Protein 8X3Z (pdb70)

Nearest PDB structures (foldseek):
  8x3z-assembly1_A  TM=1.002E+00  e=1.903E-101  Chryseomicrobium sp.
  3eya-assembly3_K  TM=8.941E-01  e=3.077E-39  Escherichia coli
  9ev6-assembly1_B  TM=8.813E-01  e=4.486E-37  Corynebacterium glutamicum ATCC 13032
  4q9d-assembly1_B-2  TM=8.781E-01  e=8.140E-37  Mycolicibacterium smegmatis MC2 155
  6u9d-assembly2_R-2  TM=8.239E-01  e=1.344E-23  Saccharomyces cerevisiae

Foldseek 3Di:
DFLLVLLVVLVVLQPAAEEEFADDDLCVLNVVVVVPDPRHYYQYFPFLLLSLLLQQLLCVLLVHEGEYEAEAAPRLVSCLLSLLVQLVVLGLYEYEYGAAALVCAVVCDPSHDDNQVVNVVSWPEGDEDNDLQCSQVVSVVSRQQQQEQSHGYYYYYYYSVSSGDDHPDSDHDHHHDHHWWAWDLVLLLVVLVVLVVQLFAAEEEECLCQVPLVLLLLLCVLSVHAYEYFLQQQQADALPRPRYAAHDFQLTFPFVVCVLQDDTGAELEYEADLCDCRRCVHPDCSSDPNHAYEHEDQPPVSAPPPDHHPRYIHTRCNNSSNSSSVSNVVVPGDHGDAADADFFQALLNLVQLLVVLDDLQEAEQEADAPSSSSCRNHDGNSHHPRYNDDPDSRDQLSSVSSQNSNCVNPVPGAYEYEHEDVSCVVRVVSLLSQAVVQHQYEYEYEYQQARPCVVGHHDGDPVQVVCVVSVAAEDEAAHSVSSDSVVSVVSSPGRTYYYYYYHDNHPDD/DALLLLLVVLVVLQPAAEEEFADDDLNVLNVVVVVVDPRHYYQYFDFLLLSLLLQQLLCVLLVGEYEYEAEAAPRLVSCLNSLLVQQQVLGLYEYEYGAAALVCAVPPDPSHDDCQVVCVVRWPEGDEDNDLQCSLVVSQVSRLQCLELSHGYYYYYYYSVSRGDDYPDSDHDHHHDRDWFAWDLVLLLVVLVVLVVQLFAAEEEECLCQVPLVLVLLLCVLSVHAYEYALQQQQADFLPRPRYAAHPFQLTFVFVVCVLQDDPGAEQHYEADLCDCRRCNHPDPSSDPNHQYEYEDQDVVSAPPPDHHNGYTHIRCNNSSNSSSVSNVVVPHNHGDAADADFPLALLNLVQLLVVLDPLQEAEQEAAALSSSSCRNHHGNSHHPRYNDDPDSRDQLSSVSSQSSNCVNPVVGAYEYEHEPVSCVVRVVSLLSQAVVQRQYEYEYEYAQAGPCVVRHHDGDPVCVVCVVSVAAEDEAAGSVSSDSVRSVVSSPGRTYHYYYYHDNHPDDGD

Radius of gyration: 29.83 Å; Cα contacts (8 Å, |Δi|>4): 2553; chains: 2; bounding box: 67×98×66 Å

B-factor: mean 41.72, std 15.92, range [17.68, 121.0]

Solvent-accessible surface area: 33612 Å² total; per-residue (Å²): 95,76,0,0,54,1,0,0,28,2,0,79,90,9,51,3,107,30,1,0,1,8,15,32,57,14,0,48,6,1,6,90,35,10,96,152,12,144,57,6,60,22,1,7,3,15,6,7,2,0,0,0,2,0,0,5,3,11,1,17,38,51,66,52,3,0,0,0,0,0,12,2,4,7,2,2,2,12,0,0,1,0,0,3,7,0,64,46,11,64,5,3,0,0,0,1,2,3,11,11,38,59,92,22,84,40,24,28,3,39,37,34,34,61,10,44,43,1,1,119,50,1,11,70,40,11,10,29,4,85,72,21,61,63,2,26,113,27,1,25,85,0,2,87,47,0,1,29,20,31,14,1,0,0,0,2,2,1,2,37,43,1,0,80,74,116,9,97,92,40,104,65,37,82,47,16,144,74,96,66,46,106,19,76,74,107,28,10,71,96,0,0,87,40,1,51,70,102,145,30,1,0,0,0,0,1,24,33,0,46,77,5,6,98,16,0,22,61,0,0,89,34,14,112,6,7,0,0,3,6,0,8,0,8,1,11,3,26,43,97,26,94,15,10,5,11,3,7,4,58,26,23,23,119,2,0,37,82,23,1,74,35,155,66,39,75,0,0,0,0,0,7,8,26,10,5,50,18,9,0,65,104,33,70,56,18,0,20,107,136,30,31,2,0,1,0,16,45,22,62,70,8,27,91,67,121,15,83,21,87,18,45,1,73,0,18,7,51,70,0,0,49,39,0,2,107,23,0,87,92,109,133,93,146,55,56,72,108,38,157,48,33,94,117,62,41,3,66,7,1,0,19,31,1,14,144,18,13,64,54,36,3,2,7,0,4,0,25,12,54,4,6,32,28,0,0,42,35,5,73,11,84,62,18,80,3,8,16,2,13,13,24,4,6,1,42,0,6,2,0,0,8,0,0,0,0,20,25,23,30,84,143,32,32,2,0,0,0,1,2,6,9,2,1,10,12,4,0,8,1,1,3,0,0,31,61,56,89,12,38,3,1,1,0,0,5,2,7,7,46,30,43,154,132,29,64,93,27,100,57,11,58,0,13,34,0,0,65,21,2,52,4,49,26,50,71,0,57,86,36,134,23,18,42,92,122,80,0,89,109,6,44,90,72,112,4,1,0,0,1,0,0,47,15,103,33,133,82,168,78,73,0,1,56,1,1,0,25,2,0,84,87,6,53,3,107,30,0,0,0,7,13,33,54,13,0,49,6,1,7,87,16,9,105,128,13,143,50,6,58,22,0,7,2,15,5,7,1,0,0,0,2,0,0,4,3,10,1,17,40,54,58,56,4,0,0,0,0,0,12,2,5,6,1,2,1,13,0,0,1,0,0,4,7,0,66,45,16,54,5,1,0,0,0,1,2,3,10,10,36,58,94,22,89,40,26,30,4,35,39,31,35,60,8,44,37,0,1,130,47,1,10,70,44,12,10,29,4,88,66,23,60,68,1,28,112,24,1,36,85,0,1,70,47,0,0,22,4,28,10,0,0,0,0,1,1,2,2,36,41,1,0,107,71,102,13,95,88,40,102,68,41,86,48,14,138,51,65,79,54,110,16,79,68,107,31,11,67,111,0,0,82,33,2,52,68,88,141,32,0,0,0,1,0,1,30,32,0,42,76,6,6,98,17,0,23,59,0,0,90,34,10,114,7,10,0,0,3,5,0,8,0,7,1,11,2,24,43,101,24,92,20,9,4,12,3,6,4,55,7,21,21,123,4,0,35,93,17,1,68,34,157,70,36,81,0,0,0,0,0,6,8,26,10,4,49,16,9,0,65,98,34,70,56,18,0,18,111,139,27,26,2,0,0,0,16,46,19,64,67,7,28,90,76,122,16,85,23,85,20,42,1,74,0,15,7,44,66,0,0,48,37,0,1,104,14,0,95,90,120,144,98,138,69,63,74,99,39,147,53,38,91,112,62,36,4,62,8,0,0,18,35,2,11,141,17,14,64,53,34,2,2,6,0,4,0,27,13,26,7,7,5,11,0,0,28,32,7,74,12,80,64,16,78,2,8,16,2,12,10,22,4,6,0,41,0,5,2,0,0,10,0,0,0,0,18,26,22,34,80,146,34,39,4,1,0,0,0,5,4,12,2,0,11,15,3,0,8,1,0,3,0,0,24,57,59,90,12,48,4,2,0,0,0,8,2,11,8,53,30,36,154,136,23,67,121,30,99,56,10,58,0,15,33,0,0,65,22,2,53,6,45,25,47,72,0,58,90,32,137,25,20,50,90,131,79,0,98,102,6,54,90,71,113,4,3,0,0,1,0,0,46,15,115,23,122,69,127,62,66

Structure (mmCIF, N/CA/C/O backbone):
data_8X3Z
#
_entry.id   8X3Z
#
_cell.length_a   58.916
_cell.length_b   129.734
_cell.length_c   220.675
_cell.angle_alpha   90.000
_cell.angle_beta   90.000
_cell.angle_gamma   90.000
#
_symmetry.space_group_name_H-M   'P 21 21 21'
#
loop_
_entity.id
_entity.type
_entity.pdbx_description
1 polymer CsmA
2 non-polymer "ADENOSINE-5'-DIPHOSPHATE"
3 non-polymer 'THIAMINE DIPHOSPHATE'
4 non-polymer 'MAGNESIUM ION'
5 water water
#
loop_
_atom_site.group_PDB
_atom_site.id
_atom_site.type_symbol
_atom_site.label_atom_id
_atom_site.label_alt_id
_atom_site.label_comp_id
_atom_site.label_asym_id
_atom_site.label_entity_id
_atom_site.label_seq_id
_atom_site.pdbx_PDB_ins_code
_atom_site.Cartn_x
_atom_site.Cartn_y
_atom_site.Cartn_z
_atom_site.occupancy
_atom_site.B_iso_or_equiv
_atom_site.auth_seq_id
_atom_site.auth_comp_id
_atom_site.auth_asym_id
_atom_site.auth_atom_id
_atom_site.pdbx_PDB_model_num
ATOM 1 N N . MET A 1 1 ? 11.72800 -35.92900 45.18700 1.000 67.98447 1 MET A N 1
ATOM 2 C CA . MET A 1 1 ? 10.75600 -35.81200 44.10000 1.000 71.35329 1 MET A CA 1
ATOM 3 C C . MET A 1 1 ? 10.02600 -34.48500 44.14100 1.000 63.69185 1 MET A C 1
ATOM 4 O O . MET A 1 1 ? 9.80500 -33.92400 45.21500 1.000 55.12240 1 MET A O 1
ATOM 9 N N . LYS A 1 2 ? 9.61700 -34.01600 42.95800 1.000 56.15936 2 LYS A N 1
ATOM 10 C CA . LYS A 1 2 ? 8.73500 -32.86600 42.87100 1.000 57.73324 2 LYS A CA 1
ATOM 11 C C . LYS A 1 2 ? 7.37900 -33.24200 43.45900 1.000 61.46790 2 LYS A C 1
ATOM 12 O O . LYS A 1 2 ? 6.95800 -34.40900 43.41600 1.000 64.01557 2 LYS A O 1
ATOM 18 N N . ALA A 1 3 ? 6.68400 -32.23800 44.00300 1.000 50.15601 3 ALA A N 1
ATOM 19 C CA . ALA A 1 3 ? 5.40800 -32.53600 44.63900 1.000 45.21858 3 ALA A CA 1
ATOM 20 C C . ALA A 1 3 ? 4.41900 -33.07500 43.62500 1.000 42.32613 3 ALA A C 1
ATOM 21 O O . ALA A 1 3 ? 3.63500 -33.98000 43.93100 1.000 40.35221 3 ALA A O 1
ATOM 23 N N . ALA A 1 4 ? 4.45400 -32.55400 42.40600 1.000 46.37135 4 ALA A N 1
ATOM 24 C CA . ALA A 1 4 ? 3.52800 -33.02900 41.39600 1.000 43.58154 4 ALA A CA 1
ATOM 25 C C . ALA A 1 4 ? 3.76600 -34.49200 41.07300 1.000 47.08196 4 ALA A C 1
ATOM 26 O O . ALA A 1 4 ? 2.80300 -35.23100 40.82400 1.000 44.36321 4 ALA A O 1
ATOM 28 N N . ARG A 1 5 ? 5.01100 -34.96900 41.14500 1.000 46.16343 5 ARG A N 1
ATOM 29 C CA . ARG A 1 5 ? 5.15800 -36.36800 40.78600 1.000 46.17922 5 ARG A CA 1
ATOM 30 C C . ARG A 1 5 ? 4.79500 -37.28200 41.94800 1.000 42.32876 5 ARG A C 1
ATOM 31 O O . ARG A 1 5 ? 4.24300 -38.35600 41.73200 1.000 42.96831 5 ARG A O 1
ATOM 39 N N . ILE A 1 6 ? 4.98900 -36.84900 43.18800 1.000 47.35305 6 ILE A N 1
ATOM 40 C CA . ILE A 1 6 ? 4.54400 -37.68100 44.30000 1.000 42.72354 6 ILE A CA 1
ATOM 41 C C . ILE A 1 6 ? 3.03100 -37.83900 44.25100 1.000 39.12048 6 ILE A C 1
ATOM 42 O O . ILE A 1 6 ? 2.51100 -38.92300 44.52700 1.000 39.15469 6 ILE A O 1
ATOM 47 N N . VAL A 1 7 ? 2.29900 -36.78400 43.84600 1.000 34.82786 7 VAL A N 1
ATOM 48 C CA . VAL A 1 7 ? 0.83600 -36.89800 43.75300 1.000 37.33869 7 VAL A CA 1
ATOM 49 C C . VAL A 1 7 ? 0.44500 -37.93500 42.70700 1.000 37.48344 7 VAL A C 1
ATOM 50 O O . VAL A 1 7 ? -0.46600 -38.74700 42.91800 1.000 38.00982 7 VAL A O 1
ATOM 54 N N . LEU A 1 8 ? 1.13500 -37.94500 41.57100 1.000 36.87284 8 LEU A N 1
ATOM 55 C CA . LEU A 1 8 ? 0.83700 -38.96800 40.58000 1.000 33.69615 8 LEU A CA 1
ATOM 56 C C . LEU A 1 8 ? 1.28300 -40.33700 41.05800 1.000 35.62269 8 LEU A C 1
ATOM 57 O O . LEU A 1 8 ? 0.60600 -41.33700 40.79700 1.000 47.78994 8 LEU A O 1
ATOM 62 N N . ASP A 1 9 ? 2.41200 -40.41500 41.77500 1.000 32.20649 9 ASP A N 1
ATOM 63 C CA . ASP A 1 9 ? 2.84000 -41.72300 42.25300 1.000 34.04619 9 ASP A CA 1
ATOM 64 C C . ASP A 1 9 ? 1.84900 -42.31100 43.25300 1.000 33.68825 9 ASP A C 1
ATOM 65 O O . ASP A 1 9 ? 1.61900 -43.52200 43.23600 1.000 42.87093 9 ASP A O 1
ATOM 70 N N . VAL A 1 10 ? 1.20300 -41.48100 44.08100 1.000 31.66432 10 VAL A N 1
ATOM 71 C CA . VAL A 1 10 ? 0.15800 -41.98300 44.96700 1.000 26.19261 10 VAL A CA 1
ATOM 72 C C . VAL A 1 10 ? -1.03400 -42.49100 44.16400 1.000 35.75165 10 VAL A C 1
ATOM 73 O O . VAL A 1 10 ? -1.63500 -43.52100 44.49800 1.000 38.15721 10 VAL A O 1
ATOM 77 N N . LEU A 1 11 ? -1.44700 -41.73500 43.14400 1.000 42.14453 11 LEU A N 1
ATOM 78 C CA . LEU A 1 11 ? -2.53700 -42.18900 42.28700 1.000 37.77821 11 LEU A CA 1
ATOM 79 C C . LEU A 1 11 ? -2.17900 -43.50400 41.60400 1.000 39.53369 11 LEU A C 1
ATOM 80 O O . LEU A 1 11 ? -2.99400 -44.43800 41.57300 1.000 49.36908 11 LEU A O 1
ATOM 85 N N . LYS A 1 12 ? -0.96100 -43.59600 41.06300 1.000 30.55366 12 LYS A N 1
ATOM 86 C CA . LYS A 1 12 ? -0.50700 -44.82400 40.41400 1.000 35.14895 12 LYS A CA 1
ATOM 87 C C . LYS A 1 12 ? -0.53000 -45.99300 41.38900 1.000 39.92584 12 LYS A C 1
ATOM 88 O O . LYS A 1 12 ? -1.03100 -47.07800 41.06900 1.000 47.26883 12 LYS A O 1
ATOM 94 N N . GLN A 1 13 ? -0.01400 -45.77900 42.59800 1.000 37.38869 13 GLN A N 1
ATOM 95 C CA . GLN A 1 13 ? -0.00100 -46.85400 43.57200 1.000 44.33689 13 GLN A CA 1
ATOM 96 C C . GLN A 1 13 ? -1.41200 -47.28800 43.93900 1.000 41.03124 13 GLN A C 1
ATOM 97 O O . GLN A 1 13 ? -1.59800 -48.41700 44.39800 1.000 46.90036 13 GLN A O 1
ATOM 103 N N . ASN A 1 14 ? -2.41400 -46.44300 43.70500 1.000 45.14489 14 ASN A N 1
ATOM 104 C CA . ASN A 1 14 ? -3.80600 -46.77600 43.97400 1.000 39.58369 14 ASN A CA 1
ATOM 105 C C . ASN A 1 14 ? -4.54200 -47.27400 42.74100 1.000 38.04930 14 ASN A C 1
ATOM 106 O O . ASN A 1 14 ? -5.77800 -47.39400 42.77000 1.000 36.74914 14 ASN A O 1
ATOM 111 N N . GLY A 1 15 ? -3.81100 -47.59800 41.66900 1.000 33.60666 15 GLY A N 1
ATOM 112 C CA . GLY A 1 15 ? -4.39500 -48.26400 40.52600 1.000 34.35412 15 GLY A CA 1
ATOM 113 C C . GLY A 1 15 ? -4.87900 -47.38400 39.39200 1.000 47.52149 15 GLY A C 1
ATOM 114 O O . GLY A 1 15 ? -5.47000 -47.90500 38.43300 1.000 53.16164 15 GLY A O 1
ATOM 115 N N . VAL A 1 16 ? -4.69300 -46.07100 39.47200 1.000 47.52675 16 VAL A N 1
ATOM 116 C CA . VAL A 1 16 ? -5.20400 -45.18100 38.43300 1.000 40.26009 16 VAL A CA 1
ATOM 117 C C . VAL A 1 16 ? -4.37300 -45.33500 37.16400 1.000 41.16283 16 VAL A C 1
ATOM 118 O O . VAL A 1 16 ? -3.14000 -45.24700 37.20000 1.000 46.01078 16 VAL A O 1
ATOM 122 N N . GLN A 1 17 ? -5.02600 -45.60000 36.03100 1.000 41.94187 17 GLN A N 1
ATOM 123 C CA . GLN A 1 17 ? -4.26500 -45.68600 34.78300 1.000 41.89186 17 GLN A CA 1
ATOM 124 C C . GLN A 1 17 ? -4.60800 -44.59000 33.78100 1.000 40.08639 17 GLN A C 1
ATOM 125 O O . GLN A 1 17 ? -3.91800 -44.46500 32.75800 1.000 37.55450 17 GLN A O 1
ATOM 131 N N . HIS A 1 18 ? -5.62200 -43.78000 34.06000 1.000 36.81231 18 HIS A N 1
ATOM 132 C CA . HIS A 1 18 ? -6.03100 -42.68100 33.21000 1.000 36.16486 18 HIS A CA 1
ATOM 133 C C . HIS A 1 18 ? -6.26700 -41.44800 34.06200 1.000 37.92034 18 HIS A C 1
ATOM 134 O O . HIS A 1 18 ? -6.62700 -41.55700 35.23500 1.000 46.23975 18 HIS A O 1
ATOM 141 N N . MET A 1 19 ? -6.02200 -40.27300 33.47500 1.000 28.88504 19 MET A N 1
ATOM 142 C CA . MET A 1 19 ? -6.38200 -38.99300 34.07900 1.000 31.13005 19 MET A CA 1
ATOM 143 C C . MET A 1 19 ? -7.08000 -38.13600 33.03300 1.000 36.48595 19 MET A C 1
ATOM 144 O O . MET A 1 19 ? -6.53700 -37.91900 31.94300 1.000 38.42303 19 MET A O 1
ATOM 149 N N . PHE A 1 20 ? -8.27900 -37.65600 33.35400 1.000 30.25100 20 PHE A N 1
ATOM 150 C CA . PHE A 1 20 ? -9.07700 -36.88100 32.41200 1.000 26.92691 20 PHE A CA 1
ATOM 151 C C . PHE A 1 20 ? -8.95300 -35.39200 32.71000 1.000 36.02537 20 PHE A C 1
ATOM 152 O O . PHE A 1 20 ? -9.03800 -34.98100 33.87400 1.000 43.79999 20 PHE A O 1
ATOM 160 N N . GLY A 1 21 ? -8.76800 -34.59000 31.66600 1.000 29.93780 21 GLY A N 1
ATOM 161 C CA . GLY A 1 21 ? -8.70600 -33.15000 31.83300 1.000 34.99630 21 GLY A CA 1
ATOM 162 C C . GLY A 1 21 ? -8.00000 -32.47900 30.66800 1.000 34.70153 21 GLY A C 1
ATOM 163 O O . GLY A 1 21 ? -7.74300 -33.09100 29.63100 1.000 43.86052 21 GLY A O 1
ATOM 164 N N . ILE A 1 22 ? -7.70100 -31.19300 30.86700 1.000 35.78850 22 ILE A N 1
ATOM 165 C CA . ILE A 1 22 ? -7.12400 -30.34800 29.83300 1.000 33.61719 22 ILE A CA 1
ATOM 166 C C . ILE A 1 22 ? -5.85600 -29.67100 30.34800 1.000 37.02549 22 ILE A C 1
ATOM 167 O O . ILE A 1 22 ? -5.89400 -28.99400 31.37700 1.000 34.64889 22 ILE A O 1
ATOM 172 N N . PRO A 1 23 ? -4.71200 -29.81600 29.67000 1.000 39.09679 23 PRO A N 1
ATOM 173 C CA . PRO A 1 23 ? -3.45700 -29.24000 30.17200 1.000 39.71529 23 PRO A CA 1
ATOM 174 C C . PRO A 1 23 ? -3.42300 -27.72100 30.09600 1.000 41.33127 23 PRO A C 1
ATOM 175 O O . PRO A 1 23 ? -4.09900 -27.08400 29.29600 1.000 45.71864 23 PRO A O 1
ATOM 179 N N . ALA A 1 24 ? -2.60300 -27.13700 30.95000 1.000 49.81913 24 ALA A N 1
ATOM 180 C CA . ALA A 1 24 ? -2.42800 -25.69000 30.96700 1.000 43.78157 24 ALA A CA 1
ATOM 181 C C . ALA A 1 24 ? -1.19800 -25.39400 31.80800 1.000 49.53225 24 ALA A C 1
ATOM 182 O O . ALA A 1 24 ? -0.59400 -26.29700 32.39900 1.000 50.42710 24 ALA A O 1
ATOM 184 N N . GLY A 1 25 ? -0.83300 -24.11400 31.86500 1.000 54.12491 25 GLY A N 1
ATOM 185 C CA . GLY A 1 25 ? 0.35500 -23.73800 32.61400 1.000 53.01425 25 GLY A CA 1
ATOM 186 C C . GLY A 1 25 ? 0.31100 -24.19500 34.06100 1.000 55.48034 25 GLY A C 1
ATOM 187 O O . GLY A 1 25 ? 1.27400 -24.78200 34.56300 1.000 59.00181 25 GLY A O 1
ATOM 188 N N . SER A 1 26 ? -0.81900 -23.95300 34.74800 1.000 45.84760 26 SER A N 1
ATOM 189 C CA . SER A 1 26 ? -0.87900 -24.23000 36.18300 1.000 45.81602 26 SER A CA 1
ATOM 190 C C . SER A 1 26 ? -0.95500 -25.72400 36.51400 1.000 44.11318 26 SER A C 1
ATOM 191 O O . SER A 1 26 ? -0.90300 -26.08400 37.70300 1.000 35.36477 26 SER A O 1
ATOM 194 N N . VAL A 1 27 ? -1.05600 -26.60000 35.50800 1.000 48.31895 27 VAL A N 1
ATOM 195 C CA . VAL A 1 27 ? -1.08000 -28.03800 35.77200 1.000 49.86124 27 VAL A CA 1
ATOM 196 C C . VAL A 1 27 ? -0.07800 -28.76100 34.88100 1.000 57.52532 27 VAL A C 1
ATOM 197 O O . VAL A 1 27 ? -0.22900 -29.95900 34.62200 1.000 60.79150 27 VAL A O 1
ATOM 201 N N . ASN A 1 28 ? 0.92400 -28.05600 34.35800 1.000 54.19071 28 ASN A N 1
ATOM 202 C CA . ASN A 1 28 ? 1.82700 -28.80500 33.50300 1.000 62.40748 28 ASN A CA 1
ATOM 203 C C . ASN A 1 28 ? 3.03700 -29.34900 34.25100 1.000 58.89127 28 ASN A C 1
ATOM 204 O O . ASN A 1 28 ? 3.82000 -30.09000 33.65800 1.000 64.35508 28 ASN A O 1
ATOM 209 N N . ALA A 1 29 ? 3.18600 -29.09700 35.55200 1.000 57.80167 29 ALA A N 1
ATOM 210 C CA . ALA A 1 29 ? 4.05200 -29.99900 36.30800 1.000 48.97956 29 ALA A CA 1
ATOM 211 C C . ALA A 1 29 ? 3.51800 -31.43400 36.22500 1.000 53.23796 29 ALA A C 1
ATOM 212 O O . ALA A 1 29 ? 4.29400 -32.39300 36.09900 1.000 52.62210 29 ALA A O 1
ATOM 214 N N . PHE A 1 30 ? 2.18700 -31.58700 36.24600 1.000 50.77451 30 PHE A N 1
ATOM 215 C CA . PHE A 1 30 ? 1.55600 -32.89800 36.14500 1.000 46.40556 30 PHE A CA 1
ATOM 216 C C . PHE A 1 30 ? 1.76200 -33.49900 34.76400 1.000 61.66792 30 PHE A C 1
ATOM 217 O O . PHE A 1 30 ? 2.15200 -34.66800 34.63200 1.000 69.70573 30 PHE A O 1
ATOM 225 N N . PHE A 1 31 ? 1.46300 -32.73100 33.71800 1.000 62.15482 31 PHE A N 1
ATOM 226 C CA . PHE A 1 31 ? 1.54100 -33.27600 32.36600 1.000 56.25938 31 PHE A CA 1
ATOM 227 C C . PHE A 1 31 ? 2.98700 -33.50500 31.92100 1.000 60.47567 31 PHE A C 1
ATOM 228 O O . PHE A 1 31 ? 3.27600 -34.47700 31.21200 1.000 54.11965 31 PHE A O 1
ATOM 236 N N . ASP A 1 32 ? 3.91500 -32.63800 32.32900 1.000 57.81746 32 ASP A N 1
ATOM 237 C CA . ASP A 1 32 ? 5.30700 -32.87100 31.97100 1.000 65.67893 32 ASP A CA 1
ATOM 238 C C . ASP A 1 32 ? 5.91700 -34.05300 32.73400 1.000 71.29013 32 ASP A C 1
ATOM 239 O O . ASP A 1 32 ? 6.94200 -34.59300 32.29800 1.000 73.16930 32 ASP A O 1
ATOM 244 N N . GLU A 1 33 ? 5.32200 -34.48600 33.85300 1.000 78.16200 33 GLU A N 1
ATOM 245 C CA . GLU A 1 33 ? 5.78800 -35.72800 34.47100 1.000 72.67713 33 GLU A CA 1
ATOM 246 C C . GLU A 1 33 ? 5.10300 -36.96600 33.88600 1.000 65.34468 33 GLU A C 1
ATOM 247 O O . GLU A 1 33 ? 5.70800 -38.04400 33.87300 1.000 76.31178 33 GLU A O 1
ATOM 253 N N . LEU A 1 34 ? 3.89400 -36.81900 33.33700 1.000 55.13819 34 LEU A N 1
ATOM 254 C CA . LEU A 1 34 ? 3.19800 -37.89000 32.63200 1.000 63.03914 34 LEU A CA 1
ATOM 255 C C . LEU A 1 34 ? 3.79500 -38.14100 31.25200 1.000 74.30365 34 LEU A C 1
ATOM 256 O O . LEU A 1 34 ? 3.41700 -39.11400 30.58300 1.000 68.54506 34 LEU A O 1
ATOM 261 N N . THR A 1 35 ? 4.72200 -37.28200 30.82000 1.000 79.56217 35 THR A N 1
ATOM 262 C CA . THR A 1 35 ? 5.52700 -37.58900 29.64700 1.000 84.68647 35 THR A CA 1
ATOM 263 C C . THR A 1 35 ? 6.30600 -38.88500 29.86400 1.000 91.57151 35 THR A C 1
ATOM 264 O O . THR A 1 35 ? 6.43400 -39.71300 28.95100 1.000 96.55368 35 THR A O 1
ATOM 268 N N . GLN A 1 36 ? 6.89500 -39.04000 31.06200 1.000 90.15818 36 GLN A N 1
ATOM 269 C CA . GLN A 1 36 ? 7.78100 -40.15100 31.37400 1.000 92.55847 36 GLN A CA 1
ATOM 270 C C . GLN A 1 36 ? 7.15200 -41.23700 32.25700 1.000 84.31800 36 GLN A C 1
ATOM 271 O O . GLN A 1 36 ? 7.86600 -41.87800 33.03300 1.000 79.98064 36 GLN A O 1
ATOM 277 N N . MET A 1 37 ? 5.83100 -41.37500 32.23600 1.000 79.57533 37 MET A N 1
ATOM 278 C CA . MET A 1 37 ? 5.12500 -42.35200 33.05800 1.000 80.40701 37 MET A CA 1
ATOM 279 C C . MET A 1 37 ? 4.39400 -43.23000 32.06200 1.000 87.34468 37 MET A C 1
ATOM 280 O O . MET A 1 37 ? 3.42100 -42.78500 31.44100 1.000 87.37627 37 MET A O 1
ATOM 285 N N . ASP A 1 38 ? 4.91000 -44.45600 31.86200 1.000 90.02658 38 ASP A N 1
ATOM 286 C CA . ASP A 1 38 ? 4.28200 -45.39900 30.95000 1.000 90.38189 38 ASP A CA 1
ATOM 287 C C . ASP A 1 38 ? 2.99900 -45.97600 31.55700 1.000 82.97574 38 ASP A C 1
ATOM 288 O O . ASP A 1 38 ? 2.17600 -46.53100 30.83900 1.000 83.12049 38 ASP A O 1
ATOM 293 N N . ASP A 1 39 ? 2.80300 -45.80600 32.85900 1.000 75.65644 39 ASP A N 1
ATOM 294 C CA . ASP A 1 39 ? 1.67200 -46.48300 33.51200 1.000 74.29049 39 ASP A CA 1
ATOM 295 C C . ASP A 1 39 ? 0.38800 -45.65800 33.57300 1.000 66.00265 39 ASP A C 1
ATOM 296 O O . ASP A 1 39 ? -0.65400 -46.21900 33.92400 1.000 56.89630 39 ASP A O 1
ATOM 301 N N . ILE A 1 40 ? 0.42900 -44.35400 33.27500 1.000 63.97872 40 ILE A N 1
ATOM 302 C CA . ILE A 1 40 ? -0.74600 -43.47400 33.31900 1.000 54.26177 40 ILE A CA 1
ATOM 303 C C . ILE A 1 40 ? -0.86900 -42.72400 31.99800 1.000 46.72139 40 ILE A C 1
ATOM 304 O O . ILE A 1 40 ? 0.10800 -42.14000 31.51900 1.000 55.63299 40 ILE A O 1
ATOM 309 N N . THR A 1 41 ? -2.05600 -42.77200 31.40300 1.000 41.27600 41 THR A N 1
ATOM 310 C CA . THR A 1 41 ? -2.38300 -42.05600 30.17400 1.000 36.07538 41 THR A CA 1
ATOM 311 C C . THR A 1 41 ? -3.19600 -40.81700 30.51000 1.000 39.14154 41 THR A C 1
ATOM 312 O O . THR A 1 41 ? -4.29600 -40.95400 31.08100 1.000 29.56144 41 THR A O 1
ATOM 316 N N . PRO A 1 42 ? -2.76200 -39.60800 30.15600 1.000 41.14704 42 PRO A N 1
ATOM 317 C CA . PRO A 1 42 ? -3.68400 -38.46900 30.23100 1.000 36.62544 42 PRO A CA 1
ATOM 318 C C . PRO A 1 42 ? -4.65400 -38.54800 29.05900 1.000 35.02525 42 PRO A C 1
ATOM 319 O O . PRO A 1 42 ? -4.25100 -38.80700 27.92600 1.000 34.74890 42 PRO A O 1
ATOM 323 N N . VAL A 1 43 ? -5.93200 -38.36300 29.34300 1.000 35.05947 43 VAL A N 1
ATOM 324 C CA . VAL A 1 43 ? -6.98500 -38.32200 28.33900 1.000 26.94007 43 VAL A CA 1
ATOM 325 C C . VAL A 1 43 ? -7.38300 -36.85500 28.20200 1.000 27.32170 43 VAL A C 1
ATOM 326 O O . VAL A 1 43 ? -8.10300 -36.32800 29.05500 1.000 32.80393 43 VAL A O 1
ATOM 330 N N . VAL A 1 44 ? -6.93800 -36.18500 27.13700 1.000 27.97967 44 VAL A N 1
ATOM 331 C CA . VAL A 1 44 ? -7.20600 -34.75700 26.94200 1.000 23.28963 44 VAL A CA 1
ATOM 332 C C . VAL A 1 44 ? -8.59100 -34.55300 26.32800 1.000 24.72928 44 VAL A C 1
ATOM 333 O O . VAL A 1 44 ? -8.88000 -35.03200 25.22600 1.000 38.19142 44 VAL A O 1
ATOM 337 N N . THR A 1 45 ? -9.45400 -33.83200 27.03000 1.000 26.25578 45 THR A N 1
ATOM 338 C CA . THR A 1 45 ? -10.82100 -33.61500 26.56500 1.000 30.23520 45 THR A CA 1
ATOM 339 C C . THR A 1 45 ? -10.95100 -32.22500 25.95200 1.000 27.82439 45 THR A C 1
ATOM 340 O O . THR A 1 45 ? -10.00700 -31.43200 25.93600 1.000 32.25650 45 THR A O 1
ATOM 344 N N . LYS A 1 46 ? -12.14200 -31.92700 25.44300 1.000 26.67162 46 LYS A N 1
ATOM 345 C CA . LYS A 1 46 ? -12.39000 -30.63700 24.81400 1.000 33.31715 46 LYS A CA 1
ATOM 346 C C . LYS A 1 46 ? -13.02600 -29.64400 25.76000 1.000 29.96938 46 LYS A C 1
ATOM 347 O O . LYS A 1 46 ? -12.97300 -28.43900 25.49000 1.000 37.88612 46 LYS A O 1
ATOM 353 N N . HIS A 1 47 ? -13.65000 -30.13500 26.83300 1.000 26.83743 47 HIS A N 1
ATOM 354 C CA . HIS A 1 47 ? -14.22200 -29.32800 27.91000 1.000 24.83719 47 HIS A CA 1
ATOM 355 C C . HIS A 1 47 ? -14.01200 -30.07900 29.22400 1.000 25.72151 47 HIS A C 1
ATOM 356 O O . HIS A 1 47 ? -14.17300 -31.30600 29.27500 1.000 30.56419 47 HIS A O 1
ATOM 363 N N . GLU A 1 48 ? -13.61400 -29.37100 30.28300 1.000 18.08375 48 GLU A N 1
ATOM 364 C CA . GLU A 1 48 ? -13.35100 -30.10900 31.52200 1.000 27.29538 48 GLU A CA 1
ATOM 365 C C . GLU A 1 48 ? -14.62700 -30.66500 32.13100 1.000 30.47997 48 GLU A C 1
ATOM 366 O O . GLU A 1 48 ? -14.59200 -31.69900 32.81200 1.000 29.95096 48 GLU A O 1
ATOM 372 N N . GLY A 1 49 ? -15.76500 -30.01500 31.87200 1.000 27.34538 49 GLY A N 1
ATOM 373 C CA . GLY A 1 49 ? -17.03200 -30.57700 32.30100 1.000 25.56622 49 GLY A CA 1
ATOM 374 C C . GLY A 1 49 ? -17.22400 -31.99200 31.80000 1.000 35.19633 49 GLY A C 1
ATOM 375 O O . GLY A 1 49 ? -17.64900 -32.87200 32.55300 1.000 35.60164 49 GLY A O 1
ATOM 376 N N . ALA A 1 50 ? -16.91200 -32.23600 30.51600 1.000 33.62772 50 ALA A N 1
ATOM 377 C CA . ALA A 1 50 ? -17.02700 -33.59400 30.01500 1.000 28.37709 50 ALA A CA 1
ATOM 378 C C . ALA A 1 50 ? -16.01300 -34.50900 30.67600 1.000 31.56957 50 ALA A C 1
ATOM 379 O O . ALA A 1 50 ? -16.30100 -35.69400 30.88100 1.000 35.92536 50 ALA A O 1
ATOM 381 N N . ALA A 1 51 ? -14.82900 -33.99200 31.02000 1.000 27.99283 51 ALA A N 1
ATOM 382 C CA . ALA A 1 51 ? -13.84000 -34.83600 31.68700 1.000 28.72186 51 ALA A CA 1
ATOM 383 C C . ALA A 1 51 ? -14.40800 -35.42300 32.98600 1.000 36.54122 51 ALA A C 1
ATOM 384 O O . ALA A 1 51 ? -14.14400 -36.58200 33.32900 1.000 37.15445 51 ALA A O 1
ATOM 386 N N . GLY A 1 52 ? -15.22900 -34.65400 33.69400 1.000 31.89856 52 GLY A N 1
ATOM 387 C CA . GLY A 1 52 ? -15.84900 -35.16800 34.90100 1.000 23.93182 52 GLY A CA 1
ATOM 388 C C . GLY A 1 52 ? -16.86600 -36.26000 34.63700 1.000 29.00611 52 GLY A C 1
ATOM 389 O O . GLY A 1 52 ? -17.00800 -37.18600 35.44000 1.000 36.10170 52 GLY A O 1
ATOM 390 N N . TYR A 1 53 ? -17.62300 -36.15300 33.53900 1.000 27.16378 53 TYR A N 1
ATOM 391 C CA . TYR A 1 53 ? -18.56600 -37.23000 33.21800 1.000 22.13160 53 TYR A CA 1
ATOM 392 C C . TYR A 1 53 ? -17.82500 -38.51500 32.85900 1.000 30.78264 53 TYR A C 1
ATOM 393 O O . TYR A 1 53 ? -18.26300 -39.61200 33.23900 1.000 39.50737 53 TYR A O 1
ATOM 402 N N . MET A 1 54 ? -16.70400 -38.39500 32.12700 1.000 25.27671 54 MET A N 1
ATOM 403 C CA . MET A 1 54 ? -15.87800 -39.55900 31.80400 1.000 32.09069 54 MET A CA 1
ATOM 404 C C . MET A 1 54 ? -15.27100 -40.18200 33.06400 1.000 32.62233 54 MET A C 1
ATOM 405 O O . MET A 1 54 ? -15.31300 -41.40500 33.24600 1.000 35.25686 54 MET A O 1
ATOM 410 N N . ALA A 1 55 ? -14.70600 -39.35500 33.95200 1.000 21.67102 55 ALA A N 1
ATOM 411 C CA . ALA A 1 55 ? -14.11700 -39.87800 35.17900 1.000 23.86865 55 ALA A CA 1
ATOM 412 C C . ALA A 1 55 ? -15.14600 -40.64800 36.01000 1.000 27.70859 55 ALA A C 1
ATOM 413 O O . ALA A 1 55 ? -14.85800 -41.74600 36.50400 1.000 29.70619 55 ALA A O 1
ATOM 415 N N . ALA A 1 56 ? -16.34700 -40.08000 36.20400 1.000 19.36285 56 ALA A N 1
ATOM 416 C CA . ALA A 1 56 ? -17.38100 -40.79700 36.95400 1.000 24.13184 56 ALA A CA 1
ATOM 417 C C . ALA A 1 56 ? -17.68800 -42.15900 36.32600 1.000 31.85382 56 ALA A C 1
ATOM 418 O O . ALA A 1 56 ? -17.70200 -43.18100 37.02300 1.000 35.60164 56 ALA A O 1
ATOM 420 N N . ALA A 1 57 ? -17.93900 -42.19400 35.00800 1.000 19.44444 57 ALA A N 1
ATOM 421 C CA . ALA A 1 57 ? -18.17500 -43.47400 34.34400 1.000 20.60773 57 ALA A CA 1
ATOM 422 C C . ALA A 1 57 ? -16.98900 -44.40900 34.52400 1.000 31.99594 57 ALA A C 1
ATOM 423 O O . ALA A 1 57 ? -17.16300 -45.61300 34.78100 1.000 38.90730 57 ALA A O 1
ATOM 425 N N . TYR A 1 58 ? -15.77300 -43.87500 34.37700 1.000 20.18137 58 TYR A N 1
ATOM 426 C CA . TYR A 1 58 ? -14.57200 -44.68800 34.53600 1.000 30.95371 58 TYR A CA 1
ATOM 427 C C . TYR A 1 58 ? -14.48600 -45.26200 35.95000 1.000 36.20697 58 TYR A C 1
ATOM 428 O O . TYR A 1 58 ? -14.20400 -46.45800 36.14300 1.000 32.18544 58 TYR A O 1
ATOM 437 N N . ALA A 1 59 ? -14.72900 -44.41800 36.95700 1.000 29.09033 59 ALA A N 1
ATOM 438 C CA . ALA A 1 59 ? -14.79100 -44.90200 38.33100 1.000 29.80357 59 ALA A CA 1
ATOM 439 C C . ALA A 1 59 ? -15.85400 -45.98900 38.48900 1.000 33.51981 59 ALA A C 1
ATOM 440 O O . ALA A 1 59 ? -15.62700 -47.00600 39.15800 1.000 34.55941 59 ALA A O 1
ATOM 442 N N . LYS A 1 60 ? -17.02900 -45.78300 37.90200 1.000 30.22731 60 LYS A N 1
ATOM 443 C CA . LYS A 1 60 ? -18.11200 -46.74300 38.06700 1.000 32.22228 60 LYS A CA 1
ATOM 444 C C . LYS A 1 60 ? -17.72800 -48.09100 37.47600 1.000 31.85119 60 LYS A C 1
ATOM 445 O O . LYS A 1 60 ? -17.91700 -49.13300 38.11000 1.000 36.99654 60 LYS A O 1
ATOM 451 N N . TYR A 1 61 ? -17.15200 -48.09000 36.26800 1.000 26.71373 61 TYR A N 1
ATOM 452 C CA . TYR A 1 61 ? -16.96600 -49.32200 35.51300 1.000 31.00109 61 TYR A CA 1
ATOM 453 C C . TYR A 1 61 ? -15.62600 -50.02500 35.77500 1.000 38.11246 61 TYR A C 1
ATOM 454 O O . TYR A 1 61 ? -15.48100 -51.20600 35.42400 1.000 41.79185 61 TYR A O 1
ATOM 463 N N . THR A 1 62 ? -14.66500 -49.35800 36.41300 1.000 36.26487 62 THR A N 1
ATOM 464 C CA . THR A 1 62 ? -13.52500 -50.02600 37.03000 1.000 33.27504 62 THR A CA 1
ATOM 465 C C . THR A 1 62 ? -13.77900 -50.35600 38.49600 1.000 34.66731 62 THR A C 1
ATOM 466 O O . THR A 1 62 ? -12.92400 -50.94600 39.15200 1.000 37.14393 62 THR A O 1
ATOM 470 N N . ASN A 1 63 ? -14.95200 -50.03200 39.00600 1.000 45.40544 63 ASN A N 1
ATOM 471 C CA . ASN A 1 63 ? -15.22600 -50.05800 40.43400 1.000 44.62114 63 ASN A CA 1
ATOM 472 C C . ASN A 1 63 ? -14.02100 -49.58200 41.25700 1.000 34.71732 63 ASN A C 1
ATOM 473 O O . ASN A 1 63 ? -13.65800 -50.17300 42.27100 1.000 34.21200 63 ASN A O 1
ATOM 478 N N . HIS A 1 64 ? -13.44900 -48.44200 40.87500 1.000 32.69339 64 HIS A N 1
ATOM 479 C CA . HIS A 1 64 ? -12.37700 -47.88000 41.70700 1.000 31.58537 64 HIS A CA 1
ATOM 480 C C . HIS A 1 64 ? -12.21800 -46.37500 41.46900 1.000 34.42255 64 HIS A C 1
ATOM 481 O O . HIS A 1 64 ? -13.14400 -45.69300 41.01100 1.000 33.13555 64 HIS A O 1
ATOM 488 N N . LEU A 1 65 ? -11.02800 -45.87700 41.79100 1.000 30.63525 65 LEU A N 1
ATOM 489 C CA . LEU A 1 65 ? -10.68100 -44.46300 41.72400 1.000 32.42231 65 LEU A CA 1
ATOM 490 C C . LEU A 1 65 ? -10.64000 -43.95900 40.27800 1.000 29.60618 65 LEU A C 1
ATOM 491 O O . LEU A 1 65 ? -10.34500 -44.70900 39.33900 1.000 34.45413 65 LEU A O 1
ATOM 496 N N . ALA A 1 66 ? -10.98400 -42.68200 40.09900 1.000 29.39563 66 ALA A N 1
ATOM 497 C CA . ALA A 1 66 ? -10.74700 -41.95400 38.85300 1.000 30.88528 66 ALA A CA 1
ATOM 498 C C . ALA A 1 66 ? -10.18300 -40.57800 39.17600 1.000 28.79556 66 ALA A C 1
ATOM 499 O O . ALA A 1 66 ? -10.23400 -40.12200 40.32200 1.000 30.17730 66 ALA A O 1
ATOM 501 N N . VAL A 1 67 ? -9.63200 -39.91200 38.16200 1.000 24.35292 67 VAL A N 1
ATOM 502 C CA . VAL A 1 67 ? -8.94700 -38.64000 38.38500 1.000 28.37445 67 VAL A CA 1
ATOM 503 C C . VAL A 1 67 ? -9.24900 -37.66000 37.25800 1.000 28.45078 67 VAL A C 1
ATOM 504 O O . VAL A 1 67 ? -9.20600 -38.01800 36.07600 1.000 36.53070 67 VAL A O 1
ATOM 508 N N . CYS A 1 68 ? -9.53600 -36.41900 37.63100 1.000 28.81661 68 CYS A N 1
ATOM 509 C CA . CYS A 1 68 ? -9.58500 -35.27300 36.73300 1.000 28.79819 68 CYS A CA 1
ATOM 510 C C . CYS A 1 68 ? -8.53200 -34.25200 37.14300 1.000 32.38546 68 CYS A C 1
ATOM 511 O O . CYS A 1 68 ? -8.22900 -34.09500 38.32900 1.000 39.35209 68 CYS A O 1
ATOM 514 N N . ILE A 1 69 ? -8.06500 -33.46900 36.17500 1.000 30.49313 69 ILE A N 1
ATOM 515 C CA . ILE A 1 69 ? -7.06600 -32.43800 36.43400 1.000 26.71636 69 ILE A CA 1
ATOM 516 C C . ILE A 1 69 ? -7.40800 -31.24000 35.55800 1.000 35.40161 69 ILE A C 1
ATOM 517 O O . ILE A 1 69 ? -7.75500 -31.41000 34.38400 1.000 40.68119 69 ILE A O 1
ATOM 522 N N . ALA A 1 70 ? -7.38400 -30.04000 36.13300 1.000 36.03853 70 ALA A N 1
ATOM 523 C CA . ALA A 1 70 ? -7.74300 -28.83900 35.38500 1.000 35.79377 70 ALA A CA 1
ATOM 524 C C . ALA A 1 70 ? -6.89400 -27.67700 35.87300 1.000 32.47231 70 ALA A C 1
ATOM 525 O O . ALA A 1 70 ? -6.44500 -27.69000 37.01300 1.000 28.63238 70 ALA A O 1
ATOM 527 N N . CYS A 1 71 ? -6.65200 -26.69500 34.99700 1.000 40.23904 71 CYS A N 1
ATOM 528 C CA . CYS A 1 71 ? -5.93200 -25.48300 35.38300 1.000 40.42064 71 CYS A CA 1
ATOM 529 C C . CYS A 1 71 ? -6.70400 -24.66900 36.44300 1.000 38.90730 71 CYS A C 1
ATOM 530 O O . CYS A 1 71 ? -7.91000 -24.79400 36.63700 1.000 35.95168 71 CYS A O 1
ATOM 533 N N . SER A 1 72 ? -5.93200 -23.88700 37.15900 1.000 47.16355 72 SER A N 1
ATOM 534 C CA . SER A 1 72 ? -6.45400 -22.95300 38.12700 1.000 46.15027 72 SER A CA 1
ATOM 535 C C . SER A 1 72 ? -7.48800 -22.04100 37.47800 1.000 41.22336 72 SER A C 1
ATOM 536 O O . SER A 1 72 ? -7.42100 -21.71700 36.28200 1.000 41.76290 72 SER A O 1
ATOM 539 N N . GLY A 1 73 ? -8.47600 -21.63400 38.27300 1.000 36.07538 73 GLY A N 1
ATOM 540 C CA . GLY A 1 73 ? -9.49200 -20.76000 37.76700 1.000 38.74149 73 GLY A CA 1
ATOM 541 C C . GLY A 1 73 ? -10.51800 -21.45200 36.90100 1.000 36.05432 73 GLY A C 1
ATOM 542 O O . GLY A 1 73 ? -11.33900 -22.25600 37.37100 1.000 42.64722 73 GLY A O 1
ATOM 543 N N . PRO A 1 74 ? -10.52000 -21.10900 35.61000 1.000 29.08507 74 PRO A N 1
ATOM 544 C CA . PRO A 1 74 ? -11.60000 -21.59000 34.73500 1.000 29.97728 74 PRO A CA 1
ATOM 545 C C . PRO A 1 74 ? -11.64800 -23.10300 34.58600 1.000 38.47303 74 PRO A C 1
ATOM 546 O O . PRO A 1 74 ? -12.74800 -23.68500 34.60100 1.000 40.87859 74 PRO A O 1
ATOM 550 N N . GLY A 1 75 ? -10.49600 -23.76800 34.46600 1.000 31.08267 75 GLY A N 1
ATOM 551 C CA . GLY A 1 75 ? -10.51300 -25.22500 34.45300 1.000 32.48284 75 GLY A CA 1
ATOM 552 C C . GLY A 1 75 ? -11.18700 -25.80000 35.68500 1.000 37.90191 75 GLY A C 1
ATOM 553 O O . GLY A 1 75 ? -12.09200 -26.63300 35.58200 1.000 37.57819 75 GLY A O 1
ATOM 554 N N 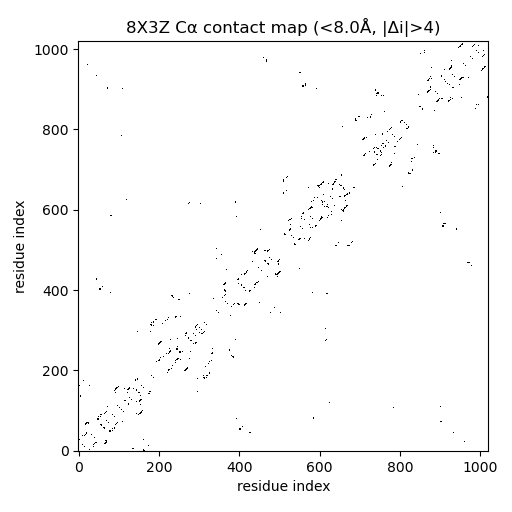. GLY A 1 76 ? -10.77900 -25.32900 36.87100 1.000 34.13830 76 GLY A N 1
ATOM 555 C CA . GLY A 1 76 ? -11.37700 -25.81500 38.10700 1.000 30.74053 76 GLY A CA 1
ATOM 556 C C . GLY A 1 76 ? -12.89100 -25.63700 38.17900 1.000 34.59099 76 GLY A C 1
ATOM 557 O O . GLY A 1 76 ? -13.60600 -26.56000 38.58000 1.000 31.46956 76 GLY A O 1
ATOM 558 N N . THR A 1 77 ? -13.40700 -24.44000 37.82200 1.000 28.34814 77 THR A N 1
ATOM 559 C CA . THR A 1 77 ? -14.85900 -24.22300 37.90300 1.000 28.22444 77 THR A CA 1
ATOM 560 C C . THR A 1 77 ? -15.61600 -25.00200 36.82400 1.000 35.60164 77 THR A C 1
ATOM 561 O O . THR A 1 77 ? -16.79500 -25.33200 37.00700 1.000 45.01329 77 THR A O 1
ATOM 565 N N . ASN A 1 78 ? -14.98700 -25.26600 35.68100 1.000 22.37637 78 ASN A N 1
ATOM 566 C CA . ASN A 1 78 ? -15.65800 -26.10900 34.71200 1.000 24.50820 78 ASN A CA 1
ATOM 567 C C . ASN A 1 78 ? -15.85600 -27.53200 35.24300 1.000 35.37793 78 ASN A C 1
ATOM 568 O O . ASN A 1 78 ? -16.72900 -28.25000 34.74000 1.000 38.00719 78 ASN A O 1
ATOM 573 N N . LEU A 1 79 ? -15.05400 -27.95600 36.23200 1.000 29.28246 79 LEU A N 1
ATOM 574 C CA . LEU A 1 79 ? -15.14400 -29.28600 36.82400 1.000 23.78969 79 LEU A CA 1
ATOM 575 C C . LEU A 1 79 ? -16.23000 -29.39900 37.88800 1.000 35.01999 79 LEU A C 1
ATOM 576 O O . LEU A 1 79 ? -16.56000 -30.51500 38.29800 1.000 38.05193 79 LEU A O 1
ATOM 581 N N . VAL A 1 80 ? -16.78100 -28.28100 38.35400 1.000 35.94115 80 VAL A N 1
ATOM 582 C CA . VAL A 1 80 ? -17.75600 -28.32600 39.44000 1.000 34.08830 80 VAL A CA 1
ATOM 583 C C . VAL A 1 80 ? -18.99200 -29.14700 39.05000 1.000 33.92249 80 VAL A C 1
ATOM 584 O O . VAL A 1 80 ? -19.53400 -29.89100 39.87200 1.000 33.22504 80 VAL A O 1
ATOM 588 N N . THR A 1 81 ? -19.46800 -29.02200 37.80300 1.000 34.96472 81 THR A N 1
ATOM 589 C CA . THR A 1 81 ? -20.60800 -29.83600 37.37800 1.000 28.53763 81 THR A CA 1
ATOM 590 C C . THR A 1 81 ? -20.28000 -31.31000 37.50400 1.000 29.06927 81 THR A C 1
ATOM 591 O O . THR A 1 81 ? -21.04400 -32.07600 38.09700 1.000 32.20912 81 THR A O 1
ATOM 595 N N . GLY A 1 82 ? -19.10100 -31.71100 37.01700 1.000 32.06437 82 GLY A N 1
ATOM 596 C CA . GLY A 1 82 ? -18.71600 -33.11400 37.07700 1.000 27.43224 82 GLY A CA 1
ATOM 597 C C . GLY A 1 82 ? -18.58400 -33.64300 38.49600 1.000 29.47722 82 GLY A C 1
ATOM 598 O O . GLY A 1 82 ? -18.86100 -34.82100 38.75500 1.000 37.37553 82 GLY A O 1
ATOM 599 N N . ALA A 1 83 ? -18.18800 -32.78000 39.43100 1.000 23.76074 83 ALA A N 1
ATOM 600 C CA . ALA A 1 83 ? -18.09300 -33.15500 40.84000 1.000 29.56407 83 ALA A CA 1
ATOM 601 C C . ALA A 1 83 ? -19.46200 -33.23800 41.49600 1.000 32.30914 83 ALA A C 1
ATOM 602 O O . ALA A 1 83 ? -19.70200 -34.14400 42.30000 1.000 36.14381 83 ALA A O 1
ATOM 604 N N . ALA A 1 84 ? -20.36100 -32.29400 41.20400 1.000 29.06401 84 ALA A N 1
ATOM 605 C CA . ALA A 1 84 ? -21.72000 -32.41800 41.71800 1.000 33.78826 84 ALA A CA 1
ATOM 606 C C . ALA A 1 84 ? -22.36500 -33.72000 41.24000 1.000 37.26236 84 ALA A C 1
ATOM 607 O O . ALA A 1 84 ? -23.04100 -34.41600 42.01700 1.000 31.06162 84 ALA A O 1
ATOM 609 N N . ASN A 1 85 ? -22.13700 -34.08700 39.97200 1.000 24.57137 85 ASN A N 1
ATOM 610 C CA . ASN A 1 85 ? -22.68700 -35.33900 39.48300 1.000 23.74495 85 ASN A CA 1
ATOM 611 C C . ASN A 1 85 ? -22.10400 -36.53400 40.23700 1.000 31.65643 85 ASN A C 1
ATOM 612 O O . ASN A 1 85 ? -22.84400 -37.39400 40.73800 1.000 31.33007 85 ASN A O 1
ATOM 617 N N . ALA A 1 86 ? -20.77200 -36.59300 40.33000 1.000 29.52459 86 ALA A N 1
ATOM 618 C CA . ALA A 1 86 ? -20.10400 -37.67300 41.04400 1.000 24.74770 86 ALA A CA 1
ATOM 619 C C . ALA A 1 86 ? -20.52200 -37.72700 42.50100 1.000 33.38821 86 ALA A C 1
ATOM 620 O O . ALA A 1 86 ? -20.57700 -38.81800 43.08800 1.000 25.33198 86 ALA A O 1
ATOM 622 N N . MET A 1 87 ? -20.81900 -36.56800 43.10400 1.000 31.91435 87 MET A N 1
ATOM 623 C CA . MET A 1 87 ? -21.20600 -36.56500 44.51300 1.000 27.88492 87 MET A CA 1
ATOM 624 C C . MET A 1 87 ? -22.57400 -37.19400 44.68200 1.000 28.50605 87 MET A C 1
ATOM 625 O O . MET A 1 87 ? -22.79200 -37.97900 45.61300 1.000 30.06150 87 MET A O 1
ATOM 630 N N . ARG A 1 88 ? -23.49700 -36.87800 43.77100 1.000 29.75620 88 ARG A N 1
ATOM 631 C CA . ARG A 1 88 ? -24.82300 -37.47800 43.81400 1.000 31.40377 88 ARG A CA 1
ATOM 632 C C . ARG A 1 88 ? -24.76600 -38.97900 43.55200 1.000 31.04846 88 ARG A C 1
ATOM 633 O O . ARG A 1 88 ? -25.57800 -39.73100 44.09900 1.000 30.28521 88 ARG A O 1
ATOM 641 N N . GLU A 1 89 ? -23.81800 -39.42900 42.73300 1.000 27.16905 89 GLU A N 1
ATOM 642 C CA . GLU A 1 89 ? -23.72200 -40.83500 42.35900 1.000 35.30160 89 GLU A CA 1
ATOM 643 C C . GLU A 1 89 ? -22.88000 -41.65600 43.33000 1.000 31.45114 89 GLU A C 1
ATOM 644 O O . GLU A 1 89 ? -22.80000 -42.87300 43.17000 1.000 30.46418 89 GLU A O 1
ATOM 650 N N . HIS A 1 90 ? -22.28700 -41.02600 44.34500 1.000 32.68287 90 HIS A N 1
ATOM 651 C CA . HIS A 1 90 ? -21.38000 -41.69500 45.29200 1.000 33.03291 90 HIS A CA 1
ATOM 652 C C . HIS A 1 90 ? -20.19900 -42.36100 44.57900 1.000 32.19333 90 HIS A C 1
ATOM 653 O O . HIS A 1 90 ? -19.76800 -43.46400 44.93100 1.000 37.24920 90 HIS A O 1
ATOM 660 N N . LEU A 1 91 ? -19.61400 -41.64100 43.63000 1.000 33.16713 91 LEU A N 1
ATOM 661 C CA . LEU A 1 91 ? -18.51700 -42.20100 42.86400 1.000 37.03602 91 LEU A CA 1
ATOM 662 C C . LEU A 1 91 ? -17.18400 -41.58200 43.28000 1.000 39.92584 91 LEU A C 1
ATOM 663 O O . LEU A 1 91 ? -17.09800 -40.36100 43.43100 1.000 41.68395 91 LEU A O 1
ATOM 668 N N . PRO A 1 92 ? -16.11300 -42.39000 43.45500 1.000 33.41716 92 PRO A N 1
ATOM 669 C CA . PRO A 1 92 ? -14.85200 -41.86000 44.00800 1.000 31.42482 92 PRO A CA 1
ATOM 670 C C . PRO A 1 92 ? -13.93000 -41.20600 42.97300 1.000 33.44612 92 PRO A C 1
ATOM 671 O O . PRO A 1 92 ? -12.94800 -41.76300 42.47700 1.000 32.15912 92 PRO A O 1
ATOM 675 N N . VAL A 1 93 ? -14.22700 -39.95700 42.63300 1.000 33.90933 93 VAL A N 1
ATOM 676 C CA . VAL A 1 93 ? -13.44300 -39.19700 41.66500 1.000 34.95156 93 VAL A CA 1
ATOM 677 C C . VAL A 1 93 ? -12.59900 -38.15500 42.40000 1.000 33.56718 93 VAL A C 1
ATOM 678 O O . VAL A 1 93 ? -13.13400 -37.34700 43.17100 1.000 33.06186 93 VAL A O 1
ATOM 682 N N . VAL A 1 94 ? -11.28300 -38.17400 42.16000 1.000 25.34778 94 VAL A N 1
ATOM 683 C CA . VAL A 1 94 ? -10.35900 -37.15300 42.66700 1.000 28.55606 94 VAL A CA 1
ATOM 684 C C . VAL A 1 94 ? -10.30300 -36.01800 41.65400 1.000 27.36118 94 VAL A C 1
ATOM 685 O O . VAL A 1 94 ? -10.00100 -36.25100 40.47600 1.000 34.00671 94 VAL A O 1
ATOM 689 N N . PHE A 1 95 ? -10.56700 -34.78400 42.11600 1.000 23.99761 95 PHE A N 1
ATOM 690 C CA . PHE A 1 95 ? -10.50300 -33.58500 41.28300 1.000 21.57364 95 PHE A CA 1
ATOM 691 C C . PHE A 1 95 ? -9.24900 -32.80900 41.67400 1.000 28.09021 95 PHE A C 1
ATOM 692 O O . PHE A 1 95 ? -9.17600 -32.26600 42.77900 1.000 29.16402 95 PHE A O 1
ATOM 700 N N . LEU A 1 96 ? -8.26000 -32.78000 40.77400 1.000 28.05336 96 LEU A N 1
ATOM 701 C CA . LEU A 1 96 ? -7.00500 -32.06300 40.97400 1.000 27.44013 96 LEU A CA 1
ATOM 702 C C . LEU A 1 96 ? -7.06400 -30.73200 40.23800 1.000 29.71935 96 LEU A C 1
ATOM 703 O O . LEU A 1 96 ? -7.17100 -30.71000 39.00300 1.000 29.72988 96 LEU A O 1
ATOM 708 N N . THR A 1 97 ? -6.93900 -29.62400 40.96600 1.000 24.71086 97 THR A N 1
ATOM 709 C CA . THR A 1 97 ? -6.86800 -28.33000 40.29700 1.000 24.34502 97 THR A CA 1
ATOM 710 C C . THR A 1 97 ? -5.53900 -27.65800 40.59900 1.000 40.13902 97 THR A C 1
ATOM 711 O O . THR A 1 97 ? -4.99900 -27.76800 41.71000 1.000 38.51514 97 THR A O 1
ATOM 715 N N . GLY A 1 98 ? -4.98900 -27.04400 39.56000 1.000 42.54984 98 GLY A N 1
ATOM 716 C CA . GLY A 1 98 ? -3.92100 -26.09000 39.72300 1.000 37.49923 98 GLY A CA 1
ATOM 717 C C . GLY A 1 98 ? -4.36400 -24.89100 40.52800 1.000 43.37889 98 GLY A C 1
ATOM 718 O O . GLY A 1 98 ? -5.53800 -24.67500 40.85100 1.000 43.57365 98 GLY A O 1
ATOM 719 N N . ALA A 1 99 ? -3.36100 -24.10900 40.89600 1.000 45.63442 99 ALA A N 1
ATOM 720 C CA . ALA A 1 99 ? -3.58700 -22.91100 41.67600 1.000 44.21056 99 ALA A CA 1
ATOM 721 C C . ALA A 1 99 ? -2.42800 -21.97300 41.38000 1.000 49.29275 99 ALA A C 1
ATOM 722 O O . ALA A 1 99 ? -1.37200 -22.40000 40.88900 1.000 40.30483 99 ALA A O 1
ATOM 724 N N . VAL A 1 100 ? -2.64600 -20.68200 41.63200 1.000 52.69316 100 VAL A N 1
ATOM 725 C CA . VAL A 1 100 ? -1.57500 -19.69400 41.48800 1.000 52.88792 100 VAL A CA 1
ATOM 726 C C . VAL A 1 100 ? -0.64200 -19.83900 42.68600 1.000 55.96724 100 VAL A C 1
ATOM 727 O O . VAL A 1 100 ? -1.03000 -20.44700 43.70300 1.000 55.27768 100 VAL A O 1
ATOM 731 N N . PRO A 1 101 ? 0.57900 -19.29200 42.62300 1.000 56.94893 101 PRO A N 1
ATOM 732 C CA . PRO A 1 101 ? 1.53900 -19.50400 43.71700 1.000 52.27732 101 PRO A CA 1
ATOM 733 C C . PRO A 1 101 ? 1.00500 -19.02000 45.06100 1.000 47.34778 101 PRO A C 1
ATOM 734 O O . PRO A 1 101 ? 0.24900 -18.05600 45.15200 1.000 31.79065 101 PRO A O 1
ATOM 738 N N . VAL A 1 102 ? 1.37600 -19.75000 46.11000 1.000 54.55917 102 VAL A N 1
ATOM 739 C CA . VAL A 1 102 ? 1.02600 -19.34300 47.46500 1.000 52.96688 102 VAL A CA 1
ATOM 740 C C . VAL A 1 102 ? 1.31200 -17.86500 47.68400 1.000 56.28306 102 VAL A C 1
ATOM 741 O O . VAL A 1 102 ? 0.46600 -17.13800 48.21800 1.000 49.25854 102 VAL A O 1
ATOM 745 N N . SER A 1 103 ? 2.54200 -17.42300 47.34900 1.000 63.67606 103 SER A N 1
ATOM 746 C CA . SER A 1 103 ? 2.94900 -16.01600 47.51700 1.000 64.02083 103 SER A CA 1
ATOM 747 C C . SER A 1 103 ? 1.98800 -15.01300 46.84900 1.000 68.23187 103 SER A C 1
ATOM 748 O O . SER A 1 103 ? 1.73900 -13.92200 47.39300 1.000 64.60511 103 SER A O 1
ATOM 751 N N . THR A 1 104 ? 1.45500 -15.34000 45.66600 1.000 66.12635 104 THR A N 1
ATOM 752 C CA . THR A 1 104 ? 0.73200 -14.35900 44.85200 1.000 58.10697 104 THR A CA 1
ATOM 753 C C . THR A 1 104 ? -0.79300 -14.50100 44.90300 1.000 54.70656 104 THR A C 1
ATOM 754 O O . THR A 1 104 ? -1.48900 -13.80600 44.15600 1.000 47.50306 104 THR A O 1
ATOM 758 N N . LEU A 1 105 ? -1.34300 -15.37400 45.74600 1.000 57.85167 105 LEU A N 1
ATOM 759 C CA . LEU A 1 105 ? -2.78900 -15.41100 45.87700 1.000 59.42028 105 LEU A CA 1
ATOM 760 C C . LEU A 1 105 ? -3.21300 -14.20700 46.70600 1.000 55.59614 105 LEU A C 1
ATOM 761 O O . LEU A 1 105 ? -2.58400 -13.89300 47.73200 1.000 57.92273 105 LEU A O 1
ATOM 766 N N . GLY A 1 106 ? -4.27000 -13.51500 46.25900 1.000 54.43284 106 GLY A N 1
ATOM 767 C CA . GLY A 1 106 ? -4.65100 -12.21400 46.75200 1.000 53.17480 106 GLY A CA 1
ATOM 768 C C . GLY A 1 106 ? -4.20800 -11.04700 45.88200 1.000 53.62222 106 GLY A C 1
ATOM 769 O O . GLY A 1 106 ? -4.69200 -9.92600 46.08700 1.000 58.78336 106 GLY A O 1
ATOM 770 N N . LEU A 1 107 ? -3.32600 -11.27800 44.90600 1.000 47.51096 107 LEU A N 1
ATOM 771 C CA . LEU A 1 107 ? -2.74100 -10.21900 44.09700 1.000 43.73156 107 LEU A CA 1
ATOM 772 C C . LEU A 1 107 ? -3.30200 -10.18200 42.68000 1.000 50.31393 107 LEU A C 1
ATOM 773 O O . LEU A 1 107 ? -2.73300 -9.50300 41.81300 1.000 52.15362 107 LEU A O 1
ATOM 778 N N . ASN A 1 108 ? -4.39800 -10.88900 42.41600 1.000 47.69782 108 ASN A N 1
ATOM 779 C CA . ASN A 1 108 ? -4.96300 -10.98400 41.07000 1.000 45.96077 108 ASN A CA 1
ATOM 780 C C . ASN A 1 108 ? -3.90300 -11.49600 40.08800 1.000 43.64734 108 ASN A C 1
ATOM 781 O O . ASN A 1 108 ? -3.62500 -10.90300 39.03500 1.000 43.72366 108 ASN A O 1
ATOM 786 N N . ALA A 1 109 ? -3.33100 -12.64300 40.45200 1.000 51.07981 109 ALA A N 1
ATOM 787 C CA . ALA A 1 109 ? -2.49200 -13.42200 39.55900 1.000 41.55235 109 ALA A CA 1
ATOM 788 C C . ALA A 1 109 ? -3.33900 -13.98200 38.41400 1.000 43.17623 109 ALA A C 1
ATOM 789 O O . ALA A 1 109 ? -4.56900 -14.08300 38.49900 1.000 37.08339 109 ALA A O 1
ATOM 791 N N . SER A 1 110 ? -2.68300 -14.38900 37.33700 1.000 46.96616 110 SER A N 1
ATOM 792 C CA . SER A 1 110 ? -3.45200 -14.80600 36.17700 1.000 47.86627 110 SER A CA 1
ATOM 793 C C . SER A 1 110 ? -4.17500 -16.12200 36.47000 1.000 44.22372 110 SER A C 1
ATOM 794 O O . SER A 1 110 ? -3.56100 -17.10900 36.91300 1.000 48.46371 110 SER A O 1
ATOM 797 N N . GLN A 1 111 ? -5.48300 -16.15300 36.20900 1.000 38.82044 111 GLN A N 1
ATOM 798 C CA . GLN A 1 111 ? -6.33400 -17.31400 36.53000 1.000 41.17599 111 GLN A CA 1
ATOM 799 C C . GLN A 1 111 ? -6.40600 -17.59400 38.04200 1.000 44.01580 111 GLN A C 1
ATOM 800 O O . GLN A 1 111 ? -6.57800 -18.73500 38.47500 1.000 46.77666 111 GLN A O 1
ATOM 806 N N . GLU A 1 112 ? -6.35000 -16.55200 38.87100 1.000 36.25171 112 GLU A N 1
ATOM 807 C CA . GLU A 1 112 ? -6.46600 -16.73000 40.31300 1.000 40.45485 112 GLU A CA 1
ATOM 808 C C . GLU A 1 112 ? -7.90200 -17.10100 40.70000 1.000 43.77630 112 GLU A C 1
ATOM 809 O O . GLU A 1 112 ? -8.86900 -16.48300 40.23900 1.000 44.77116 112 GLU A O 1
ATOM 815 N N . LEU A 1 113 ? -8.04300 -18.16800 41.48100 1.000 42.50246 113 LEU A N 1
ATOM 816 C CA . LEU A 1 113 ? -9.32100 -18.46700 42.11500 1.000 40.49170 113 LEU A CA 1
ATOM 817 C C . LEU A 1 113 ? -9.15800 -19.54800 43.16800 1.000 42.24980 113 LEU A C 1
ATOM 818 O O . LEU A 1 113 ? -8.59900 -20.61200 42.88400 1.000 53.00109 113 LEU A O 1
ATOM 823 N N . ASP A 1 114 ? -9.61400 -19.29900 44.39200 1.000 41.21547 114 ASP A N 1
ATOM 824 C CA . ASP A 1 114 ? -9.48300 -20.30100 45.43900 1.000 41.99451 114 ASP A CA 1
ATOM 825 C C . ASP A 1 114 ? -10.61000 -21.30300 45.26500 1.000 38.42566 114 ASP A C 1
ATOM 826 O O . ASP A 1 114 ? -11.78400 -20.97800 45.51600 1.000 42.57353 114 ASP A O 1
ATOM 831 N N . ALA A 1 115 ? -10.26400 -22.51300 44.80600 1.000 36.80178 115 ALA A N 1
ATOM 832 C CA . ALA A 1 115 ? -11.26900 -23.50100 44.43000 1.000 31.14847 115 ALA A CA 1
ATOM 833 C C . ALA A 1 115 ? -11.86800 -24.22800 45.62900 1.000 36.76230 115 ALA A C 1
ATOM 834 O O . ALA A 1 115 ? -13.01000 -24.70100 45.52600 1.000 44.73694 115 ALA A O 1
ATOM 836 N N . GLU A 1 116 ? -11.14300 -24.29200 46.77000 1.000 27.40855 116 GLU A N 1
ATOM 837 C CA . GLU A 1 116 ? -11.55100 -25.06500 47.93900 1.000 29.66145 116 GLU A CA 1
ATOM 838 C C . GLU A 1 116 ? -13.00700 -24.79400 48.32700 1.000 36.72282 116 GLU A C 1
ATOM 839 O O . GLU A 1 116 ? -13.79700 -25.74300 48.40400 1.000 38.82571 116 GLU A O 1
ATOM 845 N N . PRO A 1 117 ? -13.42700 -23.54900 48.56500 1.000 38.99678 117 PRO A N 1
ATOM 846 C CA . PRO A 1 117 ? -14.82500 -23.35900 48.98800 1.000 37.03865 117 PRO A CA 1
ATOM 847 C C . PRO A 1 117 ? -15.84000 -23.59400 47.86900 1.000 31.59853 117 PRO A C 1
ATOM 848 O O . PRO A 1 117 ? -17.00800 -23.86300 48.17800 1.000 36.42279 117 PRO A O 1
ATOM 852 N N . ILE A 1 118 ? -15.43300 -23.60200 46.59500 1.000 30.02728 118 ILE A N 1
ATOM 853 C CA . ILE A 1 118 ? -16.40800 -23.92000 45.54600 1.000 28.71923 118 ILE A CA 1
ATOM 854 C C . ILE A 1 118 ? -16.64600 -25.42300 45.48700 1.000 32.06174 118 ILE A C 1
ATOM 855 O O . ILE A 1 118 ? -17.76800 -25.87300 45.24400 1.000 34.99893 118 ILE A O 1
ATOM 860 N N . PHE A 1 119 ? -15.59700 -26.22900 45.68000 1.000 35.80956 119 PHE A N 1
ATOM 861 C CA . PHE A 1 119 ? -15.76500 -27.68000 45.66100 1.000 38.19142 119 PHE A CA 1
ATOM 862 C C . PHE A 1 119 ? -16.33500 -28.22600 46.97100 1.000 38.13615 119 PHE A C 1
ATOM 863 O O . PHE A 1 119 ? -16.87800 -29.34000 46.98200 1.000 39.30471 119 PHE A O 1
ATOM 871 N N . ARG A 1 120 ? -16.27000 -27.45700 48.05700 1.000 28.15864 120 ARG A N 1
ATOM 872 C CA . ARG A 1 120 ? -16.66300 -27.99300 49.35400 1.000 31.19321 120 ARG A CA 1
ATOM 873 C C . ARG A 1 120 ? -18.10100 -28.53000 49.38100 1.000 34.32517 120 ARG A C 1
ATOM 874 O O . ARG A 1 120 ? -18.31300 -29.61100 49.96700 1.000 36.64387 120 ARG A O 1
ATOM 882 N N . PRO A 1 121 ? -19.10200 -27.87100 48.77700 1.000 32.54864 121 PRO A N 1
ATOM 883 C CA . PRO A 1 121 ? -20.49000 -28.37300 48.86000 1.000 32.33019 121 PRO A CA 1
ATOM 884 C C . PRO A 1 121 ? -20.78400 -29.59500 48.00400 1.000 34.70942 121 PRO A C 1
ATOM 885 O O . PRO A 1 121 ? -21.82700 -30.23100 48.20300 1.000 39.75213 121 PRO A O 1
ATOM 889 N N . VAL A 1 122 ? -19.92000 -29.93700 47.06500 1.000 36.93601 122 VAL A N 1
ATOM 890 C CA . VAL A 1 122 ? -20.13000 -31.05600 46.16200 1.000 31.33007 122 VAL A CA 1
ATOM 891 C C . VAL A 1 122 ? -19.01800 -32.10600 46.31100 1.000 29.69567 122 VAL A C 1
ATOM 892 O O . VAL A 1 122 ? -18.83800 -32.94800 45.43400 1.000 23.17909 122 VAL A O 1
ATOM 896 N N . THR A 1 123 ? -18.25700 -32.06100 47.41200 1.000 23.20015 123 THR A N 1
ATOM 897 C CA . THR A 1 123 ? -17.26600 -33.09100 47.68000 1.000 25.52148 123 THR A CA 1
ATOM 898 C C . THR A 1 123 ? -17.29100 -33.48900 49.14600 1.000 32.91710 123 THR A C 1
ATOM 899 O O . THR A 1 123 ? -17.73500 -32.73400 50.02800 1.000 43.90000 123 THR A O 1
ATOM 903 N N . LYS A 1 124 ? -16.78300 -34.70700 49.37900 1.000 27.39013 124 LYS A N 1
ATOM 904 C CA . LYS A 1 124 ? -16.57600 -35.21100 50.73100 1.000 24.85035 124 LYS A CA 1
ATOM 905 C C . LYS A 1 124 ? -15.39000 -34.56500 51.40900 1.000 21.06568 124 LYS A C 1
ATOM 906 O O . LYS A 1 124 ? -15.30800 -34.58900 52.63600 1.000 19.74974 124 LYS A O 1
ATOM 912 N N . TYR A 1 125 ? -14.44700 -34.03800 50.63700 1.000 28.61133 125 TYR A N 1
ATOM 913 C CA . TYR A 1 125 ? -13.25200 -33.43100 51.19600 1.000 29.14823 125 TYR A CA 1
ATOM 914 C C . TYR A 1 125 ? -12.65200 -32.52000 50.13100 1.000 33.81458 125 TYR A C 1
ATOM 915 O O . TYR A 1 125 ? -12.56600 -32.90600 48.96000 1.000 30.50892 125 TYR A O 1
ATOM 924 N N . SER A 1 126 ? -12.21700 -31.32600 50.55500 1.000 36.51754 126 SER A N 1
ATOM 925 C CA . SER A 1 126 ? -11.64900 -30.31800 49.67000 1.000 32.34335 126 SER A CA 1
ATOM 926 C C . SER A 1 126 ? -10.55400 -29.57900 50.43500 1.000 36.70703 126 SER A C 1
ATOM 927 O O . SER A 1 126 ? -10.73800 -29.24600 51.60500 1.000 41.07861 126 SER A O 1
ATOM 930 N N . ALA A 1 127 ? -9.41200 -29.34400 49.77200 1.000 38.85729 127 ALA A N 1
ATOM 931 C CA . ALA A 1 127 ? -8.21400 -28.78200 50.40000 1.000 36.49648 127 ALA A CA 1
ATOM 932 C C . ALA A 1 127 ? -7.32100 -28.14800 49.34700 1.000 39.76266 127 ALA A C 1
ATOM 933 O O . ALA A 1 127 ? -7.12100 -28.71900 48.26400 1.000 37.11234 127 ALA A O 1
ATOM 935 N N . THR A 1 128 ? -6.80700 -26.96100 49.66300 1.000 40.85753 128 THR A N 1
ATOM 936 C CA . THR A 1 128 ? -5.73300 -26.34000 48.90700 1.000 41.48655 128 THR A CA 1
ATOM 937 C C . THR A 1 128 ? -4.47300 -26.54400 49.72300 1.000 34.41202 128 THR A C 1
ATOM 938 O O . THR A 1 128 ? -4.43600 -26.17200 50.90100 1.000 41.32074 128 THR A O 1
ATOM 942 N N . VAL A 1 129 ? -3.47100 -27.18600 49.13200 1.000 34.31464 129 VAL A N 1
ATOM 943 C CA . VAL A 1 129 ? -2.26700 -27.59100 49.85100 1.000 42.97621 129 VAL A CA 1
ATOM 944 C C . VAL A 1 129 ? -1.21400 -26.50200 49.65600 1.000 37.57293 129 VAL A C 1
ATOM 945 O O . VAL A 1 129 ? -0.51100 -26.49200 48.65200 1.000 45.62652 129 VAL A O 1
ATOM 949 N N . ASN A 1 130 ? -1.01300 -25.65700 50.67400 1.000 40.19692 130 ASN A N 1
ATOM 950 C CA . ASN A 1 130 ? -0.17900 -24.46400 50.52600 1.000 46.49768 130 ASN A CA 1
ATOM 951 C C . ASN A 1 130 ? 1.24100 -24.65900 51.04300 1.000 48.48739 130 ASN A C 1
ATOM 952 O O . ASN A 1 130 ? 2.01900 -23.70400 51.03200 1.000 56.33307 130 ASN A O 1
ATOM 957 N N . ASP A 1 131 ? 1.61000 -25.88200 51.41600 1.000 43.64734 131 ASP A N 1
ATOM 958 C CA . ASP A 1 131 ? 2.89600 -26.19800 52.03200 1.000 37.64925 131 ASP A CA 1
ATOM 959 C C . ASP A 1 131 ? 3.32500 -27.55800 51.50000 1.000 44.40532 131 ASP A C 1
ATOM 960 O O . ASP A 1 131 ? 2.62900 -28.55800 51.71400 1.000 49.73491 131 ASP A O 1
ATOM 965 N N . VAL A 1 132 ? 4.49200 -27.61200 50.85100 1.000 46.18712 132 VAL A N 1
ATOM 966 C CA . VAL A 1 132 ? 4.93500 -28.86400 50.24400 1.000 40.27588 132 VAL A CA 1
ATOM 967 C C . VAL A 1 132 ? 5.08900 -29.98800 51.25500 1.000 38.15457 132 VAL A C 1
ATOM 968 O O . VAL A 1 132 ? 5.04900 -31.16500 50.88200 1.000 39.81004 132 VAL A O 1
ATOM 972 N N . ALA A 1 133 ? 5.26800 -29.66000 52.53200 1.000 42.63932 133 ALA A N 1
ATOM 973 C CA . ALA A 1 133 ? 5.42500 -30.68500 53.55400 1.000 43.98422 133 ALA A CA 1
ATOM 974 C C . ALA A 1 133 ? 4.14000 -31.45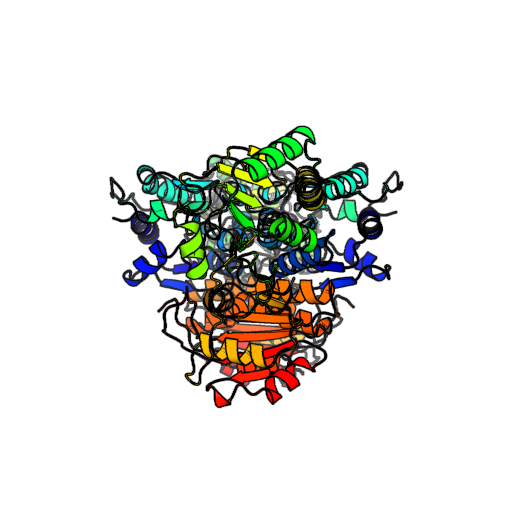900 53.79300 1.000 44.93697 133 ALA A C 1
ATOM 975 O O . ALA A 1 133 ? 4.19100 -32.56200 54.34900 1.000 52.75633 133 ALA A O 1
ATOM 977 N N . ASN A 1 134 ? 2.99800 -30.91900 53.36100 1.000 37.02549 134 ASN A N 1
ATOM 978 C CA . ASN A 1 134 ? 1.69600 -31.52200 53.58500 1.000 36.25435 134 ASN A CA 1
ATOM 979 C C . ASN A 1 134 ? 1.13000 -32.23100 52.37200 1.000 34.63573 134 ASN A C 1
ATOM 980 O O . ASN A 1 134 ? 0.00300 -32.73800 52.43500 1.000 40.31799 134 ASN A O 1
ATOM 985 N N . VAL A 1 135 ? 1.88000 -32.29900 51.27800 1.000 31.52220 135 VAL A N 1
ATOM 986 C CA . VAL A 1 135 ? 1.31100 -32.81600 50.03700 1.000 28.40341 135 VAL A CA 1
ATOM 987 C C . VAL A 1 135 ? 1.01400 -34.30700 50.15300 1.000 36.91232 135 VAL A C 1
ATOM 988 O O . VAL A 1 135 ? -0.01800 -34.78100 49.66800 1.000 44.17372 135 VAL A O 1
ATOM 992 N N . VAL A 1 136 ? 1.90900 -35.08500 50.76200 1.000 40.53118 136 VAL A N 1
ATOM 993 C CA . VAL A 1 136 ? 1.64400 -36.52600 50.84300 1.000 37.97297 136 VAL A CA 1
ATOM 994 C C . VAL A 1 136 ? 0.50100 -36.82400 51.82700 1.000 40.63119 136 VAL A C 1
ATOM 995 O O . VAL A 1 136 ? -0.33200 -37.71100 51.58500 1.000 34.24621 136 VAL A O 1
ATOM 999 N N . GLU A 1 137 ? 0.41600 -36.07500 52.93800 1.000 33.70667 137 GLU A N 1
ATOM 1000 C CA . GLU A 1 137 ? -0.67400 -36.34900 53.86000 1.000 34.02776 137 GLU A CA 1
ATOM 1001 C C . GLU A 1 137 ? -2.00800 -35.92300 53.24300 1.000 33.69351 137 GLU A C 1
ATOM 1002 O O . GLU A 1 137 ? -3.03200 -36.56900 53.47300 1.000 43.58680 137 GLU A O 1
ATOM 1008 N N . GLU A 1 138 ? -1.99200 -34.94600 52.34200 1.000 28.21917 138 GLU A N 1
ATOM 1009 C CA . GLU A 1 138 ? -3.24600 -34.44800 51.79000 1.000 28.39288 138 GLU A CA 1
ATOM 1010 C C . GLU A 1 138 ? -3.72600 -35.29400 50.61900 1.000 31.97752 138 GLU A C 1
ATOM 1011 O O . GLU A 1 138 ? -4.90700 -35.64500 50.54900 1.000 39.58106 138 GLU A O 1
ATOM 1017 N N . ILE A 1 139 ? -2.84700 -35.64400 49.68400 1.000 25.90837 139 ILE A N 1
ATOM 1018 C CA . ILE A 1 139 ? -3.32400 -36.53300 48.63200 1.000 28.48763 139 ILE A CA 1
ATOM 1019 C C . ILE A 1 139 ? -3.68200 -37.89900 49.22200 1.000 36.15960 139 ILE A C 1
ATOM 1020 O O . ILE A 1 139 ? -4.70600 -38.49300 48.86300 1.000 37.03076 139 ILE A O 1
ATOM 1025 N N . THR A 1 140 ? -2.87300 -38.40000 50.16900 1.000 33.99618 140 THR A N 1
ATOM 1026 C CA . THR A 1 140 ? -3.20700 -39.66600 50.82300 1.000 31.00898 140 THR A CA 1
ATOM 1027 C C . THR A 1 140 ? -4.55000 -39.57800 51.53000 1.000 31.60116 140 THR A C 1
ATOM 1028 O O . THR A 1 140 ? -5.39800 -40.46900 51.39000 1.000 32.76709 140 THR A O 1
ATOM 1032 N N . LYS A 1 141 ? -4.74200 -38.52200 52.33100 1.000 27.84018 141 LYS A N 1
ATOM 1033 C CA . LYS A 1 141 ? -6.00100 -38.34600 53.05100 1.000 31.06688 141 LYS A CA 1
ATOM 1034 C C . LYS A 1 141 ? -7.18900 -38.26300 52.07500 1.000 33.54613 141 LYS A C 1
ATOM 1035 O O . LYS A 1 141 ? -8.22200 -38.91200 52.27600 1.000 37.26499 141 LYS A O 1
ATOM 1041 N N . ALA A 1 142 ? -7.05200 -37.47900 51.00000 1.000 27.37960 142 ALA A N 1
ATOM 1042 C CA . ALA A 1 142 ? -8.11900 -37.38300 50.00200 1.000 30.95634 142 ALA A CA 1
ATOM 1043 C C . ALA A 1 142 ? -8.46700 -38.74200 49.40000 1.000 33.33294 142 ALA A C 1
ATOM 1044 O O . ALA A 1 142 ? -9.65100 -39.04600 49.18900 1.000 36.54122 142 ALA A O 1
ATOM 1046 N N . VAL A 1 143 ? -7.45700 -39.57200 49.10400 1.000 31.14321 143 VAL A N 1
ATOM 1047 C CA . VAL A 1 143 ? -7.71300 -40.87300 48.46100 1.000 32.34072 143 VAL A CA 1
ATOM 1048 C C . VAL A 1 143 ? -8.43900 -41.83800 49.41100 1.000 37.18077 143 VAL A C 1
ATOM 1049 O O . VAL A 1 143 ? -9.34000 -42.56900 48.98600 1.000 36.62544 143 VAL A O 1
ATOM 1053 N N . GLU A 1 144 ? -8.05000 -41.88700 50.69900 1.000 27.22958 144 GLU A N 1
ATOM 1054 C CA . GLU A 1 144 ? -8.78000 -42.76900 51.59600 1.000 35.66217 144 GLU A CA 1
ATOM 1055 C C . GLU A 1 144 ? -10.21700 -42.30100 51.82200 1.000 40.14429 144 GLU A C 1
ATOM 1056 O O . GLU A 1 144 ? -11.13000 -43.12700 51.92800 1.000 41.72342 144 GLU A O 1
ATOM 1062 N N . ILE A 1 145 ? -10.45300 -40.99000 51.87400 1.000 37.60977 145 ILE A N 1
ATOM 1063 C CA . ILE A 1 145 ? -11.82500 -40.52500 52.09600 1.000 32.06437 145 ILE A CA 1
ATOM 1064 C C . ILE A 1 145 ? -12.69500 -40.82900 50.89200 1.000 36.48595 145 ILE A C 1
ATOM 1065 O O . ILE A 1 145 ? -13.84700 -41.25000 51.03200 1.000 32.38809 145 ILE A O 1
ATOM 1070 N N . ALA A 1 146 ? -12.15800 -40.61500 49.69100 1.000 32.13280 146 ALA A N 1
ATOM 1071 C CA . ALA A 1 146 ? -12.92600 -40.87900 48.48300 1.000 33.49086 146 ALA A CA 1
ATOM 1072 C C . ALA A 1 146 ? -13.39800 -42.33400 48.43100 1.000 37.32816 146 ALA A C 1
ATOM 1073 O O . ALA A 1 146 ? -14.53700 -42.61300 48.03600 1.000 35.78850 146 ALA A O 1
ATOM 1075 N N . LEU A 1 147 ? -12.55500 -43.26900 48.88100 1.000 35.87272 147 LEU A N 1
ATOM 1076 C CA . LEU A 1 147 ? -12.82100 -44.69800 48.75700 1.000 35.38845 147 LEU A CA 1
ATOM 1077 C C . LEU A 1 147 ? -13.48300 -45.31700 49.99000 1.000 39.69423 147 LEU A C 1
ATOM 1078 O O . LEU A 1 147 ? -14.00500 -46.43500 49.90700 1.000 51.87464 147 LEU A O 1
ATOM 1083 N N . SER A 1 148 ? -13.43500 -44.64500 51.12700 1.000 31.51694 148 SER A N 1
ATOM 1084 C CA . SER A 1 148 ? -13.96000 -45.14300 52.38300 1.000 35.95431 148 SER A CA 1
ATOM 1085 C C . SER A 1 148 ? -15.44600 -44.79100 52.60400 1.000 38.41776 148 SER A C 1
ATOM 1086 O O . SER A 1 148 ? -15.94800 -43.77300 52.11100 1.000 39.75740 148 SER A O 1
ATOM 1089 N N . GLY A 1 149 ? -16.13900 -45.62800 53.39700 1.000 23.72916 149 GLY A N 1
ATOM 1090 C CA . GLY A 1 149 ? -17.51400 -45.35400 53.79700 1.000 20.50246 149 GLY A CA 1
ATOM 1091 C C . GLY A 1 149 ? -18.49200 -45.34200 52.62100 1.000 36.35173 149 GLY A C 1
ATOM 1092 O O . GLY A 1 149 ? -18.57900 -46.29200 51.83300 1.000 26.92428 149 GLY A O 1
ATOM 1093 N N . VAL A 1 150 ? -19.22500 -44.23800 52.49200 1.000 37.65451 150 VAL A N 1
ATOM 1094 C CA . VAL A 1 150 ? -20.01100 -43.94900 51.29600 1.000 31.03267 150 VAL A CA 1
ATOM 1095 C C . VAL A 1 150 ? -19.09200 -43.20100 50.33700 1.000 36.22540 150 VAL A C 1
ATOM 1096 O O . VAL A 1 150 ? -18.82100 -42.01200 50.56800 1.000 42.09452 150 VAL A O 1
ATOM 1100 N N . PRO A 1 151 ? -18.60500 -43.83500 49.27000 1.000 38.98362 151 PRO A N 1
ATOM 1101 C CA . PRO A 1 151 ? -17.58800 -43.18300 48.44700 1.000 34.18041 151 PRO A CA 1
ATOM 1102 C C . PRO A 1 151 ? -18.13600 -41.91600 47.81900 1.000 32.26966 151 PRO A C 1
ATOM 1103 O O . PRO A 1 151 ? -19.34100 -41.75900 47.58800 1.000 35.27791 151 PRO A O 1
ATOM 1107 N N . GLY A 1 152 ? -17.22400 -41.01800 47.49500 1.000 30.85896 152 GLY A N 1
ATOM 1108 C CA . GLY A 1 152 ? -17.60900 -39.75200 46.93300 1.000 33.45138 152 GLY A CA 1
ATOM 1109 C C . GLY A 1 152 ? -16.42000 -39.03200 46.36300 1.000 29.61671 152 GLY A C 1
ATOM 1110 O O . GLY A 1 152 ? -15.27400 -39.45700 46.52600 1.000 26.40053 152 GLY A O 1
ATOM 1111 N N . PRO A 1 153 ? -16.66800 -37.95100 45.63700 1.000 27.82702 153 PRO A N 1
ATOM 1112 C CA . PRO A 1 153 ? -15.54700 -37.17900 45.07900 1.000 24.04762 153 PRO A CA 1
ATOM 1113 C C . PRO A 1 153 ? -14.82200 -36.35400 46.14100 1.000 32.49863 153 PRO A C 1
ATOM 1114 O O . PRO A 1 153 ? -15.39700 -35.93600 47.15900 1.000 35.13316 153 PRO A O 1
ATOM 1118 N N . VAL A 1 154 ? -13.53100 -36.11800 45.87900 1.000 33.92249 154 VAL A N 1
ATOM 1119 C CA . VAL A 1 154 ? -12.67000 -35.26100 46.69100 1.000 29.14823 154 VAL A CA 1
ATOM 1120 C C . VAL A 1 154 ? -11.97200 -34.27100 45.76600 1.000 30.39049 154 VAL A C 1
ATOM 1121 O O . VAL A 1 154 ? -11.88200 -34.47300 44.55400 1.000 38.11510 154 VAL A O 1
ATOM 1125 N N . HIS A 1 155 ? -11.53100 -33.15500 46.34300 1.000 33.00396 155 HIS A N 1
ATOM 1126 C CA . HIS A 1 155 ? -10.85000 -32.10000 45.58900 1.000 33.13818 155 HIS A CA 1
ATOM 1127 C C . HIS A 1 155 ? -9.57400 -31.67300 46.31300 1.000 37.15445 155 HIS A C 1
ATOM 1128 O O . HIS A 1 155 ? -9.60800 -31.34300 47.50900 1.000 37.62030 155 HIS A O 1
ATOM 1135 N N . ILE A 1 156 ? -8.46200 -31.67100 45.57400 1.000 29.39037 156 ILE A N 1
ATOM 1136 C CA . ILE A 1 156 ? -7.15000 -31.22900 46.04400 1.000 33.08291 156 ILE A CA 1
ATOM 1137 C C . ILE A 1 156 ? -6.67400 -30.11700 45.10800 1.000 37.33606 156 ILE A C 1
ATOM 1138 O O . ILE A 1 156 ? -6.58500 -30.31900 43.88600 1.000 36.87284 156 ILE A O 1
ATOM 1143 N N . ALA A 1 157 ? -6.39400 -28.94000 45.66900 1.000 34.38044 157 ALA A N 1
ATOM 1144 C CA . ALA A 1 157 ? -5.82400 -27.82200 44.92200 1.000 24.65296 157 ALA A CA 1
ATOM 1145 C C . ALA A 1 157 ? -4.33300 -27.72400 45.23700 1.000 37.93613 157 ALA A C 1
ATOM 1146 O O . ALA A 1 157 ? -3.93700 -27.62600 46.41000 1.000 37.04392 157 ALA A O 1
ATOM 1148 N N . LEU A 1 158 ? -3.50900 -27.70300 44.19400 1.000 34.88839 158 LEU A N 1
ATOM 1149 C CA . LEU A 1 158 ? -2.05800 -27.63900 44.36500 1.000 42.50246 158 LEU A CA 1
ATOM 1150 C C . LEU A 1 158 ? -1.47400 -26.38700 43.70900 1.000 41.26811 158 LEU A C 1
ATOM 1151 O O . LEU A 1 158 ? -1.25700 -26.36300 42.48100 1.000 33.32242 158 LEU A O 1
ATOM 1156 N N . PRO A 1 159 ? -1.13900 -25.35500 44.49100 1.000 40.80489 159 PRO A N 1
ATOM 1157 C CA . PRO A 1 159 ? -0.46800 -24.16800 43.93700 1.000 37.48081 159 PRO A CA 1
ATOM 1158 C C . PRO A 1 159 ? 0.72600 -24.54700 43.06400 1.000 45.29227 159 PRO A C 1
ATOM 1159 O O . PRO A 1 159 ? 1.44100 -25.51300 43.33700 1.000 46.22660 159 PRO A O 1
ATOM 1163 N N . ILE A 1 160 ? 0.91300 -23.78700 41.97600 1.000 50.22444 160 ILE A N 1
ATOM 1164 C CA . ILE A 1 160 ? 1.91200 -24.14400 40.96500 1.000 47.42937 160 ILE A CA 1
ATOM 1165 C C . ILE A 1 160 ? 3.33500 -24.09200 41.52600 1.000 42.93410 160 ILE A C 1
ATOM 1166 O O . ILE A 1 160 ? 4.18900 -24.89400 41.12300 1.000 50.27182 160 ILE A O 1
ATOM 1171 N N . ASP A 1 161 ? 3.62400 -23.18000 42.46600 1.000 35.82798 161 ASP A N 1
ATOM 1172 C CA . ASP A 1 161 ? 4.95000 -23.21300 43.07800 1.000 38.34933 161 ASP A CA 1
ATOM 1173 C C . ASP A 1 161 ? 5.14000 -24.48900 43.88300 1.000 46.61612 161 ASP A C 1
ATOM 1174 O O . ASP A 1 161 ? 6.14400 -25.18900 43.70600 1.000 51.71146 161 ASP A O 1
ATOM 1179 N N . VAL A 1 162 ? 4.15600 -24.84100 44.72600 1.000 49.65069 162 VAL A N 1
ATOM 1180 C CA . VAL A 1 162 ? 4.23000 -26.08000 45.50600 1.000 46.22923 162 VAL A CA 1
ATOM 1181 C C . VAL A 1 162 ? 4.42800 -27.29000 44.59800 1.000 47.75573 162 VAL A C 1
ATOM 1182 O O . VAL A 1 162 ? 5.19900 -28.20300 44.91900 1.000 53.08005 162 VAL A O 1
ATOM 1186 N N . GLN A 1 163 ? 3.74900 -27.31400 43.44500 1.000 37.28868 163 GLN A N 1
ATOM 1187 C CA . GLN A 1 163 ? 3.90900 -28.42300 42.50600 1.000 40.58381 163 GLN A CA 1
ATOM 1188 C C . GLN A 1 163 ? 5.37100 -28.66200 42.15300 1.000 46.35029 163 GLN A C 1
ATOM 1189 O O . GLN A 1 163 ? 5.75000 -29.77500 41.78000 1.000 52.09835 163 GLN A O 1
ATOM 1195 N N . HIS A 1 164 ? 6.19800 -27.62400 42.17600 1.000 51.74568 164 HIS A N 1
ATOM 1196 C CA . HIS A 1 164 ? 7.57500 -27.80100 41.72500 1.000 53.87488 164 HIS A CA 1
ATOM 1197 C C . HIS A 1 164 ? 8.57700 -27.96800 42.87400 1.000 45.02908 164 HIS A C 1
ATOM 1198 O O . HIS A 1 164 ? 9.69800 -28.41600 42.62700 1.000 43.58680 164 HIS A O 1
ATOM 1205 N N . GLN A 1 165 ? 8.17900 -27.71200 44.12300 1.000 41.95240 165 GLN A N 1
ATOM 1206 C CA . GLN A 1 165 ? 9.06400 -27.91000 45.26400 1.000 39.38893 165 GLN A CA 1
ATOM 1207 C C . GLN A 1 165 ? 9.31400 -29.40400 45.48900 1.000 45.21858 165 GLN A C 1
ATOM 1208 O O . GLN A 1 165 ? 8.51000 -30.26800 45.11200 1.000 42.72881 165 GLN A O 1
ATOM 1214 N N . GLN A 1 166 ? 10.48500 -29.71200 46.03300 1.000 47.63992 166 GLN A N 1
ATOM 1215 C CA . GLN A 1 166 ? 10.77500 -31.08500 46.42600 1.000 46.90826 166 GLN A CA 1
ATOM 1216 C C . GLN A 1 166 ? 9.99400 -31.46300 47.68000 1.000 52.74843 166 GLN A C 1
ATOM 1217 O O . GLN A 1 166 ? 9.86500 -30.65800 48.60400 1.000 51.98518 166 GLN A O 1
ATOM 1223 N N . VAL A 1 167 ? 9.51500 -32.68200 47.78300 1.000 56.35939 167 VAL A N 1
ATOM 1224 C CA . VAL A 1 167 ? 8.83200 -33.04700 48.99700 1.000 58.36489 167 VAL A CA 1
ATOM 1225 C C . VAL A 1 167 ? 9.89300 -33.50400 49.93900 1.000 66.30795 167 VAL A C 1
ATOM 1226 O O . VAL A 1 167 ? 10.76600 -34.22900 49.57200 1.000 70.97693 167 VAL A O 1
ATOM 1230 N N . PRO A 1 168 ? 9.83100 -33.06300 51.16900 1.000 64.59195 168 PRO A N 1
ATOM 1231 C CA . PRO A 1 168 ? 10.82400 -33.42700 52.14800 1.000 65.09728 168 PRO A CA 1
ATOM 1232 C C . PRO A 1 168 ? 10.90000 -34.89400 52.32900 1.000 65.05254 168 PRO A C 1
ATOM 1233 O O . PRO A 1 168 ? 11.92700 -35.43600 52.19900 1.000 83.51001 168 PRO A O 1
ATOM 1237 N N . ASP A 1 169 ? 9.81500 -35.54100 52.63800 1.000 50.35341 169 ASP A N 1
ATOM 1238 C CA . ASP A 1 169 ? 9.85100 -36.94400 52.81100 1.000 53.63538 169 ASP A CA 1
ATOM 1239 C C . ASP A 1 169 ? 9.00200 -37.56000 51.74200 1.000 51.15087 169 ASP A C 1
ATOM 1240 O O . ASP A 1 169 ? 7.83200 -37.36400 51.70300 1.000 50.32445 169 ASP A O 1
ATOM 1245 N N . ALA A 1 170 ? 9.62300 -38.31100 50.86500 1.000 48.96903 170 ALA A N 1
ATOM 1246 C CA . ALA A 1 170 ? 8.94500 -38.93900 49.77500 1.000 39.47315 170 ALA A CA 1
ATOM 1247 C C . ALA A 1 170 ? 8.44400 -40.29700 50.02300 1.000 39.78898 170 ALA A C 1
ATOM 1248 O O . ALA A 1 170 ? 8.14200 -40.97500 49.09800 1.000 41.71553 170 ALA A O 1
ATOM 1250 N N . THR A 1 171 ? 8.33700 -40.70700 51.25800 1.000 38.44671 171 THR A N 1
ATOM 1251 C CA . THR A 1 171 ? 7.83600 -42.04800 51.47100 1.000 42.59984 171 THR A CA 1
ATOM 1252 C C . THR A 1 171 ? 6.36800 -42.09900 51.07200 1.000 41.86818 171 THR A C 1
ATOM 1253 O O . THR A 1 171 ? 5.58100 -41.23900 51.47900 1.000 41.55235 171 THR A O 1
ATOM 1257 N N . LEU A 1 172 ? 6.01000 -43.10000 50.24900 1.000 41.11809 172 LEU A N 1
ATOM 1258 C CA . LEU A 1 172 ? 4.66300 -43.36300 49.74100 1.000 41.13388 172 LEU A CA 1
ATOM 1259 C C . LEU A 1 172 ? 3.85700 -44.17800 50.74800 1.000 48.25052 172 LEU A C 1
ATOM 1260 O O . LEU A 1 172 ? 4.36400 -45.15200 51.30100 1.000 51.57724 172 LEU A O 1
ATOM 1265 N N . PRO A 1 173 ? 2.60700 -43.81500 50.98900 1.000 53.94068 173 PRO A N 1
ATOM 1266 C CA . PRO A 1 173 ? 1.73900 -44.62700 51.84700 1.000 53.26691 173 PRO A CA 1
ATOM 1267 C C . PRO A 1 173 ? 1.23700 -45.85800 51.09300 1.000 48.63478 173 PRO A C 1
ATOM 1268 O O . PRO A 1 173 ? 1.29800 -45.94200 49.86900 1.000 43.79999 173 PRO A O 1
ATOM 1272 N N . ALA A 1 174 ? 0.70900 -46.82400 51.83500 1.000 49.43224 174 ALA A N 1
ATOM 1273 C CA . ALA A 1 174 ? 0.17600 -47.97000 51.11900 1.000 46.56085 174 ALA A CA 1
ATOM 1274 C C . ALA A 1 174 ? -1.07200 -47.56100 50.34500 1.000 44.26847 174 ALA A C 1
ATOM 1275 O O . ALA A 1 174 ? -1.69300 -46.53400 50.61600 1.000 43.61576 174 ALA A O 1
ATOM 1277 N N . ALA A 1 175 ? -1.46300 -48.39600 49.38900 1.000 47.66887 175 ALA A N 1
ATOM 1278 C CA . ALA A 1 175 ? -2.71900 -48.14900 48.70100 1.000 39.70476 175 ALA A CA 1
ATOM 1279 C C . ALA A 1 175 ? -3.85700 -48.21700 49.70300 1.000 48.93745 175 ALA A C 1
ATOM 1280 O O . ALA A 1 175 ? -3.84400 -49.03800 50.62400 1.000 49.48488 175 ALA A O 1
ATOM 1282 N N . ALA A 1 176 ? -4.83400 -47.32900 49.52300 1.000 52.84581 176 ALA A N 1
ATOM 1283 C CA . ALA A 1 176 ? -6.02000 -47.30700 50.36500 1.000 49.25064 176 ALA A CA 1
ATOM 1284 C C . ALA A 1 176 ? -6.84200 -48.57300 50.17300 1.000 45.72127 176 ALA A C 1
ATOM 1285 O O . ALA A 1 176 ? -7.00700 -49.06900 49.05600 1.000 41.88660 176 ALA A O 1
ATOM 1287 N N . GLU A 1 177 ? -7.33200 -49.10700 51.28000 1.000 48.27684 177 GLU A N 1
ATOM 1288 C CA . GLU A 1 177 ? -8.40400 -50.09100 51.25300 1.000 61.62318 177 GLU A CA 1
ATOM 1289 C C . GLU A 1 177 ? -9.77800 -49.41500 51.34400 1.000 57.62796 177 GLU A C 1
ATOM 1290 O O . GLU A 1 177 ? -9.99900 -48.56800 52.21000 1.000 53.41167 177 GLU A O 1
ATOM 1296 N N . ARG A 1 178 ? -10.76500 -49.91700 50.64700 1.000 60.82045 178 ARG A N 1
ATOM 1297 C CA . ARG A 1 178 ? -12.11000 -49.42300 50.83200 1.000 59.26237 178 ARG A CA 1
ATOM 1298 C C . ARG A 1 178 ? -12.52800 -49.90800 52.21200 1.000 57.99643 178 ARG A C 1
ATOM 1299 O O . ARG A 1 178 ? -12.39200 -51.05600 52.51200 1.000 57.69376 178 ARG A O 1
ATOM 1307 N N . ASN A 1 179 ? -13.03100 -49.03000 53.05700 1.000 55.73037 179 ASN A N 1
ATOM 1308 C CA . ASN A 1 179 ? -13.49100 -49.37600 54.38000 1.000 58.49649 179 ASN A CA 1
ATOM 1309 C C . ASN A 1 179 ? -14.97600 -49.46400 54.25700 1.000 61.68898 179 ASN A C 1
ATOM 1310 O O . ASN A 1 179 ? -15.64100 -48.47200 54.27700 1.000 78.87261 179 ASN A O 1
ATOM 1315 N N . LEU A 1 180 ? -15.53000 -50.64200 54.16600 1.000 52.51945 180 LEU A N 1
ATOM 1316 C CA . LEU A 1 180 ? -16.94500 -50.73200 53.94300 1.000 50.00600 180 LEU A CA 1
ATOM 1317 C C . LEU A 1 180 ? -17.76900 -50.55800 55.14600 1.000 44.52113 180 LEU A C 1
ATOM 1318 O O . LEU A 1 180 ? -17.32200 -50.82100 56.17600 1.000 44.18688 180 LEU A O 1
ATOM 1323 N N . ILE A 1 181 ? -18.96700 -50.03700 55.01600 1.000 42.16295 181 ILE A N 1
ATOM 1324 C CA . ILE A 1 181 ? -19.86900 -50.00200 56.11900 1.000 35.16737 181 ILE A CA 1
ATOM 1325 C C . ILE A 1 181 ? -20.30100 -51.41200 56.31600 1.000 37.42817 181 ILE A C 1
ATOM 1326 O O . ILE A 1 181 ? -20.84100 -51.98700 55.46000 1.000 32.21702 181 ILE A O 1
ATOM 1331 N N . THR A 1 182 ? -20.03500 -51.95200 57.47800 1.000 38.33091 182 THR A N 1
ATOM 1332 C CA . THR A 1 182 ? -20.33600 -53.33600 57.83400 1.000 32.70655 182 THR A CA 1
ATOM 1333 C C . THR A 1 182 ? -21.74900 -53.43000 58.41700 1.000 34.12251 182 THR A C 1
ATOM 1334 O O . THR A 1 182 ? -22.09500 -52.64400 59.30300 1.000 36.89390 182 THR A O 1
ATOM 1338 N N . PRO A 1 183 ? -22.52600 -54.40200 57.97700 1.000 35.01999 183 PRO A N 1
ATOM 1339 C CA . PRO A 1 183 ? -23.85800 -54.67000 58.47600 1.000 32.48284 183 PRO A CA 1
ATOM 1340 C C . PRO A 1 183 ? -23.89800 -55.37900 59.80000 1.000 31.19321 183 PRO A C 1
ATOM 1341 O O . PRO A 1 183 ? -23.10600 -56.20600 60.09700 1.000 32.76182 183 PRO A O 1
ATOM 1345 N N . ASP A 1 184 ? -24.89000 -55.01900 60.60800 1.000 26.31895 184 ASP A N 1
ATOM 1346 C CA . ASP A 1 184 ? -25.08000 -55.64600 61.90900 1.000 29.79041 184 ASP A CA 1
ATOM 1347 C C . ASP A 1 184 ? -25.68900 -57.01900 61.66500 1.000 34.66731 184 ASP A C 1
ATOM 1348 O O . ASP A 1 184 ? -26.80800 -57.12800 61.16300 1.000 39.75477 184 ASP A O 1
ATOM 1353 N N . ALA A 1 185 ? -24.95300 -58.06700 62.01800 1.000 30.69842 185 ALA A N 1
ATOM 1354 C CA . ALA A 1 185 ? -25.40800 -59.39500 61.79500 1.000 25.28987 185 ALA A CA 1
ATOM 1355 C C . ALA A 1 185 ? -26.63500 -59.69500 62.59700 1.000 35.10158 185 ALA A C 1
ATOM 1356 O O . ALA A 1 185 ? -27.41000 -60.47300 62.18700 1.000 25.73203 185 ALA A O 1
ATOM 1358 N N . ASP A 1 186 ? -26.77400 -59.12000 63.77200 1.000 25.90311 186 ASP A N 1
ATOM 1359 C CA . ASP A 1 186 ? -28.01600 -59.26200 64.53100 1.000 41.09966 186 ASP A CA 1
ATOM 1360 C C . ASP A 1 186 ? -29.18400 -58.71000 63.74100 1.000 37.88612 186 ASP A C 1
ATOM 1361 O O . ASP A 1 186 ? -30.25100 -59.33300 63.69300 1.000 34.99104 186 ASP A O 1
ATOM 1366 N N . VAL A 1 187 ? -29.00400 -57.55200 63.10200 1.000 34.66205 187 VAL A N 1
ATOM 1367 C CA . VAL A 1 187 ? -30.08700 -56.98900 62.29800 1.000 32.24334 187 VAL A CA 1
ATOM 1368 C C . VAL A 1 187 ? -30.44200 -57.92700 61.15000 1.000 30.82738 187 VAL A C 1
ATOM 1369 O O . VAL A 1 187 ? -31.62200 -58.21800 60.92000 1.000 27.99283 187 VAL A O 1
ATOM 1373 N N . LEU A 1 188 ? -29.47200 -58.46500 60.46300 1.000 30.50366 188 LEU A N 1
ATOM 1374 C CA . LEU A 1 188 ? -29.74600 -59.34800 59.37700 1.000 30.63525 188 LEU A CA 1
ATOM 1375 C C . LEU A 1 188 ? -30.42800 -60.63800 59.72400 1.000 31.93804 188 LEU A C 1
ATOM 1376 O O . LEU A 1 188 ? -31.10300 -61.13800 58.92200 1.000 36.16749 188 LEU A O 1
ATOM 1381 N N . ASP A 1 189 ? -30.20600 -61.18000 60.90800 1.000 29.27193 189 ASP A N 1
ATOM 1382 C CA . ASP A 1 189 ? -30.82500 -62.38100 61.45100 1.000 25.92153 189 ASP A CA 1
ATOM 1383 C C . ASP A 1 189 ? -32.27700 -62.10400 61.67400 1.000 39.37577 189 ASP A C 1
ATOM 1384 O O . ASP A 1 189 ? -33.09300 -62.88600 61.35800 1.000 33.34610 189 ASP A O 1
ATOM 1389 N N . ARG A 1 190 ? -32.60200 -60.96100 62.22300 1.000 25.95574 190 ARG A N 1
ATOM 1390 C CA . ARG A 1 190 ? -33.95800 -60.61300 62.44500 1.000 26.10576 190 ARG A CA 1
ATOM 1391 C C . ARG A 1 190 ? -34.68800 -60.30200 61.18400 1.000 33.86195 190 ARG A C 1
ATOM 1392 O O . ARG A 1 190 ? -35.77600 -60.68300 61.03100 1.000 39.14943 190 ARG A O 1
ATOM 1400 N N . VAL A 1 191 ? -34.10200 -59.57900 60.27300 1.000 34.02776 191 VAL A N 1
ATOM 1401 C CA . VAL A 1 191 ? -34.78800 -59.29000 59.01500 1.000 29.37194 191 VAL A CA 1
ATOM 1402 C C . VAL A 1 191 ? -35.11900 -60.58200 58.27300 1.000 34.08303 191 VAL A C 1
ATOM 1403 O O . VAL A 1 191 ? -36.22800 -60.73800 57.74700 1.000 29.43511 191 VAL A O 1
ATOM 1407 N N . ALA A 1 192 ? -34.17100 -61.53000 58.21600 1.000 32.64339 192 ALA A N 1
ATOM 1408 C CA . ALA A 1 192 ? -34.43500 -62.80500 57.54800 1.000 27.01903 192 ALA A CA 1
ATOM 1409 C C . ALA A 1 192 ? -35.63800 -63.50400 58.16500 1.000 27.96914 192 ALA A C 1
ATOM 1410 O O . ALA A 1 192 ? -36.52900 -63.97900 57.44400 1.000 32.44336 192 ALA A O 1
ATOM 1412 N N . GLU A 1 193 ? -35.71600 -63.54200 59.50100 1.000 29.14560 193 GLU A N 1
ATOM 1413 C CA . GLU A 1 193 ? -36.90400 -64.13200 60.09700 1.000 26.65846 193 GLU A CA 1
ATOM 1414 C C . GLU A 1 193 ? -38.14200 -63.33600 59.71300 1.000 35.92010 193 GLU A C 1
ATOM 1415 O O . GLU A 1 193 ? -39.17400 -63.92600 59.36100 1.000 26.76637 193 GLU A O 1
ATOM 1421 N N . GLU A 1 194 ? -38.03200 -61.99700 59.65400 1.000 26.11366 194 GLU A N 1
ATOM 1422 C CA . GLU A 1 194 ? -39.23400 -61.22100 59.39200 1.000 26.05049 194 GLU A CA 1
ATOM 1423 C C . GLU A 1 194 ? -39.66300 -61.34400 57.93100 1.000 30.41680 194 GLU A C 1
ATOM 1424 O O . GLU A 1 194 ? -40.87200 -61.39100 57.65700 1.000 25.98469 194 GLU A O 1
ATOM 1430 N N . LEU A 1 195 ? -38.71300 -61.54200 56.99800 1.000 25.42673 195 LEU A N 1
ATOM 1431 C CA . LEU A 1 195 ? -39.07700 -61.81800 55.60900 1.000 25.27145 195 LEU A CA 1
ATOM 1432 C C . LEU A 1 195 ? -39.74300 -63.18500 55.46800 1.000 44.08423 195 LEU A C 1
ATOM 1433 O O . LEU A 1 195 ? -40.75600 -63.31000 54.76300 1.000 40.06796 195 LEU A O 1
ATOM 1438 N N . ILE A 1 196 ? -39.22000 -64.21900 56.14300 1.000 34.34886 196 ILE A N 1
ATOM 1439 C CA . ILE A 1 196 ? -39.92700 -65.49600 56.14200 1.000 30.17467 196 ILE A CA 1
ATOM 1440 C C . ILE A 1 196 ? -41.32200 -65.29800 56.71700 1.000 29.34299 196 ILE A C 1
ATOM 1441 O O . ILE A 1 196 ? -42.32900 -65.69200 56.11900 1.000 30.60367 196 ILE A O 1
ATOM 1446 N N . ALA A 1 197 ? -41.40400 -64.62200 57.86500 1.000 31.13531 197 ALA A N 1
ATOM 1447 C CA . ALA A 1 197 ? -42.64400 -64.62800 58.62800 1.000 27.51646 197 ALA A CA 1
ATOM 1448 C C . ALA A 1 197 ? -43.77600 -63.96800 57.84800 1.000 33.50928 197 ALA A C 1
ATOM 1449 O O . ALA A 1 197 ? -44.94100 -64.36800 57.95800 1.000 30.62736 197 ALA A O 1
ATOM 1451 N N . ARG A 1 198 ? -43.46700 -62.93600 57.09000 1.000 35.08579 198 ARG A N 1
ATOM 1452 C CA . ARG A 1 198 ? -44.50600 -62.18200 56.43100 1.000 27.90861 198 ARG A CA 1
ATOM 1453 C C . ARG A 1 198 ? -44.82700 -62.70800 55.03400 1.000 34.52256 198 ARG A C 1
ATOM 1454 O O . ARG A 1 198 ? -45.69900 -62.14200 54.36500 1.000 27.14010 198 ARG A O 1
ATOM 1462 N N . GLU A 1 199 ? -44.18200 -63.80300 54.60800 1.000 30.18520 199 GLU A N 1
ATOM 1463 C CA . GLU A 1 199 ? -44.59000 -64.62500 53.46500 1.000 34.80944 199 GLU A CA 1
ATOM 1464 C C . GLU A 1 199 ? -44.52700 -64.05800 52.05000 1.000 33.41190 199 GLU A C 1
ATOM 1465 O O . GLU A 1 199 ? -43.90200 -64.65400 51.15800 1.000 41.50234 199 GLU A O 1
ATOM 1471 N N . SER A 1 200 ? -45.17800 -62.93500 51.82500 1.000 30.72210 200 SER A N 1
ATOM 1472 C CA . SER A 1 200 ? -45.20200 -62.29600 50.52000 1.000 27.50856 200 SER A CA 1
ATOM 1473 C C . SER A 1 200 ? -44.49500 -60.94900 50.57900 1.000 35.98063 200 SER A C 1
ATOM 1474 O O . SER A 1 200 ? -44.56100 -60.23500 51.58500 1.000 45.51862 200 SER A O 1
ATOM 1477 N N . GLY A 1 201 ? -43.81800 -60.61500 49.48900 1.000 29.65356 201 GLY A N 1
ATOM 1478 C CA . GLY A 1 201 ? -43.25000 -59.28600 49.31800 1.000 25.57938 201 GLY A CA 1
ATOM 1479 C C . GLY A 1 201 ? -42.68100 -59.13000 47.91900 1.000 31.75381 201 GLY A C 1
ATOM 1480 O O . GLY A 1 201 ? -42.76700 -60.03300 47.08400 1.000 38.97573 201 GLY A O 1
ATOM 1481 N N . TYR A 1 202 ? -42.10000 -57.95800 47.66200 1.000 23.95287 202 TYR A N 1
ATOM 1482 C CA . TYR A 1 202 ? -41.41300 -57.71300 46.39400 1.000 29.42458 202 TYR A CA 1
ATOM 1483 C C . TYR A 1 202 ? -40.13500 -56.93100 46.66900 1.000 25.29251 202 TYR A C 1
ATOM 1484 O O . TYR A 1 202 ? -39.99400 -56.25800 47.69300 1.000 27.37433 202 TYR A O 1
ATOM 1493 N N . ILE A 1 203 ? -39.20300 -57.00600 45.73500 1.000 25.09775 203 ILE A N 1
ATOM 1494 C CA . ILE A 1 203 ? -37.93500 -56.30300 45.84800 1.000 31.17479 203 ILE A CA 1
ATOM 1495 C C . ILE A 1 203 ? -37.95800 -55.14100 44.86700 1.000 36.07011 203 ILE A C 1
ATOM 1496 O O . ILE A 1 203 ? -38.25400 -55.32600 43.68000 1.000 38.13089 203 ILE A O 1
ATOM 1501 N N . LEU A 1 204 ? -37.67200 -53.94200 45.37300 1.000 31.88803 204 LEU A N 1
ATOM 1502 C CA . LEU A 1 204 ? -37.39900 -52.76500 44.55400 1.000 30.56419 204 LEU A CA 1
ATOM 1503 C C . LEU A 1 204 ? -35.88600 -52.58100 44.55200 1.000 28.82451 204 LEU A C 1
ATOM 1504 O O . LEU A 1 204 ? -35.29900 -52.22700 45.57900 1.000 26.99008 204 LEU A O 1
ATOM 1509 N N . ALA A 1 205 ? -35.25300 -52.84200 43.41700 1.000 21.52100 205 ALA A N 1
ATOM 1510 C CA . ALA A 1 205 ? -33.80200 -52.76200 43.30000 1.000 21.26571 205 ALA A CA 1
ATOM 1511 C C . ALA A 1 205 ? -33.42100 -51.45000 42.64800 1.000 23.03697 205 ALA A C 1
ATOM 1512 O O . ALA A 1 205 ? -33.76900 -51.21600 41.48400 1.000 27.14010 205 ALA A O 1
ATOM 1514 N N . GLY A 1 206 ? -32.69200 -50.60800 43.38900 1.000 28.02968 206 GLY A N 1
ATOM 1515 C CA . GLY A 1 206 ? -32.06100 -49.43100 42.82900 1.000 23.88444 206 GLY A CA 1
ATOM 1516 C C . GLY A 1 206 ? -30.61400 -49.71400 42.43300 1.000 30.75632 206 GLY A C 1
ATOM 1517 O O . GLY A 1 206 ? -30.12400 -50.84700 42.49300 1.000 31.68275 206 GLY A O 1
ATOM 1518 N N . GLN A 1 207 ? -29.91300 -48.65700 42.03000 1.000 22.77642 207 GLN A N 1
ATOM 1519 C CA . GLN A 1 207 ? -28.60300 -48.92300 41.44900 1.000 28.13758 207 GLN A CA 1
ATOM 1520 C C . GLN A 1 207 ? -27.55000 -49.33700 42.48200 1.000 29.67198 207 GLN A C 1
ATOM 1521 O O . GLN A 1 207 ? -26.47800 -49.82300 42.09800 1.000 29.55881 207 GLN A O 1
ATOM 1527 N N . GLY A 1 208 ? -27.85800 -49.26400 43.77300 1.000 32.07490 208 GLY A N 1
ATOM 1528 C CA . GLY A 1 208 ? -26.92200 -49.75500 44.76500 1.000 30.97477 208 GLY A CA 1
ATOM 1529 C C . GLY A 1 208 ? -26.69100 -51.26000 44.74300 1.000 28.87715 208 GLY A C 1
ATOM 1530 O O . GLY A 1 208 ? -25.84000 -51.74800 45.49800 1.000 30.37469 208 GLY A O 1
ATOM 1531 N N . ILE A 1 209 ? -27.43300 -52.00900 43.92000 1.000 21.81841 209 ILE A N 1
ATOM 1532 C CA . ILE A 1 209 ? -27.20500 -53.44300 43.79400 1.000 24.78718 209 ILE A CA 1
ATOM 1533 C C . ILE A 1 209 ? -26.18100 -53.74700 42.73000 1.000 31.98805 209 ILE A C 1
ATOM 1534 O O . ILE A 1 209 ? -25.90800 -54.92400 42.45600 1.000 32.26966 209 ILE A O 1
ATOM 1539 N N . ARG A 1 210 ? -25.60800 -52.71700 42.11600 1.000 26.77426 210 ARG A N 1
ATOM 1540 C CA . ARG A 1 210 ? -24.84900 -52.92100 40.89100 1.000 30.77211 210 ARG A CA 1
ATOM 1541 C C . ARG A 1 210 ? -23.62900 -53.84500 41.06200 1.000 35.54637 210 ARG A C 1
ATOM 1542 O O . ARG A 1 210 ? -23.27400 -54.54200 40.10800 1.000 34.44624 210 ARG A O 1
ATOM 1550 N N . ASN A 1 211 ? -22.99700 -53.90800 42.24800 1.000 32.15122 211 ASN A N 1
ATOM 1551 C CA . ASN A 1 211 ? -21.87300 -54.82600 42.48700 1.000 31.32218 211 ASN A CA 1
ATOM 1552 C C . ASN A 1 211 ? -22.28500 -56.12000 43.18400 1.000 40.98123 211 ASN A C 1
ATOM 1553 O O . ASN A 1 211 ? -21.42400 -56.83900 43.72300 1.000 42.49720 211 ASN A O 1
ATOM 1558 N N . ALA A 1 212 ? -23.58200 -56.40200 43.24700 1.000 39.24944 212 ALA A N 1
ATOM 1559 C CA . ALA A 1 212 ? -24.05100 -57.60500 43.90700 1.000 30.43786 212 ALA A CA 1
ATOM 1560 C C . ALA A 1 212 ? -25.25900 -58.15600 43.15500 1.000 38.99941 212 ALA A C 1
ATOM 1561 O O . ALA A 1 212 ? -26.23100 -58.62900 43.76300 1.000 28.56921 212 ALA A O 1
ATOM 1563 N N . VAL A 1 213 ? -25.20000 -58.12000 41.81000 1.000 36.33067 213 VAL A N 1
ATOM 1564 C CA . VAL A 1 213 ? -26.32700 -58.60300 41.00700 1.000 36.62544 213 VAL A CA 1
ATOM 1565 C C . VAL A 1 213 ? -26.56700 -60.09800 41.20900 1.000 43.75261 213 VAL A C 1
ATOM 1566 O O . VAL A 1 213 ? -27.71800 -60.48900 41.44500 1.000 44.34479 213 VAL A O 1
ATOM 1570 N N . PRO A 1 214 ? -25.55500 -60.96800 41.13800 1.000 45.36070 214 PRO A N 1
ATOM 1571 C CA . PRO A 1 214 ? -25.83800 -62.39600 41.37200 1.000 39.59685 214 PRO A CA 1
ATOM 1572 C C . PRO A 1 214 ? -26.44700 -62.63200 42.74100 1.000 33.76194 214 PRO A C 1
ATOM 1573 O O . PRO A 1 214 ? -27.39700 -63.41700 42.86900 1.000 30.96687 214 PRO A O 1
ATOM 1577 N N . ALA A 1 215 ? -25.95100 -61.93500 43.77000 1.000 28.82977 215 ALA A N 1
ATOM 1578 C CA . ALA A 1 215 ? -26.51100 -62.11400 45.10400 1.000 28.59817 215 ALA A CA 1
ATOM 1579 C C . ALA A 1 215 ? -27.93900 -61.60200 45.17200 1.000 33.58561 215 ALA A C 1
ATOM 1580 O O . ALA A 1 215 ? -28.80900 -62.27300 45.74300 1.000 38.38092 215 ALA A O 1
ATOM 1582 N N . LEU A 1 216 ? -28.19400 -60.45300 44.55500 1.000 25.11354 216 LEU A N 1
ATOM 1583 C CA . LEU A 1 216 ? -29.53300 -59.87300 44.54400 1.000 29.29562 216 LEU A CA 1
ATOM 1584 C C . LEU A 1 216 ? -30.55400 -60.79800 43.88100 1.000 33.67509 216 LEU A C 1
ATOM 1585 O O . LEU A 1 216 ? -31.71100 -60.85400 44.29800 1.000 31.54852 216 LEU A O 1
ATOM 1590 N N . LEU A 1 217 ? -30.12500 -61.52100 42.85000 1.000 31.54852 217 LEU A N 1
ATOM 1591 C CA . LEU A 1 217 ? -30.98900 -62.41200 42.15500 1.000 34.10935 217 LEU A CA 1
ATOM 1592 C C . LEU A 1 217 ? -31.15400 -63.65900 42.93100 1.000 35.89904 217 LEU A C 1
ATOM 1593 O O . LEU A 1 217 ? -32.16700 -64.22600 42.92700 1.000 35.67007 217 LEU A O 1
ATOM 1598 N N . GLU A 1 218 ? -30.13300 -64.10200 43.59900 1.000 33.00659 218 GLU A N 1
ATOM 1599 C CA . GLU A 1 218 ? -30.27200 -65.28500 44.43900 1.000 33.62772 218 GLU A CA 1
ATOM 1600 C C . GLU A 1 218 ? -31.24300 -65.03500 45.59300 1.000 36.32541 218 GLU A C 1
ATOM 1601 O O . GLU A 1 218 ? -32.00000 -65.93900 45.97100 1.000 37.64136 218 GLU A O 1
ATOM 1607 N N . LEU A 1 219 ? -31.21100 -63.83200 46.19400 1.000 36.60965 219 LEU A N 1
ATOM 1608 C CA . LEU A 1 219 ? -32.16600 -63.48900 47.25800 1.000 31.50115 219 LEU A CA 1
ATOM 1609 C C . LEU A 1 219 ? -33.61100 -63.51900 46.76100 1.000 33.46191 219 LEU A C 1
ATOM 1610 O O . LEU A 1 219 ? -34.50000 -64.05200 47.43500 1.000 39.32050 219 LEU A O 1
ATOM 1615 N N . ALA A 1 220 ? -33.86700 -62.96800 45.57700 1.000 31.22216 220 ALA A N 1
ATOM 1616 C CA . ALA A 1 220 ? -35.20900 -63.05500 45.00900 1.000 31.59063 220 ALA A CA 1
ATOM 1617 C C . ALA A 1 220 ? -35.62300 -64.50900 44.79200 1.000 34.14620 220 ALA A C 1
ATOM 1618 O O . ALA A 1 220 ? -36.75900 -64.89000 45.10100 1.000 40.68119 220 ALA A O 1
ATOM 1620 N N . GLU A 1 221 ? -34.70700 -65.34400 44.28800 1.000 34.31464 221 GLU A N 1
ATOM 1621 C CA . GLU A 1 221 ? -35.02300 -66.75500 44.04700 1.000 34.32517 221 GLU A CA 1
ATOM 1622 C C . GLU A 1 221 ? -35.35400 -67.49000 45.34500 1.000 30.94845 221 GLU A C 1
ATOM 1623 O O . GLU A 1 221 ? -36.32400 -68.25000 45.41500 1.000 36.35962 221 GLU A O 1
ATOM 1629 N N . VAL A 1 222 ? -34.51700 -67.31300 46.36300 1.000 30.52734 222 VAL A N 1
ATOM 1630 C CA . VAL A 1 222 ? -34.71300 -67.96400 47.65100 1.000 34.34886 222 VAL A CA 1
ATOM 1631 C C . VAL A 1 222 ? -36.03100 -67.54400 48.28200 1.000 44.37901 222 VAL A C 1
ATOM 1632 O O . VAL A 1 222 ? -36.68200 -68.33800 48.97400 1.000 51.25615 222 VAL A O 1
ATOM 1636 N N . LEU A 1 223 ? -36.40800 -66.26900 48.13600 1.000 41.89713 223 LEU A N 1
ATOM 1637 C CA . LEU A 1 223 ? -37.67400 -65.83100 48.70600 1.000 40.32062 223 LEU A CA 1
ATOM 1638 C C . LEU A 1 223 ? -38.83900 -66.15700 47.78500 1.000 42.78408 223 LEU A C 1
ATOM 1639 O O . LEU A 1 223 ? -39.98700 -66.21700 48.25300 1.000 46.34503 223 LEU A O 1
ATOM 1644 N N . ASN A 1 224 ? -38.54100 -66.45400 46.51600 1.000 34.16462 224 ASN A N 1
ATOM 1645 C CA . ASN A 1 224 ? -39.50800 -66.47200 45.42000 1.000 38.83360 224 ASN A CA 1
ATOM 1646 C C . ASN A 1 224 ? -40.37400 -65.21200 45.42600 1.000 39.00731 224 ASN A C 1
ATOM 1647 O O . ASN A 1 224 ? -41.60500 -65.26600 45.49200 1.000 31.75907 224 ASN A O 1
ATOM 1652 N N . TRP A 1 225 ? -39.69100 -64.06100 45.34000 1.000 41.47339 225 TRP A N 1
ATOM 1653 C CA . TRP A 1 225 ? -40.32800 -62.75100 45.28400 1.000 36.97285 225 TRP A CA 1
ATOM 1654 C C . TRP A 1 225 ? -40.03300 -62.06900 43.95200 1.000 35.05157 225 TRP A C 1
ATOM 1655 O O . TRP A 1 225 ? -38.92500 -62.21300 43.41500 1.000 36.13854 225 TRP A O 1
ATOM 1666 N N . PRO A 1 226 ? -40.98200 -61.31600 43.40000 1.000 31.63274 226 PRO A N 1
ATOM 1667 C CA . PRO A 1 226 ? -40.70200 -60.57700 42.16600 1.000 37.84401 226 PRO A CA 1
ATOM 1668 C C . PRO A 1 226 ? -39.84900 -59.34700 42.44500 1.000 38.19405 226 PRO A C 1
ATOM 1669 O O . PRO A 1 226 ? -39.89700 -58.76300 43.53000 1.000 42.09978 226 PRO A O 1
ATOM 1673 N N . VAL A 1 227 ? -39.09900 -58.93100 41.42000 1.000 35.64375 227 VAL A N 1
ATOM 1674 C CA . VAL A 1 227 ? -38.20300 -57.77700 41.47500 1.000 32.84341 227 VAL A CA 1
ATOM 1675 C C . VAL A 1 227 ? -38.63800 -56.72700 40.45500 1.000 32.45389 227 VAL A C 1
ATOM 1676 O O . VAL A 1 227 ? -38.96300 -57.06000 39.31000 1.000 36.10959 227 VAL A O 1
ATOM 1680 N N . VAL A 1 228 ? -38.66500 -55.47100 40.87600 1.000 28.77187 228 VAL A N 1
ATOM 1681 C CA . VAL A 1 228 ? -38.72400 -54.33500 39.96500 1.000 32.14070 228 VAL A CA 1
ATOM 1682 C C . VAL A 1 228 ? -37.48000 -53.48300 40.18100 1.000 35.79113 228 VAL A C 1
ATOM 1683 O O . VAL A 1 228 ? -37.01100 -53.33100 41.31500 1.000 38.83624 228 VAL A O 1
ATOM 1687 N N . THR A 1 229 ? -36.96800 -52.90100 39.10200 1.000 31.97752 229 THR A N 1
ATOM 1688 C CA . THR A 1 229 ? -35.82300 -52.00800 39.18000 1.000 27.97704 229 THR A CA 1
ATOM 1689 C C . THR A 1 229 ? -36.28600 -50.55200 39.10400 1.000 27.77965 229 THR A C 1
ATOM 1690 O O . THR A 1 229 ? -37.36300 -50.24000 38.58200 1.000 26.26368 229 THR A O 1
ATOM 1694 N N . THR A 1 230 ? -35.47100 -49.66200 39.66300 1.000 24.36608 230 THR A N 1
ATOM 1695 C CA . THR A 1 230 ? -35.62100 -48.24400 39.38700 1.000 25.17407 230 THR A CA 1
ATOM 1696 C C . THR A 1 230 ? -35.23100 -47.99200 37.93000 1.000 27.96651 230 THR A C 1
ATOM 1697 O O . THR A 1 230 ? -34.50200 -48.79200 37.33000 1.000 32.26176 230 THR A O 1
ATOM 1701 N N . PRO A 1 231 ? -35.69100 -46.88100 37.33600 1.000 27.30064 231 PRO A N 1
ATOM 1702 C CA . PRO A 1 231 ? -35.20600 -46.53400 35.98600 1.000 26.92691 231 PRO A CA 1
ATOM 1703 C C . PRO A 1 231 ? -33.69100 -46.51700 35.88500 1.000 26.57161 231 PRO A C 1
ATOM 1704 O O . PRO A 1 231 ? -33.13000 -47.04600 34.91700 1.000 35.04894 231 PRO A O 1
ATOM 1708 N N . GLN A 1 232 ? -33.01200 -45.95000 36.88000 1.000 28.28497 232 GLN A N 1
ATOM 1709 C CA . GLN A 1 232 ? -31.55000 -45.91600 36.88500 1.000 28.55342 232 GLN A CA 1
ATOM 1710 C C . GLN A 1 232 ? -30.93300 -47.31400 36.88800 1.000 26.71636 232 GLN A C 1
ATOM 1711 O O . GLN A 1 232 ? -29.81600 -47.49800 36.39500 1.000 31.19585 232 GLN A O 1
ATOM 1717 N N . ALA A 1 233 ? -31.60700 -48.30400 37.46700 1.000 30.02465 233 ALA A N 1
ATOM 1718 C CA . ALA A 1 233 ? -31.03900 -49.64100 37.55300 1.000 31.35113 233 ALA A CA 1
ATOM 1719 C C . ALA A 1 233 ? -31.57100 -50.58300 36.48500 1.000 29.35615 233 ALA A C 1
ATOM 1720 O O . ALA A 1 233 ? -31.36600 -51.79100 36.61000 1.000 33.77510 233 ALA A O 1
ATOM 1722 N N . LYS A 1 234 ? -32.21100 -50.05900 35.42600 1.000 29.66935 234 LYS A N 1
ATOM 1723 C CA . LYS A 1 234 ? -32.86600 -50.92100 34.43600 1.000 31.41692 234 LYS A CA 1
ATOM 1724 C C . LYS A 1 234 ? -31.94600 -52.02700 33.92200 1.000 34.50151 234 LYS A C 1
ATOM 1725 O O . LYS A 1 234 ? -32.35900 -53.19000 33.80600 1.000 32.46442 234 LYS A O 1
ATOM 1731 N N . GLY A 1 235 ? -30.69700 -51.69200 33.62700 1.000 30.11151 235 GLY A N 1
ATOM 1732 C CA . GLY A 1 235 ? -29.78300 -52.62800 32.99700 1.000 29.06138 235 GLY A CA 1
ATOM 1733 C C . GLY A 1 235 ? -29.08900 -53.61600 33.91100 1.000 34.00671 235 GLY A C 1
ATOM 1734 O O . GLY A 1 235 ? -28.20300 -54.34000 33.44200 1.000 44.13424 235 GLY A O 1
ATOM 1735 N N . TYR A 1 236 ? -29.42600 -53.67300 35.20300 1.000 30.67210 236 TYR A N 1
ATOM 1736 C CA . TYR A 1 236 ? -28.71200 -54.58900 36.08600 1.000 27.97441 236 TYR A CA 1
ATOM 1737 C C . TYR A 1 236 ? -29.31800 -55.98200 36.13300 1.000 35.08052 236 TYR A C 1
ATOM 1738 O O . TYR A 1 236 ? -28.60500 -56.92600 36.48100 1.000 39.69160 236 TYR A O 1
ATOM 1747 N N . LEU A 1 237 ? -30.58800 -56.15100 35.75800 1.000 33.80932 237 LEU A N 1
ATOM 1748 C CA . LEU A 1 237 ? -31.22800 -57.46000 35.82400 1.000 31.02477 237 LEU A CA 1
ATOM 1749 C C . LEU A 1 237 ? -31.76100 -57.84600 34.44900 1.000 32.36177 237 LEU A C 1
ATOM 1750 O O . LEU A 1 237 ? -32.44200 -57.03300 33.80800 1.000 39.35209 237 LEU A O 1
ATOM 1755 N N . PRO A 1 238 ? -31.42900 -59.03700 33.93700 1.000 32.89605 238 PRO A N 1
ATOM 1756 C CA . PRO A 1 238 ? -31.84300 -59.39500 32.57400 1.000 29.11665 238 PRO A CA 1
ATOM 1757 C C . PRO A 1 238 ? -33.32800 -59.69700 32.52800 1.000 40.06270 238 PRO A C 1
ATOM 1758 O O . PRO A 1 238 ? -33.88500 -60.26900 33.47100 1.000 43.27361 238 PRO A O 1
ATOM 1762 N N . ALA A 1 239 ? -33.96800 -59.30900 31.41300 1.000 39.73108 239 ALA A N 1
ATOM 1763 C CA . ALA A 1 239 ? -35.40600 -59.54600 31.24400 1.000 37.71768 239 ALA A CA 1
ATOM 1764 C C . ALA A 1 239 ? -35.75200 -61.04000 31.23000 1.000 44.01844 239 ALA A C 1
ATOM 1765 O O . ALA A 1 239 ? -36.90300 -61.40900 31.49200 1.000 42.24454 239 ALA A O 1
ATOM 1767 N N . SER A 1 240 ? -34.78900 -61.90100 30.86600 1.000 46.22133 240 SER A N 1
ATOM 1768 C CA . SER A 1 240 ? -34.99100 -63.34400 30.83300 1.000 36.74388 240 SER A CA 1
ATOM 1769 C C . SER A 1 240 ? -35.23300 -63.95900 32.21000 1.000 39.96795 240 SER A C 1
ATOM 1770 O O . SER A 1 240 ? -35.77300 -65.07500 32.29300 1.000 41.27074 240 SER A O 1
ATOM 1773 N N . HIS A 1 241 ? -34.82400 -63.29100 33.28300 1.000 33.79089 241 HIS A N 1
ATOM 1774 C CA . HIS A 1 241 ? -34.95600 -63.90100 34.59800 1.000 35.17790 241 HIS A CA 1
ATOM 1775 C C . HIS A 1 241 ? -36.42100 -63.94300 35.00700 1.000 36.89916 241 HIS A C 1
ATOM 1776 O O . HIS A 1 241 ? -37.10800 -62.91400 34.94800 1.000 33.87775 241 HIS A O 1
ATOM 1783 N N . PRO A 1 242 ? -36.92500 -65.10000 35.44400 1.000 38.80992 242 PRO A N 1
ATOM 1784 C CA . PRO A 1 242 ? -38.38300 -65.25600 35.65700 1.000 39.13364 242 PRO A CA 1
ATOM 1785 C C . PRO A 1 242 ? -38.95900 -64.37900 36.76400 1.000 40.98386 242 PRO A C 1
ATOM 1786 O O . PRO A 1 242 ? -40.16900 -64.13100 36.76100 1.000 48.77953 242 PRO A O 1
ATOM 1790 N N . LEU A 1 243 ? -38.14600 -63.88400 37.69300 1.000 41.98398 243 LEU A N 1
ATOM 1791 C CA . LEU A 1 243 ? -38.66400 -63.04500 38.76400 1.000 33.64614 243 LEU A CA 1
ATOM 1792 C C . LEU A 1 243 ? -38.60800 -61.54600 38.45200 1.000 37.49134 243 LEU A C 1
ATOM 1793 O O . LEU A 1 243 ? -39.13000 -60.75000 39.24300 1.000 41.36285 243 LEU A O 1
ATOM 1798 N N . VAL A 1 244 ? -37.97600 -61.12900 37.35200 1.000 33.89091 244 VAL A N 1
ATOM 1799 C CA . VAL A 1 244 ? -37.77500 -59.71100 37.05800 1.000 34.99367 244 VAL A CA 1
ATOM 1800 C C . VAL A 1 244 ? -38.95500 -59.20300 36.23600 1.000 37.05971 244 VAL A C 1
ATOM 1801 O O . VAL A 1 244 ? -39.14300 -59.61700 35.09400 1.000 40.45485 244 VAL A O 1
ATOM 1805 N N . VAL A 1 245 ? -39.73100 -58.28300 36.81700 1.000 41.00228 245 VAL A N 1
ATOM 1806 C CA . VAL A 1 245 ? -40.97200 -57.78700 36.21500 1.000 36.99128 245 VAL A CA 1
ATOM 1807 C C . VAL A 1 245 ? -40.71100 -56.61400 35.26800 1.000 37.52029 245 VAL A C 1
ATOM 1808 O O . VAL A 1 245 ? -41.32600 -56.52400 34.19800 1.000 41.42339 245 VAL A O 1
ATOM 1812 N N . GLY A 1 246 ? -39.83700 -55.68400 35.65300 1.000 31.45640 246 GLY A N 1
ATOM 1813 C CA . GLY A 1 246 ? -39.51500 -54.51900 34.83700 1.000 26.16893 246 GLY A CA 1
ATOM 1814 C C . GLY A 1 246 ? -39.17800 -53.30300 35.69600 1.000 36.70177 246 GLY A C 1
ATOM 1815 O O . GLY A 1 246 ? -38.83300 -53.41500 36.87300 1.000 40.98386 246 GLY A O 1
ATOM 1816 N N . VAL A 1 247 ? -39.30800 -52.12900 35.08300 1.000 39.47315 247 VAL A N 1
ATOM 1817 C CA . VAL A 1 247 ? -38.93400 -50.86500 35.70300 1.000 35.54900 247 VAL A CA 1
ATOM 1818 C C . VAL A 1 247 ? -40.15600 -50.27300 36.39500 1.000 41.66815 247 VAL A C 1
ATOM 1819 O O . VAL A 1 247 ? -41.25300 -50.23900 35.81200 1.000 34.98841 247 VAL A O 1
ATOM 1823 N N . TYR A 1 248 ? -39.98000 -49.81700 37.63800 1.000 37.61240 248 TYR A N 1
ATOM 1824 C CA . TYR A 1 248 ? -40.98100 -49.01700 38.33100 1.000 31.34850 248 TYR A CA 1
ATOM 1825 C C . TYR A 1 248 ? -40.44900 -47.59900 38.45600 1.000 33.46980 248 TYR A C 1
ATOM 1826 O O . TYR A 1 248 ? -39.29000 -47.40600 38.83900 1.000 39.24681 248 TYR A O 1
ATOM 1835 N N . GLY A 1 249 ? -41.27400 -46.61400 38.08000 1.000 28.84293 249 GLY A N 1
ATOM 1836 C CA . GLY A 1 249 ? -40.90700 -45.21300 38.19400 1.000 33.59087 249 GLY A CA 1
ATOM 1837 C C . GLY A 1 249 ? -40.95500 -44.49100 36.84800 1.000 34.51993 249 GLY A C 1
ATOM 1838 O O . GLY A 1 249 ? -41.73900 -44.84000 35.95500 1.000 34.85418 249 GLY A O 1
ATOM 1839 N N . PHE A 1 250 ? -40.09600 -43.48000 36.71800 1.000 29.54565 250 PHE A N 1
ATOM 1840 C CA . PHE A 1 250 ? -40.04100 -42.66100 35.51100 1.000 25.48990 250 PHE A CA 1
ATOM 1841 C C . PHE A 1 250 ? -39.88200 -43.53900 34.26600 1.000 34.76733 250 PHE A C 1
ATOM 1842 O O . PHE A 1 250 ? -39.00400 -44.41000 34.20500 1.000 39.10206 250 PHE A O 1
ATOM 1850 N N . ALA A 1 251 ? -40.76100 -43.32700 33.28500 1.000 25.39778 251 ALA A N 1
ATOM 1851 C CA . ALA A 1 251 ? -40.78500 -44.08900 32.03800 1.000 23.32648 251 ALA A CA 1
ATOM 1852 C C . ALA A 1 251 ? -40.96700 -45.58700 32.27700 1.000 29.35878 251 ALA A C 1
ATOM 1853 O O . ALA A 1 251 ? -40.69200 -46.39300 31.39000 1.000 35.92010 251 ALA A O 1
ATOM 1855 N N . GLY A 1 252 ? -41.48800 -45.98300 33.44200 1.000 27.86650 252 GLY A N 1
ATOM 1856 C CA . GLY A 1 252 ? -41.54300 -47.38000 33.81400 1.000 25.29514 252 GLY A CA 1
ATOM 1857 C C . GLY A 1 252 ? -42.67800 -48.14500 33.14700 1.000 27.15062 252 GLY A C 1
ATOM 1858 O O . GLY A 1 252 ? -43.43400 -47.61100 32.34300 1.000 35.38056 252 GLY A O 1
ATOM 1859 N N . HIS A 1 253 ? -42.77400 -49.43800 33.50200 1.000 25.34778 253 HIS A N 1
ATOM 1860 C CA . HIS A 1 253 ? -43.63300 -50.44100 32.87500 1.000 29.18508 253 HIS A CA 1
ATOM 1861 C C . HIS A 1 253 ? -44.97700 -50.63200 33.58500 1.000 41.22336 253 HIS A C 1
ATOM 1862 O O . HIS A 1 253 ? -45.06600 -50.55400 34.81200 1.000 46.52400 253 HIS A O 1
ATOM 1869 N N . GLU A 1 254 ? -46.01300 -50.97800 32.80100 1.000 42.90251 254 GLU A N 1
ATOM 1870 C CA . GLU A 1 254 ? -47.34000 -51.14200 33.39300 1.000 43.42889 254 GLU A CA 1
ATOM 1871 C C . GLU A 1 254 ? -47.36300 -52.32600 34.35300 1.000 47.79784 254 GLU A C 1
ATOM 1872 O O . GLU A 1 254 ? -47.90600 -52.21800 35.46000 1.000 49.53225 254 GLU A O 1
ATOM 1878 N N . ALA A 1 255 ? -46.68000 -53.41700 34.00000 1.000 45.22121 255 ALA A N 1
ATOM 1879 C CA . ALA A 1 255 ? -46.65700 -54.60500 34.85200 1.000 40.03638 255 ALA A CA 1
ATOM 1880 C C . ALA A 1 255 ? -46.02400 -54.31300 36.20400 1.000 46.38451 255 ALA A C 1
ATOM 1881 O O . ALA A 1 255 ? -46.46500 -54.83100 37.24000 1.000 45.17384 255 ALA A O 1
ATOM 1883 N N . ALA A 1 256 ? -44.97300 -53.49000 36.20600 1.000 45.55546 256 ALA A N 1
ATOM 1884 C CA . ALA A 1 256 ? -44.35500 -53.10000 37.46400 1.000 36.49648 256 ALA A CA 1
ATOM 1885 C C . ALA A 1 256 ? -45.23800 -52.16300 38.26600 1.000 39.29418 256 ALA A C 1
ATOM 1886 O O . ALA A 1 256 ? -45.21200 -52.21400 39.49600 1.000 38.63358 256 ALA A O 1
ATOM 1888 N N . SER A 1 257 ? -45.96300 -51.22100 37.63700 1.000 39.43104 257 SER A N 1
ATOM 1889 C CA . SER A 1 257 ? -46.75000 -50.38500 38.54100 1.000 40.38116 257 SER A CA 1
ATOM 1890 C C . SER A 1 257 ? -47.97800 -51.14700 39.04500 1.000 31.11952 257 SER A C 1
ATOM 1891 O O . SER A 1 257 ? -48.53000 -50.80300 40.09000 1.000 33.82774 257 SER A O 1
ATOM 1894 N N . GLU A 1 258 ? -48.49900 -52.09700 38.27700 1.000 37.26763 258 GLU A N 1
ATOM 1895 C CA . GLU A 1 258 ? -49.63500 -52.87900 38.78400 1.000 40.01006 258 GLU A CA 1
ATOM 1896 C C . GLU A 1 258 ? -49.23500 -53.69200 40.01300 1.000 41.71553 258 GLU A C 1
ATOM 1897 O O . GLU A 1 258 ? -50.02500 -53.83500 40.96100 1.000 50.49290 258 GLU A O 1
ATOM 1903 N N . LEU A 1 259 ? -48.00700 -54.23200 40.00800 1.000 34.88576 259 LEU A N 1
ATOM 1904 C CA . LEU A 1 259 ? -47.45900 -54.92300 41.17600 1.000 31.26954 259 LEU A CA 1
ATOM 1905 C C . LEU A 1 259 ? -47.39000 -53.99700 42.38200 1.000 36.35173 259 LEU A C 1
ATOM 1906 O O . LEU A 1 259 ? -47.94700 -54.28500 43.44900 1.000 35.28055 259 LEU A O 1
ATOM 1911 N N . VAL A 1 260 ? -46.68300 -52.88100 42.22600 1.000 37.42028 260 VAL A N 1
ATOM 1912 C CA . VAL A 1 260 ? -46.45200 -51.97100 43.33900 1.000 41.21284 260 VAL A CA 1
ATOM 1913 C C . VAL A 1 260 ? -47.76200 -51.44000 43.92100 1.000 45.01329 260 VAL A C 1
ATOM 1914 O O . VAL A 1 260 ? -47.88800 -51.27400 45.13900 1.000 48.15314 260 VAL A O 1
ATOM 1918 N N . SER A 1 261 ? -48.75000 -51.17100 43.08200 1.000 48.99272 261 SER A N 1
ATOM 1919 C CA . SER A 1 261 ? -49.96600 -50.51300 43.54800 1.000 52.27732 261 SER A CA 1
ATOM 1920 C C . SER A 1 261 ? -51.09600 -51.49700 43.92500 1.000 50.49026 261 SER A C 1
ATOM 1921 O O . SER A 1 261 ? -52.13400 -51.04500 44.43200 1.000 50.61133 261 SER A O 1
ATOM 1924 N N . GLY A 1 262 ? -50.90900 -52.81500 43.71400 1.000 42.09189 262 GLY A N 1
ATOM 1925 C CA . GLY A 1 262 ? -51.85000 -53.83300 44.11000 1.000 33.32768 262 GLY A CA 1
ATOM 1926 C C . GLY A 1 262 ? -51.77100 -54.14100 45.61300 1.000 51.55355 262 GLY A C 1
ATOM 1927 O O . GLY A 1 262 ? -50.99400 -53.55200 46.36300 1.000 63.18126 262 GLY A O 1
ATOM 1928 N N . ASP A 1 263 ? -52.63900 -55.07300 46.06800 1.000 54.64076 263 ASP A N 1
ATOM 1929 C CA . ASP A 1 263 ? -52.66700 -55.50700 47.46700 1.000 59.63873 263 ASP A CA 1
ATOM 1930 C C . ASP A 1 263 ? -52.05000 -56.88400 47.72100 1.000 58.49386 263 ASP A C 1
ATOM 1931 O O . ASP A 1 263 ? -52.53800 -57.59000 48.59100 1.000 65.28414 263 ASP A O 1
ATOM 1936 N N . ALA A 1 264 ? -50.98400 -57.26600 47.01200 1.000 57.86483 264 ALA A N 1
ATOM 1937 C CA . ALA A 1 264 ? -50.58400 -58.67300 47.07100 1.000 57.30424 264 ALA A CA 1
ATOM 1938 C C . ALA A 1 264 ? -49.31000 -58.97900 47.87500 1.000 64.93673 264 ALA A C 1
ATOM 1939 O O . ALA A 1 264 ? -49.13800 -60.13400 48.30900 1.000 67.35281 264 ALA A O 1
ATOM 1941 N N . HIS A 1 265 ? -48.41100 -58.01200 48.08700 1.000 54.70393 265 HIS A N 1
ATOM 1942 C CA . HIS A 1 265 ? -47.10700 -58.32300 48.66500 1.000 41.10493 265 HIS A CA 1
ATOM 1943 C C . HIS A 1 265 ? -46.86800 -57.57500 49.96700 1.000 34.97788 265 HIS A C 1
ATOM 1944 O O . HIS A 1 265 ? -46.69700 -56.35400 49.95200 1.000 40.24956 265 HIS A O 1
ATOM 1951 N N . ASN A 1 266 ? -46.70500 -58.33400 51.06500 1.000 31.61695 266 ASN A N 1
ATOM 1952 C CA . ASN A 1 266 ? -46.75000 -57.76500 52.41900 1.000 29.22192 266 ASN A CA 1
ATOM 1953 C C . ASN A 1 266 ? -45.52600 -56.90500 52.72100 1.000 33.90933 266 ASN A C 1
ATOM 1954 O O . ASN A 1 266 ? -45.63900 -55.84400 53.35500 1.000 38.48356 266 ASN A O 1
ATOM 1959 N N . VAL A 1 267 ? -44.35600 -57.32300 52.23900 1.000 36.93074 267 VAL A N 1
ATOM 1960 C CA . VAL A 1 267 ? -43.09900 -56.62800 52.49500 1.000 35.65954 267 VAL A CA 1
ATOM 1961 C C . VAL A 1 267 ? -42.65400 -55.87400 51.24600 1.000 31.33270 267 VAL A C 1
ATOM 1962 O O . VAL A 1 267 ? -42.68200 -56.41300 50.13200 1.000 33.71194 267 VAL A O 1
ATOM 1966 N N . ALA A 1 268 ? -42.23100 -54.63500 51.44000 1.000 30.38522 268 ALA A N 1
ATOM 1967 C CA . ALA A 1 268 ? -41.48900 -53.85100 50.46000 1.000 25.34514 268 ALA A CA 1
ATOM 1968 C C . ALA A 1 268 ? -40.01200 -53.98100 50.81900 1.000 30.57735 268 ALA A C 1
ATOM 1969 O O . ALA A 1 268 ? -39.55600 -53.38600 51.79500 1.000 29.26930 268 ALA A O 1
ATOM 1971 N N . LEU A 1 269 ? -39.26500 -54.77500 50.04800 1.000 22.70535 269 LEU A N 1
ATOM 1972 C CA . LEU A 1 269 ? -37.83600 -54.97200 50.27700 1.000 25.24776 269 LEU A CA 1
ATOM 1973 C C . LEU A 1 269 ? -37.08600 -53.97800 49.39900 1.000 27.92966 269 LEU A C 1
ATOM 1974 O O . LEU A 1 269 ? -36.92300 -54.19800 48.19400 1.000 29.05612 269 LEU A O 1
ATOM 1979 N N . ILE A 1 270 ? -36.68200 -52.85300 49.98400 1.000 28.78503 270 ILE A N 1
ATOM 1980 C CA . ILE A 1 270 ? -35.99600 -51.80800 49.22300 1.000 31.07741 270 ILE A CA 1
ATOM 1981 C C . ILE A 1 270 ? -34.48400 -51.97600 49.38300 1.000 34.84102 270 ILE A C 1
ATOM 1982 O O . ILE A 1 270 ? -33.93500 -51.82700 50.49000 1.000 27.52435 270 ILE A O 1
ATOM 1987 N N . ILE A 1 271 ? -33.80800 -52.26100 48.26800 1.000 21.03936 271 ILE A N 1
ATOM 1988 C CA . ILE A 1 271 ? -32.39000 -52.60700 48.26000 1.000 25.53990 271 ILE A CA 1
ATOM 1989 C C . ILE A 1 271 ? -31.66800 -51.61100 47.35300 1.000 27.39802 271 ILE A C 1
ATOM 1990 O O . ILE A 1 271 ? -31.72600 -51.70500 46.11400 1.000 26.28210 271 ILE A O 1
ATOM 1995 N N . GLY A 1 272 ? -30.98900 -50.64200 47.95500 1.000 30.61946 272 GLY A N 1
ATOM 1996 C CA . GLY A 1 272 ? -30.08400 -49.82200 47.18600 1.000 27.59541 272 GLY A CA 1
ATOM 1997 C C . GLY A 1 272 ? -30.77300 -48.80400 46.31000 1.000 29.05085 272 GLY A C 1
ATOM 1998 O O . GLY A 1 272 ? -30.42400 -48.67700 45.13100 1.000 21.86052 272 GLY A O 1
ATOM 1999 N N . SER A 1 273 ? -31.77800 -48.11100 46.84200 1.000 30.55366 273 SER A N 1
ATOM 2000 C CA . SER A 1 273 ? -32.44700 -46.98500 46.18900 1.000 27.25327 273 SER A CA 1
ATOM 2001 C C . SER A 1 273 ? -32.65600 -45.87100 47.20700 1.000 28.58237 273 SER A C 1
ATOM 2002 O O . SER A 1 273 ? -33.08000 -46.13300 48.34000 1.000 26.34263 273 SER A O 1
ATOM 2005 N N . SER A 1 274 ? -32.33800 -44.63700 46.82600 1.000 28.45604 274 SER A N 1
ATOM 2006 C CA . SER A 1 274 ? -32.57300 -43.53700 47.75200 1.000 24.01077 274 SER A CA 1
ATOM 2007 C C . SER A 1 274 ? -34.02100 -43.10600 47.74600 1.000 25.38462 274 SER A C 1
ATOM 2008 O O . SER A 1 274 ? -34.39900 -42.24000 48.54100 1.000 29.89306 274 SER A O 1
ATOM 2011 N N . LEU A 1 275 ? -34.84400 -43.69800 46.88600 1.000 23.23436 275 LEU A N 1
ATOM 2012 C CA . LEU A 1 275 ? -36.26300 -43.40900 46.90000 1.000 28.73502 275 LEU A CA 1
ATOM 2013 C C . LEU A 1 275 ? -36.47500 -41.93400 46.58600 1.000 32.48811 275 LEU A C 1
ATOM 2014 O O . LEU A 1 275 ? -37.17100 -41.21400 47.30200 1.000 44.66062 275 LEU A O 1
ATOM 2019 N N . GLY A 1 276 ? -35.77100 -41.47500 45.55300 1.000 28.90083 276 GLY A N 1
ATOM 2020 C CA . GLY A 1 276 ? -35.96100 -40.15100 45.00000 1.000 27.78228 276 GLY A CA 1
ATOM 2021 C C . GLY A 1 276 ? -37.05200 -40.09500 43.92200 1.000 36.24908 276 GLY A C 1
ATOM 2022 O O . GLY A 1 276 ? -37.79500 -41.05000 43.68000 1.000 32.71445 276 GLY A O 1
ATOM 2023 N N . GLU A 1 277 ? -37.13300 -38.92400 43.27000 1.000 37.20183 277 GLU A N 1
ATOM 2024 C CA . GLU A 1 277 ? -38.22200 -38.59900 42.34200 1.000 37.53871 277 GLU A CA 1
ATOM 2025 C C . GLU A 1 277 ? -38.43600 -39.67400 41.28300 1.000 36.74388 277 GLU A C 1
ATOM 2026 O O . GLU A 1 277 ? -39.58300 -40.04300 40.98300 1.000 35.40951 277 GLU A O 1
ATOM 2032 N N . THR A 1 278 ? -37.34600 -40.15800 40.65800 1.000 35.70954 278 THR A N 1
ATOM 2033 C CA . THR A 1 278 ? -37.53600 -41.03300 39.50700 1.000 32.26966 278 THR A CA 1
ATOM 2034 C C . THR A 1 278 ? -37.70300 -42.48600 39.90800 1.000 32.51179 278 THR A C 1
ATOM 2035 O O . THR A 1 278 ? -38.28700 -43.26300 39.14300 1.000 33.48033 278 THR A O 1
ATOM 2039 N N . ALA A 1 279 ? -37.30200 -42.84800 41.12500 1.000 31.00898 279 ALA A N 1
ATOM 2040 C CA . ALA A 1 279 ? -37.52000 -44.20600 41.59900 1.000 26.81637 279 ALA A CA 1
ATOM 2041 C C . ALA A 1 279 ? -38.93300 -44.42400 42.13700 1.000 35.57269 279 ALA A C 1
ATOM 2042 O O . ALA A 1 279 ? -39.36800 -45.57400 42.24500 1.000 45.47914 279 ALA A O 1
ATOM 2044 N N . THR A 1 280 ? -39.68100 -43.35600 42.42700 1.000 39.97058 280 THR A N 1
ATOM 2045 C CA . THR A 1 280 ? -40.93400 -43.45500 43.16800 1.000 34.97261 280 THR A CA 1
ATOM 2046 C C . THR A 1 280 ? -42.13000 -42.84700 42.43500 1.000 38.74675 280 THR A C 1
ATOM 2047 O O . THR A 1 280 ? -43.20100 -42.67800 43.04600 1.000 31.66695 280 THR A O 1
ATOM 2051 N N . ASN A 1 281 ? -41.98600 -42.49500 41.15300 1.000 38.19405 281 ASN A N 1
ATOM 2052 C CA . ASN A 1 281 ? -43.04600 -41.83400 40.38100 1.000 27.35065 281 ASN A CA 1
ATOM 2053 C C . ASN A 1 281 ? -43.55500 -40.58900 41.10600 1.000 34.45413 281 ASN A C 1
ATOM 2054 O O . ASN A 1 281 ? -44.74700 -40.43100 41.39000 1.000 40.76015 281 ASN A O 1
ATOM 2059 N N . ASN A 1 282 ? -42.60600 -39.68400 41.34900 1.000 29.10349 282 ASN A N 1
ATOM 2060 C CA . ASN A 1 282 ? -42.78600 -38.45500 42.11600 1.000 33.91459 282 ASN A CA 1
ATOM 2061 C C . ASN A 1 282 ? -43.46500 -38.73300 43.46400 1.000 39.16785 282 ASN A C 1
ATOM 2062 O O . ASN A 1 282 ? -44.53200 -38.19600 43.79600 1.000 31.86435 282 ASN A O 1
ATOM 2067 N N . TYR A 1 283 ? -42.77200 -39.54500 44.26800 1.000 40.85753 283 TYR A N 1
ATOM 2068 C CA . TYR A 1 283 ? -43.11400 -39.76900 45.67200 1.000 40.76805 283 TYR A CA 1
ATOM 2069 C C . TYR A 1 283 ? -44.56700 -40.24400 45.82700 1.000 38.51251 283 TYR A C 1
ATOM 2070 O O . TYR A 1 283 ? -45.35300 -39.74200 46.63200 1.000 37.48344 283 TYR A O 1
ATOM 2079 N N . ASN A 1 284 ? -44.91200 -41.24000 45.03600 1.000 28.38235 284 ASN A N 1
ATOM 2080 C CA . ASN A 1 284 ? -46.18600 -41.92800 45.15700 1.000 32.09595 284 ASN A CA 1
ATOM 2081 C C . ASN A 1 284 ? -46.07300 -42.93200 46.31300 1.000 39.46526 284 ASN A C 1
ATOM 2082 O O . ASN A 1 284 ? -45.03700 -43.57700 46.48700 1.000 48.81901 284 ASN A O 1
ATOM 2087 N N . ALA A 1 285 ? -47.13200 -43.06300 47.11000 1.000 25.09248 285 ALA A N 1
ATOM 2088 C CA . ALA A 1 285 ? -47.07700 -43.87500 48.32900 1.000 29.35352 285 ALA A CA 1
ATOM 2089 C C . ALA A 1 285 ? -47.14600 -45.38200 48.07500 1.000 40.15218 285 ALA A C 1
ATOM 2090 O O . ALA A 1 285 ? -46.94000 -46.15300 49.01700 1.000 47.21356 285 ALA A O 1
ATOM 2092 N N . ALA A 1 286 ? -47.45000 -45.81400 46.84500 1.000 33.39085 286 ALA A N 1
ATOM 2093 C CA . ALA A 1 286 ? -47.71000 -47.22400 46.57500 1.000 35.24633 286 ALA A CA 1
ATOM 2094 C C . ALA A 1 286 ? -46.55700 -48.14700 46.99100 1.000 42.92094 286 ALA A C 1
ATOM 2095 O O . ALA A 1 286 ? -46.80700 -49.28400 47.41800 1.000 45.25016 286 ALA A O 1
ATOM 2097 N N . ILE A 1 287 ? -45.29000 -47.72400 46.80100 1.000 36.47279 287 ILE A N 1
ATOM 2098 C CA . ILE A 1 287 ? -44.15900 -48.62300 47.07900 1.000 37.75453 287 ILE A CA 1
ATOM 2099 C C . ILE A 1 287 ? -44.28300 -49.26500 48.46400 1.000 37.02549 287 ILE A C 1
ATOM 2100 O O . ILE A 1 287 ? -44.02600 -50.46200 48.63200 1.000 34.28832 287 ILE A O 1
ATOM 2105 N N . THR A 1 288 ? -44.64200 -48.47000 49.49500 1.000 26.62424 288 THR A N 1
ATOM 2106 C CA . THR A 1 288 ? -44.63700 -48.94800 50.87600 1.000 33.31978 288 THR A CA 1
ATOM 2107 C C . THR A 1 288 ? -46.00400 -48.89400 51.55700 1.000 39.90215 288 THR A C 1
ATOM 2108 O O . THR A 1 288 ? -46.11800 -49.21800 52.75900 1.000 26.08734 288 THR A O 1
ATOM 2112 N N . GLN A 1 289 ? -47.04600 -48.49200 50.84100 1.000 37.49923 289 GLN A N 1
ATOM 2113 C CA . GLN A 1 289 ? -48.35100 -48.38000 51.47400 1.000 39.04942 289 GLN A CA 1
ATOM 2114 C C . GLN A 1 289 ? -48.93200 -49.72500 51.86100 1.000 38.90993 289 GLN A C 1
ATOM 2115 O O . GLN A 1 289 ? -49.04100 -50.62200 51.02000 1.000 42.41298 289 GLN A O 1
ATOM 2121 N N . ASP A 1 290 ? -49.38100 -49.81100 53.10600 1.000 50.16128 290 ASP A N 1
ATOM 2122 C CA . ASP A 1 290 ? -49.96200 -51.02600 53.63400 1.000 33.54350 290 ASP A CA 1
ATOM 2123 C C . ASP A 1 290 ? -48.98000 -52.18800 53.56300 1.000 26.66372 290 ASP A C 1
ATOM 2124 O O . ASP A 1 290 ? -49.35900 -53.34600 53.34300 1.000 25.98733 290 ASP A O 1
ATOM 2129 N N . ARG A 1 291 ? -47.69000 -51.85200 53.67400 1.000 31.28533 291 ARG A N 1
ATOM 2130 C CA . ARG A 1 291 ? -46.58100 -52.79100 53.67800 1.000 25.71098 291 ARG A CA 1
ATOM 2131 C C . ARG A 1 291 ? -45.64400 -52.51300 54.83800 1.000 32.81183 291 ARG A C 1
ATOM 2132 O O . ARG A 1 291 ? -45.65500 -51.43000 55.46500 1.000 53.66696 291 ARG A O 1
ATOM 2140 N N . PHE A 1 292 ? -44.90900 -53.57700 55.14600 1.000 25.95311 292 PHE A N 1
ATOM 2141 C CA . PHE A 1 292 ? -43.78500 -53.59200 56.06900 1.000 25.81889 292 PHE A CA 1
ATOM 2142 C C . PHE A 1 292 ? -42.52400 -53.29100 55.25700 1.000 25.76098 292 PHE A C 1
ATOM 2143 O O . PHE A 1 292 ? -42.29200 -53.91900 54.22400 1.000 33.44085 292 PHE A O 1
ATOM 2151 N N . THR A 1 293 ? -41.76800 -52.28300 55.66000 1.000 26.79269 293 THR A N 1
ATOM 2152 C CA . THR A 1 293 ? -40.70700 -51.72700 54.83100 1.000 28.17969 293 THR A CA 1
ATOM 2153 C C . THR A 1 293 ? -39.32200 -52.07800 55.38800 1.000 34.75680 293 THR A C 1
ATOM 2154 O O . THR A 1 293 ? -38.99800 -51.75100 56.54100 1.000 33.04344 293 THR A O 1
ATOM 2158 N N . VAL A 1 294 ? -38.50800 -52.73000 54.55900 1.000 30.74316 294 VAL A N 1
ATOM 2159 C CA . VAL A 1 294 ? -37.11600 -53.05900 54.85600 1.000 29.23772 294 VAL A CA 1
ATOM 2160 C C . VAL A 1 294 ? -36.26700 -52.39100 53.78800 1.000 29.30351 294 VAL A C 1
ATOM 2161 O O . VAL A 1 294 ? -36.46500 -52.62800 52.58600 1.000 28.79556 294 VAL A O 1
ATOM 2165 N N . GLN A 1 295 ? -35.31600 -51.57900 54.21300 1.000 30.65894 295 GLN A N 1
ATOM 2166 C CA . GLN A 1 295 ? -34.45200 -50.85600 53.29000 1.000 31.36692 295 GLN A CA 1
ATOM 2167 C C . GLN A 1 295 ? -33.00500 -51.20600 53.58500 1.000 26.04786 295 GLN A C 1
ATOM 2168 O O . GLN A 1 295 ? -32.57600 -51.12700 54.73600 1.000 35.01209 295 GLN A O 1
ATOM 2174 N N . LEU A 1 296 ? -32.25900 -51.56900 52.55500 1.000 28.72976 296 LEU A N 1
ATOM 2175 C CA . LEU A 1 296 ? -30.82600 -51.85100 52.65600 1.000 27.55857 296 LEU A CA 1
ATOM 2176 C C . LEU A 1 296 ? -30.07200 -50.72100 51.97100 1.000 30.67473 296 LEU A C 1
ATOM 2177 O O . LEU A 1 296 ? -30.27400 -50.48000 50.77800 1.000 28.79029 296 LEU A O 1
ATOM 2182 N N . ASP A 1 297 ? -29.21900 -50.02200 52.71800 1.000 28.89294 297 ASP A N 1
ATOM 2183 C CA . ASP A 1 297 ? -28.47600 -48.90100 52.15200 1.000 23.70547 297 ASP A CA 1
ATOM 2184 C C . ASP A 1 297 ? -27.23000 -48.66100 52.99500 1.000 29.91148 297 ASP A C 1
ATOM 2185 O O . ASP A 1 297 ? -27.25000 -48.90000 54.20500 1.000 36.26487 297 ASP A O 1
ATOM 2190 N N . PHE A 1 298 ? -26.14700 -48.15900 52.36900 1.000 30.69052 298 PHE A N 1
ATOM 2191 C CA . PHE A 1 298 ? -24.95800 -47.83400 53.15300 1.000 25.40041 298 PHE A CA 1
ATOM 2192 C C . PHE A 1 298 ? -24.88600 -46.36900 53.57100 1.000 29.75357 298 PHE A C 1
ATOM 2193 O O . PHE A 1 298 ? -23.96000 -45.99700 54.29800 1.000 30.86949 298 PHE A O 1
ATOM 2201 N N . ASP A 1 299 ? -25.85000 -45.54000 53.18200 1.000 29.10612 299 ASP A N 1
ATOM 2202 C CA . ASP A 1 299 ? -25.85100 -44.13100 53.54600 1.000 27.13483 299 ASP A CA 1
ATOM 2203 C C . ASP A 1 299 ? -26.93500 -43.91000 54.59400 1.000 28.45868 299 ASP A C 1
ATOM 2204 O O . ASP A 1 299 ? -28.12300 -43.93800 54.27100 1.000 34.68311 299 ASP A O 1
ATOM 2209 N N . ALA A 1 300 ? -26.53200 -43.63200 55.84000 1.000 26.31105 300 ALA A N 1
ATOM 2210 C CA . ALA A 1 300 ? -27.51800 -43.61900 56.92000 1.000 27.66384 300 ALA A CA 1
ATOM 2211 C C . ALA A 1 300 ? -28.52200 -42.48400 56.76700 1.000 28.72186 300 ALA A C 1
ATOM 2212 O O . ALA A 1 300 ? -29.66100 -42.60800 57.24400 1.000 32.17754 300 ALA A O 1
ATOM 2214 N N . SER A 1 301 ? -28.14900 -41.41700 56.05400 1.000 26.17156 301 SER A N 1
ATOM 2215 C CA . SER A 1 301 ? -29.04400 -40.28400 55.84500 1.000 22.36584 301 SER A CA 1
ATOM 2216 C C . SER A 1 301 ? -30.29200 -40.67600 55.05800 1.000 28.36919 301 SER A C 1
ATOM 2217 O O . SER A 1 301 ? -31.26500 -39.92400 55.08600 1.000 31.75381 301 SER A O 1
ATOM 2220 N N . VAL A 1 302 ? -30.26500 -41.76600 54.27500 1.000 23.68442 302 VAL A N 1
ATOM 2221 C CA . VAL A 1 302 ? -31.38300 -41.96700 53.36600 1.000 30.48523 302 VAL A CA 1
ATOM 2222 C C . VAL A 1 302 ? -32.62200 -42.51700 54.05500 1.000 28.40077 302 VAL A C 1
ATOM 2223 O O . VAL A 1 302 ? -33.71600 -42.29200 53.54900 1.000 28.54816 302 VAL A O 1
ATOM 2227 N N . PHE A 1 303 ? -32.48500 -43.21000 55.18500 1.000 26.92691 303 PHE A N 1
ATOM 2228 C CA . PHE A 1 303 ? -33.62100 -43.84700 55.83800 1.000 33.52244 303 PHE A CA 1
ATOM 2229 C C . PHE A 1 303 ? -34.56700 -42.81300 56.43200 1.000 38.47303 303 PHE A C 1
ATOM 2230 O O . PHE A 1 303 ? -34.15100 -41.96900 57.23200 1.000 36.75441 303 PHE A O 1
ATOM 2238 N N . ASN A 1 304 ? -35.85900 -42.95200 56.11800 1.000 42.42351 304 ASN A N 1
ATOM 2239 C CA . ASN A 1 304 ? -36.92100 -42.14200 56.70500 1.000 31.51694 304 ASN A CA 1
ATOM 2240 C C . ASN A 1 304 ? -36.88300 -40.71300 56.20200 1.000 30.13782 304 ASN A C 1
ATOM 2241 O O . ASN A 1 304 ? -37.37000 -39.79900 56.87500 1.000 37.94402 304 ASN A O 1
ATOM 2246 N N . ARG A 1 305 ? -36.25600 -40.50000 55.04700 1.000 32.74866 305 ARG A N 1
ATOM 2247 C CA . ARG A 1 305 ? -36.34000 -39.20200 54.39300 1.000 29.86148 305 ARG A CA 1
ATOM 2248 C C . ARG A 1 305 ? -37.78700 -38.88400 54.05900 1.000 39.14680 305 ARG A C 1
ATOM 2249 O O . ARG A 1 305 ? -38.29800 -37.81400 54.39500 1.000 38.02824 305 ARG A O 1
ATOM 2257 N N . LYS A 1 306 ? -38.46800 -39.82900 53.41100 1.000 40.07586 306 LYS A N 1
ATOM 2258 C CA . LYS A 1 306 ? -39.84900 -39.63300 52.99700 1.000 37.22025 306 LYS A CA 1
ATOM 2259 C C . LYS A 1 306 ? -40.69200 -40.86400 53.32900 1.000 38.42040 306 LYS A C 1
ATOM 2260 O O . LYS A 1 306 ? -41.86600 -40.73600 53.70200 1.000 36.67808 306 LYS A O 1
ATOM 2266 N N . TYR A 1 307 ? -40.12100 -42.05200 53.14600 1.000 38.88361 307 TYR A N 1
ATOM 2267 C CA . TYR A 1 307 ? -40.80500 -43.31500 53.42400 1.000 31.46956 307 TYR A CA 1
ATOM 2268 C C . TYR A 1 307 ? -40.35800 -43.86400 54.77400 1.000 22.40269 307 TYR A C 1
ATOM 2269 O O . TYR A 1 307 ? -39.17700 -44.12400 54.98100 1.000 35.32266 307 TYR A O 1
ATOM 2278 N N . ALA A 1 308 ? -41.29700 -44.03400 55.69000 1.000 30.56945 308 ALA A N 1
ATOM 2279 C CA . ALA A 1 308 ? -40.98400 -44.61800 56.99100 1.000 23.02381 308 ALA A CA 1
ATOM 2280 C C . ALA A 1 308 ? -40.51300 -46.05200 56.79100 1.000 33.53823 308 ALA A C 1
ATOM 2281 O O . ALA A 1 308 ? -41.14600 -46.81500 56.05600 1.000 39.83109 308 ALA A O 1
ATOM 2283 N N . VAL A 1 309 ? -39.40300 -46.41600 57.43900 1.000 33.53823 309 VAL A N 1
ATOM 2284 C CA . VAL A 1 309 ? -38.78500 -47.73400 57.31200 1.000 35.78587 309 VAL A CA 1
ATOM 2285 C C . VAL A 1 309 ? -38.94100 -48.49700 58.63400 1.000 37.00444 309 VAL A C 1
ATOM 2286 O O . VAL A 1 309 ? -38.51000 -48.02700 59.69700 1.000 38.80465 309 VAL A O 1
ATOM 2290 N N . ASP A 1 310 ? -39.51400 -49.69200 58.56500 1.000 34.47519 310 ASP A N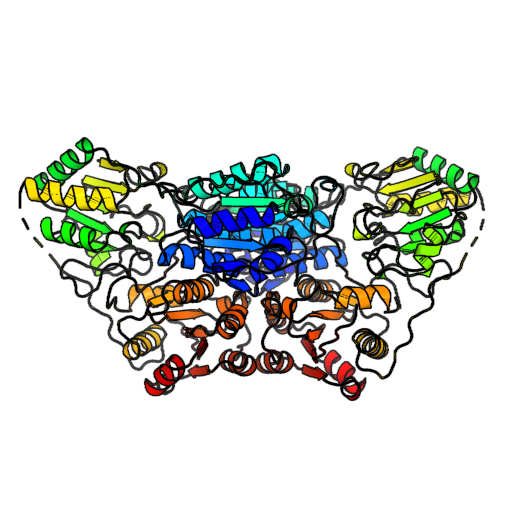 1
ATOM 2291 C CA . ASP A 1 310 ? -39.63800 -50.52000 59.76600 1.000 28.89557 310 ASP A CA 1
ATOM 2292 C C . ASP A 1 310 ? -38.31700 -51.20200 60.14300 1.000 25.67413 310 ASP A C 1
ATOM 2293 O O . ASP A 1 310 ? -38.03900 -51.37800 61.33700 1.000 28.75608 310 ASP A O 1
ATOM 2298 N N . GLU A 1 311 ? -37.48800 -51.55800 59.15500 1.000 25.02932 311 GLU A N 1
ATOM 2299 C CA . GLU A 1 311 ? -36.16100 -52.13600 59.37400 1.000 33.50665 311 GLU A CA 1
ATOM 2300 C C . GLU A 1 311 ? -35.18700 -51.42800 58.43700 1.000 32.93816 311 GLU A C 1
ATOM 2301 O O . GLU A 1 311 ? -35.23800 -51.63300 57.21800 1.000 37.62030 311 GLU A O 1
ATOM 2307 N N . ALA A 1 312 ? -34.28100 -50.62900 59.00700 1.000 29.36668 312 ALA A N 1
ATOM 2308 C CA . ALA A 1 312 ? -33.19300 -49.99300 58.26300 1.000 33.08555 312 ALA A CA 1
ATOM 2309 C C . ALA A 1 312 ? -31.96300 -50.86200 58.40800 1.000 34.44097 312 ALA A C 1
ATOM 2310 O O . ALA A 1 312 ? -31.55200 -51.17400 59.53100 1.000 31.17742 312 ALA A O 1
ATOM 2312 N N . VAL A 1 313 ? -31.39300 -51.27000 57.28100 1.000 22.21845 313 VAL A N 1
ATOM 2313 C CA . VAL A 1 313 ? -30.24900 -52.16900 57.33100 1.000 32.25387 313 VAL A CA 1
ATOM 2314 C C . VAL A 1 313 ? -29.04700 -51.40100 56.78600 1.000 27.61384 313 VAL A C 1
ATOM 2315 O O . VAL A 1 313 ? -28.72800 -51.44900 55.59000 1.000 26.29526 313 VAL A O 1
ATOM 2319 N N . LEU A 1 314 ? -28.36900 -50.69000 57.68600 1.000 26.63477 314 LEU A N 1
ATOM 2320 C CA . LEU A 1 314 ? -27.15600 -49.97400 57.33100 1.000 25.53201 314 LEU A CA 1
ATOM 2321 C C . LEU A 1 314 ? -26.03800 -50.95100 57.00100 1.000 24.82140 314 LEU A C 1
ATOM 2322 O O . LEU A 1 314 ? -25.64900 -51.77400 57.83600 1.000 35.53058 314 LEU A O 1
ATOM 2327 N N . GLY A 1 315 ? -25.47200 -50.80900 55.81800 1.000 23.40807 315 GLY A N 1
ATOM 2328 C CA . GLY A 1 315 ? -24.38800 -51.66500 55.37900 1.000 27.80333 315 GLY A CA 1
ATOM 2329 C C . GLY A 1 315 ? -24.28700 -51.71400 53.87000 1.000 29.99833 315 GLY A C 1
ATOM 2330 O O . GLY A 1 315 ? -25.24400 -51.50500 53.13500 1.000 31.19848 315 GLY A O 1
ATOM 2331 N N . ASP A 1 316 ? -23.08400 -52.01800 53.41100 1.000 27.07956 316 ASP A N 1
ATOM 2332 C CA . ASP A 1 316 ? -22.80800 -52.16100 51.99700 1.000 23.35017 316 ASP A CA 1
ATOM 2333 C C . ASP A 1 316 ? -23.50800 -53.40400 51.43200 1.000 29.15086 316 ASP A C 1
ATOM 2334 O O . ASP A 1 316 ? -23.40300 -54.52100 51.98300 1.000 22.18950 316 ASP A O 1
ATOM 2339 N N . ILE A 1 317 ? -24.16200 -53.20700 50.27400 1.000 20.83408 317 ILE A N 1
ATOM 2340 C CA . ILE A 1 317 ? -24.94100 -54.25500 49.62100 1.000 26.59266 317 ILE A CA 1
ATOM 2341 C C . ILE A 1 317 ? -24.07300 -55.47700 49.34400 1.000 30.11414 317 ILE A C 1
ATOM 2342 O O . ILE A 1 317 ? -24.55000 -56.61600 49.40800 1.000 40.14429 317 ILE A O 1
ATOM 2347 N N . THR A 1 318 ? -22.79700 -55.27200 49.03200 1.000 25.37673 318 THR A N 1
ATOM 2348 C CA . THR A 1 318 ? -21.91700 -56.39600 48.71700 1.000 25.13722 318 THR A CA 1
ATOM 2349 C C . THR A 1 318 ? -21.59700 -57.23300 49.94600 1.000 28.40604 318 THR A C 1
ATOM 2350 O O . THR A 1 318 ? -21.11700 -58.35200 49.79000 1.000 29.21929 318 THR A O 1
ATOM 2354 N N . LEU A 1 319 ? -21.91300 -56.74700 51.14900 1.000 31.08531 319 LEU A N 1
ATOM 2355 C CA . LEU A 1 319 ? -21.86200 -57.54900 52.37300 1.000 24.98194 319 LEU A CA 1
ATOM 2356 C C . LEU A 1 319 ? -23.24800 -58.03300 52.82000 1.000 32.22755 319 LEU A C 1
ATOM 2357 O O . LEU A 1 319 ? -23.41600 -59.21700 53.15900 1.000 32.86973 319 LEU A O 1
ATOM 2362 N N . SER A 1 320 ? -24.26600 -57.14700 52.81000 1.000 33.11450 320 SER A N 1
ATOM 2363 C CA . SER A 1 320 ? -25.55300 -57.48900 53.42400 1.000 30.98529 320 SER A CA 1
ATOM 2364 C C . SER A 1 320 ? -26.44300 -58.36300 52.52200 1.000 34.33570 320 SER A C 1
ATOM 2365 O O . SER A 1 320 ? -27.18500 -59.21600 53.02100 1.000 37.53345 320 SER A O 1
ATOM 2368 N N . VAL A 1 321 ? -26.42600 -58.17100 51.21200 1.000 23.03434 321 VAL A N 1
ATOM 2369 C CA . VAL A 1 321 ? -27.31100 -59.00700 50.41400 1.000 30.22204 321 VAL A CA 1
ATOM 2370 C C . VAL A 1 321 ? -26.80900 -60.44900 50.45000 1.000 35.91220 321 VAL A C 1
ATOM 2371 O O . VAL A 1 321 ? -27.59300 -61.35200 50.77600 1.000 31.70907 321 VAL A O 1
ATOM 2375 N N . PRO A 1 322 ? -25.52300 -60.73000 50.22000 1.000 38.86255 322 PRO A N 1
ATOM 2376 C CA . PRO A 1 322 ? -25.08900 -62.13100 50.32700 1.000 31.62484 322 PRO A CA 1
ATOM 2377 C C . PRO A 1 322 ? -25.28100 -62.68800 51.73400 1.000 33.56718 322 PRO A C 1
ATOM 2378 O O . PRO A 1 322 ? -25.66500 -63.85700 51.89000 1.000 37.73874 322 PRO A O 1
ATOM 2382 N N . ALA A 1 323 ? -25.10100 -61.84600 52.76000 1.000 27.03219 323 ALA A N 1
ATOM 2383 C CA . ALA A 1 323 ? -25.32800 -62.26000 54.14700 1.000 23.97393 323 ALA A CA 1
ATOM 2384 C C . ALA A 1 323 ? -26.80500 -62.56900 54.39900 1.000 33.65404 323 ALA A C 1
ATOM 2385 O O . ALA A 1 323 ? -27.14200 -63.57200 55.05200 1.000 38.55725 323 ALA A O 1
ATOM 2387 N N . LEU A 1 324 ? -27.69700 -61.72600 53.86400 1.000 25.18197 324 LEU A N 1
ATOM 2388 C CA . LEU A 1 324 ? -29.14000 -61.95000 53.98200 1.000 36.28856 324 LEU A CA 1
ATOM 2389 C C . LEU A 1 324 ? -29.57600 -63.24500 53.29300 1.000 39.91531 324 LEU A C 1
ATOM 2390 O O . LEU A 1 324 ? -30.47300 -63.94400 53.77800 1.000 45.25279 324 LEU A O 1
ATOM 2395 N N . VAL A 1 325 ? -28.96600 -63.56100 52.14700 1.000 37.70189 325 VAL A N 1
ATOM 2396 C CA . VAL A 1 325 ? -29.25500 -64.79400 51.43000 1.000 29.88253 325 VAL A CA 1
ATOM 2397 C C . VAL A 1 325 ? -28.89800 -66.00100 52.29300 1.000 30.12203 325 VAL A C 1
ATOM 2398 O O . VAL A 1 325 ? -29.67100 -66.96800 52.38700 1.000 29.47195 325 VAL A O 1
ATOM 2402 N N . GLU A 1 326 ? -27.77500 -65.92200 53.01400 1.000 25.12933 326 GLU A N 1
ATOM 2403 C CA . GLU A 1 326 ? -27.38000 -67.03100 53.87900 1.000 29.90622 326 GLU A CA 1
ATOM 2404 C C . GLU A 1 326 ? -28.31200 -67.14600 55.07800 1.000 30.99845 326 GLU A C 1
ATOM 2405 O O . GLU A 1 326 ? -28.66200 -68.26000 55.48400 1.000 34.07514 326 GLU A O 1
ATOM 2411 N N . ALA A 1 327 ? -28.77700 -66.01200 55.60500 1.000 33.49612 327 ALA A N 1
ATOM 2412 C CA . ALA A 1 327 ? -29.67100 -66.03000 56.75800 1.000 29.73514 327 ALA A CA 1
ATOM 2413 C C . ALA A 1 327 ? -31.05000 -66.55900 56.37500 1.000 33.39611 327 ALA A C 1
ATOM 2414 O O . ALA A 1 327 ? -31.59600 -67.42500 57.07600 1.000 33.59877 327 ALA A O 1
ATOM 2416 N N . VAL A 1 328 ? -31.55700 -66.17800 55.18800 1.000 29.47722 328 VAL A N 1
ATOM 2417 C CA . VAL A 1 328 ? -32.85500 -66.68700 54.73100 1.000 38.38881 328 VAL A CA 1
ATOM 2418 C C . VAL A 1 328 ? -32.77200 -68.19500 54.43800 1.000 46.12132 328 VAL A C 1
ATOM 2419 O O . VAL A 1 328 ? -33.65100 -68.96900 54.83500 1.000 42.66827 328 VAL A O 1
ATOM 2423 N N . LYS A 1 329 ? -31.66500 -68.64200 53.82800 1.000 41.32338 329 LYS A N 1
ATOM 2424 C CA . LYS A 1 329 ? -31.49000 -70.05700 53.52500 1.000 32.19597 329 LYS A CA 1
ATOM 2425 C C . LYS A 1 329 ? -31.39500 -70.90900 54.78500 1.000 27.25064 329 LYS A C 1
ATOM 2426 O O . LYS A 1 329 ? -31.99000 -71.99400 54.85300 1.000 32.30914 329 LYS A O 1
ATOM 2432 N N . ALA A 1 330 ? -30.67500 -70.43000 55.80000 1.000 32.41441 330 ALA A N 1
ATOM 2433 C CA . ALA A 1 330 ? -30.54200 -71.20000 57.03500 1.000 37.16498 330 ALA A CA 1
ATOM 2434 C C . ALA A 1 330 ? -31.88100 -71.34500 57.73900 1.000 32.90131 330 ALA A C 1
ATOM 2435 O O . ALA A 1 330 ? -32.12400 -72.36200 58.38700 1.000 34.26727 330 ALA A O 1
ATOM 2437 N N . ARG A 1 331 ? -32.78900 -70.38900 57.55700 1.000 27.67437 331 ARG A N 1
ATOM 2438 C CA . ARG A 1 331 ? -34.06600 -70.40100 58.25700 1.000 27.93493 331 ARG A CA 1
ATOM 2439 C C . ARG A 1 331 ? -35.18300 -71.03100 57.45400 1.000 32.42757 331 ARG A C 1
ATOM 2440 O O . ARG A 1 331 ? -36.30900 -71.10100 57.95400 1.000 49.92704 331 ARG A O 1
ATOM 2448 N N . LYS A 1 332 ? -34.88900 -71.58800 56.28600 1.000 42.35245 332 LYS A N 1
ATOM 2449 C CA . LYS A 1 332 ? -35.92300 -72.19100 55.46600 1.000 41.57077 332 LYS A CA 1
ATOM 2450 C C . LYS A 1 332 ? -35.32100 -73.26800 54.58000 1.000 46.67139 332 LYS A C 1
ATOM 2451 O O . LYS A 1 332 ? -35.28600 -74.43200 54.94900 1.000 49.65595 332 LYS A O 1
ATOM 2457 N N . VAL A 1 342 ? -44.75800 -64.89000 38.39200 1.000 78.18043 342 VAL A N 1
ATOM 2458 C CA . VAL A 1 342 ? -45.00600 -63.44100 38.46400 1.000 79.27529 342 VAL A CA 1
ATOM 2459 C C . VAL A 1 342 ? -45.45400 -62.91200 37.08500 1.000 76.66709 342 VAL A C 1
ATOM 2460 O O . VAL A 1 342 ? -45.13600 -63.52200 36.05100 1.000 73.29300 342 VAL A O 1
ATOM 2464 N N . LYS A 1 343 ? -46.16900 -61.80000 37.06900 1.000 74.86424 343 LYS A N 1
ATOM 2465 C CA . LYS A 1 343 ? -46.67300 -61.27500 35.82000 1.000 74.57736 343 LYS A CA 1
ATOM 2466 C C . LYS A 1 343 ? -45.74200 -60.87700 34.71200 1.000 84.01007 343 LYS A C 1
ATOM 2467 O O . LYS A 1 343 ? -45.96600 -61.35300 33.62400 1.000 98.63025 343 LYS A O 1
ATOM 2473 N N . LYS A 1 344 ? -44.79000 -59.98700 35.01000 1.000 71.73755 344 LYS A N 1
ATOM 2474 C CA . LYS A 1 344 ? -43.78400 -59.42900 34.08600 1.000 62.57329 344 LYS A CA 1
ATOM 2475 C C . LYS A 1 344 ? -44.31800 -58.44300 33.03200 1.000 61.52843 344 LYS A C 1
ATOM 2476 O O . LYS A 1 344 ? -45.52300 -58.31600 32.80200 1.000 65.90790 344 LYS A O 1
ATOM 2482 N N . GLN A 1 345 ? -43.40600 -57.71900 32.40300 1.000 57.06474 345 GLN A N 1
ATOM 2483 C CA . GLN A 1 345 ? -43.80600 -56.77300 31.40900 1.000 51.88254 345 GLN A CA 1
ATOM 2484 C C . GLN A 1 345 ? -43.69500 -57.32400 30.03500 1.000 57.60691 345 GLN A C 1
ATOM 2485 O O . GLN A 1 345 ? -42.69800 -57.87900 29.68400 1.000 50.93505 345 GLN A O 1
ATOM 2491 N N . ALA A 1 346 ? -44.73000 -57.15600 29.23400 1.000 68.01342 346 ALA A N 1
ATOM 2492 C CA . ALA A 1 346 ? -44.64600 -57.68700 27.87600 1.000 62.36800 346 ALA A CA 1
ATOM 2493 C C . ALA A 1 346 ? -43.55500 -56.93800 27.11200 1.000 64.29192 346 ALA A C 1
ATOM 2494 O O . ALA A 1 346 ? -43.54500 -55.69800 27.11800 1.000 72.26130 346 ALA A O 1
ATOM 2496 N N . PRO A 1 347 ? -42.63100 -57.63300 26.44400 1.000 55.58035 347 PRO A N 1
ATOM 2497 C CA . PRO A 1 347 ? -41.60500 -56.91400 25.67000 1.000 64.36561 347 PRO A CA 1
ATOM 2498 C C . PRO A 1 347 ? -42.25800 -56.09000 24.56800 1.000 68.62139 347 PRO A C 1
ATOM 2499 O O . PRO A 1 347 ? -43.33100 -56.43500 24.05500 1.000 62.41538 347 PRO A O 1
ATOM 2503 N N . SER A 1 348 ? -41.62200 -54.97200 24.22000 1.000 61.15733 348 SER A N 1
ATOM 2504 C CA . SER A 1 348 ? -42.19500 -54.11300 23.19300 1.000 58.67282 348 SER A CA 1
ATOM 2505 C C . SER A 1 348 ? -41.82300 -54.62000 21.80300 1.000 57.81746 348 SER A C 1
ATOM 2506 O O . SER A 1 348 ? -40.73900 -55.18000 21.59800 1.000 57.19633 348 SER A O 1
ATOM 2509 N N . GLU A 1 349 ? -42.74400 -54.46700 20.85300 1.000 60.15195 349 GLU A N 1
ATOM 2510 C CA . GLU A 1 349 ? -42.54900 -54.94800 19.49300 1.000 59.03076 349 GLU A CA 1
ATOM 2511 C C . GLU A 1 349 ? -42.40100 -53.73900 18.58100 1.000 52.45366 349 GLU A C 1
ATOM 2512 O O . GLU A 1 349 ? -43.17900 -52.77800 18.68800 1.000 46.94510 349 GLU A O 1
ATOM 2518 N N . GLY A 1 350 ? -41.34000 -53.74800 17.75800 1.000 51.33510 350 GLY A N 1
ATOM 2519 C CA . GLY A 1 350 ? -41.07500 -52.63800 16.86600 1.000 51.95097 350 GLY A CA 1
ATOM 2520 C C . GLY A 1 350 ? -41.84500 -52.71800 15.55700 1.000 49.09536 350 GLY A C 1
ATOM 2521 O O . GLY A 1 350 ? -42.25500 -53.78400 15.11100 1.000 47.39779 350 GLY A O 1
ATOM 2522 N N . GLY A 1 351 ? -42.01000 -51.57100 14.90800 1.000 49.41645 351 GLY A N 1
ATOM 2523 C CA . GLY A 1 351 ? -42.77300 -51.52700 13.67700 1.000 45.47914 351 GLY A CA 1
ATOM 2524 C C . GLY A 1 351 ? -42.09000 -50.79600 12.54200 1.000 57.87010 351 GLY A C 1
ATOM 2525 O O . GLY A 1 351 ? -40.92200 -50.42600 12.63800 1.000 58.02011 351 GLY A O 1
ATOM 2526 N N . SER A 1 352 ? -42.84500 -50.59700 11.44700 1.000 67.10805 352 SER A N 1
ATOM 2527 C CA . SER A 1 352 ? -42.37400 -49.94600 10.22700 1.000 62.03639 352 SER A CA 1
ATOM 2528 C C . SER A 1 352 ? -42.45200 -48.41400 10.28000 1.000 57.10422 352 SER A C 1
ATOM 2529 O O . SER A 1 352 ? -41.69300 -47.74000 9.56600 1.000 55.23294 352 SER A O 1
ATOM 2532 N N . GLU A 1 353 ? -43.38800 -47.83500 11.02900 1.000 52.26153 353 GLU A N 1
ATOM 2533 C CA . GLU A 1 353 ? -43.56300 -46.38200 10.99000 1.000 54.63287 353 GLU A CA 1
ATOM 2534 C C . GLU A 1 353 ? -42.35600 -45.68000 11.60300 1.000 55.99619 353 GLU A C 1
ATOM 2535 O O . GLU A 1 353 ? -41.69100 -46.19300 12.50800 1.000 61.77320 353 GLU A O 1
ATOM 2541 N N . TYR A 1 354 ? -42.06700 -44.49600 11.09100 1.000 52.50103 354 TYR A N 1
ATOM 2542 C CA . TYR A 1 354 ? -40.85500 -43.78900 11.48900 1.000 47.88995 354 TYR A CA 1
ATOM 2543 C C . TYR A 1 354 ? -41.13300 -43.03000 12.78400 1.000 46.88720 354 TYR A C 1
ATOM 2544 O O . TYR A 1 354 ? -41.48600 -41.85000 12.78200 1.000 49.72701 354 TYR A O 1
ATOM 2553 N N . THR A 1 355 ? -40.95200 -43.73100 13.90400 1.000 46.38188 355 THR A N 1
ATOM 2554 C CA . THR A 1 355 ? -41.15300 -43.21100 15.25100 1.000 40.16271 355 THR A CA 1
ATOM 2555 C C . THR A 1 355 ? -39.90400 -43.47700 16.08300 1.000 45.15541 355 THR A C 1
ATOM 2556 O O . THR A 1 355 ? -39.19300 -44.45800 15.85800 1.000 44.32637 355 THR A O 1
ATOM 2560 N N . THR A 1 356 ? -39.67200 -42.62900 17.08600 1.000 52.02203 356 THR A N 1
ATOM 2561 C CA . THR A 1 356 ? -38.53800 -42.85200 17.97900 1.000 47.19776 356 THR A CA 1
ATOM 2562 C C . THR A 1 356 ? -38.59000 -44.25200 18.58200 1.000 44.36058 356 THR A C 1
ATOM 2563 O O . THR A 1 356 ? -37.56400 -44.93700 18.69700 1.000 37.38606 356 THR A O 1
ATOM 2567 N N . LYS A 1 357 ? -39.77300 -44.70000 18.97900 1.000 47.07670 357 LYS A N 1
ATOM 2568 C CA . LYS A 1 357 ? -39.88300 -46.05800 19.50200 1.000 45.47651 357 LYS A CA 1
ATOM 2569 C C . LYS A 1 357 ? -39.38100 -47.07400 18.48400 1.000 48.62425 357 LYS A C 1
ATOM 2570 O O . LYS A 1 357 ? -38.55700 -47.93600 18.81300 1.000 49.34276 357 LYS A O 1
ATOM 2576 N N . ASN A 1 358 ? -39.83200 -46.97600 17.21900 1.000 52.32469 358 ASN A N 1
ATOM 2577 C CA . ASN A 1 358 ? -39.49400 -48.02300 16.25700 1.000 44.16845 358 ASN A CA 1
ATOM 2578 C C . ASN A 1 358 ? -38.03600 -47.92000 15.81000 1.000 37.90191 358 ASN A C 1
ATOM 2579 O O . ASN A 1 358 ? -37.40400 -48.94400 15.51000 1.000 38.10720 358 ASN A O 1
ATOM 2584 N N . VAL A 1 359 ? -37.48200 -46.70700 15.73700 1.000 34.56467 359 VAL A N 1
ATOM 2585 C CA . VAL A 1 359 ? -36.07000 -46.56300 15.39200 1.000 38.07035 359 VAL A CA 1
ATOM 2586 C C . VAL A 1 359 ? -35.18400 -47.23100 16.44800 1.000 38.45724 359 VAL A C 1
ATOM 2587 O O . VAL A 1 359 ? -34.31900 -48.04600 16.11800 1.000 42.96041 359 VAL A O 1
ATOM 2591 N N . LEU A 1 360 ? -35.41700 -46.95800 17.74000 1.000 32.35388 360 LEU A N 1
ATOM 2592 C CA . LEU A 1 360 ? -34.52500 -47.52700 18.75500 1.000 32.22228 360 LEU A CA 1
ATOM 2593 C C . LEU A 1 360 ? -34.63700 -49.05000 18.81100 1.000 35.37266 360 LEU A C 1
ATOM 2594 O O . LEU A 1 360 ? -33.63400 -49.73600 19.04900 1.000 33.54350 360 LEU A O 1
ATOM 2599 N N . LEU A 1 361 ? -35.84600 -49.59900 18.61000 1.000 34.08303 361 LEU A N 1
ATOM 2600 C CA . LEU A 1 361 ? -36.02500 -51.05400 18.64200 1.000 37.59661 361 LEU A CA 1
ATOM 2601 C C . LEU A 1 361 ? -35.37500 -51.72600 17.43700 1.000 32.53811 361 LEU A C 1
ATOM 2602 O O . LEU A 1 361 ? -34.77300 -52.80000 17.56700 1.000 36.97549 361 LEU A O 1
ATOM 2607 N N . ALA A 1 362 ? -35.47200 -51.10500 16.26300 1.000 31.76170 362 ALA A N 1
ATOM 2608 C CA . ALA A 1 362 ? -34.74000 -51.58600 15.09600 1.000 29.99833 362 ALA A CA 1
ATOM 2609 C C . ALA A 1 362 ? -33.24500 -51.53100 15.34500 1.000 35.91746 362 ALA A C 1
ATOM 2610 O O . ALA A 1 362 ? -32.51300 -52.46900 15.01000 1.000 39.27839 362 ALA A O 1
ATOM 2612 N N . LEU A 1 363 ? -32.77200 -50.42600 15.92300 1.000 39.68107 363 LEU A N 1
ATOM 2613 C CA . LEU A 1 363 ? -31.37500 -50.33400 16.32100 1.000 43.17886 363 LEU A CA 1
ATOM 2614 C C . LEU A 1 363 ? -30.97000 -51.53100 17.17500 1.000 44.31058 363 LEU A C 1
ATOM 2615 O O . LEU A 1 363 ? -30.00700 -52.24100 16.85200 1.000 40.88911 363 LEU A O 1
ATOM 2620 N N . GLN A 1 364 ? -31.73300 -51.80500 18.24500 1.000 40.46011 364 GLN A N 1
ATOM 2621 C CA . GLN A 1 364 ? -31.31000 -52.84000 19.18700 1.000 38.17563 364 GLN A CA 1
ATOM 2622 C C . GLN A 1 364 ? -31.14600 -54.18800 18.50600 1.000 45.38176 364 GLN A C 1
ATOM 2623 O O . GLN A 1 364 ? -30.27300 -54.97100 18.89900 1.000 52.11414 364 GLN A O 1
ATOM 2629 N N . GLN A 1 365 ? -31.95500 -54.48000 17.48900 1.000 44.36585 365 GLN A N 1
ATOM 2630 C CA . GLN A 1 365 ? -31.85600 -55.80200 16.89300 1.000 44.89222 365 GLN A CA 1
ATOM 2631 C C . GLN A 1 365 ? -30.68300 -55.94500 15.93400 1.000 43.59733 365 GLN A C 1
ATOM 2632 O O . GLN A 1 365 ? -30.41300 -57.05800 15.47100 1.000 53.41956 365 GLN A O 1
ATOM 2638 N N . SER A 1 366 ? -29.93000 -54.88200 15.69100 1.000 42.79987 366 SER A N 1
ATOM 2639 C CA . SER A 1 366 ? -28.73900 -54.95700 14.86300 1.000 48.13209 366 SER A CA 1
ATOM 2640 C C . SER A 1 366 ? -27.44400 -54.95900 15.67200 1.000 50.96401 366 SER A C 1
ATOM 2641 O O . SER A 1 366 ? -26.36300 -55.02000 15.07400 1.000 61.27840 366 SER A O 1
ATOM 2644 N N . LEU A 1 367 ? -27.51700 -54.94000 17.00700 1.000 44.92644 367 LEU A N 1
ATOM 2645 C CA . LEU A 1 367 ? -26.32400 -54.80100 17.82900 1.000 44.67115 367 LEU A CA 1
ATOM 2646 C C . LEU A 1 367 ? -26.08200 -56.05200 18.65800 1.000 40.52591 367 LEU A C 1
ATOM 2647 O O . LEU A 1 367 ? -27.03100 -56.72400 19.06700 1.000 40.16534 367 LEU A O 1
ATOM 2652 N N . PRO A 1 368 ? -24.82100 -56.32900 18.99000 1.000 38.07825 368 PRO A N 1
ATOM 2653 C CA . PRO A 1 368 ? -24.50500 -57.44300 19.89900 1.000 35.37529 368 PRO A CA 1
ATOM 2654 C C . PRO A 1 368 ? -25.30900 -57.36100 21.19500 1.000 45.66863 368 PRO A C 1
ATOM 2655 O O . PRO A 1 368 ? -25.61700 -56.27400 21.69400 1.000 32.74340 368 PRO A O 1
ATOM 2659 N N . ALA A 1 369 ? -25.63100 -58.53800 21.75600 1.000 50.68766 369 ALA A N 1
ATOM 2660 C CA . ALA A 1 369 ? -26.34500 -58.59100 23.03200 1.000 33.99618 369 ALA A CA 1
ATOM 2661 C C . ALA A 1 369 ? -25.55700 -57.92500 24.15700 1.000 37.44923 369 ALA A C 1
ATOM 2662 O O . ALA A 1 369 ? -26.15000 -57.41600 25.11900 1.000 38.57041 369 ALA A O 1
ATOM 2664 N N . SER A 1 370 ? -24.23100 -57.87300 24.04700 1.000 34.68837 370 SER A N 1
ATOM 2665 C CA . SER A 1 370 ? -23.43900 -57.34400 25.14900 1.000 33.05923 370 SER A CA 1
ATOM 2666 C C . SER A 1 370 ? -23.32700 -55.82200 25.13100 1.000 37.37817 370 SER A C 1
ATOM 2667 O O . SER A 1 370 ? -22.74400 -55.24300 26.05500 1.000 37.75189 370 SER A O 1
ATOM 2670 N N . THR A 1 371 ? -23.93300 -55.16400 24.14900 1.000 32.95395 371 THR A N 1
ATOM 2671 C CA . THR A 1 371 ? -23.82600 -53.71900 24.01800 1.000 33.04607 371 THR A CA 1
ATOM 2672 C C . THR A 1 371 ? -24.22000 -52.99600 25.30700 1.000 31.87751 371 THR A C 1
ATOM 2673 O O . THR A 1 371 ? -25.28400 -53.25400 25.87900 1.000 38.60989 371 THR A O 1
ATOM 2677 N N . ARG A 1 372 ? -23.36400 -52.07200 25.74800 1.000 30.17993 372 ARG A N 1
ATOM 2678 C CA . ARG A 1 372 ? -23.72200 -51.12200 26.79400 1.000 29.22192 372 ARG A CA 1
ATOM 2679 C C . ARG A 1 372 ? -24.27800 -49.86400 26.13400 1.000 30.11414 372 ARG A C 1
ATOM 2680 O O . ARG A 1 372 ? -23.64000 -49.28400 25.24700 1.000 36.18065 372 ARG A O 1
ATOM 2688 N N . TYR A 1 373 ? -25.49500 -49.47900 26.51400 1.000 24.87403 373 TYR A N 1
ATOM 2689 C CA . TYR A 1 373 ? -26.07700 -48.22600 26.05200 1.000 26.66636 373 TYR A CA 1
ATOM 2690 C C . TYR A 1 373 ? -25.74000 -47.17100 27.08300 1.000 29.05875 373 TYR A C 1
ATOM 2691 O O . TYR A 1 373 ? -26.02900 -47.35300 28.27100 1.000 35.50163 373 TYR A O 1
ATOM 2700 N N . THR A 1 374 ? -25.07500 -46.11100 26.65700 1.000 22.32899 374 THR A N 1
ATOM 2701 C CA . THR A 1 374 ? -24.94100 -44.93100 27.49700 1.000 27.71385 374 THR A CA 1
ATOM 2702 C C . THR A 1 374 ? -25.95900 -43.91800 26.99300 1.000 32.72498 374 THR A C 1
ATOM 2703 O O . THR A 1 374 ? -25.94800 -43.56000 25.81000 1.000 37.24131 374 THR A O 1
ATOM 2707 N N . ILE A 1 375 ? -26.85800 -43.49200 27.87200 1.000 26.79795 375 ILE A N 1
ATOM 2708 C CA . ILE A 1 375 ? -28.04600 -42.74200 27.48500 1.000 27.32959 375 ILE A CA 1
ATOM 2709 C C . ILE A 1 375 ? -27.92700 -41.30700 27.99100 1.000 27.23484 375 ILE A C 1
ATOM 2710 O O . ILE A 1 375 ? -27.72500 -41.06800 29.19000 1.000 33.86722 375 ILE A O 1
ATOM 2715 N N . ASP A 1 376 ? -27.97900 -40.35500 27.05700 1.000 27.79281 376 ASP A N 1
ATOM 2716 C CA . ASP A 1 376 ? -27.91300 -38.94200 27.39000 1.000 30.62209 376 ASP A CA 1
ATOM 2717 C C . ASP A 1 376 ? -29.27300 -38.43200 27.86000 1.000 30.11151 376 ASP A C 1
ATOM 2718 O O . ASP A 1 376 ? -30.24400 -39.17900 28.00800 1.000 36.26751 376 ASP A O 1
ATOM 2723 N N . ILE A 1 377 ? -29.34400 -37.13600 28.09000 1.000 28.72976 377 ILE A N 1
ATOM 2724 C CA . ILE A 1 377 ? -30.50000 -36.53600 28.72400 1.000 30.96950 377 ILE A CA 1
ATOM 2725 C C . ILE A 1 377 ? -31.36400 -35.91300 27.62900 1.000 40.35484 377 ILE A C 1
ATOM 2726 O O . ILE A 1 377 ? -30.98600 -34.91300 27.01000 1.000 45.72654 377 ILE A O 1
ATOM 2731 N N . GLY A 1 378 ? -32.52400 -36.51200 27.38800 1.000 37.34658 378 GLY A N 1
ATOM 2732 C CA . GLY A 1 378 ? -33.44600 -36.01200 26.39500 1.000 36.30172 378 GLY A CA 1
ATOM 2733 C C . GLY A 1 378 ? -34.62800 -36.94900 26.29800 1.000 39.13627 378 GLY A C 1
ATOM 2734 O O . GLY A 1 378 ? -34.64900 -38.01500 26.91200 1.000 48.63478 378 GLY A O 1
ATOM 2735 N N . GLU A 1 379 ? -35.61600 -36.53600 25.48800 1.000 36.76757 379 GLU A N 1
ATOM 2736 C CA . GLU A 1 379 ? -36.84100 -37.31800 25.31800 1.000 37.92297 379 GLU A CA 1
ATOM 2737 C C . GLU A 1 379 ? -36.54700 -38.80100 24.98900 1.000 37.45712 379 GLU A C 1
ATOM 2738 O O . GLU A 1 379 ? -37.21000 -39.69800 25.51700 1.000 45.16857 379 GLU A O 1
ATOM 2744 N N . PHE A 1 380 ? -35.54800 -39.08000 24.13500 1.000 32.02226 380 PHE A N 1
ATOM 2745 C CA . PHE A 1 380 ? -35.20300 -40.45600 23.76400 1.000 36.37015 380 PHE A CA 1
ATOM 2746 C C . PHE A 1 380 ? -34.89400 -41.34900 24.98600 1.000 41.08651 380 PHE A C 1
ATOM 2747 O O . PHE A 1 380 ? -34.98900 -42.58100 24.89500 1.000 43.72893 380 PHE A O 1
ATOM 2755 N N . MET A 1 381 ? -34.50500 -40.75500 26.12000 1.000 31.60905 381 MET A N 1
ATOM 2756 C CA . MET A 1 381 ? -34.26100 -41.51000 27.34600 1.000 38.38355 381 MET A CA 1
ATOM 2757 C C . MET A 1 381 ? -35.51300 -42.29400 27.74900 1.000 41.83396 381 MET A C 1
ATOM 2758 O O . MET A 1 381 ? -35.44100 -43.49000 28.07300 1.000 35.79113 381 MET A O 1
ATOM 2763 N N . SER A 1 382 ? -36.68400 -41.64700 27.67500 1.000 43.46837 382 SER A N 1
ATOM 2764 C CA . SER A 1 382 ? -37.93100 -42.31100 28.05900 1.000 29.00085 382 SER A CA 1
ATOM 2765 C C . SER A 1 382 ? -38.22200 -43.53900 27.22400 1.000 39.15469 382 SER A C 1
ATOM 2766 O O . SER A 1 382 ? -38.65700 -44.56500 27.77800 1.000 37.33342 382 SER A O 1
ATOM 2769 N N . TYR A 1 383 ? -37.91700 -43.49500 25.91500 1.000 39.34682 383 TYR A N 1
ATOM 2770 C CA . TYR A 1 383 ? -38.13800 -44.66500 25.06400 1.000 35.89115 383 TYR A CA 1
ATOM 2771 C C . TYR A 1 383 ? -37.15500 -45.79600 25.37600 1.000 35.99116 383 TYR A C 1
ATOM 2772 O O . TYR A 1 383 ? -37.53800 -46.97500 25.36300 1.000 34.73311 383 TYR A O 1
ATOM 2781 N N . MET A 1 384 ? -35.87500 -45.46100 25.61000 1.000 31.04320 384 MET A N 1
ATOM 2782 C CA . MET A 1 384 ? -34.89900 -46.47800 25.97200 1.000 29.40616 384 MET A CA 1
ATOM 2783 C C . MET A 1 384 ? -35.33900 -47.19400 27.23900 1.000 37.91244 384 MET A C 1
ATOM 2784 O O . MET A 1 384 ? -35.43300 -48.42700 27.27500 1.000 42.78145 384 MET A O 1
ATOM 2789 N N . ILE A 1 385 ? -35.67500 -46.43000 28.27900 1.000 32.70655 385 ILE A N 1
ATOM 2790 C CA . ILE A 1 385 ? -36.03000 -47.05100 29.54700 1.000 35.68323 385 ILE A CA 1
ATOM 2791 C C . ILE A 1 385 ? -37.25900 -47.93400 29.37000 1.000 38.82834 385 ILE A C 1
ATOM 2792 O O . ILE A 1 385 ? -37.28800 -49.08500 29.82200 1.000 42.24191 385 ILE A O 1
ATOM 2797 N N . ASN A 1 386 ? -38.27200 -47.42300 28.66700 1.000 38.90466 386 ASN A N 1
ATOM 2798 C CA . ASN A 1 386 ? -39.55700 -48.10600 28.59200 1.000 38.84150 386 ASN A CA 1
ATOM 2799 C C . ASN A 1 386 ? -39.59400 -49.25500 27.58600 1.000 43.50258 386 ASN A C 1
ATOM 2800 O O . ASN A 1 386 ? -40.34400 -50.21300 27.79600 1.000 47.81889 386 ASN A O 1
ATOM 2805 N N . HIS A 1 387 ? -38.87000 -49.17200 26.47300 1.000 39.71792 387 HIS A N 1
ATOM 2806 C CA . HIS A 1 387 ? -39.14800 -50.05900 25.34300 1.000 38.37829 387 HIS A CA 1
ATOM 2807 C C . HIS A 1 387 ? -38.05200 -51.07400 25.06400 1.000 42.93146 387 HIS A C 1
ATOM 2808 O O . HIS A 1 387 ? -38.35200 -52.20300 24.64500 1.000 40.62856 387 HIS A O 1
ATOM 2815 N N . LEU A 1 388 ? -36.78600 -50.71400 25.24500 1.000 39.03889 388 LEU A N 1
ATOM 2816 C CA . LEU A 1 388 ? -35.72700 -51.63900 24.89000 1.000 32.71182 388 LEU A CA 1
ATOM 2817 C C . LEU A 1 388 ? -35.60800 -52.74700 25.93900 1.000 34.26990 388 LEU A C 1
ATOM 2818 O O . LEU A 1 388 ? -35.95300 -52.57800 27.11100 1.000 33.36716 388 LEU A O 1
ATOM 2823 N N . GLU A 1 389 ? -35.13700 -53.90000 25.48600 1.000 36.87547 389 GLU A N 1
ATOM 2824 C CA . GLU A 1 389 ? -34.99200 -55.10800 26.28600 1.000 36.24645 389 GLU A CA 1
ATOM 2825 C C . GLU A 1 389 ? -33.62600 -55.12100 26.96500 1.000 37.25973 389 GLU A C 1
ATOM 2826 O O . GLU A 1 389 ? -32.62600 -54.70300 26.37000 1.000 48.52950 389 GLU A O 1
ATOM 2832 N N . VAL A 1 390 ? -33.57500 -55.59000 28.20800 1.000 29.36405 390 VAL A N 1
ATOM 2833 C CA . VAL A 1 390 ? -32.29800 -55.75500 28.90700 1.000 32.90131 390 VAL A CA 1
ATOM 2834 C C . VAL A 1 390 ? -31.79900 -57.16300 28.57800 1.000 39.21786 390 VAL A C 1
ATOM 2835 O O . VAL A 1 390 ? -32.21800 -58.14600 29.19900 1.000 39.99690 390 VAL A O 1
ATOM 2839 N N . LYS A 1 391 ? -30.87600 -57.26300 27.61100 1.000 37.77558 391 LYS A N 1
ATOM 2840 C CA . LYS A 1 391 ? -30.44400 -58.58000 27.13700 1.000 34.82523 391 LYS A CA 1
ATOM 2841 C C . LYS A 1 391 ? -29.49600 -59.26700 28.13000 1.000 32.54338 391 LYS A C 1
ATOM 2842 O O . LYS A 1 391 ? -29.59300 -60.47700 28.34400 1.000 40.10744 391 LYS A O 1
ATOM 2848 N N . GLU A 1 392 ? -28.60600 -58.51600 28.77400 1.000 35.21738 392 GLU A N 1
ATOM 2849 C CA . GLU A 1 392 ? -27.74200 -59.04300 29.82200 1.000 30.27731 392 GLU A CA 1
ATOM 2850 C C . GLU A 1 392 ? -27.40500 -57.91800 30.79800 1.000 32.13280 392 GLU A C 1
ATOM 2851 O O . GLU A 1 392 ? -27.64400 -56.73700 30.53400 1.000 28.96663 392 GLU A O 1
ATOM 2857 N N . SER A 1 393 ? -26.84500 -58.29900 31.94300 1.000 30.29311 393 SER A N 1
ATOM 2858 C CA . SER A 1 393 ? -26.58000 -57.33500 32.99300 1.000 27.29538 393 SER A CA 1
ATOM 2859 C C . SER A 1 393 ? -25.50100 -56.36300 32.56900 1.000 30.23257 393 SER A C 1
ATOM 2860 O O . SER A 1 393 ? -24.61700 -56.70300 31.77100 1.000 32.25650 393 SER A O 1
ATOM 2863 N N . TYR A 1 394 ? -25.54400 -55.15200 33.16800 1.000 31.66695 394 TYR A N 1
ATOM 2864 C CA . TYR A 1 394 ? -24.52400 -54.09600 33.03200 1.000 33.49875 394 TYR A CA 1
ATOM 2865 C C . TYR A 1 394 ? -24.57800 -53.36700 31.68700 1.000 34.49624 394 TYR A C 1
ATOM 2866 O O . TYR A 1 394 ? -23.54600 -52.91200 31.17500 1.000 36.45963 394 TYR A O 1
ATOM 2875 N N . THR A 1 395 ? -25.77300 -53.22200 31.11200 1.000 28.87188 395 THR A N 1
ATOM 2876 C CA . THR A 1 395 ? -25.86100 -52.77100 29.73300 1.000 29.14034 395 THR A CA 1
ATOM 2877 C C . THR A 1 395 ? -26.57100 -51.43000 29.53700 1.000 33.94881 395 THR A C 1
ATOM 2878 O O . THR A 1 395 ? -26.72500 -51.00200 28.38300 1.000 36.01221 395 THR A O 1
ATOM 2882 N N . TYR A 1 396 ? -26.99800 -50.74100 30.60200 1.000 32.22228 396 TYR A N 1
ATOM 2883 C CA . TYR A 1 396 ? -27.68300 -49.44700 30.46700 1.000 28.80082 396 TYR A CA 1
ATOM 2884 C C . TYR A 1 396 ? -27.05800 -48.45000 31.43600 1.000 25.18723 396 TYR A C 1
ATOM 2885 O O . TYR A 1 396 ? -27.31800 -48.49000 32.64000 1.000 30.69052 396 TYR A O 1
ATOM 2894 N N . GLU A 1 397 ? -26.21400 -47.57500 30.92200 1.000 29.37984 397 GLU A N 1
ATOM 2895 C CA . GLU A 1 397 ? -25.68200 -46.44800 31.69600 1.000 35.04631 397 GLU A CA 1
ATOM 2896 C C . GLU A 1 397 ? -26.67500 -45.29300 31.55700 1.000 32.41704 397 GLU A C 1
ATOM 2897 O O . GLU A 1 397 ? -26.71100 -44.60500 30.53700 1.000 40.77857 397 GLU A O 1
ATOM 2903 N N . ILE A 1 398 ? -27.50900 -45.12200 32.57300 1.000 28.18759 398 ILE A N 1
ATOM 2904 C CA . ILE A 1 398 ? -28.59600 -44.15800 32.63000 1.000 24.90299 398 ILE A CA 1
ATOM 2905 C C . ILE A 1 398 ? -28.29300 -43.18700 33.76000 1.000 28.66396 398 ILE A C 1
ATOM 2906 O O . ILE A 1 398 ? -27.72100 -43.56400 34.79400 1.000 36.41226 398 ILE A O 1
ATOM 2911 N N . ASN A 1 399 ? -28.66900 -41.93000 33.56200 1.000 27.28222 399 ASN A N 1
ATOM 2912 C CA . ASN A 1 399 ? -28.65400 -40.93200 34.63000 1.000 33.60140 399 ASN A CA 1
ATOM 2913 C C . ASN A 1 399 ? -29.99900 -40.20700 34.62200 1.000 36.58860 399 ASN A C 1
ATOM 2914 O O . ASN A 1 399 ? -30.24700 -39.35400 33.77200 1.000 35.77271 399 ASN A O 1
ATOM 2919 N N . VAL A 1 400 ? -30.80500 -40.47300 35.61500 1.000 34.92524 400 VAL A N 1
ATOM 2920 C CA . VAL A 1 400 ? -32.05600 -39.81400 35.77900 1.000 34.52256 400 VAL A CA 1
ATOM 2921 C C . VAL A 1 400 ? -32.02400 -39.15300 37.12700 1.000 40.12586 400 VAL A C 1
ATOM 2922 O O . VAL A 1 400 ? -32.99100 -39.13700 37.80000 1.000 40.21535 400 VAL A O 1
ATOM 2926 N N . HIS A 1 401 ? -30.86800 -38.64200 37.51300 1.000 36.73335 401 HIS A N 1
ATOM 2927 C CA . HIS A 1 401 ? -30.65300 -37.96500 38.76800 1.000 31.49851 401 HIS A CA 1
ATOM 2928 C C . HIS A 1 401 ? -30.21300 -36.54000 38.52400 1.000 35.92010 401 HIS A C 1
ATOM 2929 O O . HIS A 1 401 ? -31.02000 -35.69000 38.33600 1.000 44.17109 401 HIS A O 1
ATOM 2936 N N . PHE A 1 402 ? -28.92600 -36.28900 38.53900 1.000 34.16725 402 PHE A N 1
ATOM 2937 C CA . PHE A 1 402 ? -28.39000 -34.99700 38.26500 1.000 31.60642 402 PHE A CA 1
ATOM 2938 C C . PHE A 1 402 ? -28.75000 -34.67600 36.85700 1.000 42.73407 402 PHE A C 1
ATOM 2939 O O . PHE A 1 402 ? -29.17300 -33.61200 36.60300 1.000 55.86196 402 PHE A O 1
ATOM 2947 N N . GLY A 1 403 ? -28.55800 -35.60700 35.93900 1.000 38.74149 403 GLY A N 1
ATOM 2948 C CA . GLY A 1 403 ? -28.91800 -35.48700 34.52900 1.000 38.59673 403 GLY A CA 1
ATOM 2949 C C . GLY A 1 403 ? -28.27100 -34.35300 33.73800 1.000 40.16271 403 GLY A C 1
ATOM 2950 O O . GLY A 1 403 ? -28.97300 -33.57200 33.09700 1.000 42.38666 403 GLY A O 1
ATOM 2951 N N . ALA A 1 404 ? -26.94200 -34.26000 33.74500 1.000 33.16187 404 ALA A N 1
ATOM 2952 C CA . ALA A 1 404 ? -26.24500 -33.25100 32.96000 1.000 33.97776 404 ALA A CA 1
ATOM 2953 C C . ALA A 1 404 ? -26.25600 -33.64400 31.48400 1.000 35.58058 404 ALA A C 1
ATOM 2954 O O . ALA A 1 404 ? -25.80700 -34.74200 31.12900 1.000 41.45760 404 ALA A O 1
ATOM 2956 N N . MET A 1 405 ? -26.76100 -32.75200 30.62500 1.000 30.20889 405 MET A N 1
ATOM 2957 C CA . MET A 1 405 ? -26.66200 -32.96000 29.18300 1.000 29.80621 405 MET A CA 1
ATOM 2958 C C . MET A 1 405 ? -25.20100 -33.15800 28.78700 1.000 27.92966 405 MET A C 1
ATOM 2959 O O . MET A 1 405 ? -24.31200 -32.43800 29.24700 1.000 26.93218 405 MET A O 1
ATOM 2964 N N . GLY A 1 406 ? -24.94800 -34.16000 27.95800 1.000 32.63286 406 GLY A N 1
ATOM 2965 C CA . GLY A 1 406 ? -23.60000 -34.49800 27.61100 1.000 29.75094 406 GLY A CA 1
ATOM 2966 C C . GLY A 1 406 ? -22.97000 -35.53400 28.50800 1.000 30.78790 406 GLY A C 1
ATOM 2967 O O . GLY A 1 406 ? -21.89700 -36.04400 28.17800 1.000 31.25112 406 GLY A O 1
ATOM 2968 N N . SER A 1 407 ? -23.60000 -35.88300 29.62700 1.000 33.49612 407 SER A N 1
ATOM 2969 C CA . SER A 1 407 ? -23.01700 -36.93100 30.45600 1.000 31.02214 407 SER A CA 1
ATOM 2970 C C . SER A 1 407 ? -23.10600 -38.29700 29.77500 1.000 27.33749 407 SER A C 1
ATOM 2971 O O . SER A 1 407 ? -22.26800 -39.16100 30.04100 1.000 27.12957 407 SER A O 1
ATOM 2974 N N . GLY A 1 408 ? -24.09100 -38.50800 28.88900 1.000 28.47183 408 GLY A N 1
ATOM 2975 C CA . GLY A 1 408 ? -24.11000 -39.72600 28.07200 1.000 26.22156 408 GLY A CA 1
ATOM 2976 C C . GLY A 1 408 ? -22.91200 -39.84600 27.13500 1.000 35.19896 408 GLY A C 1
ATOM 2977 O O . GLY A 1 408 ? -22.30400 -40.91700 27.00300 1.000 38.95467 408 GLY A O 1
ATOM 2978 N N . ILE A 1 409 ? -22.56500 -38.74900 26.45000 1.000 27.83228 409 ILE A N 1
ATOM 2979 C CA . ILE A 1 409 ? -21.34700 -38.73800 25.63500 1.000 26.65320 409 ILE A CA 1
ATOM 2980 C C . ILE A 1 409 ? -20.11500 -39.02000 26.50300 1.000 30.16414 409 ILE A C 1
ATOM 2981 O O . ILE A 1 409 ? -19.30900 -39.90100 26.19400 1.000 36.32804 409 ILE A O 1
ATOM 2986 N N . GLY A 1 410 ? -19.96200 -38.29500 27.61800 1.000 25.66360 410 GLY A N 1
ATOM 2987 C CA . GLY A 1 410 ? -18.82800 -38.55100 28.50400 1.000 28.86136 410 GLY A CA 1
ATOM 2988 C C . GLY A 1 410 ? -18.77400 -39.98800 29.02000 1.000 32.17754 410 GLY A C 1
ATOM 2989 O O . GLY A 1 410 ? -17.69800 -40.58800 29.10600 1.000 32.20123 410 GLY A O 1
ATOM 2990 N N . SER A 1 411 ? -19.93100 -40.56400 29.35700 1.000 28.06126 411 SER A N 1
ATOM 2991 C CA . SER A 1 411 ? -19.93300 -41.90400 29.92500 1.000 29.87727 411 SER A CA 1
ATOM 2992 C C . SER A 1 411 ? -19.61700 -42.95900 28.88400 1.000 30.56419 411 SER A C 1
ATOM 2993 O O . SER A 1 411 ? -19.05600 -44.00600 29.21900 1.000 28.82714 411 SER A O 1
ATOM 2996 N N . ALA A 1 412 ? -19.94000 -42.70700 27.62000 1.000 22.21056 412 ALA A N 1
ATOM 2997 C CA . ALA A 1 412 ? -19.48700 -43.62500 26.58400 1.000 26.93481 412 ALA A CA 1
ATOM 2998 C C . ALA A 1 412 ? -17.96200 -43.69400 26.54900 1.000 30.52734 412 ALA A C 1
ATOM 2999 O O . ALA A 1 412 ? -17.38500 -44.78400 26.52100 1.000 31.65906 412 ALA A O 1
ATOM 3001 N N . ILE A 1 413 ? -17.29500 -42.53100 26.58800 1.000 28.34550 413 ILE A N 1
ATOM 3002 C CA . ILE A 1 413 ? -15.83600 -42.49700 26.54700 1.000 23.84496 413 ILE A CA 1
ATOM 3003 C C . ILE A 1 413 ? -15.23700 -43.11700 27.81400 1.000 26.96113 413 ILE A C 1
ATOM 3004 O O . ILE A 1 413 ? -14.30600 -43.92500 27.73400 1.000 29.79041 413 ILE A O 1
ATOM 3009 N N . GLY A 1 414 ? -15.77400 -42.78400 28.99800 1.000 22.51586 414 GLY A N 1
ATOM 3010 C CA . GLY A 1 414 ? -15.29400 -43.42000 30.22000 1.000 24.57663 414 GLY A CA 1
ATOM 3011 C C . GLY A 1 414 ? -15.47300 -44.93700 30.22400 1.000 37.85980 414 GLY A C 1
ATOM 3012 O O . GLY A 1 414 ? -14.57100 -45.68600 30.63200 1.000 34.08830 414 GLY A O 1
ATOM 3013 N N . SER A 1 415 ? -16.63200 -45.41400 29.75800 1.000 33.27504 415 SER A N 1
ATOM 3014 C CA . SER A 1 415 ? -16.88100 -46.85300 29.72200 1.000 30.78790 415 SER A CA 1
ATOM 3015 C C . SER A 1 415 ? -15.94200 -47.56300 28.75500 1.000 35.27265 415 SER A C 1
ATOM 3016 O O . SER A 1 415 ? -15.46000 -48.66300 29.04500 1.000 33.20924 415 SER A O 1
ATOM 3019 N N . LYS A 1 416 ? -15.67500 -46.96100 27.59400 1.000 40.80226 416 LYS A N 1
ATOM 3020 C CA . LYS A 1 416 ? -14.82500 -47.63900 26.62100 1.000 36.23592 416 LYS A CA 1
ATOM 3021 C C . LYS A 1 416 ? -13.37300 -47.70500 27.09900 1.000 41.33654 416 LYS A C 1
ATOM 3022 O O . LYS A 1 416 ? -12.63700 -48.63100 26.72500 1.000 45.42650 416 LYS A O 1
ATOM 3028 N N . LEU A 1 417 ? -12.95500 -46.73900 27.93000 1.000 34.69100 417 LEU A N 1
ATOM 3029 C CA . LEU A 1 417 ? -11.62200 -46.72100 28.53000 1.000 36.89916 417 LEU A CA 1
ATOM 3030 C C . LEU A 1 417 ? -11.47700 -47.71700 29.68400 1.000 38.87308 417 LEU A C 1
ATOM 3031 O O . LEU A 1 417 ? -10.38300 -48.25000 29.89700 1.000 44.31058 417 LEU A O 1
ATOM 3036 N N . ALA A 1 418 ? -12.54800 -47.96200 30.44400 1.000 31.36692 418 ALA A N 1
ATOM 3037 C CA . ALA A 1 418 ? -12.51500 -48.85700 31.59200 1.000 30.47471 418 ALA A CA 1
ATOM 3038 C C . ALA A 1 418 ? -12.83600 -50.30600 31.24700 1.000 34.24358 418 ALA A C 1
ATOM 3039 O O . ALA A 1 418 ? -12.43600 -51.21400 31.98600 1.000 41.84712 418 ALA A O 1
ATOM 3041 N N . GLU A 1 419 ? -13.61500 -50.53700 30.19300 1.000 33.15661 419 GLU A N 1
ATOM 3042 C CA . GLU A 1 419 ? -14.07200 -51.87300 29.81200 1.000 31.95646 419 GLU A CA 1
ATOM 3043 C C . GLU A 1 419 ? -14.02600 -51.98000 28.29200 1.000 41.71553 419 GLU A C 1
ATOM 3044 O O . GLU A 1 419 ? -15.06700 -52.02000 27.62400 1.000 43.95527 419 GLU A O 1
ATOM 3050 N N . PRO A 1 420 ? -12.82300 -52.02200 27.70600 1.000 46.16080 420 PRO A N 1
ATOM 3051 C CA . PRO A 1 420 ? -12.71900 -51.95300 26.23300 1.000 39.64160 420 PRO A CA 1
ATOM 3052 C C . PRO A 1 420 ? -13.43100 -53.08000 25.51900 1.000 38.73622 420 PRO A C 1
ATOM 3053 O O . PRO A 1 420 ? -13.92800 -52.88700 24.39800 1.000 45.83707 420 PRO A O 1
ATOM 3057 N N . GLU A 1 421 ? -13.47200 -54.26500 26.12900 1.000 31.53010 421 GLU A N 1
ATOM 3058 C CA . GLU A 1 421 ? -14.02500 -55.46600 25.50000 1.000 38.49672 421 GLU A CA 1
ATOM 3059 C C . GLU A 1 421 ? -15.54100 -55.39700 25.30800 1.000 40.04427 421 GLU A C 1
ATOM 3060 O O . GLU A 1 421 ? -16.10100 -56.19300 24.54600 1.000 39.16522 421 GLU A O 1
ATOM 3066 N N . ARG A 1 422 ? -16.20600 -54.46300 25.95200 1.000 44.53166 422 ARG A N 1
ATOM 3067 C CA . ARG A 1 422 ? -17.65400 -54.36600 25.85000 1.000 42.31034 422 ARG A CA 1
ATOM 3068 C C . ARG A 1 422 ? -18.05100 -53.30200 24.83000 1.000 42.27875 422 ARG A C 1
ATOM 3069 O O . ARG A 1 422 ? -17.59400 -52.15500 24.92000 1.000 33.65404 422 ARG A O 1
ATOM 3077 N N . PRO A 1 423 ? -18.89300 -53.62600 23.85700 1.000 42.28928 423 PRO A N 1
ATOM 3078 C CA . PRO A 1 423 ? -19.30600 -52.61400 22.87700 1.000 38.15457 423 PRO A CA 1
ATOM 3079 C C . PRO A 1 423 ? -20.18000 -51.53400 23.50900 1.000 38.08615 423 PRO A C 1
ATOM 3080 O O . PRO A 1 423 ? -20.94900 -51.78700 24.43800 1.000 34.30938 423 PRO A O 1
ATOM 3084 N N . VAL A 1 424 ? -20.07100 -50.31600 22.97200 1.000 38.27301 424 VAL A N 1
ATOM 3085 C CA . VAL A 1 424 ? -20.76600 -49.16000 23.52200 1.000 23.79759 424 VAL A CA 1
ATOM 3086 C C . VAL A 1 424 ? -21.49700 -48.41200 22.42100 1.000 34.40412 424 VAL A C 1
ATOM 3087 O O . VAL A 1 424 ? -20.90300 -48.04400 21.40200 1.000 43.06043 424 VAL A O 1
ATOM 3091 N N . VAL A 1 425 ? -22.76900 -48.13000 22.66000 1.000 32.08543 425 VAL A N 1
ATOM 3092 C CA . VAL A 1 425 ? -23.57000 -47.25100 21.82000 1.000 27.62436 425 VAL A CA 1
ATOM 3093 C C . VAL A 1 425 ? -24.05900 -46.12000 22.70900 1.000 28.65607 425 VAL A C 1
ATOM 3094 O O . VAL A 1 425 ? -24.64000 -46.36200 23.77800 1.000 31.57747 425 VAL A O 1
ATOM 3098 N N . CYS A 1 426 ? -23.84100 -44.89500 22.26600 1.000 26.31895 426 CYS A N 1
ATOM 3099 C CA . CYS A 1 426 ? -24.31600 -43.73700 22.99200 1.000 24.69770 426 CYS A CA 1
ATOM 3100 C C . CYS A 1 426 ? -25.55800 -43.23200 22.28100 1.000 28.21654 426 CYS A C 1
ATOM 3101 O O . CYS A 1 426 ? -25.51400 -42.94000 21.07600 1.000 31.35376 426 CYS A O 1
ATOM 3104 N N . ILE A 1 427 ? -26.66600 -43.15800 23.01700 1.000 29.29562 427 ILE A N 1
ATOM 3105 C CA . ILE A 1 427 ? -27.93000 -42.61900 22.52200 1.000 25.61623 427 ILE A CA 1
ATOM 3106 C C . ILE A 1 427 ? -27.98800 -41.19300 23.02800 1.000 33.24346 427 ILE A C 1
ATOM 3107 O O . ILE A 1 427 ? -28.05500 -40.96200 24.23700 1.000 40.64171 427 ILE A O 1
ATOM 3112 N N . THR A 1 428 ? -27.86600 -40.24300 22.13900 1.000 28.11390 428 THR A N 1
ATOM 3113 C CA . THR A 1 428 ? -27.82800 -38.86800 22.51700 1.000 27.92703 428 THR A CA 1
ATOM 3114 C C . THR A 1 428 ? -28.74500 -38.04300 21.70100 1.000 22.70009 428 THR A C 1
ATOM 3115 O O . THR A 1 428 ? -29.49800 -38.53100 20.97600 1.000 35.88062 428 THR A O 1
ATOM 3119 N N . GLY A 1 429 ? -28.69900 -36.76000 21.86700 1.000 27.97704 429 GLY A N 1
ATOM 3120 C CA . GLY A 1 429 ? -29.57300 -35.91200 21.13300 1.000 35.74639 429 GLY A CA 1
ATOM 3121 C C . GLY A 1 429 ? -28.94700 -34.71800 20.52100 1.000 37.08076 429 GLY A C 1
ATOM 3122 O O . GLY A 1 429 ? -27.82600 -34.46000 20.68600 1.000 39.64160 429 GLY A O 1
ATOM 3123 N N . ASP A 1 430 ? -29.76200 -33.97200 19.78200 1.000 31.92488 430 ASP A N 1
ATOM 3124 C CA . ASP A 1 430 ? -29.31000 -32.77000 19.09200 1.000 28.71923 430 ASP A CA 1
ATOM 3125 C C . ASP A 1 430 ? -28.69600 -31.73100 20.02600 1.000 36.79652 430 ASP A C 1
ATOM 3126 O O . ASP A 1 430 ? -27.66000 -31.14600 19.70900 1.000 33.87775 430 ASP A O 1
ATOM 3131 N N . GLY A 1 431 ? -29.32700 -31.49800 21.17200 1.000 46.94510 431 GLY A N 1
ATOM 3132 C CA . GLY A 1 431 ? -28.82000 -30.52700 22.08500 1.000 33.33558 431 GLY A CA 1
ATOM 3133 C C . GLY A 1 431 ? -27.67400 -30.96400 22.90000 1.000 29.06664 431 GLY A C 1
ATOM 3134 O O . GLY A 1 431 ? -26.94400 -30.16100 23.30300 1.000 40.77594 431 GLY A O 1
ATOM 3135 N N . CYS A 1 432 ? -27.57500 -32.22300 23.16800 1.000 28.67712 432 CYS A N 1
ATOM 3136 C CA . CYS A 1 432 ? -26.49100 -32.75100 23.88900 1.000 33.98829 432 CYS A CA 1
ATOM 3137 C C . CYS A 1 432 ? -25.27900 -32.81000 23.02400 1.000 34.87787 432 CYS A C 1
ATOM 3138 O O . CYS A 1 432 ? -24.22200 -32.88200 23.50200 1.000 32.90658 432 CYS A O 1
ATOM 3141 N N . PHE A 1 433 ? -25.45200 -32.80900 21.73100 1.000 31.35113 433 PHE A N 1
ATOM 3142 C CA . PHE A 1 433 ? -24.36700 -32.84700 20.81900 1.000 27.63752 433 PHE A CA 1
ATOM 3143 C C . PHE A 1 433 ? -23.79700 -31.47400 20.67900 1.000 30.59051 433 PHE A C 1
ATOM 3144 O O . PHE A 1 433 ? -22.66200 -31.30400 20.55600 1.000 26.44528 433 PHE A O 1
ATOM 3152 N N . PHE A 1 434 ? -24.61100 -30.46100 20.75800 1.000 34.29622 434 PHE A N 1
ATOM 3153 C CA . PHE A 1 434 ? -24.12500 -29.11300 20.68800 1.000 34.67784 434 PHE A CA 1
ATOM 3154 C C . PHE A 1 434 ? -23.40800 -28.70800 21.95300 1.000 31.78802 434 PHE A C 1
ATOM 3155 O O . PHE A 1 434 ? -22.58500 -27.86200 21.92000 1.000 33.63035 434 PHE A O 1
ATOM 3163 N N . MET A 1 435 ? -23.72700 -29.30500 23.07400 1.000 24.08710 435 MET A N 1
ATOM 3164 C CA . MET A 1 435 ? -23.07400 -29.01300 24.29900 1.000 19.11282 435 MET A CA 1
ATOM 3165 C C . MET A 1 435 ? -21.79400 -29.75500 24.44200 1.000 24.08447 435 MET A C 1
ATOM 3166 O O . MET A 1 435 ? -20.79900 -29.19200 24.73500 1.000 23.45018 435 MET A O 1
ATOM 3171 N N . HIS A 1 436 ? -21.81600 -31.03900 24.22200 1.000 32.35914 436 HIS A N 1
ATOM 3172 C CA . HIS A 1 436 ? -20.62200 -31.79200 24.39300 1.000 33.69878 436 HIS A CA 1
ATOM 3173 C C . HIS A 1 436 ? -20.16200 -32.66900 23.29400 1.000 34.36465 436 HIS A C 1
ATOM 3174 O O . HIS A 1 436 ? -19.27300 -33.38600 23.48100 1.000 30.07992 436 HIS A O 1
ATOM 3181 N N . GLY A 1 437 ? -20.67300 -32.52100 22.09900 1.000 34.88839 437 GLY A N 1
ATOM 3182 C CA . GLY A 1 437 ? -20.24100 -33.33100 20.98500 1.000 25.95311 437 GLY A CA 1
ATOM 3183 C C . GLY A 1 437 ? -18.92000 -33.08300 20.32800 1.000 29.71409 437 GLY A C 1
ATOM 3184 O O . GLY A 1 437 ? -18.61900 -33.70900 19.40100 1.000 34.55941 437 GLY A O 1
ATOM 3185 N N . MET A 1 438 ? -18.10900 -32.20900 20.86800 1.000 29.61671 438 MET A N 1
ATOM 3186 C CA . MET A 1 438 ? -16.77800 -32.08200 20.36800 1.000 30.22204 438 MET A CA 1
ATOM 3187 C C . MET A 1 438 ? -15.85700 -33.05500 21.03000 1.000 37.03076 438 MET A C 1
ATOM 3188 O O . MET A 1 438 ? -14.72900 -33.08500 20.76300 1.000 35.73060 438 MET A O 1
ATOM 3193 N N . GLU A 1 439 ? -16.41200 -33.84600 21.94200 1.000 33.70404 439 GLU A N 1
ATOM 3194 C CA . GLU A 1 439 ? -15.64100 -34.85400 22.65000 1.000 29.12191 439 GLU A CA 1
ATOM 3195 C C . GLU A 1 439 ? -15.43200 -36.02800 21.70900 1.000 28.45604 439 GLU A C 1
ATOM 3196 O O . GLU A 1 439 ? -14.57000 -36.87700 21.93100 1.000 29.62724 439 GLU A O 1
ATOM 3202 N N . LEU A 1 440 ? -16.23700 -36.06300 20.65100 1.000 24.47136 440 LEU A N 1
ATOM 3203 C CA . LEU A 1 440 ? -16.14700 -37.09600 19.68000 1.000 29.49301 440 LEU A CA 1
ATOM 3204 C C . LEU A 1 440 ? -14.75100 -37.03000 19.08400 1.000 38.46777 440 LEU A C 1
ATOM 3205 O O . LEU A 1 440 ? -14.21400 -38.01000 18.67800 1.000 45.86603 440 LEU A O 1
ATOM 3210 N N . LEU A 1 441 ? -14.12300 -35.86300 19.08900 1.000 31.87751 441 LEU A N 1
ATOM 3211 C CA . LEU A 1 441 ? -12.76700 -35.66400 18.74800 1.000 27.62963 441 LEU A CA 1
ATOM 3212 C C . LEU A 1 441 ? -11.86500 -36.28200 19.76300 1.000 34.85681 441 LEU A C 1
ATOM 3213 O O . LEU A 1 441 ? -10.80900 -36.63800 19.43600 1.000 39.34682 441 LEU A O 1
ATOM 3218 N N . THR A 1 442 ? -12.27300 -36.39900 21.00700 1.000 29.57197 442 THR A N 1
ATOM 3219 C CA . THR A 1 442 ? -11.52900 -37.04200 22.03200 1.000 26.32947 442 THR A CA 1
ATOM 3220 C C . THR A 1 442 ? -11.66200 -38.49400 21.80800 1.000 28.79819 442 THR A C 1
ATOM 3221 O O . THR A 1 442 ? -10.77700 -39.17900 21.99200 1.000 33.12502 442 THR A O 1
ATOM 3225 N N . ALA A 1 443 ? -12.78600 -38.97100 21.34600 1.000 26.18209 443 ALA A N 1
ATOM 3226 C CA . ALA A 1 443 ? -12.94300 -40.38700 21.10000 1.000 30.52208 443 ALA A CA 1
ATOM 3227 C C . ALA A 1 443 ? -12.12000 -40.83300 19.93300 1.000 31.09847 443 ALA A C 1
ATOM 3228 O O . ALA A 1 443 ? -11.71000 -41.91900 19.85300 1.000 31.39324 443 ALA A O 1
ATOM 3230 N N . LYS A 1 444 ? -11.91400 -39.93400 19.01500 1.000 31.81697 444 LYS A N 1
ATOM 3231 C CA . LYS A 1 444 ? -11.14400 -40.12300 17.83100 1.000 36.35962 444 LYS A CA 1
ATOM 3232 C C . LYS A 1 444 ? -9.69200 -40.19400 18.10400 1.000 36.00695 444 LYS A C 1
ATOM 3233 O O . LYS A 1 444 ? -9.02200 -41.00700 17.58300 1.000 40.82068 444 LYS A O 1
ATOM 3239 N N . GLU A 1 445 ? -9.20300 -39.30200 18.95900 1.000 26.91639 445 GLU A N 1
ATOM 3240 C CA . GLU A 1 445 ? -7.78100 -39.25800 19.29400 1.000 24.95036 445 GLU A CA 1
ATOM 3241 C C . GLU A 1 445 ? -7.30400 -40.46400 20.10500 1.000 36.88074 445 GLU A C 1
ATOM 3242 O O . GLU A 1 445 ? -6.12200 -40.80800 20.08000 1.000 46.12658 445 GLU A O 1
ATOM 3248 N N . TYR A 1 446 ? -8.22300 -41.09800 20.82600 1.000 30.00000 446 TYR A N 1
ATOM 3249 C CA . TYR A 1 446 ? -7.87000 -42.25700 21.63900 1.000 30.00000 446 TYR A CA 1
ATOM 3250 C C . TYR A 1 446 ? -8.34300 -43.56300 21.00800 1.000 30.00000 446 TYR A C 1
ATOM 3251 O O . TYR A 1 446 ? -8.25600 -44.63600 21.60600 1.000 30.00000 446 TYR A O 1
ATOM 3260 N N . ASN A 1 447 ? -8.84700 -43.44100 19.78500 1.000 31.23796 447 ASN A N 1
ATOM 3261 C CA . ASN A 1 447 ? -9.28100 -44.56500 18.98900 1.000 37.07287 447 ASN A CA 1
ATOM 3262 C C . ASN A 1 447 ? -10.20900 -45.43700 19.70100 1.000 38.32565 447 ASN A C 1
ATOM 3263 O O . ASN A 1 447 ? -9.94600 -46.56200 19.89800 1.000 45.82918 447 ASN A O 1
ATOM 3268 N N . LEU A 1 448 ? -11.36100 -44.92200 20.01400 1.000 35.50689 448 LEU A N 1
ATOM 3269 C CA . LEU A 1 448 ? -12.30900 -45.65300 20.77600 1.000 35.51215 448 LEU A CA 1
ATOM 3270 C C . LEU A 1 448 ? -13.52100 -45.92200 20.02300 1.000 34.06198 448 LEU A C 1
ATOM 3271 O O . LEU A 1 448 ? -14.16700 -45.05500 19.63600 1.000 37.52555 448 LEU A O 1
ATOM 3276 N N . PRO A 1 449 ? -13.85700 -47.16400 19.84300 1.000 42.02609 449 PRO A N 1
ATOM 3277 C CA . PRO A 1 449 ? -15.02500 -47.55100 19.09200 1.000 40.82068 449 PRO A CA 1
ATOM 3278 C C . PRO A 1 449 ? -16.32400 -47.32000 19.78000 1.000 39.38367 449 PRO A C 1
ATOM 3279 O O . PRO A 1 449 ? -16.78500 -48.15900 20.49900 1.000 41.66289 449 PRO A O 1
ATOM 3283 N N . ILE A 1 450 ? -16.92700 -46.18700 19.51200 1.000 33.08818 450 ILE A N 1
ATOM 3284 C CA . ILE A 1 450 ? -18.19100 -45.86900 20.07200 1.000 28.60869 450 ILE A CA 1
ATOM 3285 C C . ILE A 1 450 ? -19.11400 -45.46000 18.98500 1.000 32.84868 450 ILE A C 1
ATOM 3286 O O . ILE A 1 450 ? -18.74000 -44.73800 18.16200 1.000 30.57209 450 ILE A O 1
ATOM 3291 N N . LEU A 1 451 ? -20.32200 -45.97200 18.96900 1.000 32.46968 451 LEU A N 1
ATOM 3292 C CA . LEU A 1 451 ? -21.27800 -45.54200 18.01200 1.000 32.70655 451 LEU A CA 1
ATOM 3293 C C . LEU A 1 451 ? -22.13600 -44.51500 18.63400 1.000 35.32002 451 LEU A C 1
ATOM 3294 O O . LEU A 1 451 ? -22.78000 -44.78900 19.55100 1.000 40.19429 451 LEU A O 1
ATOM 3299 N N . PHE A 1 452 ? -22.15200 -43.31500 18.11900 1.000 28.75345 452 PHE A N 1
ATOM 3300 C CA . PHE A 1 452 ? -22.98300 -42.29900 18.67200 1.000 31.82487 452 PHE A CA 1
ATOM 3301 C C . PHE A 1 452 ? -24.23300 -42.14100 17.85700 1.000 33.53297 452 PHE A C 1
ATOM 3302 O O . PHE A 1 452 ? -24.19600 -41.74000 16.77700 1.000 35.63059 452 PHE A O 1
ATOM 3310 N N . VAL A 1 453 ? -25.36000 -42.45000 18.43300 1.000 30.90371 453 VAL A N 1
ATOM 3311 C CA . VAL A 1 453 ? -26.61500 -42.33600 17.76400 1.000 26.42948 453 VAL A CA 1
ATOM 3312 C C . VAL A 1 453 ? -27.22800 -41.03400 18.19300 1.000 28.80082 453 VAL A C 1
ATOM 3313 O O . VAL A 1 453 ? -27.57600 -40.87100 19.26500 1.000 35.52794 453 VAL A O 1
ATOM 3317 N N . VAL A 1 454 ? -27.32900 -40.08700 17.31100 1.000 31.84856 454 VAL A N 1
ATOM 3318 C CA . VAL A 1 454 ? -27.85100 -38.80900 17.64000 1.000 34.22252 454 VAL A CA 1
ATOM 3319 C C . VAL A 1 454 ? -29.22400 -38.64500 17.12600 1.000 35.37003 454 VAL A C 1
ATOM 3320 O O . VAL A 1 454 ? -29.45300 -38.81600 15.99700 1.000 33.01975 454 VAL A O 1
ATOM 3324 N N . MET A 1 455 ? -30.13900 -38.27900 17.98600 1.000 33.76721 455 MET A N 1
ATOM 3325 C CA . MET A 1 455 ? -31.48600 -38.07600 17.61100 1.000 28.32708 455 MET A CA 1
ATOM 3326 C C . MET A 1 455 ? -31.64600 -36.63400 17.44100 1.000 29.54038 455 MET A C 1
ATOM 3327 O O . MET A 1 455 ? -31.76300 -35.95300 18.36500 1.000 41.76553 455 MET A O 1
ATOM 3332 N N . ASN A 1 456 ? -31.69300 -36.18900 16.21600 1.000 34.09356 456 ASN A N 1
ATOM 3333 C CA . ASN A 1 456 ? -31.78000 -34.80900 15.87600 1.000 39.97321 456 ASN A CA 1
ATOM 3334 C C . ASN A 1 456 ? -33.16300 -34.40500 15.58300 1.000 45.34228 456 ASN A C 1
ATOM 3335 O O . ASN A 1 456 ? -33.71100 -34.78600 14.61700 1.000 43.08148 456 ASN A O 1
ATOM 3340 N N . ASN A 1 457 ? -33.73800 -33.60700 16.44200 1.000 38.55199 457 ASN A N 1
ATOM 3341 C CA . ASN A 1 457 ? -35.05000 -33.13000 16.19300 1.000 43.36573 457 ASN A CA 1
ATOM 3342 C C . ASN A 1 457 ? -35.12800 -31.66600 16.04600 1.000 47.10038 457 ASN A C 1
ATOM 3343 O O . ASN A 1 457 ? -36.17200 -31.12500 15.97300 1.000 43.45784 457 ASN A O 1
ATOM 3348 N N . ALA A 1 458 ? -33.98500 -31.02600 16.01300 1.000 43.18413 458 ALA A N 1
ATOM 3349 C CA . ALA A 1 458 ? -33.84100 -29.60400 15.92300 1.000 37.81769 458 ALA A CA 1
ATOM 3350 C C . ALA A 1 458 ? -34.59100 -28.80200 16.95500 1.000 43.04990 458 ALA A C 1
ATOM 3351 O O . ALA A 1 458 ? -35.08000 -27.75500 16.68100 1.000 46.51084 458 ALA A O 1
ATOM 3353 N N . ARG A 1 459 ? -34.62400 -29.30100 18.16800 1.000 37.77295 459 ARG A N 1
ATOM 3354 C CA . ARG A 1 459 ? -35.25300 -28.67700 19.27300 1.000 39.83372 459 ARG A CA 1
ATOM 3355 C C . ARG A 1 459 ? -34.76200 -29.29000 20.51800 1.000 28.72713 459 ARG A C 1
ATOM 3356 O O . ARG A 1 459 ? -34.23900 -30.37500 20.54000 1.000 42.63669 459 ARG A O 1
ATOM 3364 N N . LEU A 1 460 ? -34.86200 -28.46700 21.52200 1.000 39.25207 460 LEU A N 1
ATOM 3365 C CA . LEU A 1 460 ? -34.50000 -28.72700 22.85800 1.000 47.41095 460 LEU A CA 1
ATOM 3366 C C . LEU A 1 460 ? -35.83400 -29.03800 23.39800 1.000 63.58920 460 LEU A C 1
ATOM 3367 O O . LEU A 1 460 ? -36.55800 -28.17300 23.69400 1.000 85.96294 460 LEU A O 1
ATOM 3372 N N . GLY A 1 461 ? -36.20900 -30.28500 23.47000 1.000 67.45809 461 GLY A N 1
ATOM 3373 C CA . GLY A 1 461 ? -37.53000 -30.61100 23.94400 1.000 81.13341 461 GLY A CA 1
ATOM 3374 C C . GLY A 1 461 ? -37.54000 -30.98700 25.39200 1.000 90.50032 461 GLY A C 1
ATOM 3375 O O . GLY A 1 461 ? -36.81100 -30.40700 26.16900 1.000 90.97670 461 GLY A O 1
ATOM 3376 N N . MET A 1 462 ? -38.37200 -31.95000 25.75300 1.000 30.00000 462 MET A N 1
ATOM 3377 C CA . MET A 1 462 ? -38.48800 -32.41800 27.13500 1.000 30.00000 462 MET A CA 1
ATOM 3378 C C . MET A 1 462 ? -38.68700 -31.27600 28.11100 1.000 30.00000 462 MET A C 1
ATOM 3379 O O . MET A 1 462 ? -39.48100 -30.37800 27.87600 1.000 30.00000 462 MET A O 1
ATOM 3384 N N . SER A 1 476 ? -40.62300 -20.85900 20.49700 1.000 72.61923 476 SER A N 1
ATOM 3385 C CA . SER A 1 476 ? -39.73100 -20.81800 19.34000 1.000 79.06474 476 SER A CA 1
ATOM 3386 C C . SER A 1 476 ? -38.27100 -20.64300 19.70900 1.000 86.47616 476 SER A C 1
ATOM 3387 O O . SER A 1 476 ? -37.39000 -20.77300 18.85900 1.000 87.85790 476 SER A O 1
ATOM 3390 N N . ALA A 1 477 ? -38.03800 -20.26100 20.96600 1.000 88.62378 477 ALA A N 1
ATOM 3391 C CA . ALA A 1 477 ? -36.69300 -20.32100 21.52400 1.000 77.59351 477 ALA A CA 1
ATOM 3392 C C . ALA A 1 477 ? -36.21000 -21.76800 21.61300 1.000 89.62654 477 ALA A C 1
ATOM 3393 O O . ALA A 1 477 ? -34.99500 -22.02300 21.59800 1.000 96.32734 477 ALA A O 1
ATOM 3395 N N . PHE A 1 478 ? -37.15700 -22.71600 21.72200 1.000 88.99751 478 PHE A N 1
ATOM 3396 C CA . PHE A 1 478 ? -36.87200 -24.13800 21.80900 1.000 76.67761 478 PHE A CA 1
ATOM 3397 C C . PHE A 1 478 ? -36.55000 -24.75500 20.45600 1.000 68.28977 478 PHE A C 1
ATOM 3398 O O . PHE A 1 478 ? -35.79300 -25.73300 20.42100 1.000 69.50307 478 PHE A O 1
ATOM 3406 N N . GLU A 1 479 ? -37.05800 -24.19300 19.35200 1.000 64.74987 479 GLU A N 1
ATOM 3407 C CA . GLU A 1 479 ? -36.84800 -24.74100 18.01100 1.000 68.83194 479 GLU A CA 1
ATOM 3408 C C . GLU A 1 479 ? -35.77100 -23.96300 17.25900 1.000 66.05792 479 GLU A C 1
ATOM 3409 O O . GLU A 1 479 ? -35.71100 -22.73100 17.32300 1.000 68.32135 479 GLU A O 1
ATOM 3415 N N . GLN A 1 480 ? -34.94400 -24.69800 16.51400 1.000 57.40688 480 GLN A N 1
ATOM 3416 C CA . GLN A 1 480 ? -33.78500 -24.14800 15.83400 1.000 46.90562 480 GLN A CA 1
ATOM 3417 C C . GLN A 1 480 ? -33.86800 -24.51600 14.36300 1.000 47.15039 480 GLN A C 1
ATOM 3418 O O . GLN A 1 480 ? -34.63000 -25.40800 13.96800 1.000 49.73754 480 GLN A O 1
ATOM 3424 N N . GLU A 1 481 ? -33.05800 -23.83300 13.55200 1.000 41.68131 481 GLU A N 1
ATOM 3425 C CA . GLU A 1 481 ? -32.85100 -24.31400 12.20700 1.000 49.28486 481 GLU A CA 1
ATOM 3426 C C . GLU A 1 481 ? -32.04500 -25.60800 12.31000 1.000 45.59757 481 GLU A C 1
ATOM 3427 O O . GLU A 1 481 ? -31.10000 -25.68100 13.10100 1.000 49.46119 481 GLU A O 1
ATOM 3433 N N . PRO A 1 482 ? -32.42900 -26.65500 11.58600 1.000 41.55498 482 PRO A N 1
ATOM 3434 C CA . PRO A 1 482 ? -31.74400 -27.94200 11.73500 1.000 41.76290 482 PRO A CA 1
ATOM 3435 C C . PRO A 1 482 ? -30.29400 -27.86300 11.27800 1.000 37.68873 482 PRO A C 1
ATOM 3436 O O . PRO A 1 482 ? -29.93600 -27.08800 10.38700 1.000 42.20769 482 PRO A O 1
ATOM 3440 N N . VAL A 1 483 ? -29.45400 -28.65300 11.94200 1.000 34.76733 483 VAL A N 1
ATOM 3441 C CA . VAL A 1 483 ? -28.05100 -28.82900 11.59400 1.000 36.47543 483 VAL A CA 1
ATOM 3442 C C . VAL A 1 483 ? -27.86100 -30.24900 11.07700 1.000 38.13089 483 VAL A C 1
ATOM 3443 O O . VAL A 1 483 ? -28.45000 -31.19400 11.61900 1.000 45.65547 483 VAL A O 1
ATOM 3447 N N . ASN A 1 484 ? -27.04700 -30.40200 10.02900 1.000 27.42960 484 ASN A N 1
ATOM 3448 C CA . ASN A 1 484 ? -26.71400 -31.72800 9.49600 1.000 34.33833 484 ASN A CA 1
ATOM 3449 C C . ASN A 1 484 ? -25.58500 -32.32600 10.34100 1.000 41.73921 484 ASN A C 1
ATOM 3450 O O . ASN A 1 484 ? -24.39600 -32.16100 10.04500 1.000 30.59577 484 ASN A O 1
ATOM 3455 N N . ILE A 1 485 ? -25.95300 -33.05900 11.39800 1.000 41.27074 485 ILE A N 1
ATOM 3456 C CA . ILE A 1 485 ? -24.94000 -33.52600 12.33900 1.000 40.52854 485 ILE A CA 1
ATOM 3457 C C . ILE A 1 485 ? -24.07000 -34.60300 11.68500 1.000 37.94666 485 ILE A C 1
ATOM 3458 O O . ILE A 1 485 ? -22.85100 -34.67700 11.93000 1.000 41.71026 485 ILE A O 1
ATOM 3463 N N . SER A 1 486 ? -24.66900 -35.40800 10.80600 1.000 33.04080 486 SER A N 1
ATOM 3464 C CA . SER A 1 486 ? -23.93100 -36.39500 10.03100 1.000 32.43547 486 SER A CA 1
ATOM 3465 C C . SER A 1 486 ? -22.87000 -35.72800 9.15500 1.000 38.78360 486 SER A C 1
ATOM 3466 O O . SER A 1 486 ? -21.77100 -36.25900 8.96900 1.000 41.01281 486 SER A O 1
ATOM 3469 N N . ALA A 1 487 ? -23.19200 -34.56300 8.60000 1.000 38.07035 487 ALA A N 1
ATOM 3470 C CA . ALA A 1 487 ? -22.22300 -33.79600 7.82000 1.000 35.29107 487 ALA A CA 1
ATOM 3471 C C . ALA A 1 487 ? -21.12500 -33.20900 8.70400 1.000 37.51502 487 ALA A C 1
ATOM 3472 O O . ALA A 1 487 ? -19.96600 -33.14400 8.28900 1.000 45.27385 487 ALA A O 1
ATOM 3474 N N . MET A 1 488 ? -21.47600 -32.70300 9.88900 1.000 36.07011 488 MET A N 1
ATOM 3475 C CA . MET A 1 488 ? -20.45400 -32.25000 10.83000 1.000 38.15194 488 MET A CA 1
ATOM 3476 C C . MET A 1 488 ? -19.48500 -33.37500 11.17100 1.000 43.87105 488 MET A C 1
ATOM 3477 O O . MET A 1 488 ? -18.27200 -33.15200 11.26800 1.000 43.84210 488 MET A O 1
ATOM 3482 N N . ALA A 1 489 ? -20.01000 -34.58000 11.42200 1.000 41.94450 489 ALA A N 1
ATOM 3483 C CA . ALA A 1 489 ? -19.13900 -35.70600 11.74800 1.000 35.51215 489 ALA A CA 1
ATOM 3484 C C . ALA A 1 489 ? -18.16000 -35.99200 10.62000 1.000 41.62341 489 ALA A C 1
ATOM 3485 O O . ALA A 1 489 ? -16.96200 -36.20900 10.86000 1.000 39.06258 489 ALA A O 1
ATOM 3487 N N . ALA A 1 490 ? -18.64700 -35.98400 9.37400 1.000 38.54936 490 ALA A N 1
ATOM 3488 C CA . ALA A 1 490 ? -17.76200 -36.24100 8.24200 1.000 35.00157 490 ALA A CA 1
ATOM 3489 C C . ALA A 1 490 ? -16.65900 -35.19500 8.15800 1.000 38.28091 490 ALA A C 1
ATOM 3490 O O . ALA A 1 490 ? -15.52500 -35.51400 7.78400 1.000 39.77056 490 ALA A O 1
ATOM 3492 N N . ALA A 1 491 ? -16.98100 -33.93100 8.47500 1.000 39.18628 491 ALA A N 1
ATOM 3493 C CA . ALA A 1 491 ? -15.97400 -32.87500 8.43500 1.000 32.53285 491 ALA A CA 1
ATOM 3494 C C . ALA A 1 491 ? -14.92600 -33.06800 9.51900 1.000 36.76757 491 ALA A C 1
ATOM 3495 O O . ALA A 1 491 ? -13.79400 -32.59700 9.37200 1.000 44.66325 491 ALA A O 1
ATOM 3497 N N . MET A 1 492 ? -15.29100 -33.73300 10.61400 1.000 36.18065 492 MET A N 1
ATOM 3498 C CA . MET A 1 492 ? -14.36600 -34.12900 11.66600 1.000 29.96149 492 MET A CA 1
ATOM 3499 C C . MET A 1 492 ? -13.60800 -35.40600 11.32200 1.000 28.00599 492 MET A C 1
ATOM 3500 O O . MET A 1 492 ? -12.92300 -35.95800 12.18500 1.000 36.07275 492 MET A O 1
ATOM 3505 N N . GLY A 1 493 ? -13.75400 -35.93000 10.11300 1.000 26.64793 493 GLY A N 1
ATOM 3506 C CA . GLY A 1 493 ? -13.08600 -37.17700 9.79500 1.000 26.62161 493 GLY A CA 1
ATOM 3507 C C . GLY A 1 493 ? -13.65300 -38.38200 10.50800 1.000 45.81865 493 GLY A C 1
ATOM 3508 O O . GLY A 1 493 ? -12.90100 -39.30000 10.85000 1.000 44.36321 493 GLY A O 1
ATOM 3509 N N . ILE A 1 494 ? -14.95600 -38.38600 10.77700 1.000 41.28127 494 ILE A N 1
ATOM 3510 C CA . ILE A 1 494 ? -15.61700 -39.43900 11.53600 1.000 37.00180 494 ILE A CA 1
ATOM 3511 C C . ILE A 1 494 ? -16.66800 -40.07000 10.63500 1.000 37.25447 494 ILE A C 1
ATOM 3512 O O . ILE A 1 494 ? -17.52200 -39.35300 10.10900 1.000 31.83013 494 ILE A O 1
ATOM 3517 N N . PRO A 1 495 ? -16.66000 -41.39400 10.45200 1.000 33.06186 495 PRO A N 1
ATOM 3518 C CA . PRO A 1 495 ? -17.69800 -42.05200 9.63400 1.000 37.14393 495 PRO A CA 1
ATOM 3519 C C . PRO A 1 495 ? -19.10300 -41.76900 10.15700 1.000 45.23437 495 PRO A C 1
ATOM 3520 O O . PRO A 1 495 ? -19.32800 -41.66800 11.37000 1.000 42.89988 495 PRO A O 1
ATOM 3524 N N . SER A 1 496 ? -20.05300 -41.62800 9.22500 1.000 41.16020 496 SER A N 1
ATOM 3525 C CA . SER A 1 496 ? -21.42800 -41.33600 9.61000 1.000 41.71553 496 SER A CA 1
ATOM 3526 C C . SER A 1 496 ? -22.41100 -41.74000 8.51700 1.000 41.27863 496 SER A C 1
ATOM 3527 O O . SER A 1 496 ? -22.06200 -41.84700 7.34000 1.000 45.43703 496 SER A O 1
ATOM 3530 N N . HIS A 1 497 ? -23.66000 -41.95500 8.94000 1.000 41.36812 497 HIS A N 1
ATOM 3531 C CA . HIS A 1 497 ? -24.81900 -42.06300 8.06400 1.000 40.91280 497 HIS A CA 1
ATOM 3532 C C . HIS A 1 497 ? -25.94200 -41.23300 8.65300 1.000 39.41788 497 HIS A C 1
ATOM 3533 O O . HIS A 1 497 ? -26.11300 -41.19000 9.87200 1.000 47.35831 497 HIS A O 1
ATOM 3540 N N . ARG A 1 498 ? -26.72700 -40.60800 7.79100 1.000 37.37290 498 ARG A N 1
ATOM 3541 C CA . ARG A 1 498 ? -27.93400 -39.91700 8.21000 1.000 31.47746 498 ARG A CA 1
ATOM 3542 C C . ARG A 1 498 ? -29.14000 -40.81800 7.95700 1.000 36.35962 498 ARG A C 1
ATOM 3543 O O . ARG A 1 498 ? -29.32200 -41.32200 6.84400 1.000 39.41788 498 ARG A O 1
ATOM 3551 N N . VAL A 1 499 ? -29.97000 -41.00300 8.97700 1.000 39.37051 499 VAL A N 1
ATOM 3552 C CA . VAL A 1 499 ? -31.22800 -41.73300 8.86000 1.000 38.26248 499 VAL A CA 1
ATOM 3553 C C . VAL A 1 499 ? -32.35300 -40.69600 8.79500 1.000 40.45222 499 VAL A C 1
ATOM 3554 O O . VAL A 1 499 ? -32.51900 -39.89800 9.72700 1.000 33.91196 499 VAL A O 1
ATOM 3558 N N . SER A 1 500 ? -33.11600 -40.67400 7.71300 1.000 39.21260 500 SER A N 1
ATOM 3559 C CA . SER A 1 500 ? -34.22600 -39.76200 7.54800 1.000 40.94175 500 SER A CA 1
ATOM 3560 C C . SER A 1 500 ? -35.52900 -40.48600 7.35000 1.000 44.76063 500 SER A C 1
ATOM 3561 O O . SER A 1 500 ? -36.55700 -39.89000 7.31300 1.000 46.96879 500 SER A O 1
ATOM 3564 N N . GLU A 1 501 ? -35.43000 -41.80000 7.19100 1.000 42.82882 501 GLU A N 1
ATOM 3565 C CA . GLU A 1 501 ? -36.57600 -42.68400 7.00400 1.000 40.57855 501 GLU A CA 1
ATOM 3566 C C . GLU A 1 501 ? -36.23400 -44.03400 7.63000 1.000 43.92369 501 GLU A C 1
ATOM 3567 O O . GLU A 1 501 ? -35.07700 -44.28600 7.97900 1.000 45.93445 501 GLU A O 1
ATOM 3573 N N . MET A 1 502 ? -37.21300 -44.92000 7.77500 1.000 45.97393 502 MET A N 1
ATOM 3574 C CA . MET A 1 502 ? -36.88300 -46.19600 8.39000 1.000 44.93170 502 MET A CA 1
ATOM 3575 C C . MET A 1 502 ? -36.03300 -47.05000 7.51500 1.000 44.78958 502 MET A C 1
ATOM 3576 O O . MET A 1 502 ? -35.28100 -47.83600 7.98000 1.000 46.78456 502 MET A O 1
ATOM 3581 N N . GLU A 1 503 ? -36.20000 -46.92900 6.22900 1.000 43.01832 503 GLU A N 1
ATOM 3582 C CA . GLU A 1 503 ? -35.40200 -47.69600 5.28200 1.000 46.29239 503 GLU A CA 1
ATOM 3583 C C . GLU A 1 503 ? -33.92000 -47.38000 5.39600 1.000 44.37637 503 GLU A C 1
ATOM 3584 O O . GLU A 1 503 ? -33.09000 -48.19300 4.97900 1.000 47.14249 503 GLU A O 1
ATOM 3590 N N . ASP A 1 504 ? -33.57000 -46.20900 5.92900 1.000 39.12574 504 ASP A N 1
ATOM 3591 C CA . ASP A 1 504 ? -32.16600 -45.85700 6.03800 1.000 44.15266 504 ASP A CA 1
ATOM 3592 C C . ASP A 1 504 ? -31.47800 -46.60900 7.17400 1.000 44.36848 504 ASP A C 1
ATOM 3593 O O . ASP A 1 504 ? -30.24500 -46.72200 7.18300 1.000 37.08603 504 ASP A O 1
ATOM 3598 N N . LEU A 1 505 ? -32.24700 -47.15700 8.10800 1.000 42.84987 505 LEU A N 1
ATOM 3599 C CA . LEU A 1 505 ? -31.68100 -47.82100 9.27400 1.000 35.73060 505 LEU A CA 1
ATOM 3600 C C . LEU A 1 505 ? -31.55900 -49.31000 8.98500 1.000 41.00228 505 LEU A C 1
ATOM 3601 O O . LEU A 1 505 ? -32.42000 -50.10300 9.35000 1.000 58.38595 505 LEU A O 1
ATOM 3606 N N . THR A 1 506 ? -30.45900 -49.70900 8.35900 1.000 43.23676 506 THR A N 1
ATOM 3607 C CA . THR A 1 506 ? -30.22300 -51.08900 7.95200 1.000 40.46275 506 THR A CA 1
ATOM 3608 C C . THR A 1 506 ? -29.14800 -51.72200 8.83100 1.000 47.56360 506 THR A C 1
ATOM 3609 O O . THR A 1 506 ? -28.27800 -51.03600 9.38500 1.000 44.66062 506 THR A O 1
ATOM 3613 N N . GLU A 1 507 ? -29.20900 -53.05100 8.95300 1.000 56.75944 507 GLU A N 1
ATOM 3614 C CA . GLU A 1 507 ? -28.19500 -53.76600 9.72300 1.000 56.04093 507 GLU A CA 1
ATOM 3615 C C . GLU A 1 507 ? -26.80000 -53.59600 9.11600 1.000 54.61707 507 GLU A C 1
ATOM 3616 O O . GLU A 1 507 ? -25.80600 -53.57700 9.84200 1.000 54.03279 507 GLU A O 1
ATOM 3622 N N . GLU A 1 508 ? -26.71000 -53.51700 7.78800 1.000 46.29502 508 GLU A N 1
ATOM 3623 C CA . GLU A 1 508 ? -25.41800 -53.29800 7.14700 1.000 47.92417 508 GLU A CA 1
ATOM 3624 C C . GLU A 1 508 ? -24.80700 -51.97100 7.57200 1.000 52.88266 508 GLU A C 1
ATOM 3625 O O . GLU A 1 508 ? -23.60000 -51.88700 7.82400 1.000 59.73348 508 GLU A O 1
ATOM 3631 N N . ARG A 1 509 ? -25.61900 -50.91300 7.65500 1.000 4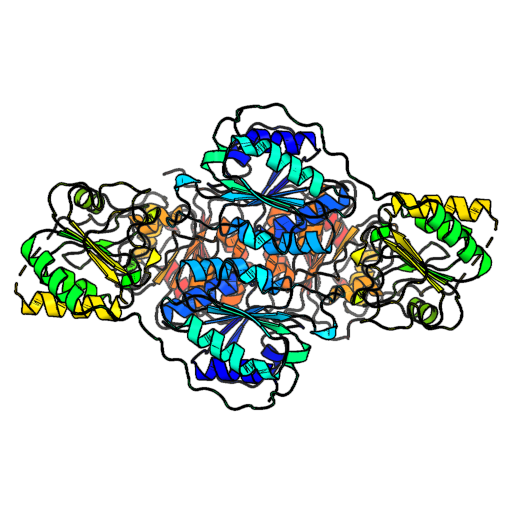5.32122 509 ARG A N 1
ATOM 3632 C CA . ARG A 1 509 ? -2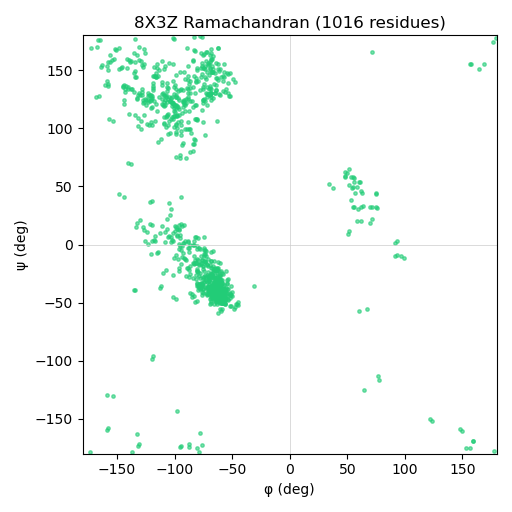5.05000 -49.62200 8.01000 1.000 40.25219 509 ARG A CA 1
ATOM 3633 C C . ARG A 1 509 ? -24.65400 -49.59700 9.47800 1.000 43.10780 509 ARG A C 1
ATOM 3634 O O . ARG A 1 509 ? -23.57200 -49.11100 9.83300 1.000 51.36669 509 ARG A O 1
ATOM 3642 N N . VAL A 1 510 ? -25.50200 -50.13600 10.34800 1.000 42.51299 510 VAL A N 1
ATOM 3643 C CA . VAL A 1 510 ? -25.15000 -50.16300 11.76700 1.000 43.11570 510 VAL A CA 1
ATOM 3644 C C . VAL A 1 510 ? -23.86000 -50.95100 11.98600 1.000 45.10278 510 VAL A C 1
ATOM 3645 O O . VAL A 1 510 ? -22.98200 -50.52600 12.74300 1.000 48.85059 510 VAL A O 1
ATOM 3649 N N . GLN A 1 511 ? -23.72900 -52.10900 11.32800 1.000 45.77654 511 GLN A N 1
ATOM 3650 C CA . GLN A 1 511 ? -22.53800 -52.94300 11.48300 1.000 47.95838 511 GLN A CA 1
ATOM 3651 C C . GLN A 1 511 ? -21.29400 -52.27500 10.90500 1.000 45.32122 511 GLN A C 1
ATOM 3652 O O . GLN A 1 511 ? -20.23900 -52.24800 11.54200 1.000 47.23461 511 GLN A O 1
ATOM 3658 N N . GLU A 1 512 ? -21.40200 -51.69500 9.72400 1.000 42.79987 512 GLU A N 1
ATOM 3659 C CA . GLU A 1 512 ? -20.24600 -51.03600 9.14300 1.000 42.96041 512 GLU A CA 1
ATOM 3660 C C . GLU A 1 512 ? -19.76100 -49.87700 10.00500 1.000 51.86148 512 GLU A C 1
ATOM 3661 O O . GLU A 1 512 ? -18.59200 -49.48400 9.90500 1.000 60.73886 512 GLU A O 1
ATOM 3667 N N . LEU A 1 513 ? -20.64700 -49.26500 10.80000 1.000 47.55307 513 LEU A N 1
ATOM 3668 C CA . LEU A 1 513 ? -20.22100 -48.17200 11.67500 1.000 43.97896 513 LEU A CA 1
ATOM 3669 C C . LEU A 1 513 ? -19.52500 -48.68000 12.93900 1.000 49.62700 513 LEU A C 1
ATOM 3670 O O . LEU A 1 513 ? -18.64600 -47.99700 13.47000 1.000 58.54649 513 LEU A O 1
ATOM 3675 N N . LEU A 1 514 ? -19.93300 -49.80200 13.46000 1.000 50.16654 514 LEU A N 1
ATOM 3676 C CA . LEU A 1 514 ? -19.35000 -50.33500 14.64600 1.000 50.87978 514 LEU A CA 1
ATOM 3677 C C . LEU A 1 514 ? -18.03200 -50.97100 14.38500 1.000 57.12001 514 LEU A C 1
ATOM 3678 O O . LEU A 1 514 ? -17.25200 -51.17600 15.27100 1.000 56.21463 514 LEU A O 1
ATOM 3683 N N . SER A 1 515 ? -17.74800 -51.23500 13.13500 1.000 57.65954 515 SER A N 1
ATOM 3684 C CA . SER A 1 515 ? -16.55500 -51.92600 12.75400 1.000 52.40365 515 SER A CA 1
ATOM 3685 C C . SER A 1 515 ? -15.35800 -51.08000 12.64200 1.000 61.58370 515 SER A C 1
ATOM 3686 O O . SER A 1 515 ? -14.29000 -51.58300 12.44800 1.000 68.69245 515 SER A O 1
ATOM 3689 N N . HIS A 1 516 ? -15.55000 -49.78800 12.70600 1.000 60.95468 516 HIS A N 1
ATOM 3690 C CA . HIS A 1 516 ? -14.50600 -48.84100 12.61000 1.000 57.35688 516 HIS A CA 1
ATOM 3691 C C . HIS A 1 516 ? -13.75900 -48.79600 13.90700 1.000 55.10924 516 HIS A C 1
ATOM 3692 O O . HIS A 1 516 ? -14.29300 -49.04700 14.91700 1.000 62.47854 516 HIS A O 1
ATOM 3699 N N . ASN A 1 517 ? -12.48200 -48.55900 13.87200 1.000 51.46407 517 ASN A N 1
ATOM 3700 C CA . ASN A 1 517 ? -11.70700 -48.43900 15.11400 1.000 51.72989 517 ASN A CA 1
ATOM 3701 C C . ASN A 1 517 ? -11.56900 -46.96900 15.51200 1.000 48.18999 517 ASN A C 1
ATOM 3702 O O . ASN A 1 517 ? -10.51100 -46.33500 15.40700 1.000 55.18556 517 ASN A O 1
ATOM 3707 N N . GLY A 1 518 ? -12.66200 -46.45600 16.06200 1.000 41.07598 518 GLY A N 1
ATOM 3708 C CA . GLY A 1 518 ? -12.78600 -45.07500 16.44800 1.000 31.45377 518 GLY A CA 1
ATOM 3709 C C . GLY A 1 518 ? -14.26200 -44.74200 16.46900 1.000 42.55773 518 GLY A C 1
ATOM 3710 O O . GLY A 1 518 ? -15.11300 -45.61300 16.24100 1.000 50.62975 518 GLY A O 1
ATOM 3711 N N . PRO A 1 519 ? -14.60600 -43.48100 16.71300 1.000 38.51514 519 PRO A N 1
ATOM 3712 C CA . PRO A 1 519 ? -16.02700 -43.10600 16.78600 1.000 30.51682 519 PRO A CA 1
ATOM 3713 C C . PRO A 1 519 ? -16.73100 -43.13600 15.42000 1.000 30.75369 519 PRO A C 1
ATOM 3714 O O . PRO A 1 519 ? -16.11700 -43.01200 14.35600 1.000 40.29957 519 PRO A O 1
ATOM 3718 N N . ALA A 1 520 ? -18.05700 -43.30500 15.46900 1.000 24.66612 520 ALA A N 1
ATOM 3719 C CA . ALA A 1 520 ? -18.93000 -43.21200 14.29800 1.000 31.30375 520 ALA A CA 1
ATOM 3720 C C . ALA A 1 520 ? -20.26200 -42.63200 14.75200 1.000 32.22755 520 ALA A C 1
ATOM 3721 O O . ALA A 1 520 ? -20.64000 -42.77100 15.92200 1.000 35.70954 520 ALA A O 1
ATOM 3723 N N . VAL A 1 521 ? -20.94500 -41.94400 13.83300 1.000 31.73275 521 VAL A N 1
ATOM 3724 C CA . VAL A 1 521 ? -22.17200 -41.19700 14.12300 1.000 32.68023 521 VAL A CA 1
ATOM 3725 C C . VAL A 1 521 ? -23.29300 -41.73800 13.23600 1.000 34.33570 521 VAL A C 1
ATOM 3726 O O . VAL A 1 521 ? -23.15400 -41.78000 12.00800 1.000 31.38797 521 VAL A O 1
ATOM 3730 N N . LEU A 1 522 ? -24.38400 -42.18000 13.85800 1.000 37.71505 522 LEU A N 1
ATOM 3731 C CA . LEU A 1 522 ? -25.63300 -42.50600 13.16900 1.000 32.53022 522 LEU A CA 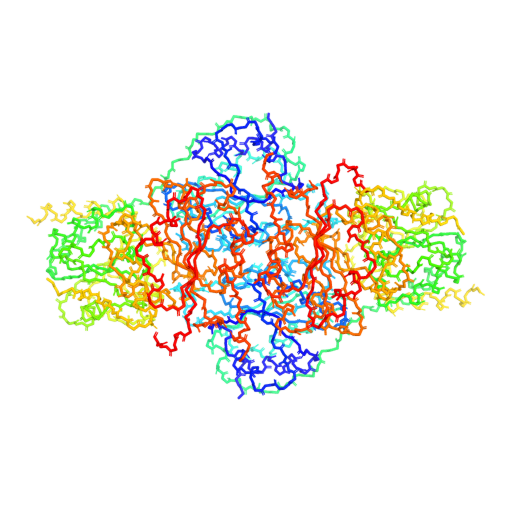1
ATOM 3732 C C . LEU A 1 522 ? -26.60900 -41.40300 13.56900 1.000 36.45174 522 LEU A C 1
ATOM 3733 O O . LEU A 1 522 ? -27.10900 -41.39700 14.69400 1.000 41.86818 522 LEU A O 1
ATOM 3738 N N . GLU A 1 523 ? -26.85200 -40.45700 12.66800 1.000 35.60164 523 GLU A N 1
ATOM 3739 C CA . GLU A 1 523 ? -27.73300 -39.32900 12.95200 1.000 32.34862 523 GLU A CA 1
ATOM 3740 C C . GLU A 1 523 ? -29.15000 -39.69700 12.54800 1.000 41.98398 523 GLU A C 1
ATOM 3741 O O . GLU A 1 523 ? -29.39600 -40.03600 11.38400 1.000 48.92955 523 GLU A O 1
ATOM 3747 N N . VAL A 1 524 ? -30.07700 -39.63800 13.50100 1.000 36.94654 524 VAL A N 1
ATOM 3748 C CA . VAL A 1 524 ? -31.48200 -39.97100 13.24400 1.000 40.53644 524 VAL A CA 1
ATOM 3749 C C . VAL A 1 524 ? -32.26800 -38.65800 13.20000 1.000 37.45975 524 VAL A C 1
ATOM 3750 O O . VAL A 1 524 ? -32.68200 -38.11300 14.23000 1.000 38.98099 524 VAL A O 1
ATOM 3754 N N . PHE A 1 525 ? -32.45800 -38.13300 11.98300 1.000 36.44648 525 PHE A N 1
ATOM 3755 C CA . PHE A 1 525 ? -33.21900 -36.90200 11.76400 1.000 36.03590 525 PHE A CA 1
ATOM 3756 C C . PHE A 1 525 ? -34.70800 -37.23800 11.77200 1.000 34.43571 525 PHE A C 1
ATOM 3757 O O . PHE A 1 525 ? -35.23400 -37.81900 10.82300 1.000 37.37817 525 PHE A O 1
ATOM 3765 N N . LEU A 1 526 ? -35.37800 -36.83500 12.84500 1.000 40.97860 526 LEU A N 1
ATOM 3766 C CA . LEU A 1 526 ? -36.67200 -37.37200 13.24400 1.000 47.80310 526 LEU A CA 1
ATOM 3767 C C . LEU A 1 526 ? -37.34900 -36.31400 14.10500 1.000 50.93769 526 LEU A C 1
ATOM 3768 O O . LEU A 1 526 ? -36.89100 -36.07200 15.22000 1.000 51.57197 526 LEU A O 1
ATOM 3773 N N . LYS A 1 527 ? -38.38300 -35.65500 13.58200 1.000 60.31776 527 LYS A N 1
ATOM 3774 C CA . LYS A 1 527 ? -39.20800 -34.72600 14.37100 1.000 68.79246 527 LYS A CA 1
ATOM 3775 C C . LYS A 1 527 ? -40.49500 -35.42900 14.82900 1.000 72.94559 527 LYS A C 1
ATOM 3776 O O . LYS A 1 527 ? -41.57200 -35.22400 14.27400 1.000 81.25974 527 LYS A O 1
ATOM 3782 N N . ASP A 1 528 ? -40.36500 -36.30300 15.83900 1.000 69.11355 528 ASP A N 1
ATOM 3783 C CA . ASP A 1 528 ? -41.47900 -37.08000 16.38800 1.000 75.95648 528 ASP A CA 1
ATOM 3784 C C . ASP A 1 528 ? -42.18500 -36.25500 17.48100 1.000 84.69437 528 ASP A C 1
ATOM 3785 O O . ASP A 1 528 ? -41.57300 -35.89500 18.47400 1.000 85.31812 528 ASP A O 1
ATOM 3790 N N . ASN A 1 529 ? -43.49700 -36.03400 17.32300 1.000 92.16368 529 ASN A N 1
ATOM 3791 C CA . ASN A 1 529 ? -44.27100 -35.10500 18.13500 1.000 99.07504 529 ASN A CA 1
ATOM 3792 C C . ASN A 1 529 ? -45.17600 -35.84800 19.12700 1.000 100.04884 529 ASN A C 1
ATOM 3793 O O . ASN A 1 529 ? -46.18800 -35.31800 19.60900 1.000 102.33595 529 ASN A O 1
ATOM 3798 N N . SER A 1 530 ? -44.78300 -37.07900 19.39100 1.000 96.24838 530 SER A N 1
ATOM 3799 C CA . SER A 1 530 ? -45.43400 -38.03200 20.27500 1.000 89.41862 530 SER A CA 1
ATOM 3800 C C . SER A 1 530 ? -45.00700 -37.77100 21.74900 1.000 95.91940 530 SER A C 1
ATOM 3801 O O . SER A 1 530 ? -44.15200 -36.92400 22.03600 1.000 97.16165 530 SER A O 1
ATOM 3804 N N . THR A 1 531 ? -45.71400 -38.38400 22.71400 1.000 92.84271 531 THR A N 1
ATOM 3805 C CA . THR A 1 531 ? -45.32400 -38.23400 24.14500 1.000 88.83434 531 THR A CA 1
ATOM 3806 C C . THR A 1 531 ? -44.54500 -39.45600 24.65300 1.000 83.68898 531 THR A C 1
ATOM 3807 O O . THR A 1 531 ? -43.50100 -39.34600 25.30600 1.000 69.52939 531 THR A O 1
ATOM 3811 N N . MET B 1 1 ? -50.37700 -12.67600 39.68600 1.000 62.51539 1 MET B N 1
ATOM 3812 C CA . MET B 1 1 ? -48.99200 -12.25000 39.54500 1.000 63.15494 1 MET B CA 1
ATOM 3813 C C . MET B 1 1 ? -48.01800 -13.34700 40.07800 1.000 55.69089 1 MET B C 1
ATOM 3814 O O . MET B 1 1 ? -47.63200 -13.33200 41.25300 1.000 56.22779 1 MET B O 1
ATOM 3819 N N . LYS B 1 2 ? -47.61300 -14.25500 39.19100 1.000 46.13711 2 LYS B N 1
ATOM 3820 C CA . LYS B 1 2 ? -46.70000 -15.34300 39.56000 1.000 43.59996 2 LYS B CA 1
ATOM 3821 C C . LYS B 1 2 ? -45.27600 -14.82000 39.85800 1.000 49.29012 2 LYS B C 1
ATOM 3822 O O . LYS B 1 2 ? -44.79100 -13.88400 39.24100 1.000 48.52687 2 LYS B O 1
ATOM 3828 N N . ALA B 1 3 ? -44.57400 -15.54200 40.72200 1.000 46.12395 3 ALA B N 1
ATOM 3829 C CA . ALA B 1 3 ? -43.25000 -15.11200 41.16000 1.000 41.44444 3 ALA B CA 1
ATOM 3830 C C . ALA B 1 3 ? -42.22300 -15.09600 40.02100 1.000 45.75022 3 ALA B C 1
ATOM 3831 O O . ALA B 1 3 ? -41.39700 -14.17500 39.92700 1.000 43.81052 3 ALA B O 1
ATOM 3833 N N . ALA B 1 4 ? -42.24300 -16.09000 39.13400 1.000 52.52735 4 ALA B N 1
ATOM 3834 C CA . ALA B 1 4 ? -41.29800 -16.02100 38.02600 1.000 44.76589 4 ALA B CA 1
ATOM 3835 C C . ALA B 1 4 ? -41.60700 -14.83400 37.13300 1.000 44.20530 4 ALA B C 1
ATOM 3836 O O . ALA B 1 4 ? -40.70800 -14.23500 36.53900 1.000 49.56384 4 ALA B O 1
ATOM 3838 N N . ARG B 1 5 ? -42.85700 -14.43900 37.07100 1.000 42.19716 5 ARG B N 1
ATOM 3839 C CA . ARG B 1 5 ? -43.20400 -13.34000 36.19000 1.000 45.69758 5 ARG B CA 1
ATOM 3840 C C . ARG B 1 5 ? -42.83900 -11.99600 36.81800 1.000 50.25076 5 ARG B C 1
ATOM 3841 O O . ARG B 1 5 ? -42.33500 -11.10600 36.12600 1.000 51.64040 5 ARG B O 1
ATOM 3849 N N . ILE B 1 6 ? -42.97200 -11.86600 38.14100 1.000 50.74556 6 ILE B N 1
ATOM 3850 C CA . ILE B 1 6 ? -42.52200 -10.64600 38.80200 1.000 48.60056 6 ILE B CA 1
ATOM 3851 C C . ILE B 1 6 ? -41.01200 -10.51500 38.70600 1.000 46.48189 6 ILE B C 1
ATOM 3852 O O . ILE B 1 6 ? -40.49400 -9.39500 38.61200 1.000 41.42865 6 ILE B O 1
ATOM 3857 N N . VAL B 1 7 ? -40.27400 -11.63000 38.71900 1.000 41.80238 7 VAL B N 1
ATOM 3858 C CA . VAL B 1 7 ? -38.82300 -11.51600 38.58800 1.000 41.08914 7 VAL B CA 1
ATOM 3859 C C . VAL B 1 7 ? -38.44900 -10.89000 37.25100 1.000 46.57401 7 VAL B C 1
ATOM 3860 O O . VAL B 1 7 ? -37.58900 -10.00100 37.17900 1.000 46.69507 7 VAL B O 1
ATOM 3864 N N . LEU B 1 8 ? -39.10800 -11.31500 36.17600 1.000 42.50246 8 LEU B N 1
ATOM 3865 C CA . LEU B 1 8 ? -38.81900 -10.72900 34.87700 1.000 44.74747 8 LEU B CA 1
ATOM 3866 C C . LEU B 1 8 ? -39.31700 -9.29300 34.79400 1.000 39.30734 8 LEU B C 1
ATOM 3867 O O . LEU B 1 8 ? -38.73200 -8.48500 34.06400 1.000 36.54122 8 LEU B O 1
ATOM 3872 N N . ASP B 1 9 ? -40.40400 -8.95500 35.49200 1.000 42.52089 9 ASP B N 1
ATOM 3873 C CA . ASP B 1 9 ? -40.84900 -7.55900 35.50700 1.000 36.52280 9 ASP B CA 1
ATOM 3874 C C . ASP B 1 9 ? -39.80600 -6.66200 36.16400 1.000 35.48057 9 ASP B C 1
ATOM 3875 O O . ASP B 1 9 ? -39.54900 -5.55000 35.68700 1.000 38.73886 9 ASP B O 1
ATOM 3880 N N . VAL B 1 10 ? -39.14400 -7.14600 37.22600 1.000 31.08794 10 VAL B N 1
ATOM 3881 C CA . VAL B 1 10 ? -38.06900 -6.36000 37.83100 1.000 30.63262 10 VAL B CA 1
ATOM 3882 C C . VAL B 1 10 ? -36.90900 -6.22800 36.84900 1.000 37.53345 10 VAL B C 1
ATOM 3883 O O . VAL B 1 10 ? -36.38300 -5.12500 36.62200 1.000 35.92273 10 VAL B O 1
ATOM 3887 N N . LEU B 1 11 ? -36.52500 -7.34300 36.21500 1.000 36.52280 11 LEU B N 1
ATOM 3888 C CA . LEU B 1 11 ? -35.48400 -7.28300 35.19900 1.000 34.24884 11 LEU B CA 1
ATOM 3889 C C . LEU B 1 11 ? -35.89600 -6.36700 34.05700 1.000 38.90993 11 LEU B C 1
ATOM 3890 O O . LEU B 1 11 ? -35.10000 -5.53800 33.59900 1.000 51.11402 11 LEU B O 1
ATOM 3895 N N . LYS B 1 12 ? -37.13400 -6.49600 33.57500 1.000 37.78085 12 LYS B N 1
ATOM 3896 C CA . LYS B 1 12 ? -37.57900 -5.61500 32.49800 1.000 40.09954 12 LYS B CA 1
ATOM 3897 C C . LYS B 1 12 ? -37.50900 -4.15400 32.93500 1.000 43.09201 12 LYS B C 1
ATOM 3898 O O . LYS B 1 12 ? -37.02400 -3.29200 32.19500 1.000 44.45796 12 LYS B O 1
ATOM 3904 N N . GLN B 1 13 ? -37.97700 -3.85700 34.15000 1.000 37.49923 13 GLN B N 1
ATOM 3905 C CA . GLN B 1 13 ? -37.95600 -2.47500 34.61200 1.000 38.09141 13 GLN B CA 1
ATOM 3906 C C . GLN B 1 13 ? -36.54200 -1.92200 34.77800 1.000 40.09691 13 GLN B C 1
ATOM 3907 O O . GLN B 1 13 ? -36.36300 -0.69700 34.69400 1.000 40.18640 13 GLN B O 1
ATOM 3913 N N . ASN B 1 14 ? -35.53500 -2.78400 34.94600 1.000 38.19405 14 ASN B N 1
ATOM 3914 C CA . ASN B 1 14 ? -34.14300 -2.36100 35.06700 1.000 23.59230 14 ASN B CA 1
ATOM 3915 C C . ASN B 1 14 ? -33.40300 -2.38500 33.72700 1.000 29.35352 14 ASN B C 1
ATOM 3916 O O . ASN B 1 14 ? -32.16700 -2.41200 33.70800 1.000 30.81422 14 ASN B O 1
ATOM 3921 N N . GLY B 1 15 ? -34.12800 -2.42200 32.60100 1.000 27.16642 15 GLY B N 1
ATOM 3922 C CA . GLY B 1 15 ? -33.50500 -2.20600 31.30600 1.000 24.30291 15 GLY B CA 1
ATOM 3923 C C . GLY B 1 15 ? -33.00800 -3.44500 30.58800 1.000 38.79413 15 GLY B C 1
ATOM 3924 O O . GLY B 1 15 ? -32.42200 -3.31500 29.50200 1.000 37.77821 15 GLY B O 1
ATOM 3925 N N . VAL B 1 16 ? -33.19800 -4.63000 31.17000 1.000 39.73371 16 VAL B N 1
ATOM 3926 C CA . VAL B 1 16 ? -32.72600 -5.88300 30.59700 1.000 38.66516 16 VAL B CA 1
ATOM 3927 C C . VAL B 1 16 ? -33.60200 -6.25200 29.40600 1.000 40.15745 16 VAL B C 1
ATOM 3928 O O . VAL B 1 16 ? -34.82400 -6.40300 29.54200 1.000 42.45246 16 VAL B O 1
ATOM 3932 N N . GLN B 1 17 ? -32.96900 -6.43300 28.23300 1.000 42.31560 17 GLN B N 1
ATOM 3933 C CA . GLN B 1 17 ? -33.66600 -6.80000 27.00400 1.000 41.01281 17 GLN B CA 1
ATOM 3934 C C . GLN B 1 17 ? -33.27100 -8.16900 26.46700 1.000 40.91806 17 GLN B C 1
ATOM 3935 O O . GLN B 1 17 ? -33.89400 -8.64100 25.50700 1.000 43.02095 17 GLN B O 1
ATOM 3941 N N . HIS B 1 18 ? -32.25800 -8.80900 27.04900 1.000 40.87595 18 HIS B N 1
ATOM 3942 C CA . HIS B 1 18 ? -31.83200 -10.13700 26.64900 1.000 28.14548 18 HIS B CA 1
ATOM 3943 C C . HIS B 1 18 ? -31.59600 -10.97900 27.89200 1.000 36.89390 18 HIS B C 1
ATOM 3944 O O . HIS B 1 18 ? -31.19600 -10.46100 28.93600 1.000 47.52412 18 HIS B O 1
ATOM 3951 N N . MET B 1 19 ? -31.85000 -12.28000 27.78600 1.000 40.13376 19 MET B N 1
ATOM 3952 C CA . MET B 1 19 ? -31.46600 -13.23000 28.83000 1.000 44.16845 19 MET B CA 1
ATOM 3953 C C . MET B 1 19 ? -30.77100 -14.42600 28.19500 1.000 42.44983 19 MET B C 1
ATOM 3954 O O . MET B 1 19 ? -31.33700 -15.08100 27.31800 1.000 40.27851 19 MET B O 1
ATOM 3959 N N . PHE B 1 20 ? -29.56400 -14.72400 28.65000 1.000 33.62772 20 PHE B N 1
ATOM 3960 C CA . PHE B 1 20 ? -28.78000 -15.79800 28.07300 1.000 26.55845 20 PHE B CA 1
ATOM 3961 C C . PHE B 1 20 ? -28.89700 -17.04600 28.93500 1.000 31.41692 20 PHE B C 1
ATOM 3962 O O . PHE B 1 20 ? -28.86200 -16.96200 30.16700 1.000 40.13376 20 PHE B O 1
ATOM 3970 N N . GLY B 1 21 ? -29.06400 -18.19100 28.29000 1.000 25.01616 21 GLY B N 1
ATOM 3971 C CA . GLY B 1 21 ? -29.10600 -19.45000 29.00300 1.000 27.31117 21 GLY B CA 1
ATOM 3972 C C . GLY B 1 21 ? -29.79000 -20.52300 28.17800 1.000 34.46992 21 GLY B C 1
ATOM 3973 O O . GLY B 1 21 ? -30.06500 -20.34100 26.98400 1.000 36.69914 21 GLY B O 1
ATOM 3974 N N . ILE B 1 22 ? -30.06600 -21.64100 28.84600 1.000 36.94917 22 ILE B N 1
ATOM 3975 C CA . ILE B 1 22 ? -30.61900 -22.82800 28.20200 1.000 41.23389 22 ILE B CA 1
ATOM 3976 C C . ILE B 1 22 ? -31.90800 -23.22800 28.91700 1.000 41.99977 22 ILE B C 1
ATOM 3977 O O . ILE B 1 22 ? -31.91100 -23.42900 30.13500 1.000 36.41752 22 ILE B O 1
ATOM 3982 N N . PRO B 1 23 ? -33.02200 -23.33300 28.20400 1.000 46.67402 23 PRO B N 1
ATOM 3983 C CA . PRO B 1 23 ? -34.29100 -23.69000 28.84400 1.000 45.87655 23 PRO B CA 1
ATOM 3984 C C . PRO B 1 23 ? -34.31700 -25.14400 29.28400 1.000 48.48213 23 PRO B C 1
ATOM 3985 O O . PRO B 1 23 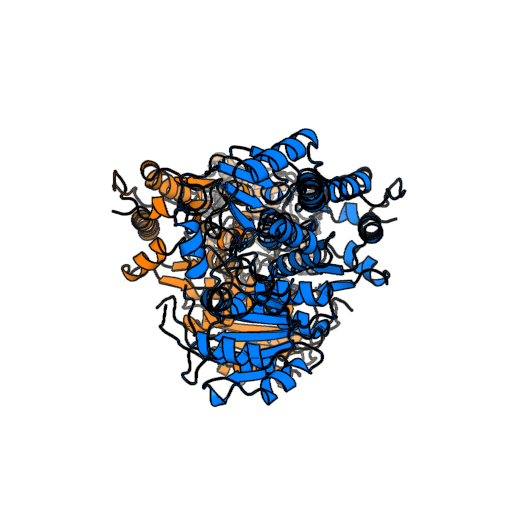? -33.64700 -26.01300 28.72400 1.000 57.58322 23 PRO B O 1
ATOM 3989 N N . ALA B 1 24 ? -35.14600 -25.39600 30.29100 1.000 52.15889 24 ALA B N 1
ATOM 3990 C CA . ALA B 1 24 ? -35.31900 -26.71300 30.88900 1.000 46.88194 24 ALA B CA 1
ATOM 3991 C C . ALA B 1 24 ? -36.58400 -26.66800 31.72800 1.000 54.41705 24 ALA B C 1
ATOM 3992 O O . ALA B 1 24 ? -37.22100 -25.62100 31.87100 1.000 57.89115 24 ALA B O 1
ATOM 3994 N N . GLY B 1 25 ? -36.94400 -27.82200 32.29000 1.000 58.32541 25 GLY B N 1
ATOM 3995 C CA . GLY B 1 25 ? -38.15500 -27.90200 33.09400 1.000 51.40880 25 GLY B CA 1
ATOM 3996 C C . GLY B 1 25 ? -38.16300 -26.93200 34.26100 1.000 57.44110 25 GLY B C 1
ATOM 3997 O O . GLY B 1 25 ? -39.16500 -26.25600 34.51300 1.000 55.94881 25 GLY B O 1
ATOM 3998 N N . SER B 1 26 ? -37.04700 -26.86400 35.00500 1.000 58.20961 26 SER B N 1
ATOM 3999 C CA . SER B 1 26 ? -36.98700 -26.08500 36.24900 1.000 53.23533 26 SER B CA 1
ATOM 4000 C C . SER B 1 26 ? -36.91800 -24.57700 36.03000 1.000 53.16427 26 SER B C 1
ATOM 4001 O O . SER B 1 26 ? -36.87400 -23.83600 37.02200 1.000 52.27732 26 SER B O 1
ATOM 4004 N N . VAL B 1 27 ? -36.85100 -24.10000 34.78800 1.000 49.81387 27 VAL B N 1
ATOM 4005 C CA . VAL B 1 27 ? -36.83100 -22.66300 34.54200 1.000 49.54278 27 VAL B CA 1
ATOM 4006 C C . VAL B 1 27 ? -37.82000 -22.30900 33.44500 1.000 68.85299 27 VAL B C 1
ATOM 4007 O O . VAL B 1 27 ? -37.75000 -21.22100 32.86300 1.000 73.65620 27 VAL B O 1
ATOM 4011 N N . ASN B 1 28 ? -38.77000 -23.20300 33.17400 1.000 69.72941 28 ASN B N 1
ATOM 4012 C CA . ASN B 1 28 ? -39.65100 -22.98900 32.03600 1.000 78.75418 28 ASN B CA 1
ATOM 4013 C C . ASN B 1 28 ? -40.87000 -22.15400 32.40800 1.000 77.78827 28 ASN B C 1
ATOM 4014 O O . ASN B 1 28 ? -41.61700 -21.73000 31.51800 1.000 77.66458 28 ASN B O 1
ATOM 4019 N N . ALA B 1 29 ? -41.05400 -21.85300 33.69400 1.000 72.37447 29 ALA B N 1
ATOM 4020 C CA . ALA B 1 29 ? -41.91500 -20.73800 34.05800 1.000 58.41227 29 ALA B CA 1
ATOM 4021 C C . ALA B 1 29 ? -41.36900 -19.42600 33.49600 1.000 62.77068 29 ALA B C 1
ATOM 4022 O O . ALA B 1 29 ? -42.13800 -18.56700 33.05100 1.000 70.07156 29 ALA B O 1
ATOM 4024 N N . PHE B 1 30 ? -40.03900 -19.26000 33.49400 1.000 60.22038 30 PHE B N 1
ATOM 4025 C CA . PHE B 1 30 ? -39.43400 -18.04200 32.95400 1.000 56.71206 30 PHE B CA 1
ATOM 4026 C C . PHE B 1 30 ? -39.59000 -17.96200 31.44000 1.000 64.83409 30 PHE B C 1
ATOM 4027 O O . PHE B 1 30 ? -40.03200 -16.93600 30.90400 1.000 63.08125 30 PHE B O 1
ATOM 4035 N N . PHE B 1 31 ? -39.20100 -19.03200 30.73100 1.000 72.16392 31 PHE B N 1
ATOM 4036 C CA . PHE B 1 31 ? -39.27300 -19.02700 29.27200 1.000 65.07359 31 PHE B CA 1
ATOM 4037 C C . PHE B 1 31 ? -40.72700 -19.03100 28.80300 1.000 68.45821 31 PHE B C 1
ATOM 4038 O O . PHE B 1 31 ? -41.07100 -18.38900 27.79800 1.000 70.90061 31 PHE B O 1
ATOM 4046 N N . ASP B 1 32 ? -41.60300 -19.72400 29.53500 1.000 61.09417 32 ASP B N 1
ATOM 4047 C CA . ASP B 1 32 ? -43.01000 -19.71000 29.17900 1.000 65.53944 32 ASP B CA 1
ATOM 4048 C C . ASP B 1 32 ? -43.62800 -18.33600 29.40900 1.000 69.63993 32 ASP B C 1
ATOM 4049 O O . ASP B 1 32 ? -44.65900 -18.01900 28.80200 1.000 72.57449 32 ASP B O 1
ATOM 4054 N N . GLU B 1 33 ? -43.00900 -17.50300 30.24200 1.000 72.40868 33 GLU B N 1
ATOM 4055 C CA . GLU B 1 33 ? -43.43100 -16.12000 30.36700 1.000 68.50558 33 GLU B CA 1
ATOM 4056 C C . GLU B 1 33 ? -42.74900 -15.20800 29.35700 1.000 69.21356 33 GLU B C 1
ATOM 4057 O O . GLU B 1 33 ? -43.29200 -14.13900 29.05900 1.000 71.97968 33 GLU B O 1
ATOM 4063 N N . LEU B 1 34 ? -41.58600 -15.60600 28.81400 1.000 69.15303 34 LEU B N 1
ATOM 4064 C CA . LEU B 1 34 ? -40.90200 -14.82300 27.78700 1.000 71.32171 34 LEU B CA 1
ATOM 4065 C C . LEU B 1 34 ? -41.55300 -14.94800 26.41400 1.000 79.62007 34 LEU B C 1
ATOM 4066 O O . LEU B 1 34 ? -41.23800 -14.15600 25.51700 1.000 82.63096 34 LEU B O 1
ATOM 4071 N N . THR B 1 35 ? -42.45100 -15.92300 26.24800 1.000 80.20962 35 THR B N 1
ATOM 4072 C CA . THR B 1 35 ? -43.37200 -15.94000 25.11600 1.000 86.35772 35 THR B CA 1
ATOM 4073 C C . THR B 1 35 ? -44.31400 -14.74000 25.15400 1.000 93.66123 35 THR B C 1
ATOM 4074 O O . THR B 1 35 ? -44.73000 -14.23600 24.10900 1.000 96.14047 35 THR B O 1
ATOM 4078 N N . GLN B 1 36 ? -44.72700 -14.31500 26.35100 1.000 91.92418 36 GLN B N 1
ATOM 4079 C CA . GLN B 1 36 ? -45.70400 -13.24300 26.49800 1.000 86.57354 36 GLN B CA 1
ATOM 4080 C C . GLN B 1 36 ? -45.06200 -11.86400 26.67400 1.000 81.65716 36 GLN B C 1
ATOM 4081 O O . GLN B 1 36 ? -45.76100 -10.92500 27.06700 1.000 85.18390 36 GLN B O 1
ATOM 4087 N N . MET B 1 37 ? -43.76900 -11.71300 26.35800 1.000 81.32028 37 MET B N 1
ATOM 4088 C CA . MET B 1 37 ? -43.02000 -10.47500 26.59200 1.000 75.07742 37 MET B CA 1
ATOM 4089 C C . MET B 1 37 ? -42.34900 -10.02900 25.29700 1.000 83.73636 37 MET B C 1
ATOM 4090 O O . MET B 1 37 ? -41.47500 -10.73800 24.77700 1.000 83.20208 37 MET B O 1
ATOM 4095 N N . ASP B 1 38 ? -42.82700 -8.90400 24.73300 1.000 92.70322 38 ASP B N 1
ATOM 4096 C CA . ASP B 1 38 ? -42.21700 -8.35700 23.51800 1.000 98.10913 38 ASP B CA 1
ATOM 4097 C C . ASP B 1 38 ? -40.86400 -7.68900 23.77000 1.000 96.87477 38 ASP B C 1
ATOM 4098 O O . ASP B 1 38 ? -40.11500 -7.45900 22.81300 1.000 99.43297 38 ASP B O 1
ATOM 4103 N N . ASP B 1 39 ? -40.53100 -7.39600 25.03400 1.000 82.51779 39 ASP B N 1
ATOM 4104 C CA . ASP B 1 39 ? -39.38500 -6.56500 25.37000 1.000 74.07993 39 ASP B CA 1
ATOM 4105 C C . ASP B 1 39 ? -38.13800 -7.35800 25.72200 1.000 62.54697 39 ASP B C 1
ATOM 4106 O O . ASP B 1 39 ? -37.04800 -6.76800 25.79000 1.000 61.04679 39 ASP B O 1
ATOM 4111 N N . ILE B 1 40 ? -38.26100 -8.66800 25.93900 1.000 57.01210 40 ILE B N 1
ATOM 4112 C CA . ILE B 1 40 ? -37.14500 -9.49600 26.36800 1.000 51.33247 40 ILE B CA 1
ATOM 4113 C C . ILE B 1 40 ? -36.96800 -10.67000 25.41400 1.000 54.78552 40 ILE B C 1
ATOM 4114 O O . ILE B 1 40 ? -37.89500 -11.46500 25.20000 1.000 61.91532 40 ILE B O 1
ATOM 4119 N N . THR B 1 41 ? -35.75300 -10.79400 24.88700 1.000 44.30268 41 THR B N 1
ATOM 4120 C CA . THR B 1 41 ? -35.36800 -11.86500 24.00200 1.000 38.19668 41 THR B CA 1
ATOM 4121 C C . THR B 1 41 ? -34.57700 -12.87800 24.79700 1.000 44.18424 41 THR B C 1
ATOM 4122 O O . THR B 1 41 ? -33.54300 -12.51400 25.38400 1.000 45.46335 41 THR B O 1
ATOM 4126 N N . PRO B 1 42 ? -35.00600 -14.13500 24.86200 1.000 47.23724 42 PRO B N 1
ATOM 4127 C CA . PRO B 1 42 ? -34.11500 -15.18700 25.38300 1.000 44.81853 42 PRO B CA 1
ATOM 4128 C C . PRO B 1 42 ? -33.12000 -15.56200 24.29800 1.000 38.39145 42 PRO B C 1
ATOM 4129 O O . PRO B 1 42 ? -33.49500 -15.69500 23.13300 1.000 43.52364 42 PRO B O 1
ATOM 4133 N N . VAL B 1 43 ? -31.83800 -15.64600 24.67300 1.000 38.85466 43 VAL B N 1
ATOM 4134 C CA . VAL B 1 43 ? -30.76700 -16.09200 23.78400 1.000 31.36955 43 VAL B CA 1
ATOM 4135 C C . VAL B 1 43 ? -30.35700 -17.48700 24.24600 1.000 33.64351 43 VAL B C 1
ATOM 4136 O O . VAL B 1 43 ? -29.57700 -17.64900 25.19600 1.000 38.20458 43 VAL B O 1
ATOM 4140 N N . VAL B 1 44 ? -30.83900 -18.50200 23.53800 1.000 31.37218 44 VAL B N 1
ATOM 4141 C CA . VAL B 1 44 ? -30.57000 -19.88600 23.90800 1.000 34.51203 44 VAL B CA 1
ATOM 4142 C C . VAL B 1 44 ? -29.19000 -20.28300 23.38600 1.000 40.39432 44 VAL B C 1
ATOM 4143 O O . VAL B 1 44 ? -28.94300 -20.26300 22.17800 1.000 40.58118 44 VAL B O 1
ATOM 4147 N N . THR B 1 45 ? -28.29500 -20.65800 24.29700 1.000 39.22049 45 THR B N 1
ATOM 4148 C CA . THR B 1 45 ? -26.91800 -21.01100 23.98000 1.000 34.36991 45 THR B CA 1
ATOM 4149 C C . THR B 1 45 ? -26.77300 -22.53600 23.93800 1.000 34.08567 45 THR B C 1
ATOM 4150 O O . THR B 1 45 ? -27.72600 -23.27500 24.20700 1.000 34.63310 45 THR B O 1
ATOM 4154 N N . LYS B 1 46 ? -25.57000 -23.02100 23.59600 1.000 29.27719 46 LYS B N 1
ATOM 4155 C CA . LYS B 1 46 ? -25.35200 -24.46600 23.50300 1.000 29.03506 46 LYS B CA 1
ATOM 4156 C C . LYS B 1 46 ? -24.74500 -25.07000 24.76000 1.000 34.85155 46 LYS B C 1
ATOM 4157 O O . LYS B 1 46 ? -24.91300 -26.27400 24.98100 1.000 41.62868 46 LYS B O 1
ATOM 4163 N N . HIS B 1 47 ? -24.06800 -24.25400 25.58300 1.000 27.81649 47 HIS B N 1
ATOM 4164 C CA . HIS B 1 47 ? -23.53300 -24.60400 26.89800 1.000 28.46131 47 HIS B CA 1
ATOM 4165 C C . HIS B 1 47 ? -23.71600 -23.38000 27.80000 1.000 33.31978 47 HIS B C 1
ATOM 4166 O O . HIS B 1 47 ? -23.47500 -22.25100 27.35700 1.000 32.26703 47 HIS B O 1
ATOM 4173 N N . GLU B 1 48 ? -24.17100 -23.57200 29.04700 1.000 28.93768 48 GLU B N 1
ATOM 4174 C CA . GLU B 1 48 ? -24.41700 -22.39400 29.89600 1.000 29.10612 48 GLU B CA 1
ATOM 4175 C C . GLU B 1 48 ? -23.13000 -21.67700 30.27900 1.000 28.69291 48 GLU B C 1
ATOM 4176 O O . GLU B 1 48 ? -23.16600 -20.47600 30.59300 1.000 29.07980 48 GLU B O 1
ATOM 4182 N N . GLY B 1 49 ? -21.99500 -22.37900 30.27300 1.000 27.46908 49 GLY B N 1
ATOM 4183 C CA . GLY B 1 49 ? -20.74100 -21.68400 30.48400 1.000 26.06365 49 GLY B CA 1
ATOM 4184 C C . GLY B 1 49 ? -20.56900 -20.53400 29.51100 1.000 28.54816 49 GLY B C 1
ATOM 4185 O O . GLY B 1 49 ? -20.25400 -19.41000 29.90300 1.000 32.64602 49 GLY B O 1
ATOM 4186 N N . ALA B 1 50 ? -20.82600 -20.78300 28.22200 1.000 26.46633 50 ALA B N 1
ATOM 4187 C CA . ALA B 1 50 ? -20.70200 -19.69000 27.26300 1.000 31.14584 50 ALA B CA 1
ATOM 4188 C C . ALA B 1 50 ? -21.76100 -18.62400 27.50100 1.000 23.99498 50 ALA B C 1
ATOM 4189 O O . ALA B 1 50 ? -21.52100 -17.45400 27.21100 1.000 21.84736 50 ALA B O 1
ATOM 4191 N N . ALA B 1 51 ? -22.93900 -19.01300 28.00300 1.000 22.18424 51 ALA B N 1
ATOM 4192 C CA . ALA B 1 51 ? -23.97900 -18.03300 28.29400 1.000 21.99737 51 ALA B CA 1
ATOM 4193 C C . ALA B 1 51 ? -23.47900 -16.98900 29.28700 1.000 27.29801 51 ALA B C 1
ATOM 4194 O O . ALA B 1 51 ? -23.73700 -15.79600 29.12000 1.000 40.34694 51 ALA B O 1
ATOM 4196 N N . GLY B 1 52 ? -22.68600 -17.40300 30.27400 1.000 31.03267 52 GLY B N 1
ATOM 4197 C CA . GLY B 1 52 ? -22.10600 -16.43700 31.20000 1.000 30.07203 52 GLY B CA 1
ATOM 4198 C C . GLY B 1 52 ? -21.06700 -15.52400 30.56100 1.000 32.00647 52 GLY B C 1
ATOM 4199 O O . GLY B 1 52 ? -20.96100 -14.35100 30.92600 1.000 33.30399 52 GLY B O 1
ATOM 4200 N N . TYR B 1 53 ? -20.26000 -16.04700 29.62500 1.000 30.38522 53 TYR B N 1
ATOM 4201 C CA . TYR B 1 53 ? -19.31000 -15.16900 28.93300 1.000 28.44288 53 TYR B CA 1
ATOM 4202 C C . TYR B 1 53 ? -20.02700 -14.12600 28.08700 1.000 27.45066 53 TYR B C 1
ATOM 4203 O O . TYR B 1 53 ? -19.56800 -12.98000 27.99300 1.000 29.16665 53 TYR B O 1
ATOM 4212 N N . MET B 1 54 ? -21.11800 -14.52800 27.40900 1.000 30.92739 54 MET B N 1
ATOM 4213 C CA . MET B 1 54 ? -21.90400 -13.58100 26.62100 1.000 35.66743 54 MET B CA 1
ATOM 4214 C C . MET B 1 54 ? -22.52100 -12.52400 27.52200 1.000 40.69172 54 MET B C 1
ATOM 4215 O O . MET B 1 54 ? -22.51600 -11.33000 27.19700 1.000 36.73598 54 MET B O 1
ATOM 4220 N N . ALA B 1 55 ? -23.07500 -12.95700 28.65700 1.000 34.12778 55 ALA B N 1
ATOM 4221 C CA . ALA B 1 55 ? -23.67600 -12.02700 29.59600 1.000 29.30615 55 ALA B CA 1
ATOM 4222 C C . ALA B 1 55 ? -22.65400 -10.99500 30.07900 1.000 27.50856 55 ALA B C 1
ATOM 4223 O O . ALA B 1 55 ? -22.89800 -9.78900 30.00400 1.000 28.62975 55 ALA B O 1
ATOM 4225 N N . ALA B 1 56 ? -21.47200 -11.44400 30.51000 1.000 25.27145 56 ALA B N 1
ATOM 4226 C CA . ALA B 1 56 ? -20.45200 -10.50000 30.95200 1.000 23.45544 56 ALA B CA 1
ATOM 4227 C C . ALA B 1 56 ? -20.13500 -9.48500 29.85400 1.000 27.78491 56 ALA B C 1
ATOM 4228 O O . ALA B 1 56 ? -20.17600 -8.27200 30.09200 1.000 34.58309 56 ALA B O 1
ATOM 4230 N N . ALA B 1 57 ? -19.84600 -9.95500 28.63600 1.000 27.33749 57 ALA B N 1
ATOM 4231 C CA . ALA B 1 57 ? -19.63600 -9.01200 27.53800 1.000 29.04559 57 ALA B CA 1
ATOM 4232 C C . ALA B 1 57 ? -20.86000 -8.12500 27.33400 1.000 29.75883 57 ALA B C 1
ATOM 4233 O O . ALA B 1 57 ? -20.73400 -6.90600 27.18100 1.000 36.01484 57 ALA B O 1
ATOM 4235 N N . TYR B 1 58 ? -22.05900 -8.70700 27.37500 1.000 26.87427 58 TYR B N 1
ATOM 4236 C CA . TYR B 1 58 ? -23.26600 -7.90400 27.18300 1.000 34.56993 58 TYR B CA 1
ATOM 4237 C C . TYR B 1 58 ? -23.40800 -6.83000 28.26900 1.000 36.92022 58 TYR B C 1
ATOM 4238 O O . TYR B 1 58 ? -23.72300 -5.66700 27.97100 1.000 32.99080 58 TYR B O 1
ATOM 4247 N N . ALA B 1 59 ? -23.17600 -7.20100 29.53000 1.000 31.89067 59 ALA B N 1
ATOM 4248 C CA . ALA B 1 59 ? -23.14100 -6.21300 30.59800 1.000 32.51969 59 ALA B CA 1
ATOM 4249 C C . ALA B 1 59 ? -22.11700 -5.11200 30.30900 1.000 33.42243 59 ALA B C 1
ATOM 4250 O O . ALA B 1 59 ? -22.40900 -3.91300 30.46600 1.000 35.43846 59 ALA B O 1
ATOM 4252 N N . LYS B 1 60 ? -20.91700 -5.50300 29.86600 1.000 28.80609 60 LYS B N 1
ATOM 4253 C CA . LYS B 1 60 ? -19.82800 -4.54000 29.70500 1.000 33.45138 60 LYS B CA 1
ATOM 4254 C C . LYS B 1 60 ? -20.17500 -3.48400 28.66400 1.000 40.57329 60 LYS B C 1
ATOM 4255 O O . LYS B 1 60 ? -20.03300 -2.28800 28.92200 1.000 48.47950 60 LYS B O 1
ATOM 4261 N N . TYR B 1 61 ? -20.69400 -3.90700 27.50100 1.000 40.77594 61 TYR B N 1
ATOM 4262 C CA . TYR B 1 61 ? -20.84600 -3.04600 26.32700 1.000 40.62856 61 TYR B CA 1
ATOM 4263 C C . TYR B 1 61 ? -22.18600 -2.31400 26.23100 1.000 45.55809 61 TYR B C 1
ATOM 4264 O O . TYR B 1 61 ? -22.31400 -1.42300 25.37900 1.000 42.80250 61 TYR B O 1
ATOM 4273 N N . THR B 1 62 ? -23.18800 -2.69200 27.03400 1.000 45.45019 62 THR B N 1
ATOM 4274 C CA . THR B 1 62 ? -24.35700 -1.86400 27.32300 1.000 39.94163 62 THR B CA 1
ATOM 4275 C C . THR B 1 62 ? -24.14100 -1.03900 28.57800 1.000 39.65212 62 THR B C 1
ATOM 4276 O O . THR B 1 62 ? -25.03900 -0.30300 28.98300 1.000 39.22312 62 THR B O 1
ATOM 4280 N N . ASN B 1 63 ? -22.96800 -1.16500 29.19500 1.000 43.56575 63 ASN B N 1
ATOM 4281 C CA . ASN B 1 63 ? -22.64500 -0.66000 30.52200 1.000 44.52113 63 ASN B CA 1
ATOM 4282 C C . ASN B 1 63 ? -23.84800 -0.71300 31.46900 1.000 39.97848 63 ASN B C 1
ATOM 4283 O O . ASN B 1 63 ? -24.15600 0.27700 32.14100 1.000 36.62544 63 ASN B O 1
ATOM 4288 N N . HIS B 1 64 ? -24.49700 -1.87000 31.58000 1.000 40.58645 64 HIS B N 1
ATOM 4289 C CA . HIS B 1 64 ? -25.59700 -2.02900 32.54100 1.000 30.17204 64 HIS B CA 1
ATOM 4290 C C . HIS B 1 64 ? -25.79900 -3.52100 32.84800 1.000 33.76984 64 HIS B C 1
ATOM 4291 O O . HIS B 1 64 ? -24.89600 -4.34000 32.64000 1.000 32.56443 64 HIS B O 1
ATOM 4298 N N . LEU B 1 65 ? -26.98400 -3.86700 33.34800 1.000 36.18592 65 LEU B N 1
ATOM 4299 C CA . LEU B 1 65 ? -27.26900 -5.20900 33.84700 1.000 33.72773 65 LEU B CA 1
ATOM 4300 C C . LEU B 1 65 ? -27.35000 -6.25200 32.72100 1.000 35.23844 65 LEU B C 1
ATOM 4301 O O . LEU B 1 65 ? -27.81900 -5.96900 31.61400 1.000 39.46526 65 LEU B O 1
ATOM 4306 N N . ALA B 1 66 ? -26.91400 -7.48000 33.02300 1.000 30.95108 66 ALA B N 1
ATOM 4307 C CA . ALA B 1 66 ? -27.15900 -8.64400 32.17100 1.000 34.34359 66 ALA B CA 1
ATOM 4308 C C . ALA B 1 66 ? -27.66100 -9.80900 33.02900 1.000 36.82020 66 ALA B C 1
ATOM 4309 O O . ALA B 1 66 ? -27.51600 -9.81300 34.26300 1.000 33.51718 66 ALA B O 1
ATOM 4311 N N . VAL B 1 67 ? -28.25000 -10.80800 32.36300 1.000 31.01688 67 VAL B N 1
ATOM 4312 C CA . VAL B 1 67 ? -28.93700 -11.90600 33.04400 1.000 28.20338 67 VAL B CA 1
ATOM 4313 C C . VAL B 1 67 ? -28.64400 -13.21700 32.32600 1.000 31.63274 67 VAL B C 1
ATOM 4314 O O . VAL B 1 67 ? -28.74400 -13.30300 31.09600 1.000 36.01484 67 VAL B O 1
ATOM 4318 N N . CYS B 1 68 ? -28.30500 -14.24500 33.10200 1.000 29.14034 68 CYS B N 1
ATOM 4319 C CA . CYS B 1 68 ? -28.24700 -15.63400 32.66200 1.000 22.68956 68 CYS B CA 1
ATOM 4320 C C . CYS B 1 68 ? -29.29100 -16.44200 33.39100 1.000 28.17443 68 CYS B C 1
ATOM 4321 O O . CYS B 1 68 ? -29.67800 -16.11100 34.52000 1.000 30.73526 68 CYS B O 1
ATOM 4324 N N . ILE B 1 69 ? -29.70600 -17.53500 32.77100 1.000 28.82188 69 ILE B N 1
ATOM 4325 C CA . ILE B 1 69 ? -30.69600 -18.39000 33.39600 1.000 31.18269 69 ILE B CA 1
ATOM 4326 C C . ILE B 1 69 ? -30.34000 -19.82600 33.07100 1.000 31.30639 69 ILE B C 1
ATOM 4327 O O . ILE B 1 69 ? -30.11200 -20.16000 31.90500 1.000 33.53823 69 ILE B O 1
ATOM 4332 N N . ALA B 1 70 ? -30.32400 -20.68300 34.08400 1.000 37.97297 70 ALA B N 1
ATOM 4333 C CA . ALA B 1 70 ? -30.00400 -22.08800 33.86600 1.000 44.55271 70 ALA B CA 1
ATOM 4334 C C . ALA B 1 70 ? -30.89200 -22.94400 34.75500 1.000 37.92823 70 ALA B C 1
ATOM 4335 O O . ALA B 1 70 ? -31.40900 -22.47500 35.78200 1.000 26.87164 70 ALA B O 1
ATOM 4337 N N . CYS B 1 71 ? -31.14100 -24.17000 34.28000 1.000 33.69615 71 CYS B N 1
ATOM 4338 C CA . CYS B 1 71 ? -31.85400 -25.20300 35.03500 1.000 43.90790 71 CYS B CA 1
ATOM 4339 C C . CYS B 1 71 ? -31.17700 -25.51600 36.38000 1.000 46.22133 71 CYS B C 1
ATOM 4340 O O . CYS B 1 71 ? -29.97000 -25.30600 36.60100 1.000 31.00109 71 CYS B O 1
ATOM 4343 N N . SER B 1 72 ? -31.99000 -26.01100 37.30000 1.000 46.78456 72 SER B N 1
ATOM 4344 C CA . SER B 1 72 ? -31.46600 -26.51000 38.56000 1.000 43.62365 72 SER B CA 1
ATOM 4345 C C . SER B 1 72 ? -30.42400 -27.61400 38.29800 1.000 46.55558 72 SER B C 1
ATOM 4346 O O . SER B 1 72 ? -30.48300 -28.35500 37.30600 1.000 44.58429 72 SER B O 1
ATOM 4349 N N . GLY B 1 73 ? -29.44300 -27.71200 39.18400 1.000 36.77809 73 GLY B N 1
ATOM 4350 C CA . GLY B 1 73 ? -28.42200 -28.71800 39.03500 1.000 37.06234 73 GLY B CA 1
ATOM 4351 C C . GLY B 1 73 ? -27.36800 -28.40100 37.99000 1.000 36.86231 73 GLY B C 1
ATOM 4352 O O . GLY B 1 73 ? -26.60500 -27.43800 38.12400 1.000 48.12156 73 GLY B O 1
ATOM 4353 N N . PRO B 1 74 ? -27.29200 -29.22200 36.93300 1.000 33.19609 74 PRO B N 1
ATOM 4354 C CA . PRO B 1 74 ? -26.17500 -29.07800 35.97600 1.000 31.29586 74 PRO B CA 1
ATOM 4355 C C . PRO B 1 74 ? -26.14900 -27.73400 35.25800 1.000 31.75381 74 PRO B C 1
ATOM 4356 O O . PRO B 1 74 ? -25.06400 -27.17300 35.05700 1.000 32.08279 74 PRO B O 1
ATOM 4360 N N . GLY B 1 75 ? -27.30400 -27.18300 34.87800 1.000 28.00862 75 GLY B N 1
ATOM 4361 C CA . GLY B 1 75 ? -27.30100 -25.82600 34.34600 1.000 34.19621 75 GLY B CA 1
ATOM 4362 C C . GLY B 1 75 ? -26.67800 -24.82300 35.30700 1.000 37.70978 75 GLY B C 1
ATOM 4363 O O . GLY B 1 75 ? -25.77000 -24.07300 34.94100 1.000 35.01736 75 GLY B O 1
ATOM 4364 N N . GLY B 1 76 ? -27.14000 -24.82200 36.56300 1.000 39.90215 76 GLY B N 1
ATOM 4365 C CA . GLY B 1 76 ? -26.58900 -23.90600 37.55200 1.000 30.68263 76 GLY B CA 1
ATOM 4366 C C . GLY B 1 76 ? -25.09100 -24.06800 37.73500 1.000 29.85621 76 GLY B C 1
ATOM 4367 O O . GLY B 1 76 ? -24.35000 -23.08200 37.76000 1.000 29.24561 76 GLY B O 1
ATOM 4368 N N . THR B 1 77 ? -24.61500 -25.31600 37.85700 1.000 30.45365 77 THR B N 1
ATOM 4369 C CA . THR B 1 77 ? -23.18300 -25.49000 38.07900 1.000 31.55378 77 THR B CA 1
ATOM 4370 C C . THR B 1 77 ? -22.37800 -25.12900 36.83200 1.000 33.55402 77 THR B C 1
ATOM 4371 O O . THR B 1 77 ? -21.21800 -24.70800 36.95300 1.000 37.98877 77 THR B O 1
ATOM 4375 N N . ASN B 1 78 ? -22.96100 -25.27800 35.63000 1.000 20.87619 78 ASN B N 1
ATOM 4376 C CA . ASN B 1 78 ? -22.23500 -24.87200 34.42200 1.000 27.15852 78 ASN B CA 1
ATOM 4377 C C . ASN B 1 78 ? -21.99300 -23.36400 34.35400 1.000 31.97489 78 ASN B C 1
ATOM 4378 O O . ASN B 1 78 ? -21.07400 -22.92900 33.65600 1.000 37.54924 78 ASN B O 1
ATOM 4383 N N . LEU B 1 79 ? -22.78900 -22.56700 35.06700 1.000 27.51646 79 LEU B N 1
ATOM 4384 C CA . LEU B 1 79 ? -22.64300 -21.12400 35.11100 1.000 26.19788 79 LEU B CA 1
ATOM 4385 C C . LEU B 1 79 ? -21.54300 -20.67800 36.05300 1.000 32.35914 79 LEU B C 1
ATOM 4386 O O . LEU B 1 79 ? -21.14800 -19.51600 35.99800 1.000 38.55989 79 LEU B O 1
ATOM 4391 N N . VAL B 1 80 ? -21.03100 -21.56100 36.90700 1.000 34.79628 80 VAL B N 1
ATOM 4392 C CA . VAL B 1 80 ? -20.05400 -21.12600 37.90100 1.000 32.14859 80 VAL B CA 1
ATOM 4393 C C . VAL B 1 80 ? -18.82600 -20.51500 37.23100 1.000 38.07825 80 VAL B C 1
ATOM 4394 O O . VAL B 1 80 ? -18.28600 -19.51200 37.70600 1.000 37.74400 80 VAL B O 1
ATOM 4398 N N . THR B 1 81 ? -18.35500 -21.09800 36.12600 1.000 37.20709 81 THR B N 1
ATOM 4399 C CA . THR B 1 81 ? -17.22600 -20.48200 35.44100 1.000 29.89043 81 THR B CA 1
ATOM 4400 C C . THR B 1 81 ? -17.58100 -19.07300 35.00500 1.000 33.37505 81 THR B C 1
ATOM 4401 O O . THR B 1 81 ? -16.78600 -18.14300 35.16800 1.000 35.62532 81 THR B O 1
ATOM 4405 N N . GLY B 1 82 ? -18.77500 -18.90000 34.43000 1.000 33.42769 82 GLY B N 1
ATOM 4406 C CA . GLY B 1 82 ? -19.16400 -17.59000 33.92400 1.000 29.39563 82 GLY B CA 1
ATOM 4407 C C . GLY B 1 82 ? -19.28300 -16.52800 35.00600 1.000 33.38032 82 GLY B C 1
ATOM 4408 O O . GLY B 1 82 ? -19.04000 -15.33700 34.74900 1.000 42.10768 82 GLY B O 1
ATOM 4409 N N . ALA B 1 83 ? -19.66400 -16.94000 36.22100 1.000 20.89987 83 ALA B N 1
ATOM 4410 C CA . ALA B 1 83 ? -19.77200 -16.04100 37.36000 1.000 25.91890 83 ALA B CA 1
ATOM 4411 C C . ALA B 1 83 ? -18.41000 -15.69200 37.93200 1.000 29.82200 83 ALA B C 1
ATOM 4412 O O . ALA B 1 83 ? -18.16400 -14.54200 38.31900 1.000 33.54613 83 ALA B O 1
ATOM 4414 N N . ALA B 1 84 ? -17.52500 -16.67500 38.02200 1.000 25.85310 84 ALA B N 1
ATOM 4415 C CA . ALA B 1 84 ? -16.17000 -16.38900 38.46300 1.000 25.79520 84 ALA B CA 1
ATOM 4416 C C . ALA B 1 84 ? -15.52900 -15.32800 37.57800 1.000 33.47507 84 ALA B C 1
ATOM 4417 O O . ALA B 1 84 ? -14.80300 -14.45000 38.06800 1.000 33.23293 84 ALA B O 1
ATOM 4419 N N . ASN B 1 85 ? -15.78300 -15.40600 36.26600 1.000 26.32684 85 ASN B N 1
ATOM 4420 C CA . ASN B 1 85 ? -15.25400 -14.42200 35.32900 1.000 26.30842 85 ASN B CA 1
ATOM 4421 C C . ASN B 1 85 ? -15.85200 -13.03800 35.57900 1.000 28.25602 85 ASN B C 1
ATOM 4422 O O . ASN B 1 85 ? -15.11200 -12.05600 35.74900 1.000 35.98326 85 ASN B O 1
ATOM 4427 N N . ALA B 1 86 ? -17.18700 -12.94500 35.64600 1.000 27.28748 86 ALA B N 1
ATOM 4428 C CA . ALA B 1 86 ? -17.84200 -11.66500 35.91700 1.000 19.82080 86 ALA B CA 1
ATOM 4429 C C . ALA B 1 86 ? -17.40400 -11.08400 37.25300 1.000 29.01664 86 ALA B C 1
ATOM 4430 O O . ALA B 1 86 ? -17.36400 -9.85800 37.40500 1.000 33.65667 86 ALA B O 1
ATOM 4432 N N . MET B 1 87 ? -17.07500 -11.94200 38.23300 1.000 26.72952 87 MET B N 1
ATOM 4433 C CA . MET B 1 87 ? -16.66100 -11.45400 39.54700 1.000 25.35304 87 MET B CA 1
ATOM 4434 C C . MET B 1 87 ? -15.30700 -10.78300 39.47900 1.000 29.78252 87 MET B C 1
ATOM 4435 O O . MET B 1 87 ? -15.13200 -9.66800 39.98600 1.000 28.10337 87 MET B O 1
ATOM 4440 N N . ARG B 1 88 ? -14.34500 -11.43300 38.81100 1.000 31.67222 88 ARG B N 1
ATOM 4441 C CA . ARG B 1 88 ? -13.02100 -10.84400 38.63100 1.000 31.29586 88 ARG B CA 1
ATOM 4442 C C . ARG B 1 88 ? -13.07300 -9.57900 37.76500 1.000 33.49875 88 ARG B C 1
ATOM 4443 O O . ARG B 1 88 ? -12.27300 -8.65700 37.95900 1.000 26.47949 88 ARG B O 1
ATOM 4451 N N . GLU B 1 89 ? -14.01400 -9.51800 36.81700 1.000 29.85358 89 GLU B N 1
ATOM 4452 C CA . GLU B 1 89 ? -14.17800 -8.39000 35.90900 1.000 23.53177 89 GLU B CA 1
ATOM 4453 C C . GLU B 1 89 ? -15.07300 -7.28600 36.47300 1.000 30.55103 89 GLU B C 1
ATOM 4454 O O . GLU B 1 89 ? -15.26100 -6.26300 35.79800 1.000 28.34024 89 GLU B O 1
ATOM 4460 N N . HIS B 1 90 ? -15.64300 -7.47600 37.67200 1.000 31.45114 90 HIS B N 1
ATOM 4461 C CA . HIS B 1 90 ? -16.56300 -6.51200 38.28700 1.000 29.71409 90 HIS B CA 1
ATOM 4462 C C . HIS B 1 90 ? -17.72700 -6.17300 37.34900 1.000 33.84616 90 HIS B C 1
ATOM 4463 O O . HIS B 1 90 ? -18.05700 -5.01200 37.11900 1.000 39.62054 90 HIS B O 1
ATOM 4470 N N . LEU B 1 91 ? -18.35800 -7.22400 36.77800 1.000 34.69627 91 LEU B N 1
ATOM 4471 C CA . LEU B 1 91 ? -19.45000 -7.00700 35.83500 1.000 34.64626 91 LEU B CA 1
ATOM 4472 C C . LEU B 1 91 ? -20.80500 -7.36000 36.46200 1.000 36.79652 91 LEU B C 1
ATOM 4473 O O . LEU B 1 91 ? -20.90000 -8.31500 37.24400 1.000 35.02262 91 LEU B O 1
ATOM 4478 N N . PRO B 1 92 ? -21.85700 -6.55200 36.22000 1.000 31.68801 92 PRO B N 1
ATOM 4479 C CA . PRO B 1 92 ? -23.15900 -6.75900 36.91400 1.000 28.55606 92 PRO B CA 1
ATOM 4480 C C . PRO B 1 92 ? -24.06400 -7.76100 36.18700 1.000 30.96687 92 PRO B C 1
ATOM 4481 O O . PRO B 1 92 ? -24.99000 -7.42800 35.43300 1.000 31.53799 92 PRO B O 1
ATOM 4485 N N . VAL B 1 93 ? -23.77200 -9.04200 36.38400 1.000 34.35938 93 VAL B N 1
ATOM 4486 C CA . VAL B 1 93 ? -24.50200 -10.13800 35.75900 1.000 32.63023 93 VAL B CA 1
ATOM 4487 C C . VAL B 1 93 ? -25.32900 -10.83200 36.82600 1.000 35.96484 93 VAL B C 1
ATOM 4488 O O . VAL B 1 93 ? -24.77900 -11.29400 37.83200 1.000 39.98637 93 VAL B O 1
ATOM 4492 N N . VAL B 1 94 ? -26.64300 -10.92400 36.59900 1.000 37.59661 94 VAL B N 1
ATOM 4493 C CA . VAL B 1 94 ? -27.55100 -11.68300 37.46000 1.000 28.37709 94 VAL B CA 1
ATOM 4494 C C . VAL B 1 94 ? -27.59300 -13.13000 36.96600 1.000 33.38295 94 VAL B C 1
ATOM 4495 O O . VAL B 1 94 ? -27.83100 -13.37800 35.77600 1.000 37.85980 94 VAL B O 1
ATOM 4499 N N . PHE B 1 95 ? -27.35000 -14.08600 37.86600 1.000 27.95072 95 PHE B N 1
ATOM 4500 C CA . PHE B 1 95 ? -27.42400 -15.51400 37.53400 1.000 31.14584 95 PHE B CA 1
ATOM 4501 C C . PHE B 1 95 ? -28.68000 -16.12200 38.16300 1.000 31.54062 95 PHE B C 1
ATOM 4502 O O . PHE B 1 95 ? -28.76600 -16.23700 39.38900 1.000 30.99582 95 PHE B O 1
ATOM 4510 N N . LEU B 1 96 ? -29.65400 -16.50300 37.33100 1.000 29.85884 96 LEU B N 1
ATOM 4511 C CA . LEU B 1 96 ? -30.90600 -17.11000 37.79400 1.000 19.74184 96 LEU B CA 1
ATOM 4512 C C . LEU B 1 96 ? -30.86100 -18.61600 37.61700 1.000 24.93457 96 LEU B C 1
ATOM 4513 O O . LEU B 1 96 ? -30.73500 -19.10100 36.48700 1.000 35.32002 96 LEU B O 1
ATOM 4518 N N . THR B 1 97 ? -30.99700 -19.36800 38.70500 1.000 28.85872 97 THR B N 1
ATOM 4519 C CA . THR B 1 97 ? -31.08200 -20.81500 38.56700 1.000 29.15876 97 THR B CA 1
ATOM 4520 C C . THR B 1 97 ? -32.41200 -21.30200 39.10400 1.000 34.90682 97 THR B C 1
ATOM 4521 O O . THR B 1 97 ? -32.87600 -20.85100 40.15600 1.000 37.52029 97 THR B O 1
ATOM 4525 N N . GLY B 1 98 ? -33.02400 -22.21200 38.36500 1.000 39.91005 98 GLY B N 1
ATOM 4526 C CA . GLY B 1 98 ? -34.10200 -23.00700 38.91600 1.000 40.38642 98 GLY B CA 1
ATOM 4527 C C . GLY B 1 98 ? -33.60200 -23.85200 40.06400 1.000 45.57125 98 GLY B C 1
ATOM 4528 O O . GLY B 1 98 ? -32.40300 -23.96600 40.33300 1.000 48.96903 98 GLY B O 1
ATOM 4529 N N . ALA B 1 99 ? -34.56100 -24.44000 40.77500 1.000 50.02968 99 ALA B N 1
ATOM 4530 C CA . ALA B 1 99 ? -34.28300 -25.31900 41.90700 1.000 48.97166 99 ALA B CA 1
ATOM 4531 C C . ALA B 1 99 ? -35.45400 -26.28500 42.01900 1.000 51.39037 99 ALA B C 1
ATOM 4532 O O . ALA B 1 99 ? -36.54900 -26.01600 41.51800 1.000 45.39492 99 ALA B O 1
ATOM 4534 N N . VAL B 1 100 ? -35.22600 -27.41500 42.68500 1.000 58.92285 100 VAL B N 1
ATOM 4535 C CA . VAL B 1 100 ? -36.30900 -28.38100 42.86900 1.000 54.02227 100 VAL B CA 1
ATOM 4536 C C . VAL B 1 100 ? -37.28000 -27.77700 43.88100 1.000 61.65476 100 VAL B C 1
ATOM 4537 O O . VAL B 1 100 ? -36.94200 -26.77300 44.53600 1.000 57.23844 100 VAL B O 1
ATOM 4541 N N . PRO B 1 101 ? -38.49900 -28.31400 44.01100 1.000 62.58908 101 PRO B N 1
ATOM 4542 C CA . PRO B 1 101 ? -39.48000 -27.69000 44.91300 1.000 60.14405 101 PRO B CA 1
ATOM 4543 C C . PRO B 1 101 ? -38.99600 -27.63200 46.36200 1.000 48.95587 101 PRO B C 1
ATOM 4544 O O . PRO B 1 101 ? -38.31700 -28.53400 46.85800 1.000 39.95216 101 PRO B O 1
ATOM 4548 N N . VAL B 1 102 ? -39.36500 -26.55100 47.04500 1.000 45.41071 102 VAL B N 1
ATOM 4549 C CA . VAL B 1 102 ? -39.06700 -26.39700 48.46700 1.000 55.95408 102 VAL B CA 1
ATOM 4550 C C . VAL B 1 102 ? -39.37400 -27.65900 49.26900 1.000 66.43165 102 VAL B C 1
ATOM 4551 O O . VAL B 1 102 ? -38.53600 -28.10500 50.05700 1.000 70.91377 102 VAL B O 1
ATOM 4555 N N . SER B 1 103 ? -40.59400 -28.20200 49.11800 1.000 71.53489 103 SER B N 1
ATOM 4556 C CA . SER B 1 103 ? -41.02600 -29.41200 49.83500 1.000 70.21368 103 SER B CA 1
ATOM 4557 C C . SER B 1 103 ? -40.03600 -30.57300 49.71200 1.000 74.53788 103 SER B C 1
ATOM 4558 O O . SER B 1 103 ? -39.88900 -31.36900 50.65100 1.000 76.06438 103 SER B O 1
ATOM 4561 N N . THR B 1 104 ? -39.39200 -30.72200 48.54700 1.000 71.18485 104 THR B N 1
ATOM 4562 C CA . THR B 1 104 ? -38.65300 -31.93800 48.21400 1.000 64.94200 104 THR B CA 1
ATOM 4563 C C . THR B 1 104 ? -37.12200 -31.82600 48.27600 1.000 62.26536 104 THR B C 1
ATOM 4564 O O . THR B 1 104 ? -36.44500 -32.79900 47.92200 1.000 58.98339 104 THR B O 1
ATOM 4568 N N . LEU B 1 105 ? -36.54400 -30.71600 48.74300 1.000 61.83636 105 LEU B N 1
ATOM 4569 C CA . LEU B 1 105 ? -35.08800 -30.67700 48.86500 1.000 65.51838 105 LEU B CA 1
ATOM 4570 C C . LEU B 1 105 ? -34.64700 -31.52500 50.06000 1.000 62.96544 105 LEU B C 1
ATOM 4571 O O . LEU B 1 105 ? -35.32400 -31.55300 51.10200 1.000 65.76052 105 LEU B O 1
ATOM 4576 N N . GLY B 1 106 ? -33.55100 -32.29700 49.87100 1.000 55.29610 106 GLY B N 1
ATOM 4577 C CA . GLY B 1 106 ? -33.13100 -33.32700 50.81000 1.000 60.36776 106 GLY B CA 1
ATOM 4578 C C . GLY B 1 106 ? -33.60100 -34.73200 50.45600 1.000 61.35736 106 GLY B C 1
ATOM 4579 O O . GLY B 1 106 ? -33.22200 -35.70000 51.13800 1.000 60.32302 106 GLY B O 1
ATOM 4580 N N . LEU B 1 107 ? -34.48800 -34.85100 49.46800 1.000 56.88577 107 LEU B N 1
ATOM 4581 C CA . LEU B 1 107 ? -35.14000 -36.09800 49.09700 1.000 55.36716 107 LEU B CA 1
ATOM 4582 C C . LEU B 1 107 ? -34.63400 -36.64800 47.76600 1.000 54.96448 107 LEU B C 1
ATOM 4583 O O . LEU B 1 107 ? -35.26100 -37.56500 47.21100 1.000 47.52149 107 LEU B O 1
ATOM 4588 N N . ASN B 1 108 ? -33.54500 -36.08000 47.22400 1.000 50.93769 108 ASN B N 1
ATOM 4589 C CA . ASN B 1 108 ? -32.98200 -36.45200 45.91800 1.000 44.59219 108 ASN B CA 1
ATOM 4590 C C . ASN B 1 108 ? -34.02800 -36.33700 44.79400 1.000 42.85514 108 ASN B C 1
ATOM 4591 O O . ASN B 1 108 ? -34.33200 -37.29000 44.07200 1.000 39.93374 108 ASN B O 1
ATOM 4596 N N . ALA B 1 109 ? -34.58300 -35.13800 44.65300 1.000 52.29048 109 ALA B N 1
ATOM 4597 C CA . ALA B 1 109 ? -35.37300 -34.81700 43.47000 1.000 49.52173 109 ALA B CA 1
ATOM 4598 C C . ALA B 1 109 ? -34.48800 -34.74300 42.22000 1.000 44.86854 109 ALA B C 1
ATOM 4599 O O . ALA B 1 109 ? -33.24900 -34.63300 42.29400 1.000 46.68454 109 ALA B O 1
ATOM 4601 N N . SER B 1 110 ? -35.13700 -34.77600 41.05000 1.000 38.10457 110 SER B N 1
ATOM 4602 C CA . SER B 1 110 ? -34.38700 -34.77900 39.80000 1.000 42.17348 110 SER B CA 1
ATOM 4603 C C . SER B 1 110 ? -33.69600 -33.43400 39.61200 1.000 52.90371 110 SER B C 1
ATOM 4604 O O . SER B 1 110 ? -34.34100 -32.37100 39.66200 1.000 54.11701 110 SER B O 1
ATOM 4607 N N . GLN B 1 111 ? -32.37700 -33.48800 39.37600 1.000 47.00564 111 GLN B N 1
ATOM 4608 C CA . GLN B 1 111 ? -31.53500 -32.30000 39.25900 1.000 42.48141 111 GLN B CA 1
ATOM 4609 C C . GLN B 1 111 ? -31.51800 -31.48200 40.55700 1.000 48.70847 111 GLN B C 1
ATOM 4610 O O . GLN B 1 111 ? -31.40100 -30.25700 40.52900 1.000 53.80119 111 GLN B O 1
ATOM 4616 N N . GLU B 1 112 ? -31.62400 -32.14600 41.71500 1.000 51.40353 112 GLU B N 1
ATOM 4617 C CA . GLU B 1 112 ? -31.54500 -31.45200 43.00500 1.000 53.38535 112 GLU B CA 1
ATOM 4618 C C . GLU B 1 112 ? -30.10100 -31.03900 43.34200 1.000 47.81363 112 GLU B C 1
ATOM 4619 O O . GLU B 1 112 ? -29.19300 -31.88200 43.39600 1.000 49.74281 112 GLU B O 1
ATOM 4625 N N . LEU B 1 113 ? -29.90800 -29.74600 43.62000 1.000 39.58369 113 LEU B N 1
ATOM 4626 C CA . LEU B 1 113 ? -28.65000 -29.23000 44.14700 1.000 39.92584 113 LEU B CA 1
ATOM 4627 C C . LEU B 1 113 ? -28.84100 -27.81700 44.68600 1.000 47.26356 113 LEU B C 1
ATOM 4628 O O . LEU B 1 113 ? -29.37200 -26.93600 43.99200 1.000 55.68299 113 LEU B O 1
ATOM 4633 N N . ASP B 1 114 ? -28.41600 -27.59700 45.92900 1.000 44.48691 114 ASP B N 1
ATOM 4634 C CA . ASP B 1 114 ? -28.48300 -26.27200 46.52400 1.000 46.04763 114 ASP B CA 1
ATOM 4635 C C . ASP B 1 114 ? -27.28600 -25.48800 45.99700 1.000 42.27875 114 ASP B C 1
ATOM 4636 O O . ASP B 1 114 ? -26.13000 -25.75200 46.36500 1.000 38.74938 114 ASP B O 1
ATOM 4641 N N . ALA B 1 115 ? -27.58300 -24.54100 45.10400 1.000 41.06808 115 ALA B N 1
ATOM 4642 C CA . ALA B 1 115 ? -26.57800 -23.75900 44.41000 1.000 30.22468 115 ALA B CA 1
ATOM 4643 C C . ALA B 1 115 ? -26.04100 -22.61800 45.27000 1.000 37.82559 115 ALA B C 1
ATOM 4644 O O . ALA B 1 115 ? -24.91900 -22.16500 45.02700 1.000 40.56013 115 ALA B O 1
ATOM 4646 N N . GLU B 1 116 ? -26.80100 -22.16000 46.28100 1.000 34.91471 116 GLU B N 1
ATOM 4647 C CA . GLU B 1 116 ? -26.40200 -20.99200 47.07700 1.000 38.34144 116 GLU B CA 1
ATOM 4648 C C . GLU B 1 116 ? -24.95100 -21.06300 47.54000 1.000 36.83600 116 GLU B C 1
ATOM 4649 O O . GLU B 1 116 ? -24.19300 -20.12000 47.26700 1.000 44.08160 116 GLU B O 1
ATOM 4655 N N . PRO B 1 117 ? -24.49000 -22.12400 48.21100 1.000 42.69986 117 PRO B N 1
ATOM 4656 C CA . PRO B 1 117 ? -23.09200 -22.14300 48.68100 1.000 39.91005 117 PRO B CA 1
ATOM 4657 C C . PRO B 1 117 ? -22.05800 -22.36700 47.57900 1.000 37.06497 117 PRO B C 1
ATOM 4658 O O . PRO B 1 117 ? -20.86000 -22.18300 47.83800 1.000 45.30543 117 PRO B O 1
ATOM 4662 N N . ILE B 1 118 ? -22.46200 -22.80200 46.38300 1.000 30.72474 118 ILE B N 1
ATOM 4663 C CA . ILE B 1 118 ? -21.50100 -22.94100 45.28700 1.000 33.72510 118 ILE B CA 1
ATOM 4664 C C . ILE B 1 118 ? -21.21800 -21.58100 44.64600 1.000 31.29586 118 ILE B C 1
ATOM 4665 O O . ILE B 1 118 ? -20.07900 -21.28200 44.28800 1.000 34.34096 118 ILE B O 1
ATOM 4670 N N . PHE B 1 119 ? -22.24100 -20.73800 44.50100 1.000 30.01676 119 PHE B N 1
ATOM 4671 C CA . PHE B 1 119 ? -22.07400 -19.39500 43.95200 1.000 33.13029 119 PHE B CA 1
ATOM 4672 C C . PHE B 1 119 ? -21.50800 -18.41400 44.97700 1.000 37.14393 119 PHE B C 1
ATOM 4673 O O . PHE B 1 119 ? -20.98100 -17.36400 44.58600 1.000 29.24298 119 PHE B O 1
ATOM 4681 N N . ARG B 1 120 ? -21.55100 -18.75200 46.26700 1.000 33.76984 120 ARG B N 1
ATOM 4682 C CA . ARG B 1 120 ? -21.15500 -17.78300 47.28100 1.000 31.10110 120 ARG B CA 1
ATOM 4683 C C . ARG B 1 120 ? -19.73300 -17.25900 47.09200 1.000 32.60391 120 ARG B C 1
ATOM 4684 O O . ARG B 1 120 ? -19.51900 -16.05000 47.31400 1.000 39.22049 120 ARG B O 1
ATOM 4692 N N . PRO B 1 121 ? -18.73500 -18.08000 46.73600 1.000 32.04068 121 PRO B N 1
ATOM 4693 C CA . PRO B 1 121 ? -17.35300 -17.57300 46.60600 1.000 32.36441 121 PRO B CA 1
ATOM 4694 C C . PRO B 1 121 ? -17.09400 -16.76900 45.34800 1.000 29.98781 121 PRO B C 1
ATOM 4695 O O . PRO B 1 121 ? -16.05800 -16.10100 45.27100 1.000 29.24561 121 PRO B O 1
ATOM 4699 N N . VAL B 1 122 ? -17.99300 -16.81300 44.37000 1.000 34.49624 122 VAL B N 1
ATOM 4700 C CA . VAL B 1 122 ? -17.81800 -16.13800 43.09100 1.000 30.90371 122 VAL B CA 1
ATOM 4701 C C . VAL B 1 122 ? -18.93700 -15.12800 42.81000 1.000 34.20147 122 VAL B C 1
ATOM 4702 O O . VAL B 1 122 ? -19.12900 -14.73900 41.65400 1.000 30.22468 122 VAL B O 1
ATOM 4706 N N . THR B 1 123 ? -19.69300 -14.70700 43.83900 1.000 28.49026 123 THR B N 1
ATOM 4707 C CA . THR B 1 123 ? -20.70400 -13.67100 43.65800 1.000 29.84305 123 THR B CA 1
ATOM 4708 C C . THR B 1 123 ? -20.68900 -12.69900 44.84000 1.000 33.03817 123 THR B C 1
ATOM 4709 O O . THR B 1 123 ? -20.26500 -13.02800 45.95300 1.000 39.55474 123 THR B O 1
ATOM 4713 N N . LYS B 1 124 ? -21.19800 -11.48500 44.56800 1.000 27.70332 124 LYS B N 1
ATOM 4714 C CA . LYS B 1 124 ? -21.40500 -10.47200 45.60900 1.000 24.42661 124 LYS B CA 1
ATOM 4715 C C . LYS B 1 124 ? -22.56800 -10.82700 46.52700 1.000 25.87679 124 LYS B C 1
ATOM 4716 O O . LYS B 1 124 ? -22.59400 -10.39100 47.68600 1.000 22.69746 124 LYS B O 1
ATOM 4722 N N . TYR B 1 125 ? -23.53100 -11.61000 46.03100 1.000 30.89318 125 TYR B N 1
ATOM 4723 C CA . TYR B 1 125 ? -24.69800 -12.02000 46.79800 1.000 29.90359 125 TYR B CA 1
ATOM 4724 C C . TYR B 1 125 ? -25.26800 -13.27500 46.15300 1.000 39.91794 125 TYR B C 1
ATOM 4725 O O . TYR B 1 125 ? -25.27600 -13.38800 44.92200 1.000 42.31560 125 TYR B O 1
ATOM 4734 N N . SER B 1 126 ? -25.72200 -14.21700 46.99200 1.000 39.59685 126 SER B N 1
ATOM 4735 C CA . SER B 1 126 ? -26.28300 -15.49700 46.56700 1.000 35.46215 126 SER B CA 1
ATOM 4736 C C . SER B 1 126 ? -27.40600 -15.93000 47.49900 1.000 33.75142 126 SER B C 1
ATOM 4737 O O . SER B 1 126 ? -27.26900 -15.85800 48.72300 1.000 39.64160 126 SER B O 1
ATOM 4740 N N . ALA B 1 127 ? -28.51200 -16.39800 46.93600 1.000 32.63549 127 ALA B N 1
ATOM 4741 C CA . ALA B 1 127 ? -29.61400 -16.74100 47.82400 1.000 37.30184 127 ALA B CA 1
ATOM 4742 C C . ALA B 1 127 ? -30.56000 -17.72400 47.15400 1.000 38.55989 127 ALA B C 1
ATOM 4743 O O . ALA B 1 127 ? -30.88300 -17.58800 45.97300 1.000 31.97489 127 ALA B O 1
ATOM 4745 N N . THR B 1 128 ? -31.00300 -18.70700 47.92600 1.000 47.29514 128 THR B N 1
ATOM 4746 C CA . THR B 1 128 ? -32.09400 -19.58000 47.50900 1.000 47.45832 128 THR B CA 1
ATOM 4747 C C . THR B 1 128 ? -33.37100 -19.07100 48.18900 1.000 45.61863 128 THR B C 1
ATOM 4748 O O . THR B 1 128 ? -33.43000 -18.95900 49.41700 1.000 55.03818 128 THR B O 1
ATOM 4752 N N . VAL B 1 129 ? -34.35700 -18.69800 47.38400 1.000 37.54134 129 VAL B N 1
ATOM 4753 C CA . VAL B 1 129 ? -35.55200 -18.01300 47.87200 1.000 51.74305 129 VAL B CA 1
ATOM 4754 C C . VAL B 1 129 ? -36.62900 -19.07300 48.12200 1.000 55.06713 129 VAL B C 1
ATOM 4755 O O . VAL B 1 129 ? -37.21800 -19.61700 47.17800 1.000 50.70082 129 VAL B O 1
ATOM 4759 N N . ASN B 1 130 ? -36.89500 -19.36900 49.39600 1.000 55.39612 130 ASN B N 1
ATOM 4760 C CA . ASN B 1 130 ? -37.75300 -20.48200 49.77200 1.000 53.74065 130 ASN B CA 1
ATOM 4761 C C . ASN B 1 130 ? -39.16000 -20.05700 50.16100 1.000 53.69854 130 ASN B C 1
ATOM 4762 O O . ASN B 1 130 ? -39.94200 -20.89300 50.62100 1.000 55.36980 130 ASN B O 1
ATOM 4767 N N . ASP B 1 131 ? -39.52000 -18.79500 49.93200 1.000 47.12144 131 ASP B N 1
ATOM 4768 C CA . ASP B 1 131 ? -40.84000 -18.30200 50.28000 1.000 40.47854 131 ASP B CA 1
ATOM 4769 C C . ASP B 1 131 ? -41.25000 -17.31700 49.20300 1.000 38.24143 131 ASP B C 1
ATOM 4770 O O . ASP B 1 131 ? -40.52900 -16.35800 48.94100 1.000 44.60008 131 ASP B O 1
ATOM 4775 N N . VAL B 1 132 ? -42.40400 -17.54800 48.57900 1.000 44.53955 132 VAL B N 1
ATOM 4776 C CA . VAL B 1 132 ? -42.86300 -16.61300 47.57200 1.000 43.46837 132 VAL B CA 1
ATOM 4777 C C . VAL B 1 132 ? -42.99900 -15.21100 48.17200 1.000 40.18377 132 VAL B C 1
ATOM 4778 O O . VAL B 1 132 ? -42.84600 -14.20800 47.46700 1.000 42.70512 132 VAL B O 1
ATOM 4782 N N . ALA B 1 133 ? -43.20900 -15.10700 49.47900 1.000 38.34670 133 ALA B N 1
ATOM 4783 C CA . ALA B 1 133 ? -43.36700 -13.78700 50.07000 1.000 38.73622 133 ALA B CA 1
ATOM 4784 C C . ALA B 1 133 ? -42.05900 -13.01200 50.11500 1.000 42.90778 133 ALA B C 1
ATOM 4785 O O . ALA B 1 133 ? -42.08800 -11.78900 50.27800 1.000 42.29718 133 ALA B O 1
ATOM 4787 N N . ASN B 1 134 ? -40.91900 -13.68600 49.97100 1.000 41.59446 134 ASN B N 1
ATOM 4788 C CA . ASN B 1 134 ? -39.61300 -13.04300 50.02100 1.000 38.14931 134 ASN B CA 1
ATOM 4789 C C . ASN B 1 134 ? -39.01000 -12.82200 48.64000 1.000 36.35962 134 ASN B C 1
ATOM 4790 O O . ASN B 1 134 ? -37.89700 -12.29400 48.54400 1.000 39.53106 134 ASN B O 1
ATOM 4795 N N . VAL B 1 135 ? -39.74100 -13.16100 47.57100 1.000 39.66002 135 VAL B N 1
ATOM 4796 C CA . VAL B 1 135 ? -39.18800 -13.13500 46.21400 1.000 34.41202 135 VAL B CA 1
ATOM 4797 C C . VAL B 1 135 ? -38.90900 -11.70000 45.74800 1.000 35.84377 135 VAL B C 1
ATOM 4798 O O . VAL B 1 135 ? -37.81800 -11.40100 45.25200 1.000 36.13591 135 VAL B O 1
ATOM 4802 N N . VAL B 1 136 ? -39.84700 -10.77100 45.95400 1.000 37.32026 136 VAL B N 1
ATOM 4803 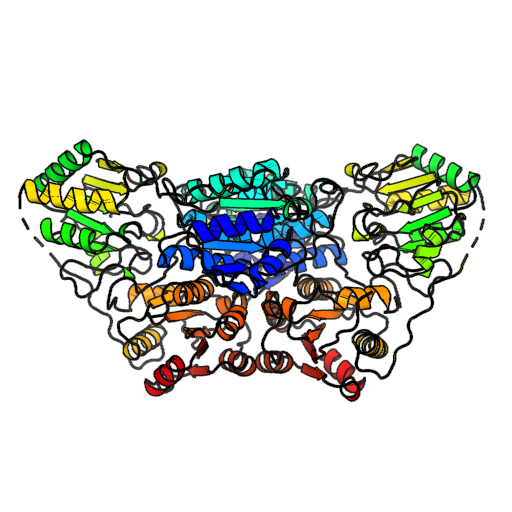C CA . VAL B 1 136 ? -39.61500 -9.42300 45.43100 1.000 33.39085 136 VAL B CA 1
ATOM 4804 C C . VAL B 1 136 ? -38.45800 -8.75000 46.17100 1.000 38.19142 136 VAL B C 1
ATOM 4805 O O . VAL B 1 136 ? -37.64300 -8.03200 45.56700 1.000 30.66157 136 VAL B O 1
ATOM 4809 N N . GLU B 1 137 ? -38.34200 -8.99900 47.48100 1.000 42.27875 137 GLU B N 1
ATOM 4810 C CA . GLU B 1 137 ? -37.22500 -8.44200 48.23400 1.000 38.55462 137 GLU B CA 1
ATOM 4811 C C . GLU B 1 137 ? -35.90400 -9.05800 47.76200 1.000 38.99415 137 GLU B C 1
ATOM 4812 O O . GLU B 1 137 ? -34.87900 -8.36500 47.70600 1.000 37.56503 137 GLU B O 1
ATOM 4818 N N . GLU B 1 138 ? -35.93600 -10.29200 47.25900 1.000 33.29347 138 GLU B N 1
ATOM 4819 C CA . GLU B 1 138 ? -34.67500 -10.93800 46.91500 1.000 35.09105 138 GLU B CA 1
ATOM 4820 C C . GLU B 1 138 ? -34.17400 -10.52300 45.53400 1.000 36.80178 138 GLU B C 1
ATOM 4821 O O . GLU B 1 138 ? -32.98600 -10.22000 45.37900 1.000 37.13603 138 GLU B O 1
ATOM 4827 N N . ILE B 1 139 ? -35.03800 -10.47300 44.52000 1.000 31.84592 139 ILE B N 1
ATOM 4828 C CA . ILE B 1 139 ? -34.56300 -10.03000 43.21600 1.000 28.52974 139 ILE B CA 1
ATOM 4829 C C . ILE B 1 139 ? -34.20600 -8.53800 43.26500 1.000 34.23832 139 ILE B C 1
ATOM 4830 O O . ILE B 1 139 ? -33.23400 -8.07800 42.65000 1.000 37.88612 139 ILE B O 1
ATOM 4835 N N . THR B 1 140 ? -34.98700 -7.76300 44.00900 1.000 37.25973 140 THR B N 1
ATOM 4836 C CA . THR B 1 140 ? -34.71900 -6.34200 44.19200 1.000 34.26727 140 THR B CA 1
ATOM 4837 C C . THR B 1 140 ? -33.34300 -6.10200 44.79500 1.000 28.83767 140 THR B C 1
ATOM 4838 O O . THR B 1 140 ? -32.57300 -5.27600 44.29600 1.000 35.69112 140 THR B O 1
ATOM 4842 N N . LYS B 1 141 ? -33.04500 -6.79400 45.89000 1.000 29.44037 141 LYS B N 1
ATOM 4843 C CA . LYS B 1 141 ? -31.75100 -6.71300 46.55700 1.000 22.26056 141 LYS B CA 1
ATOM 4844 C C . LYS B 1 141 ? -30.60300 -7.17900 45.64500 1.000 34.96735 141 LYS B C 1
ATOM 4845 O O . LYS B 1 141 ? -29.56500 -6.50900 45.52200 1.000 30.31679 141 LYS B O 1
ATOM 4851 N N . ALA B 1 142 ? -30.77400 -8.31900 44.97600 1.000 32.36704 142 ALA B N 1
ATOM 4852 C CA . ALA B 1 142 ? -29.72900 -8.79300 44.07200 1.000 29.34299 142 ALA B CA 1
ATOM 4853 C C . ALA B 1 142 ? -29.38000 -7.74200 43.02100 1.000 32.20386 142 ALA B C 1
ATOM 4854 O O . ALA B 1 142 ? -28.20100 -7.54700 42.69100 1.000 29.30088 142 ALA B O 1
ATOM 4856 N N . VAL B 1 143 ? -30.39100 -7.05100 42.48000 1.000 33.38821 143 VAL B N 1
ATOM 4857 C CA . VAL B 1 143 ? -30.13200 -6.06400 41.43400 1.000 25.68992 143 VAL B CA 1
ATOM 4858 C C . VAL B 1 143 ? -29.40400 -4.84400 41.99900 1.000 29.81673 143 VAL B C 1
ATOM 4859 O O . VAL B 1 143 ? -28.44100 -4.36100 41.39700 1.000 35.87272 143 VAL B O 1
ATOM 4863 N N . GLU B 1 144 ? -29.82500 -4.37200 43.16700 1.000 26.96639 144 GLU B N 1
ATOM 4864 C CA . GLU B 1 144 ? -29.17600 -3.22200 43.79200 1.000 33.94354 144 GLU B CA 1
ATOM 4865 C C . GLU B 1 144 ? -27.69900 -3.51400 44.06800 1.000 31.43535 144 GLU B C 1
ATOM 4866 O O . GLU B 1 144 ? -26.84000 -2.64900 43.89700 1.000 34.46729 144 GLU B O 1
ATOM 4872 N N . ILE B 1 145 ? -27.41900 -4.74100 44.49600 1.000 29.90622 145 ILE B N 1
ATOM 4873 C CA . ILE B 1 145 ? -26.06600 -5.18700 44.80200 1.000 28.04020 145 ILE B CA 1
ATOM 4874 C C . ILE B 1 145 ? -25.25500 -5.38800 43.52400 1.000 33.31978 145 ILE B C 1
ATOM 4875 O O . ILE B 1 145 ? -24.06900 -5.04300 43.46900 1.000 31.37481 145 ILE B O 1
ATOM 4880 N N . ALA B 1 146 ? -25.85600 -5.97800 42.48800 1.000 28.92189 146 ALA B N 1
ATOM 4881 C CA . ALA B 1 146 ? -25.10600 -6.16400 41.24900 1.000 32.16701 146 ALA B CA 1
ATOM 4882 C C . ALA B 1 146 ? -24.60600 -4.82500 40.70700 1.000 31.85908 146 ALA B C 1
ATOM 4883 O O . ALA B 1 146 ? -23.48100 -4.73000 40.20000 1.000 28.87978 146 ALA B O 1
ATOM 4885 N N . LEU B 1 147 ? -25.41900 -3.77800 40.82200 1.000 24.40293 147 LEU B N 1
ATOM 4886 C CA . LEU B 1 147 ? -25.10500 -2.46100 40.26800 1.000 29.00611 147 LEU B CA 1
ATOM 4887 C C . LEU B 1 147 ? -24.44700 -1.55900 41.27900 1.000 35.84904 147 LEU B C 1
ATOM 4888 O O . LEU B 1 147 ? -24.73900 -0.35800 41.33700 1.000 32.83288 147 LEU B O 1
ATOM 4893 N N . SER B 1 148 ? -23.53200 -2.12200 42.06200 1.000 31.66432 148 SER B N 1
ATOM 4894 C CA . SER B 1 148 ? -22.86800 -1.40800 43.14000 1.000 35.65164 148 SER B CA 1
ATOM 4895 C C . SER B 1 148 ? -21.69200 -0.57000 42.61100 1.000 40.82332 148 SER B C 1
ATOM 4896 O O . SER B 1 148 ? -21.30000 -0.65700 41.43800 1.000 39.56527 148 SER B O 1
ATOM 4899 N N . GLY B 1 149 ? -21.20000 0.32300 43.47000 1.000 33.89617 149 GLY B N 1
ATOM 4900 C CA . GLY B 1 149 ? -19.96300 1.02200 43.18900 1.000 33.75405 149 GLY B CA 1
ATOM 4901 C C . GLY B 1 149 ? -18.88700 0.08400 42.67100 1.000 37.01233 149 GLY B C 1
ATOM 4902 O O . GLY B 1 149 ? -18.21200 0.38700 41.68400 1.000 40.17061 149 GLY B O 1
ATOM 4903 N N . VAL B 1 150 ? -18.67100 -1.03400 43.35800 1.000 37.22025 150 VAL B N 1
ATOM 4904 C CA . VAL B 1 150 ? -17.87800 -2.10500 42.76900 1.000 32.69866 150 VAL B CA 1
ATOM 4905 C C . VAL B 1 150 ? -18.87200 -3.11200 42.22300 1.000 33.27504 150 VAL B C 1
ATOM 4906 O O . VAL B 1 150 ? -19.35800 -3.97200 42.97200 1.000 30.44576 150 VAL B O 1
ATOM 4910 N N . PRO B 1 151 ? -19.18400 -3.05000 40.93100 1.000 39.84951 151 PRO B N 1
ATOM 4911 C CA . PRO B 1 151 ? -20.22200 -3.92900 40.37300 1.000 31.62748 151 PRO B CA 1
ATOM 4912 C C . PRO B 1 151 ? -19.76900 -5.38500 40.39000 1.000 32.40389 151 PRO B C 1
ATOM 4913 O O . PRO B 1 151 ? -18.57700 -5.71300 40.51400 1.000 40.86543 151 PRO B O 1
ATOM 4917 N N . GLY B 1 152 ? -20.74900 -6.27700 40.31800 1.000 29.23245 152 GLY B N 1
ATOM 4918 C CA . GLY B 1 152 ? -20.45300 -7.68400 40.38600 1.000 23.63178 152 GLY B CA 1
ATOM 4919 C C . GLY B 1 152 ? -21.62400 -8.59100 40.11400 1.000 32.53548 152 GLY B C 1
ATOM 4920 O O . GLY B 1 152 ? -22.77500 -8.17100 40.03400 1.000 45.71338 152 GLY B O 1
ATOM 4921 N N . PRO B 1 153 ? -21.33500 -9.87300 39.94300 1.000 36.05432 153 PRO B N 1
ATOM 4922 C CA . PRO B 1 153 ? -22.40400 -10.85700 39.70700 1.000 24.81087 153 PRO B CA 1
ATOM 4923 C C . PRO B 1 153 ? -23.15300 -11.22000 40.97900 1.000 26.53739 153 PRO B C 1
ATOM 4924 O O . PRO B 1 153 ? -22.61500 -11.18000 42.09100 1.000 29.75620 153 PRO B O 1
ATOM 4928 N N . VAL B 1 154 ? -24.41600 -11.59900 40.79600 1.000 29.37194 154 VAL B N 1
ATOM 4929 C CA . VAL B 1 154 ? -25.26800 -12.04400 41.89000 1.000 26.45580 154 VAL B CA 1
ATOM 4930 C C . VAL B 1 154 ? -25.98600 -13.30300 41.44700 1.000 29.24561 154 VAL B C 1
ATOM 4931 O O . VAL B 1 154 ? -26.16700 -13.55200 40.25000 1.000 34.57520 154 VAL B O 1
ATOM 4935 N N . HIS B 1 155 ? -26.41400 -14.09500 42.43600 1.000 31.55378 155 HIS B N 1
ATOM 4936 C CA . HIS B 1 155 ? -27.08400 -15.36600 42.18200 1.000 27.70859 155 HIS B CA 1
ATOM 4937 C C . HIS B 1 155 ? -28.36400 -15.44300 42.99900 1.000 30.06150 155 HIS B C 1
ATOM 4938 O O . HIS B 1 155 ? -28.35900 -15.18600 44.21600 1.000 28.01389 155 HIS B O 1
ATOM 4945 N N . ILE B 1 156 ? -29.46000 -15.76200 42.31200 1.000 26.92954 156 ILE B N 1
ATOM 4946 C CA . ILE B 1 156 ? -30.76200 -16.04000 42.90600 1.000 26.04260 156 ILE B CA 1
ATOM 4947 C C . ILE B 1 156 ? -31.21300 -17.39300 42.39000 1.000 29.35089 156 ILE B C 1
ATOM 4948 O O . ILE B 1 156 ? -31.31000 -17.60300 41.16100 1.000 35.44109 156 ILE B O 1
ATOM 4953 N N . ALA B 1 157 ? -31.47000 -18.31200 43.32000 1.000 30.91423 157 ALA B N 1
ATOM 4954 C CA . ALA B 1 157 ? -32.02100 -19.62300 42.98800 1.000 30.02202 157 ALA B CA 1
ATOM 4955 C C . ALA B 1 157 ? -33.50100 -19.64400 43.34200 1.000 35.47794 157 ALA B C 1
ATOM 4956 O O . ALA B 1 157 ? -33.85800 -19.35900 44.49100 1.000 35.24633 157 ALA B O 1
ATOM 4958 N N . LEU B 1 158 ? -34.36100 -19.99600 42.37600 1.000 36.60439 158 LEU B N 1
ATOM 4959 C CA . LEU B 1 158 ? -35.80400 -20.05000 42.60900 1.000 42.46035 158 LEU B CA 1
ATOM 4960 C C . LEU B 1 158 ? -36.38000 -21.42100 42.45300 1.000 44.92644 158 LEU B C 1
ATOM 4961 O O . LEU B 1 158 ? -36.55200 -21.90800 41.32800 1.000 40.32852 158 LEU B O 1
ATOM 4966 N N . PRO B 1 159 ? -36.73700 -22.07100 43.56800 1.000 44.61324 159 PRO B N 1
ATOM 4967 C CA . PRO B 1 159 ? -37.47400 -23.33700 43.53000 1.000 39.39946 159 PRO B CA 1
ATOM 4968 C C . PRO B 1 159 ? -38.66900 -23.30000 42.57800 1.000 46.69507 159 PRO B C 1
ATOM 4969 O O . PRO B 1 159 ? -39.41600 -22.32100 42.50600 1.000 45.05277 159 PRO B O 1
ATOM 4973 N N . ILE B 1 160 ? -38.86200 -24.40900 41.85200 1.000 43.33677 160 ILE B N 1
ATOM 4974 C CA . ILE B 1 160 ? -39.80600 -24.45000 40.74500 1.000 51.45354 160 ILE B CA 1
ATOM 4975 C C . ILE B 1 160 ? -41.25500 -24.23200 41.21300 1.000 55.70668 160 ILE B C 1
ATOM 4976 O O . ILE B 1 160 ? -42.05900 -23.62800 40.48700 1.000 61.97322 160 ILE B O 1
ATOM 4981 N N . ASP B 1 161 ? -41.61800 -24.69400 42.41600 1.000 46.72666 161 ASP B N 1
ATOM 4982 C CA . ASP B 1 161 ? -42.95400 -24.39400 42.94000 1.000 45.32649 161 ASP B CA 1
ATOM 4983 C C . ASP B 1 161 ? -43.10600 -22.90200 43.22600 1.000 54.51443 161 ASP B C 1
ATOM 4984 O O . ASP B 1 161 ? -44.11200 -22.28500 42.84700 1.000 61.00995 161 ASP B O 1
ATOM 4989 N N . VAL B 1 162 ? -42.11000 -22.30300 43.88900 1.000 54.39336 162 VAL B N 1
ATOM 4990 C CA . VAL B 1 162 ? -42.14000 -20.86400 44.13400 1.000 46.19764 162 VAL B CA 1
ATOM 4991 C C . VAL B 1 162 ? -42.32200 -20.11000 42.82600 1.000 43.99212 162 VAL B C 1
ATOM 4992 O O . VAL B 1 162 ? -43.03300 -19.10200 42.77200 1.000 50.35077 162 VAL B O 1
ATOM 4996 N N . GLN B 1 163 ? -41.68800 -20.58300 41.74800 1.000 41.18389 163 GLN B N 1
ATOM 4997 C CA . GLN B 1 163 ? -41.81900 -19.90300 40.46200 1.000 42.17611 163 GLN B CA 1
ATOM 4998 C C . GLN B 1 163 ? -43.27700 -19.73200 40.04300 1.000 49.80334 163 GLN B C 1
ATOM 4999 O O . GLN B 1 163 ? -43.63500 -18.70100 39.46200 1.000 53.12742 163 GLN B O 1
ATOM 5005 N N . HIS B 1 164 ? -44.14500 -20.69500 40.38500 1.000 52.78791 164 HIS B N 1
ATOM 5006 C CA . HIS B 1 164 ? -45.52900 -20.71300 39.91100 1.000 46.83719 164 HIS B CA 1
ATOM 5007 C C . HIS B 1 164 ? -46.52600 -20.15500 40.92600 1.000 51.78252 164 HIS B C 1
ATOM 5008 O O . HIS B 1 164 ? -47.69600 -19.94300 40.56900 1.000 53.18269 164 HIS B O 1
ATOM 5015 N N . GLN B 1 165 ? -46.09600 -19.89700 42.14700 1.000 45.36860 165 GLN B N 1
ATOM 5016 C CA . GLN B 1 165 ? -46.92400 -19.34600 43.19400 1.000 39.51000 165 GLN B CA 1
ATOM 5017 C C . GLN B 1 165 ? -47.20500 -17.89500 42.98600 1.000 48.39791 165 GLN B C 1
ATOM 5018 O O . GLN B 1 165 ? -46.43000 -17.20000 42.43700 1.000 52.07466 165 GLN B O 1
ATOM 5024 N N . GLN B 1 166 ? -48.32900 -17.42700 43.46600 1.000 56.07514 166 GLN B N 1
ATOM 5025 C CA . GLN B 1 166 ? -48.70700 -16.04800 43.31600 1.000 57.32529 166 GLN B CA 1
ATOM 5026 C C . GLN B 1 166 ? -47.99900 -15.25100 44.38500 1.000 52.93529 166 GLN B C 1
ATOM 5027 O O . GLN B 1 166 ? -47.87400 -15.71400 45.47100 1.000 50.70345 166 GLN B O 1
ATOM 5033 N N . VAL B 1 167 ? -47.51900 -14.06800 44.05900 1.000 52.42997 167 VAL B N 1
ATOM 5034 C CA . VAL B 1 167 ? -46.86400 -13.26100 45.05500 1.000 49.49278 167 VAL B CA 1
ATOM 5035 C C . VAL B 1 167 ? -47.92700 -12.47500 45.73500 1.000 55.98566 167 VAL B C 1
ATOM 5036 O O . VAL B 1 167 ? -48.82700 -12.01100 45.10800 1.000 58.18329 167 VAL B O 1
ATOM 5040 N N . PRO B 1 168 ? -47.82600 -12.36200 47.04100 1.000 30.00000 168 PRO B N 1
ATOM 5041 C CA . PRO B 1 168 ? -48.69000 -11.68000 47.96800 1.000 30.00000 168 PRO B CA 1
ATOM 5042 C C . PRO B 1 168 ? -48.74900 -10.20300 47.73800 1.000 30.00000 168 PRO B C 1
ATOM 5043 O O . PRO B 1 168 ? -49.82200 -9.69100 47.74600 1.000 30.00000 168 PRO B O 1
ATOM 5047 N N . ASP B 1 169 ? -47.65400 -9.51200 47.54600 1.000 59.26237 169 ASP B N 1
ATOM 5048 C CA . ASP B 1 169 ? -47.75900 -8.11800 47.25900 1.000 54.40652 169 ASP B CA 1
ATOM 5049 C C . ASP B 1 169 ? -46.96500 -7.91700 46.02800 1.000 50.30077 169 ASP B C 1
ATOM 5050 O O . ASP B 1 169 ? -45.82800 -8.21200 46.00600 1.000 44.40796 169 ASP B O 1
ATOM 5055 N N . ALA B 1 170 ? -47.59000 -7.41700 44.99200 1.000 50.41394 170 ALA B N 1
ATOM 5056 C CA . ALA B 1 170 ? -46.95200 -7.19200 43.71600 1.000 48.12419 170 ALA B CA 1
ATOM 5057 C C . ALA B 1 170 ? -46.43400 -5.83000 43.44900 1.000 43.29203 170 ALA B C 1
ATOM 5058 O O . ALA B 1 170 ? -46.25300 -5.47000 42.35400 1.000 48.70058 170 ALA B O 1
ATOM 5060 N N . THR B 1 171 ? -46.27800 -5.04100 44.45700 1.000 43.71050 171 THR B N 1
ATOM 5061 C CA . THR B 1 171 ? -45.72700 -3.70900 44.32200 1.000 42.56300 171 THR B CA 1
ATOM 5062 C C . THR B 1 171 ? -44.29100 -3.90800 43.90100 1.000 44.97645 171 THR B C 1
ATOM 5063 O O . THR B 1 171 ? -43.57300 -4.71400 44.52000 1.000 42.37350 171 THR B O 1
ATOM 5067 N N . LEU B 1 172 ? -43.90600 -3.24700 42.77700 1.000 44.80274 172 LEU B N 1
ATOM 5068 C CA . LEU B 1 172 ? -42.60700 -3.21900 42.11600 1.000 43.01042 172 LEU B CA 1
ATOM 5069 C C . LEU B 1 172 ? -41.72600 -2.11300 42.67500 1.000 49.48225 172 LEU B C 1
ATOM 5070 O O . LEU B 1 172 ? -42.12900 -0.94800 42.67500 1.000 49.30854 172 LEU B O 1
ATOM 5075 N N . PRO B 1 173 ? -40.48900 -2.38600 43.03800 1.000 52.93266 173 PRO B N 1
ATOM 5076 C CA . PRO B 1 173 ? -39.63100 -1.28600 43.46500 1.000 47.54781 173 PRO B CA 1
ATOM 5077 C C . PRO B 1 173 ? -39.23100 -0.51300 42.21900 1.000 37.10708 173 PRO B C 1
ATOM 5078 O O . PRO B 1 173 ? -39.41300 -0.98200 41.09400 1.000 38.77044 173 PRO B O 1
ATOM 5082 N N . ALA B 1 174 ? -38.72700 0.69700 42.40700 1.000 32.95395 174 ALA B N 1
ATOM 5083 C CA . ALA B 1 174 ? -38.24300 1.43700 41.24800 1.000 33.33558 174 ALA B CA 1
ATOM 5084 C C . ALA B 1 174 ? -36.99700 0.75000 40.69700 1.000 37.50450 174 ALA B C 1
ATOM 5085 O O . ALA B 1 174 ? -36.43400 -0.17300 41.30000 1.000 37.30710 174 ALA B O 1
ATOM 5087 N N . ALA B 1 175 ? -36.58700 1.16000 39.51000 1.000 34.54625 175 ALA B N 1
ATOM 5088 C CA . ALA B 1 175 ? -35.34600 0.60800 38.97700 1.000 34.64889 175 ALA B CA 1
ATOM 5089 C C . ALA B 1 175 ? -34.17000 0.98800 39.86600 1.000 34.68574 175 ALA B C 1
ATOM 5090 O O . ALA B 1 175 ? -34.10800 2.09800 40.40200 1.000 41.59183 175 ALA B O 1
ATOM 5092 N N . ALA B 1 176 ? -33.22200 0.06100 40.00800 1.000 30.12993 176 ALA B N 1
ATOM 5093 C CA . ALA B 1 176 ? -32.02400 0.34500 40.78000 1.000 28.37972 176 ALA B CA 1
ATOM 5094 C C . ALA B 1 176 ? -31.23800 1.46200 40.10400 1.000 32.80920 176 ALA B C 1
ATOM 5095 O O . ALA B 1 176 ? -31.11900 1.50800 38.87300 1.000 26.46107 176 ALA B O 1
ATOM 5097 N N . GLU B 1 177 ? -30.74100 2.40100 40.90500 1.000 24.23712 177 GLU B N 1
ATOM 5098 C CA . GLU B 1 177 ? -29.75000 3.31500 40.39200 1.000 27.15062 177 GLU B CA 1
ATOM 5099 C C . GLU B 1 177 ? -28.37000 2.69400 40.62500 1.000 30.59051 177 GLU B C 1
ATOM 5100 O O . GLU B 1 177 ? -28.04200 2.26000 41.75100 1.000 40.57592 177 GLU B O 1
ATOM 5106 N N . ARG B 1 178 ? -27.54300 2.74700 39.62200 1.000 29.69830 178 ARG B N 1
ATOM 5107 C CA . ARG B 1 178 ? -26.22500 2.25400 39.70400 1.000 30.91950 178 ARG B CA 1
ATOM 5108 C C . ARG B 1 178 ? -25.49200 3.18700 40.60100 1.000 29.99307 178 ARG B C 1
ATOM 5109 O O . ARG B 1 178 ? -25.59900 4.35000 40.45700 1.000 32.31703 178 ARG B O 1
ATOM 5117 N N . ASN B 1 179 ? -24.74600 2.65400 41.54200 1.000 23.10277 179 ASN B N 1
ATOM 5118 C CA . ASN B 1 179 ? -24.00000 3.45800 42.44200 1.000 28.49289 179 ASN B CA 1
ATOM 5119 C C . ASN B 1 179 ? -22.61700 3.78200 41.90900 1.000 29.24035 179 ASN B C 1
ATOM 5120 O O . ASN B 1 179 ? -22.04500 3.00500 41.23600 1.000 29.23508 179 ASN B O 1
ATOM 5125 N N . LEU B 1 180 ? -22.11100 4.96800 42.20300 1.000 39.25471 180 LEU B N 1
ATOM 5126 C CA . LEU B 1 180 ? -20.76500 5.39600 41.86000 1.000 31.54589 180 LEU B CA 1
ATOM 5127 C C . LEU B 1 180 ? -20.09600 5.83700 43.13000 1.000 38.76254 180 LEU B C 1
ATOM 5128 O O . LEU B 1 180 ? -20.56600 6.69900 43.73600 1.000 46.90826 180 LEU B O 1
ATOM 5133 N N . ILE B 1 181 ? -18.99700 5.24400 43.53800 1.000 38.64674 181 ILE B N 1
ATOM 5134 C CA . ILE B 1 181 ? -18.31800 5.64600 44.75300 1.000 40.04691 181 ILE B CA 1
ATOM 5135 C C . ILE B 1 181 ? -17.86500 7.07800 44.69100 1.000 45.00803 181 ILE B C 1
ATOM 5136 O O . ILE B 1 181 ? -17.23200 7.47000 43.78300 1.000 42.79987 181 ILE B O 1
ATOM 5141 N N . THR B 1 182 ? -18.19300 7.85800 45.69800 1.000 39.40999 182 THR B N 1
ATOM 5142 C CA . THR B 1 182 ? -17.88200 9.27700 45.68200 1.000 35.17790 182 THR B CA 1
ATOM 5143 C C . THR B 1 182 ? -16.47500 9.46900 46.21300 1.000 40.68909 182 THR B C 1
ATOM 5144 O O . THR B 1 182 ? -16.13100 8.88900 47.25000 1.000 44.16056 182 THR B O 1
ATOM 5148 N N . PRO B 1 183 ? -15.63100 10.21300 45.50800 1.000 36.57017 183 PRO B N 1
ATOM 5149 C CA . PRO B 1 183 ? -14.30200 10.52400 46.03200 1.000 37.29658 183 PRO B CA 1
ATOM 5150 C C . PRO B 1 183 ? -14.36400 11.67100 47.02500 1.000 36.99654 183 PRO B C 1
ATOM 5151 O O . PRO B 1 183 ? -15.27800 12.49200 47.00100 1.000 42.06820 183 PRO B O 1
ATOM 5155 N N . ASP B 1 184 ? -13.41800 11.67000 47.96400 1.000 34.96472 184 ASP B N 1
ATOM 5156 C CA . ASP B 1 184 ? -13.29400 12.76800 48.92100 1.000 37.17025 184 ASP B CA 1
ATOM 5157 C C . ASP B 1 184 ? -12.66400 13.93800 48.16400 1.000 38.77833 184 ASP B C 1
ATOM 5158 O O . ASP B 1 184 ? -11.59000 13.79600 47.55900 1.000 30.54577 184 ASP B O 1
ATOM 5163 N N . ALA B 1 185 ? -13.37600 15.07000 48.13400 1.000 35.30686 185 ALA B N 1
ATOM 5164 C CA . ALA B 1 185 ? -12.90200 16.21200 47.36900 1.000 29.79568 185 ALA B CA 1
ATOM 5165 C C . ALA B 1 185 ? -11.59000 16.75400 47.93000 1.000 45.01592 185 ALA B C 1
ATOM 5166 O O . ALA B 1 185 ? -10.77500 17.29900 47.17100 1.000 32.89868 185 ALA B O 1
ATOM 5168 N N . ASP B 1 186 ? -11.37200 16.62600 49.25300 1.000 44.59745 186 ASP B N 1
ATOM 5169 C CA . ASP B 1 186 ? -10.10600 17.05900 49.84700 1.000 43.24203 186 ASP B CA 1
ATOM 5170 C C . ASP B 1 186 ? -8.94200 16.22900 49.29500 1.000 40.89174 186 ASP B C 1
ATOM 5171 O O . ASP B 1 186 ? -7.89700 16.77700 48.92000 1.000 44.08686 186 ASP B O 1
ATOM 5176 N N . VAL B 1 187 ? -9.12200 14.90700 49.20000 1.000 39.50210 187 VAL B N 1
ATOM 5177 C CA . VAL B 1 187 ? -8.08300 14.04100 48.63100 1.000 38.48356 187 VAL B CA 1
ATOM 5178 C C . VAL B 1 187 ? -7.77500 14.45500 47.19200 1.000 34.56730 187 VAL B C 1
ATOM 5179 O O . VAL B 1 187 ? -6.60900 14.63300 46.82400 1.000 38.18353 187 VAL B O 1
ATOM 5183 N N . LEU B 1 188 ? -8.81200 14.65600 46.36500 1.000 35.71481 188 LEU B N 1
ATOM 5184 C CA . LEU B 1 188 ? -8.56700 15.03500 44.97200 1.000 33.23030 188 LEU B CA 1
ATOM 5185 C C . LEU B 1 188 ? -7.79400 16.33700 44.87400 1.000 38.12036 188 LEU B C 1
ATOM 5186 O O . LEU B 1 188 ? -6.87200 16.45800 44.05700 1.000 38.83097 188 LEU B O 1
ATOM 5191 N N . ASP B 1 189 ? -8.13100 17.32400 45.71000 1.000 40.47591 189 ASP B N 1
ATOM 5192 C CA . ASP B 1 189 ? -7.40400 18.58500 45.63600 1.000 41.51287 189 ASP B CA 1
ATOM 5193 C C . ASP B 1 189 ? -5.96000 18.39300 46.09000 1.000 41.26021 189 ASP B C 1
ATOM 5194 O O . ASP B 1 189 ? -5.03300 18.97500 45.50900 1.000 36.94917 189 ASP B O 1
ATOM 5199 N N . ARG B 1 190 ? -5.73700 17.54600 47.09200 1.000 37.03076 190 ARG B N 1
ATOM 5200 C CA . ARG B 1 190 ? -4.36000 17.32900 47.52200 1.000 32.02489 190 ARG B CA 1
ATOM 5201 C C . ARG B 1 190 ? -3.55100 16.58300 46.46900 1.000 39.32577 190 ARG B C 1
ATOM 5202 O O . ARG B 1 190 ? -2.39200 16.91600 46.22000 1.000 39.90215 190 ARG B O 1
ATOM 5210 N N . VAL B 1 191 ? -4.14700 15.57200 45.83800 1.000 42.57616 191 VAL B N 1
ATOM 5211 C CA . VAL B 1 191 ? -3.46900 14.87800 44.74900 1.000 45.15278 191 VAL B CA 1
ATOM 5212 C C . VAL B 1 191 ? -3.11700 15.86900 43.64500 1.000 40.73646 191 VAL B C 1
ATOM 5213 O O . VAL B 1 191 ? -1.96800 15.93900 43.19100 1.000 34.35938 191 VAL B O 1
ATOM 5217 N N . ALA B 1 192 ? -4.08300 16.70500 43.25300 1.000 44.61324 192 ALA B N 1
ATOM 5218 C CA . ALA B 1 192 ? -3.81500 17.68900 42.20500 1.000 44.11055 192 ALA B CA 1
ATOM 5219 C C . ALA B 1 192 ? -2.63100 18.56900 42.57700 1.000 44.38690 192 ALA B C 1
ATOM 5220 O O . ALA B 1 192 ? -1.77000 18.85600 41.73600 1.000 48.13735 192 ALA B O 1
ATOM 5222 N N . GLU B 1 193 ? -2.55600 18.97700 43.84400 1.000 38.10194 193 GLU B N 1
ATOM 5223 C CA . GLU B 1 193 ? -1.42200 19.76700 44.29500 1.000 45.21595 193 GLU B CA 1
ATOM 5224 C C . GLU B 1 193 ? -0.11900 18.99700 44.12500 1.000 46.99248 193 GLU B C 1
ATOM 5225 O O . GLU B 1 193 ? 0.92700 19.58000 43.80700 1.000 52.38523 193 GLU B O 1
ATOM 5231 N N . GLU B 1 194 ? -0.15500 17.68700 44.36100 1.000 41.38391 194 GLU B N 1
ATOM 5232 C CA . GLU B 1 194 ? 1.10800 16.96700 44.32500 1.000 44.25531 194 GLU B CA 1
ATOM 5233 C C . GLU B 1 194 ? 1.54300 16.62200 42.90500 1.000 42.98410 194 GLU B C 1
ATOM 5234 O O . GLU B 1 194 ? 2.74900 16.59700 42.63000 1.000 39.95216 194 GLU B O 1
ATOM 5240 N N . LEU B 1 195 ? 0.59800 16.49400 41.96800 1.000 47.75046 195 LEU B N 1
ATOM 5241 C CA . LEU B 1 195 ? 0.95700 16.36300 40.55400 1.000 47.81100 195 LEU B CA 1
ATOM 5242 C C . LEU B 1 195 ? 1.58100 17.65300 39.99700 1.000 51.98781 195 LEU B C 1
ATOM 5243 O O . LEU B 1 195 ? 2.57000 17.60600 39.24800 1.000 51.36932 195 LEU B O 1
ATOM 5248 N N . ILE B 1 196 ? 1.02700 18.81600 40.35900 1.000 47.76625 196 ILE B N 1
ATOM 5249 C CA . ILE B 1 196 ? 1.62300 20.09100 39.95900 1.000 43.45521 196 ILE B CA 1
ATOM 5250 C C . ILE B 1 196 ? 3.03700 20.22300 40.51400 1.000 43.69471 196 ILE B C 1
ATOM 5251 O O . ILE B 1 196 ? 3.97000 20.60300 39.79200 1.000 38.00719 196 ILE B O 1
ATOM 5256 N N . ALA B 1 197 ? 3.20700 19.92800 41.81300 1.000 45.07383 197 ALA B N 1
ATOM 5257 C CA . ALA B 1 197 ? 4.45500 20.21100 42.52600 1.000 41.62604 197 ALA B CA 1
ATOM 5258 C C . ALA B 1 197 ? 5.61500 19.34600 42.03500 1.000 42.71565 197 ALA B C 1
ATOM 5259 O O . ALA B 1 197 ? 6.74600 19.83600 41.88700 1.000 39.58106 197 ALA B O 1
ATOM 5261 N N . ARG B 1 198 ? 5.35300 18.08500 41.82500 1.000 42.36034 198 ARG B N 1
ATOM 5262 C CA . ARG B 1 198 ? 6.36200 17.16300 41.42400 1.000 42.66301 198 ARG B CA 1
ATOM 5263 C C . ARG B 1 198 ? 6.68300 17.18500 39.97800 1.000 47.67151 198 ARG B C 1
ATOM 5264 O O . ARG B 1 198 ? 7.48400 16.44800 39.53400 1.000 53.46167 198 ARG B O 1
ATOM 5272 N N . GLU B 1 199 ? 6.01500 18.01100 39.22000 1.000 51.49828 199 GLU B N 1
ATOM 5273 C CA . GLU B 1 199 ? 6.25800 18.21300 37.80600 1.000 53.68012 199 GLU B CA 1
ATOM 5274 C C . GLU B 1 199 ? 6.13600 17.08400 36.82600 1.000 50.37446 199 GLU B C 1
ATOM 5275 O O . GLU B 1 199 ? 5.42400 17.19600 35.88900 1.000 52.18784 199 GLU B O 1
ATOM 5281 N N . SER B 1 200 ? 6.86300 16.01400 36.99500 1.000 47.31883 200 SER B N 1
ATOM 5282 C CA . SER B 1 200 ? 6.81500 14.96200 36.05000 1.000 44.95276 200 SER B CA 1
ATOM 5283 C C . SER B 1 200 ? 6.17700 13.71800 36.54300 1.000 50.98506 200 SER B C 1
ATOM 5284 O O . SER B 1 200 ? 6.08600 13.46000 37.69600 1.000 46.80824 200 SER B O 1
ATOM 5287 N N . GLY B 1 201 ? 5.72500 12.93700 35.59900 1.000 52.59315 201 GLY B N 1
ATOM 5288 C CA . GLY B 1 201 ? 5.15400 11.64000 35.92900 1.000 39.56264 201 GLY B CA 1
ATOM 5289 C C . GLY B 1 201 ? 4.63800 10.94200 34.68900 1.000 32.46705 201 GLY B C 1
ATOM 5290 O O . GLY B 1 201 ? 4.79600 11.42000 33.55800 1.000 43.80525 201 GLY B O 1
ATOM 5291 N N . TYR B 1 202 ? 4.04800 9.77100 34.91300 1.000 31.82487 202 TYR B N 1
ATOM 5292 C CA . TYR B 1 202 ? 3.39400 9.03500 33.84000 1.000 36.21750 202 TYR B CA 1
ATOM 5293 C C . TYR B 1 202 ? 2.12800 8.39100 34.38300 1.000 35.44109 202 TYR B C 1
ATOM 5294 O O . TYR B 1 202 ? 1.96800 8.21900 35.58900 1.000 35.33055 202 TYR B O 1
ATOM 5303 N N . ILE B 1 203 ? 1.22600 8.04700 33.46900 1.000 34.04619 203 ILE B N 1
ATOM 5304 C CA . ILE B 1 203 ? -0.04800 7.41600 33.78300 1.000 31.79065 203 ILE B CA 1
ATOM 5305 C C . ILE B 1 203 ? 0.03300 5.96700 33.34600 1.000 37.59135 203 ILE B C 1
ATOM 5306 O O . ILE B 1 203 ? 0.45500 5.67600 32.21900 1.000 39.27313 203 ILE B O 1
ATOM 5311 N N . LEU B 1 204 ? -0.31200 5.06000 34.25500 1.000 39.39420 204 LEU B N 1
ATOM 5312 C CA . LEU B 1 204 ? -0.56600 3.66100 33.92300 1.000 32.66181 204 LEU B CA 1
ATOM 5313 C C . LEU B 1 204 ? -2.08000 3.47900 33.93300 1.000 33.18293 204 LEU B C 1
ATOM 5314 O O . LEU B 1 204 ? -2.70600 3.49400 34.99800 1.000 35.97537 204 LEU B O 1
ATOM 5319 N N . ALA B 1 205 ? -2.66700 3.32100 32.74600 1.000 29.91674 205 ALA B N 1
ATOM 5320 C CA . ALA B 1 205 ? -4.11200 3.21200 32.58600 1.000 32.18544 205 ALA B CA 1
ATOM 5321 C C . ALA B 1 205 ? -4.50700 1.74500 32.44500 1.000 36.87811 205 ALA B C 1
ATOM 5322 O O . ALA B 1 205 ? -4.08200 1.06800 31.49300 1.000 33.88038 205 ALA B O 1
ATOM 5324 N N . GLY B 1 206 ? -5.30200 1.26200 33.40600 1.000 31.16426 206 GLY B N 1
ATOM 5325 C CA . GLY B 1 206 ? -5.95200 -0.02800 33.31500 1.000 27.26116 206 GLY B CA 1
ATOM 5326 C C . GLY B 1 206 ? -7.37300 0.08100 32.78000 1.000 28.37972 206 GLY B C 1
ATOM 5327 O O . GLY B 1 206 ? -7.84000 1.14600 32.37000 1.000 34.80944 206 GLY B O 1
ATOM 5328 N N . GLN B 1 207 ? -8.07500 -1.05500 32.78900 1.000 28.72976 207 GLN B N 1
ATOM 5329 C CA . GLN B 1 207 ? -9.37700 -1.09500 32.12500 1.000 29.34036 207 GLN B CA 1
ATOM 5330 C C . GLN B 1 207 ? -10.46700 -0.36200 32.90900 1.000 34.40939 207 GLN B C 1
ATOM 5331 O O . GLN B 1 207 ? -11.60200 -0.24200 32.41900 1.000 30.05360 207 GLN B O 1
ATOM 5337 N N . GLY B 1 208 ? -10.15200 0.12900 34.10900 1.000 33.55139 208 GLY B N 1
ATOM 5338 C CA . GLY B 1 208 ? -11.07600 0.98100 34.82500 1.000 36.78073 208 GLY B CA 1
ATOM 5339 C C . GLY B 1 208 ? -11.29200 2.34700 34.18600 1.000 34.62784 208 GLY B C 1
ATOM 5340 O O . GLY B 1 208 ? -12.15200 3.10300 34.65600 1.000 32.71445 208 GLY B O 1
ATOM 5341 N N . ILE B 1 209 ? -10.52800 2.67900 33.13700 1.000 23.18699 209 ILE B N 1
ATOM 5342 C CA . ILE B 1 209 ? -10.72000 3.93600 32.43300 1.000 25.71098 209 ILE B CA 1
ATOM 5343 C C . ILE B 1 209 ? -11.74200 3.80000 31.31900 1.000 32.14596 209 ILE B C 1
ATOM 5344 O O . ILE B 1 209 ? -11.99900 4.78500 30.61300 1.000 28.01389 209 ILE B O 1
ATOM 5349 N N . ARG B 1 210 ? -12.34900 2.61700 31.14900 1.000 29.26140 210 ARG B N 1
ATOM 5350 C CA . ARG B 1 210 ? -13.14100 2.37000 29.94500 1.000 32.09069 210 ARG B CA 1
ATOM 5351 C C . ARG B 1 210 ? -14.32400 3.33600 29.81000 1.000 38.68095 210 ARG B C 1
ATOM 5352 O O . ARG B 1 210 ? -14.67700 3.71500 28.68500 1.000 44.20004 210 ARG B O 1
ATOM 5360 N N . ASN B 1 211 ? -14.88900 3.82000 30.92300 1.000 37.88086 211 ASN B N 1
ATOM 5361 C CA . ASN B 1 211 ? -16.03600 4.72600 30.87600 1.000 41.25231 211 ASN B CA 1
ATOM 5362 C C . ASN B 1 211 ? -15.65500 6.21000 30.94700 1.000 38.23616 211 ASN B C 1
ATOM 5363 O O . ASN B 1 211 ? -16.53800 7.07100 31.04900 1.000 36.22803 211 ASN B O 1
ATOM 5368 N N . ALA B 1 212 ? -14.36600 6.53200 30.88000 1.000 39.68634 212 ALA B N 1
ATOM 5369 C CA . ALA B 1 212 ? -13.91900 7.91000 30.99100 1.000 23.53440 212 ALA B CA 1
ATOM 5370 C C . ALA B 1 212 ? -12.66400 8.11300 30.14300 1.000 40.16008 212 ALA B C 1
ATOM 5371 O O . ALA B 1 212 ? -11.68900 8.73500 30.58100 1.000 35.96747 212 ALA B O 1
ATOM 5373 N N . VAL B 1 213 ? -12.67200 7.56600 28.92300 1.000 42.64722 213 VAL B N 1
ATOM 5374 C CA . VAL B 1 213 ? -11.52500 7.73200 28.04200 1.000 38.05193 213 VAL B CA 1
ATOM 5375 C C . VAL B 1 213 ? -11.29200 9.19900 27.70400 1.000 39.93110 213 VAL B C 1
ATOM 5376 O O . VAL B 1 213 ? -10.16400 9.68000 27.89600 1.000 35.77534 213 VAL B O 1
ATOM 5380 N N . PRO B 1 214 ? -12.29300 9.97700 27.27900 1.000 43.97896 214 PRO B N 1
ATOM 5381 C CA . PRO B 1 214 ? -12.00800 11.39400 26.98000 1.000 38.59936 214 PRO B CA 1
ATOM 5382 C C . PRO B 1 214 ? -11.48200 12.17700 28.18500 1.000 41.59972 214 PRO B C 1
ATOM 5383 O O . PRO B 1 214 ? -10.55600 12.99500 28.03500 1.000 42.86303 214 PRO B O 1
ATOM 5387 N N . ALA B 1 215 ? -12.02000 11.93900 29.38600 1.000 44.79748 215 ALA B N 1
ATOM 5388 C CA . ALA B 1 215 ? -11.45700 12.59700 30.56700 1.000 43.60260 215 ALA B CA 1
ATOM 5389 C C . ALA B 1 215 ? -10.03200 12.11600 30.84000 1.000 44.23162 215 ALA B C 1
ATOM 5390 O O . ALA B 1 215 ? -9.15100 12.92800 31.15000 1.000 37.52292 215 ALA B O 1
ATOM 5392 N N . LEU B 1 216 ? -9.80300 10.81500 30.69200 1.000 42.34981 216 LEU B N 1
ATOM 5393 C CA . LEU B 1 216 ? -8.48200 10.24000 30.91700 1.000 35.25423 216 LEU B CA 1
ATOM 5394 C C . LEU B 1 216 ? -7.42900 10.86600 30.00300 1.000 39.77056 216 LEU B C 1
ATOM 5395 O O . LEU B 1 216 ? -6.32200 11.17600 30.44300 1.000 35.07789 216 LEU B O 1
ATOM 5400 N N . LEU B 1 217 ? -7.77700 11.04700 28.73200 1.000 46.05289 217 LEU B N 1
ATOM 5401 C CA . LEU B 1 217 ? -6.85300 11.63300 27.76500 1.000 49.43224 217 LEU B CA 1
ATOM 5402 C C . LEU B 1 217 ? -6.64300 13.11400 28.05200 1.000 51.42195 217 LEU B C 1
ATOM 5403 O O . LEU B 1 217 ? -5.52300 13.62600 27.93000 1.000 48.19525 217 LEU B O 1
ATOM 5408 N N . GLU B 1 218 ? -7.69600 13.81300 28.47200 1.000 46.42399 218 GLU B N 1
ATOM 5409 C CA . GLU B 1 218 ? -7.52900 15.22600 28.79200 1.000 48.72953 218 GLU B CA 1
ATOM 5410 C C . GLU B 1 218 ? -6.58700 15.42300 29.97800 1.000 48.96113 218 GLU B C 1
ATOM 5411 O O . GLU B 1 218 ? -5.75900 16.34700 29.97600 1.000 51.62724 218 GLU B O 1
ATOM 5417 N N . LEU B 1 219 ? -6.70100 14.56800 31.00400 1.000 47.82152 219 LEU B N 1
ATOM 5418 C CA . LEU B 1 219 ? -5.81300 14.66200 32.16100 1.000 38.64148 219 LEU B CA 1
ATOM 5419 C C . LEU B 1 219 ? -4.36200 14.48600 31.74800 1.000 42.93410 219 LEU B C 1
ATOM 5420 O O . LEU B 1 219 ? -3.48800 15.22100 32.21800 1.000 47.03459 219 LEU B O 1
ATOM 5425 N N . ALA B 1 220 ? -4.08500 13.52400 30.86000 1.000 44.68694 220 ALA B N 1
ATOM 5426 C CA . ALA B 1 220 ? -2.72600 13.37700 30.34600 1.000 41.09440 220 ALA B CA 1
ATOM 5427 C C . ALA B 1 220 ? -2.28900 14.63200 29.59000 1.000 42.91304 220 ALA B C 1
ATOM 5428 O O . ALA B 1 220 ? -1.15000 15.09900 29.75200 1.000 43.90790 220 ALA B O 1
ATOM 5430 N N . GLU B 1 221 ? -3.18900 15.20200 28.77200 1.000 37.06497 221 GLU B N 1
ATOM 5431 C CA . GLU B 1 221 ? -2.86800 16.40100 27.99200 1.000 42.66827 221 GLU B CA 1
ATOM 5432 C C . GLU B 1 221 ? -2.58600 17.60700 28.89500 1.000 50.85873 221 GLU B C 1
ATOM 5433 O O . GLU B 1 221 ? -1.60900 18.34100 28.68400 1.000 52.05361 221 GLU B O 1
ATOM 5439 N N . VAL B 1 222 ? -3.46000 17.84700 29.88100 1.000 49.44014 222 VAL B N 1
ATOM 5440 C CA . VAL B 1 222 ? -3.28100 18.95200 30.83000 1.000 50.50869 222 VAL B CA 1
ATOM 5441 C C . VAL B 1 222 ? -1.95100 18.83700 31.57600 1.000 50.80083 222 VAL B C 1
ATOM 5442 O O . VAL B 1 222 ? -1.28000 19.84600 31.83500 1.000 51.80358 222 VAL B O 1
ATOM 5446 N N . LEU B 1 223 ? -1.57200 17.61600 31.98100 1.000 48.00576 223 LEU B N 1
ATOM 5447 C CA . LEU B 1 223 ? -0.31000 17.41100 32.68100 1.000 49.57700 223 LEU B CA 1
ATOM 5448 C C . LEU B 1 223 ? 0.86600 17.29700 31.73100 1.000 53.13532 223 LEU B C 1
ATOM 5449 O O . LEU B 1 223 ? 2.00700 17.43100 32.17300 1.000 52.84318 223 LEU B O 1
ATOM 5454 N N . ASN B 1 224 ? 0.60700 17.06000 30.44500 1.000 58.08854 224 ASN B N 1
ATOM 5455 C CA . ASN B 1 224 ? 1.61700 16.65400 29.46600 1.000 58.34121 224 ASN B CA 1
ATOM 5456 C C . ASN B 1 224 ? 2.49200 15.51300 29.99700 1.000 52.91950 224 ASN B C 1
ATOM 5457 O O . ASN B 1 224 ? 3.71800 15.61200 30.08600 1.000 56.94367 224 ASN B O 1
ATOM 5462 N N . TRP B 1 225 ? 1.83000 14.40800 30.33000 1.000 42.94199 225 TRP B N 1
ATOM 5463 C CA . TRP B 1 225 ? 2.48600 13.18500 30.76300 1.000 44.23162 225 TRP B CA 1
ATOM 5464 C C . TRP B 1 225 ? 2.22600 12.05500 29.76700 1.000 40.76805 225 TRP B C 1
ATOM 5465 O O . TRP B 1 225 ? 1.16200 12.00400 29.14100 1.000 42.09452 225 TRP B O 1
ATOM 5476 N N . PRO B 1 226 ? 3.16900 11.13700 29.59400 1.000 40.47591 226 PRO B N 1
ATOM 5477 C CA . PRO B 1 226 ? 2.89400 9.96500 28.75100 1.000 38.29670 226 PRO B CA 1
ATOM 5478 C C . PRO B 1 226 ? 1.96400 8.97800 29.45100 1.000 38.98362 226 PRO B C 1
ATOM 5479 O O . PRO B 1 226 ? 1.88000 8.93200 30.68200 1.000 43.40784 226 PRO B O 1
ATOM 5483 N N . VAL B 1 227 ? 1.23400 8.19600 28.65100 1.000 33.06186 227 VAL B N 1
ATOM 5484 C CA . VAL B 1 227 ? 0.32400 7.16000 29.14400 1.000 28.38761 227 VAL B CA 1
ATOM 5485 C C . VAL B 1 227 ? 0.80000 5.80900 28.61600 1.000 38.95204 227 VAL B C 1
ATOM 5486 O O . VAL B 1 227 ? 1.10500 5.67600 27.42600 1.000 45.59494 227 VAL B O 1
ATOM 5490 N N . VAL B 1 228 ? 0.86600 4.81000 29.49000 1.000 38.19142 228 VAL B N 1
ATOM 5491 C CA . VAL B 1 228 ? 0.96200 3.42200 29.06800 1.000 35.13842 228 VAL B CA 1
ATOM 5492 C C . VAL B 1 228 ? -0.29400 2.71500 29.55400 1.000 37.85980 228 VAL B C 1
ATOM 5493 O O . VAL B 1 228 ? -0.82300 3.03600 30.62300 1.000 38.14931 228 VAL B O 1
ATOM 5497 N N . THR B 1 229 ? -0.78900 1.77200 28.76500 1.000 41.19441 229 THR B N 1
ATOM 5498 C CA . THR B 1 229 ? -1.95200 0.99000 29.16000 1.000 40.13639 229 THR B CA 1
ATOM 5499 C C . THR B 1 229 ? -1.53700 -0.41300 29.59200 1.000 32.84341 229 THR B C 1
ATOM 5500 O O . THR B 1 229 ? -0.48700 -0.92400 29.19700 1.000 29.72988 229 THR B O 1
ATOM 5504 N N . THR B 1 230 ? -2.37700 -1.03400 30.41500 1.000 30.50103 230 THR B N 1
ATOM 5505 C CA . THR B 1 230 ? -2.22500 -2.46200 30.66500 1.000 33.92512 230 THR B CA 1
ATOM 5506 C C . THR B 1 230 ? -2.55800 -3.24200 29.39700 1.000 35.99379 230 THR B C 1
ATOM 5507 O O . THR B 1 230 ? -3.25800 -2.74000 28.51800 1.000 36.00958 230 THR B O 1
ATOM 5511 N N . PRO B 1 231 ? -2.08800 -4.48400 29.28400 1.000 35.06210 231 PRO B N 1
ATOM 5512 C CA . PRO B 1 231 ? -2.55400 -5.31000 28.16000 1.000 29.93254 231 PRO B CA 1
ATOM 5513 C C . PRO B 1 231 ? -4.07500 -5.34100 28.06500 1.000 30.84054 231 PRO B C 1
ATOM 5514 O O . PRO B 1 231 ? -4.64700 -5.19200 26.97700 1.000 36.53596 231 PRO B O 1
ATOM 5518 N N . GLN B 1 232 ? -4.75400 -5.49500 29.19700 1.000 25.93732 232 GLN B N 1
ATOM 5519 C CA . GLN B 1 232 ? -6.21300 -5.53600 29.19400 1.000 23.87392 232 GLN B CA 1
ATOM 5520 C C . GLN B 1 232 ? -6.82900 -4.23800 28.67000 1.000 31.83803 232 GLN B C 1
ATOM 5521 O O . GLN B 1 232 ? -7.90100 -4.26500 28.05700 1.000 28.78766 232 GLN B O 1
ATOM 5527 N N . ALA B 1 233 ? -6.16700 -3.09200 28.87700 1.000 36.38594 233 ALA B N 1
ATOM 5528 C CA . ALA B 1 233 ? -6.72400 -1.80400 28.47200 1.000 33.03554 233 ALA B CA 1
ATOM 5529 C C . ALA B 1 233 ? -6.21300 -1.34900 27.11800 1.000 30.98003 233 ALA B C 1
ATOM 5530 O O . ALA B 1 233 ? -6.47400 -0.20700 26.74300 1.000 32.18807 233 ALA B O 1
ATOM 5532 N N . LYS B 1 234 ? -5.57400 -2.24800 26.34900 1.000 31.60379 234 LYS B N 1
ATOM 5533 C CA . LYS B 1 234 ? -4.88300 -1.85900 25.12300 1.000 30.11940 234 LYS B CA 1
ATOM 5534 C C . LYS B 1 234 ? -5.77000 -1.05000 24.20300 1.000 28.77450 234 LYS B C 1
ATOM 5535 O O . LYS B 1 234 ? -5.31500 -0.07300 23.59500 1.000 29.25088 234 LYS B O 1
ATOM 5541 N N . GLY B 1 235 ? -7.02700 -1.45400 24.07100 1.000 28.68239 235 GLY B N 1
ATOM 5542 C CA . GLY B 1 235 ? -7.92200 -0.87900 23.09100 1.000 39.74950 235 GLY B CA 1
ATOM 5543 C C . GLY B 1 235 ? -8.61900 0.40100 23.47400 1.000 37.55450 235 GLY B C 1
ATOM 5544 O O . GLY B 1 235 ? -9.40200 0.92700 22.67700 1.000 42.59984 235 GLY B O 1
ATOM 5545 N N . TYR B 1 236 ? -8.33700 0.95700 24.64500 1.000 34.26463 236 TYR B N 1
ATOM 5546 C CA . TYR B 1 236 ? -9.07100 2.13700 25.08000 1.000 37.65978 236 TYR B CA 1
ATOM 5547 C C . TYR B 1 236 ? -8.44200 3.45200 24.64000 1.000 41.59183 236 TYR B C 1
ATOM 5548 O O . TYR B 1 236 ? -9.14800 4.46800 24.59000 1.000 44.78695 236 TYR B O 1
ATOM 5557 N N . LEU B 1 237 ? -7.15600 3.45600 24.29400 1.000 38.26248 237 LEU B N 1
ATOM 5558 C CA . LEU B 1 237 ? -6.46600 4.67600 23.89100 1.000 37.19393 237 LEU B CA 1
ATOM 5559 C C . LEU B 1 237 ? -5.87800 4.47700 22.49800 1.000 36.53333 237 LEU B C 1
ATOM 5560 O O . LEU B 1 237 ? -5.07900 3.54100 22.29200 1.000 44.84485 237 LEU B O 1
ATOM 5565 N N . PRO B 1 238 ? -6.20600 5.33500 21.52900 1.000 36.39910 238 PRO B N 1
ATOM 5566 C CA . PRO B 1 238 ? -5.74700 5.11300 20.15100 1.000 33.76721 238 PRO B CA 1
ATOM 5567 C C . PRO B 1 238 ? -4.25300 5.37600 19.98900 1.000 41.49971 238 PRO B C 1
ATOM 5568 O O . PRO B 1 238 ? -3.66100 6.20600 20.68200 1.000 43.54996 238 PRO B O 1
ATOM 5572 N N . ALA B 1 239 ? -3.63500 4.62700 19.06800 1.000 42.24980 239 ALA B N 1
ATOM 5573 C CA . ALA B 1 239 ? -2.20300 4.79000 18.83000 1.000 38.71780 239 ALA B CA 1
ATOM 5574 C C . ALA B 1 239 ? -1.85200 6.18400 18.32800 1.000 40.36010 239 ALA B C 1
ATOM 5575 O O . ALA B 1 239 ? -0.72800 6.65500 18.55800 1.000 40.70225 239 ALA B O 1
ATOM 5577 N N . SER B 1 240 ? -2.79200 6.84400 17.64000 1.000 33.89354 240 SER B N 1
ATOM 5578 C CA . SER B 1 240 ? -2.57200 8.16700 17.05600 1.000 33.49349 240 SER B CA 1
ATOM 5579 C C . SER B 1 240 ? -2.34800 9.27900 18.09000 1.000 39.96532 240 SER B C 1
ATOM 5580 O O . SER B 1 240 ? -1.76900 10.32200 17.74700 1.000 42.36297 240 SER B O 1
ATOM 5583 N N . HIS B 1 241 ? -2.79100 9.09500 19.33100 1.000 41.70237 241 HIS B N 1
ATOM 5584 C CA . HIS B 1 241 ? -2.67100 10.16100 20.32300 1.000 41.97872 241 HIS B CA 1
ATOM 5585 C C . HIS B 1 241 ? -1.20600 10.36400 20.69600 1.000 49.55068 241 HIS B C 1
ATOM 5586 O O . HIS B 1 241 ? -0.51600 9.39400 21.04800 1.000 49.75333 241 HIS B O 1
ATOM 5593 N N . PRO B 1 242 ? -0.70700 11.60400 20.67200 1.000 49.02430 242 PRO B N 1
ATOM 5594 C CA . PRO B 1 242 ? 0.74500 11.82700 20.85200 1.000 44.70010 242 PRO B CA 1
ATOM 5595 C C . PRO B 1 242 ? 1.29700 11.41500 22.22500 1.000 44.68167 242 PRO B C 1
ATOM 5596 O O . PRO B 1 242 ? 2.50600 11.17200 22.33900 1.000 52.01413 242 PRO B O 1
ATOM 5600 N N . LEU B 1 243 ? 0.46800 11.31300 23.26000 1.000 41.12072 243 LEU B N 1
ATOM 5601 C CA . LEU B 1 243 ? 0.94300 10.95700 24.59000 1.000 40.31273 243 LEU B CA 1
ATOM 5602 C C . LEU B 1 243 ? 0.87000 9.46000 24.88700 1.000 44.07371 243 LEU B C 1
ATOM 5603 O O . LEU B 1 243 ? 1.46800 9.01600 25.87400 1.000 42.89462 243 LEU B O 1
ATOM 5608 N N . VAL B 1 244 ? 0.21100 8.66300 24.04400 1.000 43.61839 244 VAL B N 1
ATOM 5609 C CA . VAL B 1 244 ? 0.00400 7.24400 24.32700 1.000 44.13950 244 VAL B CA 1
ATOM 5610 C C . VAL B 1 244 ? 1.21200 6.46600 23.80700 1.000 49.08483 244 VAL B C 1
ATOM 5611 O O . VAL B 1 244 ? 1.46600 6.42700 22.59500 1.000 46.00815 244 VAL B O 1
ATOM 5615 N N . VAL B 1 245 ? 1.95600 5.85000 24.72700 1.000 44.70273 245 VAL B N 1
ATOM 5616 C CA . VAL B 1 245 ? 3.20300 5.17300 24.39200 1.000 38.80728 245 VAL B CA 1
ATOM 5617 C C . VAL B 1 245 ? 2.96300 3.74700 23.92500 1.000 42.24980 245 VAL B C 1
ATOM 5618 O O . VAL B 1 245 ? 3.59900 3.29300 22.97100 1.000 49.59542 245 VAL B O 1
ATOM 5622 N N . GLY B 1 246 ? 2.08700 3.00700 24.58500 1.000 39.87320 246 GLY B N 1
ATOM 5623 C CA . GLY B 1 246 ? 1.86200 1.62300 24.22300 1.000 35.29634 246 GLY B CA 1
ATOM 5624 C C . GLY B 1 246 ? 1.47400 0.80500 25.43600 1.000 34.88839 246 GLY B C 1
ATOM 5625 O O . GLY B 1 246 ? 1.02800 1.34000 26.44300 1.000 39.02310 246 GLY B O 1
ATOM 5626 N N . VAL B 1 247 ? 1.64100 -0.50600 25.31400 1.000 37.56766 247 VAL B N 1
ATOM 5627 C CA . VAL B 1 247 ? 1.21100 -1.43700 26.34700 1.000 33.06712 247 VAL B CA 1
ATOM 5628 C C . VAL B 1 247 ? 2.38300 -1.76300 27.25300 1.000 38.09141 247 VAL B C 1
ATOM 5629 O O . VAL B 1 247 ? 3.47400 -2.07100 26.76800 1.000 43.61312 247 VAL B O 1
ATOM 5633 N N . TYR B 1 248 ? 2.15600 -1.71400 28.56600 1.000 37.30447 248 TYR B N 1
ATOM 5634 C CA . TYR B 1 248 ? 3.11400 -2.22400 29.54100 1.000 31.83803 248 TYR B CA 1
ATOM 5635 C C . TYR B 1 248 ? 2.57000 -3.49500 30.19200 1.000 35.38845 248 TYR B C 1
ATOM 5636 O O . TYR B 1 248 ? 1.43700 -3.51400 30.69700 1.000 42.72091 248 TYR B O 1
ATOM 5645 N N . GLY B 1 249 ? 3.38100 -4.55200 30.19800 1.000 32.46968 249 GLY B N 1
ATOM 5646 C CA . GLY B 1 249 ? 3.00200 -5.79200 30.83500 1.000 39.85741 249 GLY B CA 1
ATOM 5647 C C . GLY B 1 249 ? 3.06000 -6.96800 29.86500 1.000 39.79951 249 GLY B C 1
ATOM 5648 O O . GLY B 1 249 ? 3.80900 -6.95700 28.87900 1.000 32.65655 249 GLY B O 1
ATOM 5649 N N . PHE B 1 250 ? 2.22900 -7.96600 30.14000 1.000 37.10971 250 PHE B N 1
ATOM 5650 C CA . PHE B 1 250 ? 2.21400 -9.15600 29.31500 1.000 31.73275 250 PHE B CA 1
ATOM 5651 C C . PHE B 1 250 ? 2.05500 -8.77500 27.84000 1.000 38.78886 250 PHE B C 1
ATOM 5652 O O . PHE B 1 250 ? 1.17200 -7.99200 27.47100 1.000 45.00276 250 PHE B O 1
ATOM 5660 N N . ALA B 1 251 ? 2.96000 -9.29600 27.00500 1.000 38.68885 251 ALA B N 1
ATOM 5661 C CA . ALA B 1 251 ? 2.99700 -9.07800 25.55700 1.000 34.34622 251 ALA B CA 1
ATOM 5662 C C . ALA B 1 251 ? 3.20000 -7.61100 25.18000 1.000 37.60977 251 ALA B C 1
ATOM 5663 O O . ALA B 1 251 ? 2.89500 -7.20000 24.04900 1.000 29.99570 251 ALA B O 1
ATOM 5665 N N . GLY B 1 252 ? 3.72700 -6.81200 26.11100 1.000 34.26990 252 GLY B N 1
ATOM 5666 C CA . GLY B 1 252 ? 3.80200 -5.38100 25.92100 1.000 34.62257 252 GLY B CA 1
ATOM 5667 C C . GLY B 1 252 ? 5.00100 -4.91200 25.11800 1.000 42.79987 252 GLY B C 1
ATOM 5668 O O . GLY B 1 252 ? 5.92000 -5.66600 24.77000 1.000 43.20518 252 GLY B O 1
ATOM 5669 N N . HIS B 1 253 ? 5.02400 -3.59100 24.93200 1.000 37.00707 253 HIS B N 1
ATOM 5670 C CA . HIS B 1 253 ? 5.91200 -2.90500 24.00800 1.000 35.44636 253 HIS B CA 1
ATOM 5671 C C . HIS B 1 253 ? 7.21100 -2.46500 24.67200 1.000 51.52723 253 HIS B C 1
ATOM 5672 O O . HIS B 1 253 ? 7.25900 -2.16600 25.87200 1.000 42.43404 253 HIS B O 1
ATOM 5679 N N . GLU B 1 254 ? 8.29300 -2.45200 23.88900 1.000 63.99715 254 GLU B N 1
ATOM 5680 C CA . GLU B 1 254 ? 9.53800 -2.15000 24.56900 1.000 62.53645 254 GLU B CA 1
ATOM 5681 C C . GLU B 1 254 ? 9.62100 -0.65900 24.89200 1.000 52.67474 254 GLU B C 1
ATOM 5682 O O . GLU B 1 254 ? 10.22600 -0.26700 25.89200 1.000 50.47710 254 GLU B O 1
ATOM 5688 N N . ALA B 1 255 ? 8.99500 0.18400 24.07900 1.000 43.05253 255 ALA B N 1
ATOM 5689 C CA . ALA B 1 255 ? 8.97700 1.61500 24.38200 1.000 45.92130 255 ALA B CA 1
ATOM 5690 C C . ALA B 1 255 ? 8.30200 1.89200 25.72900 1.000 53.12216 255 ALA B C 1
ATOM 5691 O O . ALA B 1 255 ? 8.71200 2.79800 26.46600 1.000 55.28294 255 ALA B O 1
ATOM 5693 N N . ALA B 1 256 ? 7.23700 1.14600 26.04900 1.000 52.14573 256 ALA B N 1
ATOM 5694 C CA . ALA B 1 256 ? 6.58400 1.29300 27.34600 1.000 43.65787 256 ALA B CA 1
ATOM 5695 C C . ALA B 1 256 ? 7.44300 0.73800 28.46900 1.000 42.05241 256 ALA B C 1
ATOM 5696 O O . ALA B 1 256 ? 7.50600 1.32000 29.55500 1.000 47.25303 256 ALA B O 1
ATOM 5698 N N . SER B 1 257 ? 8.13700 -0.36900 28.22500 1.000 45.52914 257 SER B N 1
ATOM 5699 C CA . SER B 1 257 ? 8.97900 -0.92100 29.27500 1.000 37.57819 257 SER B CA 1
ATOM 5700 C C . SER B 1 257 ? 10.15100 0.00500 29.55400 1.000 43.88158 257 SER B C 1
ATOM 5701 O O . SER B 1 257 ? 10.56900 0.14900 30.70700 1.000 42.42877 257 SER B O 1
ATOM 5704 N N . GLU B 1 258 ? 10.66400 0.67500 28.51300 1.000 42.79724 258 GLU B N 1
ATOM 5705 C CA . GLU B 1 258 ? 11.79100 1.58200 28.69800 1.000 43.25782 258 GLU B CA 1
ATOM 5706 C C . GLU B 1 258 ? 11.39300 2.79900 29.52500 1.000 47.33989 258 GLU B C 1
ATOM 5707 O O . GLU B 1 258 ? 12.17600 3.26300 30.36100 1.000 57.68060 258 GLU B O 1
ATOM 5713 N N . LEU B 1 259 ? 10.18100 3.32300 29.31300 1.000 45.46071 259 LEU B N 1
ATOM 5714 C CA . LEU B 1 259 ? 9.66000 4.41400 30.13600 1.000 37.47818 259 LEU B CA 1
ATOM 5715 C C . LEU B 1 259 ? 9.51200 3.98400 31.59800 1.000 39.41525 259 LEU B C 1
ATOM 5716 O O . LEU B 1 259 ? 10.13100 4.55400 32.50500 1.000 31.08267 259 LEU B O 1
ATOM 5721 N N . VAL B 1 260 ? 8.71700 2.94600 31.84200 1.000 44.20793 260 VAL B N 1
ATOM 5722 C CA . VAL B 1 260 ? 8.43300 2.54000 33.21600 1.000 45.55283 260 VAL B CA 1
ATOM 5723 C C . VAL B 1 260 ? 9.73200 2.28000 33.98600 1.000 42.76565 260 VAL B C 1
ATOM 5724 O O . VAL B 1 260 ? 9.84200 2.63700 35.16200 1.000 43.52627 260 VAL B O 1
ATOM 5728 N N . SER B 1 261 ? 10.75300 1.71100 33.33000 1.000 45.80023 261 SER B N 1
ATOM 5729 C CA . SER B 1 261 ? 11.98200 1.29300 34.02100 1.000 46.10026 261 SER B CA 1
ATOM 5730 C C . SER B 1 261 ? 13.12200 2.31200 33.96200 1.000 44.22899 261 SER B C 1
ATOM 5731 O O . SER B 1 261 ? 14.18000 2.08100 34.57000 1.000 40.95491 261 SER B O 1
ATOM 5734 N N . GLY B 1 262 ? 12.93800 3.42000 33.25000 1.000 44.75537 262 GLY B N 1
ATOM 5735 C CA . GLY B 1 262 ? 13.87800 4.52300 33.28600 1.000 46.33977 262 GLY B CA 1
ATOM 5736 C C . GLY B 1 262 ? 13.75100 5.34800 34.55100 1.000 52.28785 262 GLY B C 1
ATOM 5737 O O . GLY B 1 262 ? 12.95500 5.04100 35.44500 1.000 52.23521 262 GLY B O 1
ATOM 5738 N N . ASP B 1 263 ? 14.61600 6.36500 34.63600 1.000 59.23079 263 ASP B N 1
ATOM 5739 C CA . ASP B 1 263 ? 14.76600 7.24900 35.79100 1.000 67.46598 263 ASP B CA 1
ATOM 5740 C C . ASP B 1 263 ? 14.11700 8.61600 35.60900 1.000 65.47364 263 ASP B C 1
ATOM 5741 O O . ASP B 1 263 ? 14.63300 9.60300 36.12900 1.000 67.18700 263 ASP B O 1
ATOM 5746 N N . ALA B 1 264 ? 13.03900 8.72100 34.84100 1.000 61.84163 264 ALA B N 1
ATOM 5747 C CA . ALA B 1 264 ? 12.64200 10.02100 34.34300 1.000 62.31010 264 ALA B CA 1
ATOM 5748 C C . ALA B 1 264 ? 11.36000 10.60200 34.94200 1.000 65.12623 264 ALA B C 1
ATOM 5749 O O . ALA B 1 264 ? 11.21300 11.83600 34.94400 1.000 75.82751 264 ALA B O 1
ATOM 5751 N N . HIS B 1 265 ? 10.42200 9.79900 35.46400 1.000 46.96616 265 HIS B N 1
ATOM 5752 C CA . HIS B 1 265 ? 9.10800 10.37000 35.78900 1.000 43.61049 265 HIS B CA 1
ATOM 5753 C C . HIS B 1 265 ? 8.78200 10.24000 37.27900 1.000 44.48428 265 HIS B C 1
ATOM 5754 O O . HIS B 1 265 ? 8.63700 9.12300 37.80300 1.000 42.23401 265 HIS B O 1
ATOM 5761 N N . ASN B 1 266 ? 8.60400 11.39500 37.94300 1.000 30.93266 266 ASN B N 1
ATOM 5762 C CA . ASN B 1 266 ? 8.57700 11.42900 39.40800 1.000 34.36991 266 ASN B CA 1
ATOM 5763 C C . ASN B 1 266 ? 7.33700 10.75200 39.98500 1.000 38.22037 266 ASN B C 1
ATOM 5764 O O . ASN B 1 266 ? 7.42300 10.07300 41.01700 1.000 40.08112 266 ASN B O 1
ATOM 5769 N N . VAL B 1 267 ? 6.17900 10.92700 39.34600 1.000 34.66468 267 VAL B N 1
ATOM 5770 C CA . VAL B 1 267 ? 4.91600 10.40400 39.84100 1.000 34.46466 267 VAL B CA 1
ATOM 5771 C C . VAL B 1 267 ? 4.48600 9.21600 38.99400 1.000 32.94342 267 VAL B C 1
ATOM 5772 O O . VAL B 1 267 ? 4.45300 9.29900 37.76000 1.000 36.97549 267 VAL B O 1
ATOM 5776 N N . ALA B 1 268 ? 4.10100 8.13600 39.66400 1.000 28.94821 268 ALA B N 1
ATOM 5777 C CA . ALA B 1 268 ? 3.39700 7.02100 39.03900 1.000 28.23496 268 ALA B CA 1
ATOM 5778 C C . ALA B 1 268 ? 1.91000 7.19300 39.33300 1.000 29.57723 268 ALA B C 1
ATOM 5779 O O . ALA B 1 268 ? 1.44900 6.91600 40.44400 1.000 33.54613 268 ALA B O 1
ATOM 5781 N N . LEU B 1 269 ? 1.16700 7.65700 38.32400 1.000 34.81733 269 LEU B N 1
ATOM 5782 C CA . LEU B 1 269 ? -0.28100 7.89300 38.38900 1.000 33.64088 269 LEU B CA 1
ATOM 5783 C C . LEU B 1 269 ? -1.00300 6.66400 37.85500 1.000 31.89593 269 LEU B C 1
ATOM 5784 O O . LEU B 1 269 ? -1.24500 6.54000 36.65300 1.000 36.47543 269 LEU B O 1
ATOM 5789 N N . ILE B 1 270 ? -1.39300 5.76800 38.75400 1.000 30.66420 270 ILE B N 1
ATOM 5790 C CA . ILE B 1 270 ? -2.03300 4.50900 38.38500 1.000 31.91435 270 ILE B CA 1
ATOM 5791 C C . ILE B 1 270 ? -3.54500 4.70900 38.40800 1.000 37.05707 270 ILE B C 1
ATOM 5792 O O . ILE B 1 270 ? -4.11900 5.04600 39.45000 1.000 45.11330 270 ILE B O 1
ATOM 5797 N N . ILE B 1 271 ? -4.19100 4.52800 37.25800 1.000 27.51646 271 ILE B N 1
ATOM 5798 C CA . ILE B 1 271 ? -5.60400 4.86100 37.08900 1.000 25.46621 271 ILE B CA 1
ATOM 5799 C C . ILE B 1 271 ? -6.33000 3.60700 36.61900 1.000 24.99247 271 ILE B C 1
ATOM 5800 O O . ILE B 1 271 ? -6.20400 3.19200 35.45900 1.000 27.80597 271 ILE B O 1
ATOM 5805 N N . GLY B 1 272 ? -7.06100 2.97400 37.52700 1.000 26.50055 272 GLY B N 1
ATOM 5806 C CA . GLY B 1 272 ? -7.95900 1.90700 37.13500 1.000 24.69243 272 GLY B CA 1
ATOM 5807 C C . GLY B 1 272 ? -7.26400 0.61100 36.78900 1.000 29.46406 272 GLY B C 1
ATOM 5808 O O . GLY B 1 272 ? -7.59300 0.01000 35.76100 1.000 31.24848 272 GLY B O 1
ATOM 5809 N N . SER B 1 273 ? -6.26800 0.20000 37.58800 1.000 27.84018 273 SER B N 1
ATOM 5810 C CA . SER B 1 273 ? -5.62100 -1.09800 37.44000 1.000 22.65535 273 SER B CA 1
ATOM 5811 C C . SER B 1 273 ? -5.39400 -1.71000 38.81600 1.000 32.68023 273 SER B C 1
ATOM 5812 O O . SER B 1 273 ? -4.88700 -1.03000 39.71400 1.000 33.59087 273 SER B O 1
ATOM 5815 N N . SER B 1 274 ? -5.72800 -3.00700 38.96700 1.000 26.95586 274 SER B N 1
ATOM 5816 C CA . SER B 1 274 ? -5.49500 -3.70800 40.23200 1.000 31.25901 274 SER B CA 1
ATOM 5817 C C . SER B 1 274 ? -4.03800 -4.11000 40.41700 1.000 40.28904 274 SER B C 1
ATOM 5818 O O . SER B 1 274 ? -3.67200 -4.62200 41.48400 1.000 41.85765 274 SER B O 1
ATOM 5821 N N . LEU B 1 275 ? -3.19700 -3.87000 39.41500 1.000 32.35914 275 LEU B N 1
ATOM 5822 C CA . LEU B 1 275 ? -1.78700 -4.14500 39.54400 1.000 35.27528 275 LEU B CA 1
ATOM 5823 C C . LEU B 1 275 ? -1.54400 -5.63700 39.75300 1.000 33.40401 275 LEU B C 1
ATOM 5824 O O . LEU B 1 275 ? -0.73300 -6.04800 40.58700 1.000 32.29598 275 LEU B O 1
ATOM 5829 N N . GLY B 1 276 ? -2.25600 -6.43900 38.96000 1.000 32.63812 276 GLY B N 1
ATOM 5830 C CA . GLY B 1 276 ? -2.11800 -7.87600 38.95300 1.000 35.89115 276 GLY B CA 1
ATOM 5831 C C . GLY B 1 276 ? -1.03700 -8.34100 38.00200 1.000 40.61803 276 GLY B C 1
ATOM 5832 O O . GLY B 1 276 ? -0.31700 -7.54600 37.39300 1.000 47.64782 276 GLY B O 1
ATOM 5833 N N . GLU B 1 277 ? -0.95000 -9.67400 37.86300 1.000 35.94378 277 GLU B N 1
ATOM 5834 C CA . GLU B 1 277 ? 0.18900 -10.30600 37.19900 1.000 37.69136 277 GLU B CA 1
ATOM 5835 C C . GLU B 1 277 ? 0.45700 -9.75100 35.80100 1.000 39.59422 277 GLU B C 1
ATOM 5836 O O . GLU B 1 277 ? 1.60700 -9.44200 35.46200 1.000 41.58920 277 GLU B O 1
ATOM 5842 N N . THR B 1 278 ? -0.57900 -9.62500 34.96300 1.000 35.96484 278 THR B N 1
ATOM 5843 C CA . THR B 1 278 ? -0.29300 -9.25600 33.57900 1.000 37.32290 278 THR B CA 1
ATOM 5844 C C . THR B 1 278 ? -0.13800 -7.76800 33.40000 1.000 35.09631 278 THR B C 1
ATOM 5845 O O . THR B 1 278 ? 0.39000 -7.33900 32.36900 1.000 34.49624 278 THR B O 1
ATOM 5849 N N . ALA B 1 279 ? -0.58100 -6.98500 34.38300 1.000 41.71026 279 ALA B N 1
ATOM 5850 C CA . ALA B 1 279 ? -0.44500 -5.53700 34.34400 1.000 39.58633 279 ALA B CA 1
ATOM 5851 C C . ALA B 1 279 ? 0.93400 -5.04500 34.78500 1.000 39.65739 279 ALA B C 1
ATOM 5852 O O . ALA B 1 279 ? 1.27900 -3.89300 34.51300 1.000 41.09703 279 ALA B O 1
ATOM 5854 N N . THR B 1 280 ? 1.72400 -5.89000 35.45000 1.000 37.43870 280 THR B N 1
ATOM 5855 C CA . THR B 1 280 ? 2.95800 -5.47300 36.09800 1.000 39.43631 280 THR B CA 1
ATOM 5856 C C . THR B 1 280 ? 4.16700 -6.30600 35.67500 1.000 39.43631 280 THR B C 1
ATOM 5857 O O . THR B 1 280 ? 5.21200 -6.24300 36.33600 1.000 38.31512 280 THR B O 1
ATOM 5861 N N . ASN B 1 281 ? 4.05100 -7.11300 34.62100 1.000 40.40221 281 ASN B N 1
ATOM 5862 C CA . ASN B 1 281 ? 5.12000 -8.02300 34.21100 1.000 35.91746 281 ASN B CA 1
ATOM 5863 C C . ASN B 1 281 ? 5.52600 -8.92100 35.37400 1.000 33.47243 281 ASN B C 1
ATOM 5864 O O . ASN B 1 281 ? 6.67400 -8.95400 35.82100 1.000 41.19441 281 ASN B O 1
ATOM 5869 N N . ASN B 1 282 ? 4.53100 -9.64800 35.86300 1.000 35.02525 282 ASN B N 1
ATOM 5870 C CA . ASN B 1 282 ? 4.66900 -10.52000 37.01300 1.000 39.70213 282 ASN B CA 1
ATOM 5871 C C . ASN B 1 282 ? 5.37800 -9.81200 38.17500 1.000 35.92010 282 ASN B C 1
ATOM 5872 O O . ASN B 1 282 ? 6.42500 -10.24400 38.65800 1.000 35.85693 282 ASN B O 1
ATOM 5877 N N . TYR B 1 283 ? 4.71400 -8.74400 38.64800 1.000 34.70416 283 TYR B N 1
ATOM 5878 C CA . TYR B 1 283 ? 5.02700 -8.00300 39.88000 1.000 37.21499 283 TYR B CA 1
ATOM 5879 C C . TYR B 1 283 ? 6.44700 -7.44900 39.86800 1.000 39.03100 283 TYR B C 1
ATOM 5880 O O . TYR B 1 283 ? 7.21600 -7.58300 40.82300 1.000 42.74723 283 TYR B O 1
ATOM 5889 N N . ASN B 1 284 ? 6.76700 -6.78300 38.77000 1.000 32.29335 284 ASN B N 1
ATOM 5890 C CA . ASN B 1 284 ? 8.02100 -6.07100 38.62700 1.000 33.89880 284 ASN B CA 1
ATOM 5891 C C . ASN B 1 284 ? 7.91800 -4.70900 39.31200 1.000 43.98422 284 ASN B C 1
ATOM 5892 O O . ASN B 1 284 ? 6.89200 -4.02700 39.22300 1.000 46.22133 284 ASN B O 1
ATOM 5897 N N . ALA B 1 285 ? 8.99000 -4.30800 39.99100 1.000 38.17037 285 ALA B N 1
ATOM 5898 C CA . ALA B 1 285 ? 8.93300 -3.11400 40.82100 1.000 37.40448 285 ALA B CA 1
ATOM 5899 C C . ALA B 1 285 ? 9.08400 -1.79200 40.04700 1.000 46.22923 285 ALA B C 1
ATOM 5900 O O . ALA B 1 285 ? 8.79800 -0.72900 40.61600 1.000 49.42172 285 ALA B O 1
ATOM 5902 N N . ALA B 1 286 ? 9.49800 -1.81800 38.77400 1.000 45.89761 286 ALA B N 1
ATOM 5903 C CA . ALA B 1 286 ? 9.73900 -0.57600 38.03000 1.000 45.06593 286 ALA B CA 1
ATOM 5904 C C . ALA B 1 286 ? 8.52900 0.36100 38.04200 1.000 53.88014 286 ALA B C 1
ATOM 5905 O O . ALA B 1 286 ? 8.69900 1.59200 37.96500 1.000 49.72701 286 ALA B O 1
ATOM 5907 N N . ILE B 1 287 ? 7.30300 -0.19900 38.05500 1.000 49.37171 287 ILE B N 1
ATOM 5908 C CA . ILE B 1 287 ? 6.08600 0.61900 37.99800 1.000 42.17874 287 ILE B CA 1
ATOM 5909 C C . ILE B 1 287 ? 6.19800 1.80500 38.94500 1.000 45.01329 287 ILE B C 1
ATOM 5910 O O . ILE B 1 287 ? 5.99500 2.96400 38.54500 1.000 49.36645 287 ILE B O 1
ATOM 5915 N N . THR B 1 288 ? 6.53600 1.53900 40.22500 1.000 47.42148 288 THR B N 1
ATOM 5916 C CA . THR B 1 288 ? 6.49300 2.57500 41.24100 1.000 35.44899 288 THR B CA 1
ATOM 5917 C C . THR B 1 288 ? 7.79900 2.80800 41.98100 1.000 41.26811 288 THR B C 1
ATOM 5918 O O . THR B 1 288 ? 7.84600 3.68200 42.85400 1.000 44.94749 288 THR B O 1
ATOM 5922 N N . GLN B 1 289 ? 8.86700 2.08500 41.66500 1.000 49.76386 289 GLN B N 1
ATOM 5923 C CA . GLN B 1 289 ? 10.09200 2.23200 42.44700 1.000 49.48488 289 GLN B CA 1
ATOM 5924 C C . GLN B 1 289 ? 10.62800 3.64600 42.35200 1.000 44.25004 289 GLN B C 1
ATOM 5925 O O . GLN B 1 289 ? 10.77100 4.19500 41.26000 1.000 49.45593 289 GLN B O 1
ATOM 5931 N N . ASP B 1 290 ? 10.91500 4.24100 43.51800 1.000 35.75429 290 ASP B N 1
ATOM 5932 C CA . ASP B 1 290 ? 11.48300 5.60500 43.64100 1.000 45.78180 290 ASP B CA 1
ATOM 5933 C C . ASP B 1 290 ? 10.62500 6.64000 42.91600 1.000 43.74735 290 ASP B C 1
ATOM 5934 O O . ASP B 1 290 ? 11.13500 7.66300 42.43300 1.000 50.97716 290 ASP B O 1
ATOM 5939 N N . ARG B 1 291 ? 9.31800 6.39100 42.89500 1.000 41.12862 291 ARG B N 1
ATOM 5940 C CA . ARG B 1 291 ? 8.33900 7.31900 42.36100 1.000 38.02824 291 ARG B CA 1
ATOM 5941 C C . ARG B 1 291 ? 7.26700 7.56000 43.42000 1.000 46.21607 291 ARG B C 1
ATOM 5942 O O . ARG B 1 291 ? 6.99200 6.71000 44.27900 1.000 44.08423 291 ARG B O 1
ATOM 5950 N N . PHE B 1 292 ? 6.62000 8.71800 43.31000 1.000 46.47136 292 PHE B N 1
ATOM 5951 C CA . PHE B 1 292 ? 5.48400 9.07000 44.15300 1.000 38.79939 292 PHE B CA 1
ATOM 5952 C C . PHE B 1 292 ? 4.23000 8.45900 43.52300 1.000 35.75165 292 PHE B C 1
ATOM 5953 O O . PHE B 1 292 ? 3.85900 8.80700 42.39800 1.000 39.74687 292 PHE B O 1
ATOM 5961 N N . THR B 1 293 ? 3.56500 7.56800 44.25400 1.000 32.43020 293 THR B N 1
ATOM 5962 C CA . THR B 1 293 ? 2.56000 6.68000 43.67000 1.000 32.69866 293 THR B CA 1
ATOM 5963 C C . THR B 1 293 ? 1.15000 7.11500 44.07600 1.000 34.56204 293 THR B C 1
ATOM 5964 O O . THR B 1 293 ? 0.82800 7.16600 45.27000 1.000 31.47483 293 THR B O 1
ATOM 5968 N N . VAL B 1 294 ? 0.30900 7.37800 43.07300 1.000 30.56156 294 VAL B N 1
ATOM 5969 C CA . VAL B 1 294 ? -1.09600 7.74600 43.24700 1.000 35.62006 294 VAL B CA 1
ATOM 5970 C C . VAL B 1 294 ? -1.96900 6.72200 42.53800 1.000 29.73251 294 VAL B C 1
ATOM 5971 O O . VAL B 1 294 ? -1.79300 6.47700 41.33700 1.000 37.92034 294 VAL B O 1
ATOM 5975 N N . GLN B 1 295 ? -2.92100 6.14300 43.25800 1.000 29.99833 295 GLN B N 1
ATOM 5976 C CA . GLN B 1 295 ? -3.79500 5.11900 42.68100 1.000 35.45425 295 GLN B CA 1
ATOM 5977 C C . GLN B 1 295 ? -5.25700 5.53600 42.75400 1.000 33.89880 295 GLN B C 1
ATOM 5978 O O . GLN B 1 295 ? -5.75400 5.85600 43.83400 1.000 31.20111 295 GLN B O 1
ATOM 5984 N N . LEU B 1 296 ? -5.94600 5.47400 41.61800 1.000 31.87224 296 LEU B N 1
ATOM 5985 C CA . LEU B 1 296 ? -7.37500 5.76000 41.50500 1.000 26.43738 296 LEU B CA 1
ATOM 5986 C C . LEU B 1 296 ? -8.13800 4.46400 41.24200 1.000 29.91411 296 LEU B C 1
ATOM 5987 O O . LEU B 1 296 ? -7.93200 3.82300 40.21300 1.000 34.83839 296 LEU B O 1
ATOM 5992 N N . ASP B 1 297 ? -9.05300 4.10200 42.13800 1.000 29.87200 297 ASP B N 1
ATOM 5993 C CA . ASP B 1 297 ? -9.79300 2.85100 41.98800 1.000 32.19333 297 ASP B CA 1
ATOM 5994 C C . ASP B 1 297 ? -11.09000 2.94400 42.79400 1.000 37.48081 297 ASP B C 1
ATOM 5995 O O . ASP B 1 297 ? -11.16700 3.71700 43.75300 1.000 40.94438 297 ASP B O 1
ATOM 6000 N N . PHE B 1 298 ? -12.13100 2.18600 42.39900 1.000 32.02226 298 PHE B N 1
ATOM 6001 C CA . PHE B 1 298 ? -13.34200 2.20600 43.21800 1.000 31.34586 298 PHE B CA 1
ATOM 6002 C C . PHE B 1 298 ? -13.41200 1.06200 44.20300 1.000 32.88026 298 PHE B C 1
ATOM 6003 O O . PHE B 1 298 ? -14.39700 0.96000 44.94900 1.000 33.46717 298 PHE B O 1
ATOM 6011 N N . ASP B 1 299 ? -12.40900 0.21000 44.21000 1.000 27.42434 299 ASP B N 1
ATOM 6012 C CA . ASP B 1 299 ? -12.35900 -0.95800 45.07000 1.000 34.48308 299 ASP B CA 1
ATOM 6013 C C . ASP B 1 299 ? -11.29700 -0.75000 46.15200 1.000 32.46968 299 ASP B C 1
ATOM 6014 O O . ASP B 1 299 ? -10.10500 -0.77800 45.86500 1.000 39.21523 299 ASP B O 1
ATOM 6019 N N . ALA B 1 300 ? -11.71900 -0.56500 47.39500 1.000 32.78551 300 ALA B N 1
ATOM 6020 C CA . ALA B 1 300 ? -10.77400 -0.19200 48.43300 1.000 33.26715 300 ALA B CA 1
ATOM 6021 C C . ALA B 1 300 ? -9.79400 -1.31300 48.74800 1.000 34.72258 300 ALA B C 1
ATOM 6022 O O . ALA B 1 300 ? -8.72800 -1.06400 49.33600 1.000 33.33558 300 ALA B O 1
ATOM 6024 N N . SER B 1 301 ? -10.14000 -2.55200 48.40500 1.000 35.68586 301 SER B N 1
ATOM 6025 C CA . SER B 1 301 ? -9.20400 -3.64000 48.64200 1.000 35.62269 301 SER B CA 1
ATOM 6026 C C . SER B 1 301 ? -7.92000 -3.57800 47.79700 1.000 35.87009 301 SER B C 1
ATOM 6027 O O . SER B 1 301 ? -6.98000 -4.30500 48.14000 1.000 44.64483 301 SER B O 1
ATOM 6030 N N . VAL B 1 302 ? -7.87300 -2.81600 46.69000 1.000 27.39013 302 VAL B N 1
ATOM 6031 C CA . VAL B 1 302 ? -6.72300 -2.92100 45.78600 1.000 33.40664 302 VAL B CA 1
ATOM 6032 C C . VAL B 1 302 ? -5.51700 -2.12900 46.27900 1.000 33.67772 302 VAL B C 1
ATOM 6033 O O . VAL B 1 302 ? -4.38900 -2.40500 45.86300 1.000 40.48907 302 VAL B O 1
ATOM 6037 N N . PHE B 1 303 ? -5.71200 -1.13200 47.11900 1.000 32.54864 303 PHE B N 1
ATOM 6038 C CA . PHE B 1 303 ? -4.59000 -0.30800 47.54200 1.000 38.93888 303 PHE B CA 1
ATOM 6039 C C . PHE B 1 303 ? -3.68600 -1.07200 48.49700 1.000 39.99953 303 PHE B C 1
ATOM 6040 O O . PHE B 1 303 ? -4.15600 -1.65500 49.47700 1.000 46.82404 303 PHE B O 1
ATOM 6048 N N . ASN B 1 304 ? -2.38500 -1.04800 48.21400 1.000 37.82822 304 ASN B N 1
ATOM 6049 C CA . ASN B 1 304 ? -1.33000 -1.61100 49.05900 1.000 35.24107 304 ASN B CA 1
ATOM 6050 C C . ASN B 1 304 ? -1.32700 -3.14200 49.11400 1.000 39.17312 304 ASN B C 1
ATOM 6051 O O . ASN B 1 304 ? -0.69300 -3.73600 50.00900 1.000 37.35711 304 ASN B O 1
ATOM 6056 N N . ARG B 1 305 ? -1.97800 -3.81000 48.15500 1.000 40.62329 305 ARG B N 1
ATOM 6057 C CA . ARG B 1 305 ? -1.84300 -5.26000 48.07100 1.000 34.76996 305 ARG B CA 1
ATOM 6058 C C . ARG B 1 305 ? -0.37600 -5.63100 47.90600 1.000 37.17551 305 ARG B C 1
ATOM 6059 O O . ARG B 1 305 ? 0.16700 -6.43100 48.66800 1.000 51.18508 305 ARG B O 1
ATOM 6067 N N . LYS B 1 306 ? 0.28900 -5.01900 46.97000 1.000 35.42267 306 LYS B N 1
ATOM 6068 C CA . LYS B 1 306 ? 1.69900 -5.29600 46.74000 1.000 36.06748 306 LYS B CA 1
ATOM 6069 C C . LYS B 1 306 ? 2.51000 -4.01400 46.57300 1.000 39.94953 306 LYS B C 1
ATOM 6070 O O . LYS B 1 306 ? 3.60300 -3.90600 47.13900 1.000 46.78192 306 LYS B O 1
ATOM 6076 N N . TYR B 1 307 ? 1.97000 -2.99700 45.89200 1.000 36.53859 307 TYR B N 1
ATOM 6077 C CA . TYR B 1 307 ? 2.67600 -1.73800 45.67000 1.000 34.95682 307 TYR B CA 1
ATOM 6078 C C . TYR B 1 307 ? 2.23000 -0.69500 46.69300 1.000 33.39085 307 TYR B C 1
ATOM 6079 O O . TYR B 1 307 ? 1.05900 -0.29600 46.71400 1.000 31.17216 307 TYR B O 1
ATOM 6088 N N . ALA B 1 308 ? 3.17600 -0.21100 47.50200 1.000 32.31703 308 ALA B N 1
ATOM 6089 C CA . ALA B 1 308 ? 2.83700 0.83200 48.46600 1.000 26.86375 308 ALA B CA 1
ATOM 6090 C C . ALA B 1 308 ? 2.41300 2.09200 47.72200 1.000 37.56503 308 ALA B C 1
ATOM 6091 O O . ALA B 1 308 ? 3.04700 2.49500 46.73800 1.000 49.98757 308 ALA B O 1
ATOM 6093 N N . VAL B 1 309 ? 1.29600 2.67400 48.15600 1.000 42.20243 309 VAL B N 1
ATOM 6094 C CA . VAL B 1 309 ? 0.64300 3.80800 47.51100 1.000 37.72294 309 VAL B CA 1
ATOM 6095 C C . VAL B 1 309 ? 0.73300 5.00400 48.44500 1.000 33.91459 309 VAL B C 1
ATOM 6096 O O . VAL B 1 309 ? 0.33100 4.90800 49.61300 1.000 41.97345 309 VAL B O 1
ATOM 6100 N N . ASP B 1 310 ? 1.24900 6.13300 47.93400 1.000 30.38522 310 ASP B N 1
ATOM 6101 C CA . ASP B 1 310 ? 1.33400 7.35200 48.72400 1.000 33.18819 310 ASP B CA 1
ATOM 6102 C C . ASP B 1 310 ? -0.01500 8.04100 48.87100 1.000 34.19884 310 ASP B C 1
ATOM 6103 O O . ASP B 1 310 ? -0.28500 8.64900 49.90900 1.000 34.35412 310 ASP B O 1
ATOM 6108 N N . GLU B 1 311 ? -0.84900 7.97700 47.84500 1.000 35.50163 311 GLU B N 1
ATOM 6109 C CA . GLU B 1 311 ? -2.17200 8.59000 47.85900 1.000 34.53309 311 GLU B CA 1
ATOM 6110 C C . GLU B 1 311 ? -3.12700 7.62500 47.18500 1.000 39.16785 311 GLU B C 1
ATOM 6111 O O . GLU B 1 311 ? -3.02800 7.41400 45.97100 1.000 41.66026 311 GLU B O 1
ATOM 6117 N N . ALA B 1 312 ? -4.04600 7.05600 47.95700 1.000 43.53417 312 ALA B N 1
ATOM 6118 C CA . ALA B 1 312 ? -5.09600 6.21700 47.40500 1.000 38.57041 312 ALA B CA 1
ATOM 6119 C C . ALA B 1 312 ? -6.35000 7.06000 47.24100 1.000 37.69399 312 ALA B C 1
ATOM 6120 O O . ALA B 1 312 ? -6.81300 7.70300 48.19200 1.000 38.78097 312 ALA B O 1
ATOM 6122 N N . VAL B 1 313 ? -6.89400 7.06300 46.03200 1.000 39.58633 313 VAL B N 1
ATOM 6123 C CA . VAL B 1 313 ? -8.06400 7.87600 45.72100 1.000 35.23580 313 VAL B CA 1
ATOM 6124 C C . VAL B 1 313 ? -9.21900 6.92400 45.47400 1.000 28.03757 313 VAL B C 1
ATOM 6125 O O . VAL B 1 313 ? -9.41800 6.45000 44.35200 1.000 31.42219 313 VAL B O 1
ATOM 6129 N N . LEU B 1 314 ? -9.95300 6.60600 46.52900 1.000 33.11450 314 LEU B N 1
ATOM 6130 C CA . LEU B 1 314 ? -11.16000 5.80300 46.40400 1.000 26.61109 314 LEU B CA 1
ATOM 6131 C C . LEU B 1 314 ? -12.23700 6.62100 45.70800 1.000 31.38008 314 LEU B C 1
ATOM 6132 O O . LEU B 1 314 ? -12.55100 7.74100 46.12500 1.000 46.44241 314 LEU B O 1
ATOM 6137 N N . GLY B 1 315 ? -12.82400 6.05900 44.67500 1.000 30.17467 315 GLY B N 1
ATOM 6138 C CA . GLY B 1 315 ? -13.84300 6.76300 43.92900 1.000 27.32170 315 GLY B CA 1
ATOM 6139 C C . GLY B 1 315 ? -13.96700 6.20500 42.53400 1.000 30.10098 315 GLY B C 1
ATOM 6140 O O . GLY B 1 315 ? -13.04400 5.61000 41.97300 1.000 34.20147 315 GLY B O 1
ATOM 6141 N N . ASP B 1 316 ? -15.14300 6.38800 41.96300 1.000 29.03506 316 ASP B N 1
ATOM 6142 C CA . ASP B 1 316 ? -15.35300 5.94600 40.59600 1.000 32.81709 316 ASP B CA 1
ATOM 6143 C C . ASP B 1 316 ? -14.60000 6.84200 39.62400 1.000 33.84353 316 ASP B C 1
ATOM 6144 O O . ASP B 1 316 ? -14.64300 8.07000 39.73800 1.000 30.33785 316 ASP B O 1
ATOM 6149 N N . ILE B 1 317 ? -13.92700 6.21800 38.64800 1.000 33.80405 317 ILE B N 1
ATOM 6150 C CA . ILE B 1 317 ? -13.07400 6.95600 37.71800 1.000 26.56634 317 ILE B CA 1
ATOM 6151 C C . ILE B 1 317 ? -13.87100 8.00400 36.95800 1.000 32.69339 317 ILE B C 1
ATOM 6152 O O . ILE B 1 317 ? -13.32800 9.05900 36.60000 1.000 38.91782 317 ILE B O 1
ATOM 6157 N N . THR B 1 318 ? -15.15000 7.73300 36.66200 1.000 32.19333 318 THR B N 1
ATOM 6158 C CA . THR B 1 318 ? -15.92500 8.71700 35.89900 1.000 31.76697 318 THR B CA 1
ATOM 6159 C C . THR B 1 318 ? -16.28200 9.93400 36.72700 1.000 35.05947 318 THR B C 1
ATOM 6160 O O . THR B 1 318 ? -16.77300 10.92300 36.16700 1.000 35.70428 318 THR B O 1
ATOM 6164 N N . LEU B 1 319 ? -16.04600 9.88100 38.04300 1.000 36.69914 319 LEU B N 1
ATOM 6165 C CA . LEU B 1 319 ? -16.10900 11.04500 38.91800 1.000 31.58800 319 LEU B CA 1
ATOM 6166 C C . LEU B 1 319 ? -14.73700 11.63800 39.21500 1.000 32.47495 319 LEU B C 1
ATOM 6167 O O . LEU B 1 319 ? -14.56800 12.85700 39.11500 1.000 38.13615 319 LEU B O 1
ATOM 6172 N N . SER B 1 320 ? -13.74400 10.80700 39.57000 1.000 40.28904 320 SER B N 1
ATOM 6173 C CA . SER B 1 320 ? -12.48900 11.36500 40.07900 1.000 40.72067 320 SER B CA 1
ATOM 6174 C C . SER B 1 320 ? -11.56700 11.86700 38.96900 1.000 39.51000 320 SER B C 1
ATOM 6175 O O . SER B 1 320 ? -10.89900 12.89200 39.14600 1.000 42.72091 320 SER B O 1
ATOM 6178 N N . VAL B 1 321 ? -11.52100 11.20800 37.81600 1.000 40.40748 321 VAL B N 1
ATOM 6179 C CA . VAL B 1 321 ? -10.60500 11.69300 36.78100 1.000 40.46801 321 VAL B CA 1
ATOM 6180 C C . VAL B 1 321 ? -11.10500 13.04300 36.26800 1.000 41.74711 321 VAL B C 1
ATOM 6181 O O . VAL B 1 321 ? -10.29900 13.96600 36.11000 1.000 36.13328 321 VAL B O 1
ATOM 6185 N N . PRO B 1 322 ? -12.39900 13.22900 35.98800 1.000 44.06055 322 PRO B N 1
ATOM 6186 C CA . PRO B 1 322 ? -12.84400 14.56600 35.55900 1.000 33.74878 322 PRO B CA 1
ATOM 6187 C C . PRO B 1 322 ? -12.66500 15.61400 36.63500 1.000 39.53632 322 PRO B C 1
ATOM 6188 O O . PRO B 1 322 ? -12.37000 16.77500 36.32200 1.000 40.56013 322 PRO B O 1
ATOM 6192 N N . ALA B 1 323 ? -12.81600 15.23500 37.90600 1.000 42.30770 323 ALA B N 1
ATOM 6193 C CA . ALA B 1 323 ? -12.58200 16.17400 38.99900 1.000 37.61767 323 ALA B CA 1
ATOM 6194 C C . ALA B 1 323 ? -11.10300 16.55900 39.06600 1.000 47.47148 323 ALA B C 1
ATOM 6195 O O . ALA B 1 323 ? -10.76000 17.74000 39.23700 1.000 52.34049 323 ALA B O 1
ATOM 6197 N N . LEU B 1 324 ? -10.21800 15.56900 38.90300 1.000 48.39528 324 LEU B N 1
ATOM 6198 C CA . LEU B 1 324 ? -8.77500 15.81100 38.91200 1.000 44.20530 324 LEU B CA 1
ATOM 6199 C C . LEU B 1 324 ? -8.35700 16.72600 37.76000 1.000 45.04751 324 LEU B C 1
ATOM 6200 O O . LEU B 1 324 ? -7.48300 17.58800 37.91500 1.000 44.15003 324 LEU B O 1
ATOM 6205 N N . VAL B 1 325 ? -8.98500 16.56100 36.59800 1.000 41.79185 325 VAL B N 1
ATOM 6206 C CA . VAL B 1 325 ? -8.70800 17.44300 35.47400 1.000 45.32122 325 VAL B CA 1
ATOM 6207 C C . VAL B 1 325 ? -9.08700 18.87500 35.81500 1.000 43.64471 325 VAL B C 1
ATOM 6208 O O . VAL B 1 325 ? -8.40500 19.82100 35.41200 1.000 45.44492 325 VAL B O 1
ATOM 6212 N N . GLU B 1 326 ? -10.19900 19.06700 36.52500 1.000 46.54242 326 GLU B N 1
ATOM 6213 C CA . GLU B 1 326 ? -10.59100 20.43200 36.85800 1.000 48.22420 326 GLU B CA 1
ATOM 6214 C C . GLU B 1 326 ? -9.68200 21.00300 37.93200 1.000 41.82344 326 GLU B C 1
ATOM 6215 O O . GLU B 1 326 ? -9.32100 22.19100 37.88500 1.000 41.49182 326 GLU B O 1
ATOM 6221 N N . ALA B 1 327 ? -9.27000 20.16600 38.88700 1.000 40.21535 327 ALA B N 1
ATOM 6222 C CA . ALA B 1 327 ? -8.42300 20.66400 39.96500 1.000 43.89210 327 ALA B CA 1
ATOM 6223 C C . ALA B 1 327 ? -7.02900 21.02700 39.45500 1.000 51.73515 327 ALA B C 1
ATOM 6224 O O . ALA B 1 327 ? -6.44400 22.02700 39.88800 1.000 54.29862 327 ALA B O 1
ATOM 6226 N N . VAL B 1 328 ? -6.48700 20.24200 38.52000 1.000 54.24071 328 VAL B N 1
ATOM 6227 C CA . VAL B 1 328 ? -5.18000 20.57200 37.96300 1.000 53.35640 328 VAL B CA 1
ATOM 6228 C C . VAL B 1 328 ? -5.26900 21.77800 37.04300 1.000 54.88553 328 VAL B C 1
ATOM 6229 O O . VAL B 1 328 ? -4.34300 22.59400 36.98500 1.000 63.08125 328 VAL B O 1
ATOM 6233 N N . LYS B 1 329 ? -6.36200 21.89500 36.28200 1.000 44.96065 329 LYS B N 1
ATOM 6234 C CA . LYS B 1 329 ? -6.52400 23.06100 35.42300 1.000 49.12957 329 LYS B CA 1
ATOM 6235 C C . LYS B 1 329 ? -6.61400 24.32400 36.26500 1.000 58.61492 329 LYS B C 1
ATOM 6236 O O . LYS B 1 329 ? -6.05700 25.37000 35.90500 1.000 58.44648 329 LYS B O 1
ATOM 6242 N N . ALA B 1 330 ? -7.29600 24.24000 37.40600 1.000 59.08603 330 ALA B N 1
ATOM 6243 C CA . ALA B 1 330 ? -7.48700 25.42400 38.23900 1.000 55.69615 330 ALA B CA 1
ATOM 6244 C C . ALA B 1 330 ? -6.18500 25.91900 38.84800 1.000 68.62928 330 ALA B C 1
ATOM 6245 O O . ALA B 1 330 ? -6.05800 27.11300 39.13200 1.000 76.48812 330 ALA B O 1
ATOM 6247 N N . ARG B 1 331 ? -5.22000 25.02700 39.07400 1.000 69.43727 331 ARG B N 1
ATOM 6248 C CA . ARG B 1 331 ? -3.95900 25.36500 39.72400 1.000 64.81040 331 ARG B CA 1
ATOM 6249 C C . ARG B 1 331 ? -2.83100 25.60500 38.72600 1.000 68.41610 331 ARG B C 1
ATOM 6250 O O . ARG B 1 331 ? -1.66900 25.71400 39.13300 1.000 69.66625 331 ARG B O 1
ATOM 6258 N N . LYS B 1 332 ? -3.14000 25.64700 37.43000 1.000 74.39576 332 LYS B N 1
ATOM 6259 C CA . LYS B 1 332 ? -2.12900 25.87200 36.39600 1.000 71.83230 332 LYS B CA 1
ATOM 6260 C C . LYS B 1 332 ? -2.73900 26.38900 35.09100 1.000 74.13520 332 LYS B C 1
ATOM 6261 O O . LYS B 1 332 ? -2.89700 27.59000 34.89100 1.000 75.87752 332 LYS B O 1
ATOM 6267 N N . VAL B 1 342 ? 6.84100 12.35300 23.32000 1.000 83.21787 342 VAL B N 1
ATOM 6268 C CA . VAL B 1 342 ? 7.51900 11.24400 23.97600 1.000 80.85706 342 VAL B CA 1
ATOM 6269 C C . VAL B 1 342 ? 7.82300 10.11400 22.98400 1.000 71.81651 342 VAL B C 1
ATOM 6270 O O . VAL B 1 342 ? 7.27000 10.10400 21.87700 1.000 66.69221 342 VAL B O 1
ATOM 6274 N N . LYS B 1 343 ? 8.87700 9.30700 23.15000 1.000 72.59555 343 LYS B N 1
ATOM 6275 C CA . LYS B 1 343 ? 9.13000 8.13900 22.33500 1.000 67.59231 343 LYS B CA 1
ATOM 6276 C C . LYS B 1 343 ? 8.04300 7.07200 22.46500 1.000 60.88888 343 LYS B C 1
ATOM 6277 O O . LYS B 1 343 ? 7.97500 6.39000 23.44700 1.000 61.54422 343 LYS B O 1
ATOM 6283 N N . LYS B 1 344 ? 7.21600 6.94100 21.44200 1.000 54.51969 344 LYS B N 1
ATOM 6284 C CA . LYS B 1 344 ? 6.14300 5.98300 21.35400 1.000 45.90287 344 LYS B CA 1
ATOM 6285 C C . LYS B 1 344 ? 6.64400 4.70300 20.75200 1.000 51.86148 344 LYS B C 1
ATOM 6286 O O . LYS B 1 344 ? 7.71200 4.64100 20.25400 1.000 60.00983 344 LYS B O 1
ATOM 6292 N N . GLN B 1 345 ? 5.86100 3.65900 20.80600 1.000 53.33534 345 GLN B N 1
ATOM 6293 C CA . GLN B 1 345 ? 6.27600 2.36700 20.29500 1.000 50.51395 345 GLN B CA 1
ATOM 6294 C C . GLN B 1 345 ? 6.05500 2.33900 18.79200 1.000 58.70441 345 GLN B C 1
ATOM 6295 O O . GLN B 1 345 ? 4.95900 2.65700 18.30800 1.000 52.04835 345 GLN B O 1
ATOM 6301 N N . ALA B 1 346 ? 7.09600 1.92800 18.05800 1.000 69.16882 346 ALA B N 1
ATOM 6302 C CA . ALA B 1 346 ? 7.02000 1.90000 16.60200 1.000 73.84833 346 ALA B CA 1
ATOM 6303 C C . ALA B 1 346 ? 5.98200 0.87700 16.15000 1.000 73.19035 346 ALA B C 1
ATOM 6304 O O . ALA B 1 346 ? 6.02300 -0.28200 16.58800 1.000 69.46886 346 ALA B O 1
ATOM 6306 N N . PRO B 1 347 ? 5.06800 1.25000 15.25500 1.000 71.24275 347 PRO B N 1
ATOM 6307 C CA . PRO B 1 347 ? 4.05100 0.29600 14.79000 1.000 71.55332 347 PRO B CA 1
ATOM 6308 C C . PRO B 1 347 ? 4.68100 -0.90000 14.07700 1.000 67.65548 347 PRO B C 1
ATOM 6309 O O . PRO B 1 347 ? 5.76000 -0.81100 13.47900 1.000 63.64447 347 PRO B O 1
ATOM 6313 N N . SER B 1 348 ? 3.99700 -2.03900 14.14800 1.000 58.90969 348 SER B N 1
ATOM 6314 C CA . SER B 1 348 ? 4.53900 -3.25300 13.56400 1.000 57.67534 348 SER B CA 1
ATOM 6315 C C . SER B 1 348 ? 4.28500 -3.28500 12.06200 1.000 59.22815 348 SER B C 1
ATOM 6316 O O . SER B 1 348 ? 3.23100 -2.84500 11.58200 1.000 54.21176 348 SER B O 1
ATOM 6319 N N . GLU B 1 349 ? 5.26000 -3.82000 11.32100 1.000 64.51300 349 GLU B N 1
ATOM 6320 C CA . GLU B 1 349 ? 5.22300 -3.88000 9.86200 1.000 73.80359 349 GLU B CA 1
ATOM 6321 C C . GLU B 1 349 ? 4.99000 -5.32500 9.45300 1.000 63.66290 349 GLU B C 1
ATOM 6322 O O . GLU B 1 349 ? 5.66800 -6.23100 9.95100 1.000 60.23354 349 GLU B O 1
ATOM 6328 N N . GLY B 1 350 ? 3.97800 -5.53600 8.60600 1.000 55.08818 350 GLY B N 1
ATOM 6329 C CA . GLY B 1 350 ? 3.62900 -6.87500 8.17400 1.000 54.30914 350 GLY B CA 1
ATOM 6330 C C . GLY B 1 350 ? 4.46300 -7.35200 6.99800 1.000 52.69842 350 GLY B C 1
ATOM 6331 O O . GLY B 1 350 ? 5.01500 -6.55000 6.25100 1.000 56.44361 350 GLY B O 1
ATOM 6332 N N . GLY B 1 351 ? 4.53100 -8.67700 6.82900 1.000 47.38989 351 GLY B N 1
ATOM 6333 C CA . GLY B 1 351 ? 5.35100 -9.28100 5.79100 1.000 52.54841 351 GLY B CA 1
ATOM 6334 C C . GLY B 1 351 ? 4.71300 -10.35600 4.93200 1.000 59.14393 351 GLY B C 1
ATOM 6335 O O . GLY B 1 351 ? 3.50100 -10.56900 5.01000 1.000 64.29192 351 GLY B O 1
ATOM 6336 N N . SER B 1 352 ? 5.51900 -11.12600 4.25200 1.000 63.59710 352 SER B N 1
ATOM 6337 C CA . SER B 1 352 ? 5.00200 -12.13400 3.37500 1.000 62.63646 352 SER B CA 1
ATOM 6338 C C . SER B 1 352 ? 5.06300 -13.47600 3.95400 1.000 60.82571 352 SER B C 1
ATOM 6339 O O . SER B 1 352 ? 4.31000 -14.31300 3.59900 1.000 66.27900 352 SER B O 1
ATOM 6342 N N . GLU B 1 353 ? 6.00800 -13.67300 4.87500 1.000 57.49900 353 GLU B N 1
ATOM 6343 C CA . GLU B 1 353 ? 6.21200 -14.95500 5.55500 1.000 50.30077 353 GLU B CA 1
ATOM 6344 C C . GLU B 1 353 ? 4.91700 -15.44900 6.18700 1.000 50.49026 353 GLU B C 1
ATOM 6345 O O . GLU B 1 353 ? 4.18200 -14.67300 6.80200 1.000 50.67450 353 GLU B O 1
ATOM 6351 N N . TYR B 1 354 ? 4.65000 -16.74600 6.08100 1.000 55.71984 354 TYR B N 1
ATOM 6352 C CA . TYR B 1 354 ? 3.39700 -17.23900 6.60600 1.000 43.39731 354 TYR B CA 1
ATOM 6353 C C . TYR B 1 354 ? 3.59900 -17.46300 8.09500 1.000 45.60810 354 TYR B C 1
ATOM 6354 O O . TYR B 1 354 ? 3.95900 -18.54700 8.55800 1.000 49.23485 354 TYR B O 1
ATOM 6363 N N . THR B 1 355 ? 3.39000 -16.38000 8.84900 1.000 46.67139 355 THR B N 1
ATOM 6364 C CA . THR B 1 355 ? 3.54300 -16.34800 10.29600 1.000 41.94450 355 THR B CA 1
ATOM 6365 C C . THR B 1 355 ? 2.28700 -15.76600 10.94000 1.000 50.93505 355 THR B C 1
ATOM 6366 O O . THR B 1 355 ? 1.54700 -14.99100 10.32300 1.000 52.61157 355 THR B O 1
ATOM 6370 N N . THR B 1 356 ? 2.05200 -16.13900 12.19800 1.000 51.06139 356 THR B N 1
ATOM 6371 C CA . THR B 1 356 ? 0.92000 -15.57700 12.93700 1.000 40.27851 356 THR B CA 1
ATOM 6372 C C . THR B 1 356 ? 0.98000 -14.04900 12.96500 1.000 41.06545 356 THR B C 1
ATOM 6373 O O . THR B 1 356 ? -0.03500 -13.36900 12.75000 1.000 33.54876 356 THR B O 1
ATOM 6377 N N . LYS B 1 357 ? 2.16500 -13.48500 13.21300 1.000 40.56539 357 LYS B N 1
ATOM 6378 C CA . LYS B 1 357 ? 2.25900 -12.03400 13.22200 1.000 40.45485 357 LYS B CA 1
ATOM 6379 C C . LYS B 1 357 ? 1.77800 -11.46900 11.90100 1.000 43.68682 357 LYS B C 1
ATOM 6380 O O . LYS B 1 357 ? 0.99400 -10.51300 11.87300 1.000 38.50198 357 LYS B O 1
ATOM 6386 N N . ASN B 1 358 ? 2.22500 -12.06500 10.79100 1.000 42.42351 358 ASN B N 1
ATOM 6387 C CA . ASN B 1 358 ? 1.94500 -11.51400 9.47400 1.000 39.12574 358 ASN B CA 1
ATOM 6388 C C . ASN B 1 358 ? 0.52000 -11.78300 9.02000 1.000 39.17312 358 ASN B C 1
ATOM 6389 O O . ASN B 1 358 ? -0.07600 -10.94300 8.33200 1.000 35.14632 358 ASN B O 1
ATOM 6394 N N . VAL B 1 359 ? -0.04300 -12.94000 9.37600 1.000 43.09727 359 VAL B N 1
ATOM 6395 C CA . VAL B 1 359 ? -1.44300 -13.20300 9.04900 1.000 41.52866 359 VAL B CA 1
ATOM 6396 C C . VAL B 1 359 ? -2.33200 -12.17500 9.73500 1.000 40.52854 359 VAL B C 1
ATOM 6397 O O . VAL B 1 359 ? -3.16300 -11.51700 9.09700 1.000 33.24346 359 VAL B O 1
ATOM 6401 N N . LEU B 1 360 ? -2.10600 -11.95000 11.03600 1.000 38.55199 360 LEU B N 1
ATOM 6402 C CA . LEU B 1 360 ? -2.98000 -11.03300 11.75700 1.000 34.91998 360 LEU B CA 1
ATOM 6403 C C . LEU B 1 360 ? -2.82100 -9.59200 11.26500 1.000 40.32589 360 LEU B C 1
ATOM 6404 O O . LEU B 1 360 ? -3.82100 -8.89000 11.08700 1.000 38.10194 360 LEU B O 1
ATOM 6409 N N . LEU B 1 361 ? -1.59600 -9.13100 10.97400 1.000 43.92895 361 LEU B N 1
ATOM 6410 C CA . LEU B 1 361 ? -1.48200 -7.75200 10.48700 1.000 47.44779 361 LEU B CA 1
ATOM 6411 C C . LEU B 1 361 ? -2.11600 -7.61600 9.10600 1.000 46.57137 361 LEU B C 1
ATOM 6412 O O . LEU B 1 361 ? -2.72200 -6.57800 8.78800 1.000 49.02430 361 LEU B O 1
ATOM 6417 N N . ALA B 1 362 ? -1.99800 -8.66700 8.27700 1.000 34.90418 362 ALA B N 1
ATOM 6418 C CA . ALA B 1 362 ? -2.69400 -8.69000 6.98900 1.000 39.87320 362 ALA B CA 1
ATOM 6419 C C . ALA B 1 362 ? -4.20600 -8.63300 7.18100 1.000 46.45820 362 ALA B C 1
ATOM 6420 O O . ALA B 1 362 ? -4.90400 -7.87600 6.49000 1.000 49.75860 362 ALA B O 1
ATOM 6422 N N . LEU B 1 363 ? -4.72500 -9.41600 8.13100 1.000 41.93134 363 LEU B N 1
ATOM 6423 C CA . LEU B 1 363 ? -6.13700 -9.33900 8.48100 1.000 39.18365 363 LEU B CA 1
ATOM 6424 C C . LEU B 1 363 ? -6.55600 -7.89700 8.76900 1.000 39.48368 363 LEU B C 1
ATOM 6425 O O . LEU B 1 363 ? -7.50400 -7.37400 8.16600 1.000 40.89438 363 LEU B O 1
ATOM 6430 N N . GLN B 1 364 ? -5.83100 -7.22300 9.66900 1.000 38.66516 364 GLN B N 1
ATOM 6431 C CA . GLN B 1 364 ? -6.25500 -5.88800 10.08700 1.000 39.13627 364 GLN B CA 1
ATOM 6432 C C . GLN B 1 364 ? -6.30000 -4.92500 8.90400 1.000 45.52651 364 GLN B C 1
ATOM 6433 O O . GLN B 1 364 ? -7.14800 -4.02600 8.87900 1.000 41.47339 364 GLN B O 1
ATOM 6439 N N . GLN B 1 365 ? -5.43500 -5.12000 7.89500 1.000 48.59793 365 GLN B N 1
ATOM 6440 C CA . GLN B 1 365 ? -5.43000 -4.18800 6.77200 1.000 44.45007 365 GLN B CA 1
ATOM 6441 C C . GLN B 1 365 ? -6.64700 -4.37100 5.88600 1.000 42.95515 365 GLN B C 1
ATOM 6442 O O . GLN B 1 365 ? -6.87000 -3.53700 5.00100 1.000 50.39288 365 GLN B O 1
ATOM 6448 N N . SER B 1 366 ? -7.47100 -5.39200 6.15000 1.000 39.35209 366 SER B N 1
ATOM 6449 C CA . SER B 1 366 ? -8.68600 -5.64800 5.39500 1.000 42.52352 366 SER B CA 1
ATOM 6450 C C . SER B 1 366 ? -9.96400 -5.35400 6.15600 1.000 48.85059 366 SER B C 1
ATOM 6451 O O . SER B 1 366 ? -11.05600 -5.55300 5.60800 1.000 53.60643 366 SER B O 1
ATOM 6454 N N . LEU B 1 367 ? -9.86900 -4.87500 7.37100 1.000 53.07742 367 LEU B N 1
ATOM 6455 C CA . LEU B 1 367 ? -11.05800 -4.71200 8.18000 1.000 43.23939 367 LEU B CA 1
ATOM 6456 C C . LEU B 1 367 ? -11.33800 -3.24200 8.44300 1.000 38.84150 367 LEU B C 1
ATOM 6457 O O . LEU B 1 367 ? -10.41100 -2.43200 8.51900 1.000 45.45808 367 LEU B O 1
ATOM 6462 N N . PRO B 1 368 ? -12.60400 -2.86800 8.60900 1.000 37.79401 368 PRO B N 1
ATOM 6463 C CA . PRO B 1 368 ? -12.91000 -1.47600 8.96500 1.000 35.18843 368 PRO B CA 1
ATOM 6464 C C . PRO B 1 368 ? -12.13000 -1.06400 10.20200 1.000 35.05947 368 PRO B C 1
ATOM 6465 O O . PRO B 1 368 ? -11.90200 -1.85900 11.11200 1.000 34.51730 368 PRO B O 1
ATOM 6469 N N . ALA B 1 369 ? -11.75900 0.20600 10.25000 1.000 37.11234 369 ALA B N 1
ATOM 6470 C CA . ALA B 1 369 ? -11.08000 0.70500 11.43700 1.000 35.77797 369 ALA B CA 1
ATOM 6471 C C . ALA B 1 369 ? -11.91900 0.53300 12.69200 1.000 38.29933 369 ALA B C 1
ATOM 6472 O O . ALA B 1 369 ? -11.35800 0.43900 13.79000 1.000 47.12933 369 ALA B O 1
ATOM 6474 N N . SER B 1 370 ? -13.24000 0.45800 12.55900 1.000 37.02812 370 SER B N 1
ATOM 6475 C CA . SER B 1 370 ? -14.10600 0.41700 13.73800 1.000 39.81530 370 SER B CA 1
ATOM 6476 C C . SER B 1 370 ? -14.25000 -0.98400 14.31700 1.000 38.28354 370 SER B C 1
ATOM 6477 O O . SER B 1 370 ? -14.93900 -1.15800 15.32500 1.000 38.31249 370 SER B O 1
ATOM 6480 N N . THR B 1 371 ? -13.61000 -1.96900 13.70400 1.000 34.07777 371 THR B N 1
ATOM 6481 C CA . THR B 1 371 ? -13.73100 -3.34800 14.13700 1.000 34.16199 371 THR B CA 1
ATOM 6482 C C . THR B 1 371 ? -13.35300 -3.51100 15.60800 1.000 35.62269 371 THR B C 1
ATOM 6483 O O . THR B 1 371 ? -12.30900 -3.02200 16.05300 1.000 37.57293 371 THR B O 1
ATOM 6487 N N . ARG B 1 372 ? -14.21100 -4.19700 16.36600 1.000 33.78037 372 ARG B N 1
ATOM 6488 C CA . ARG B 1 372 ? -13.84600 -4.70000 17.68600 1.000 34.10409 372 ARG B CA 1
ATOM 6489 C C . ARG B 1 372 ? -13.33400 -6.13200 17.55200 1.000 40.74436 372 ARG B C 1
ATOM 6490 O O . ARG B 1 372 ? -14.03000 -7.01000 17.02000 1.000 42.07610 372 ARG B O 1
ATOM 6498 N N . TYR B 1 373 ? -12.11800 -6.36300 18.02400 1.000 30.96424 373 TYR B N 1
ATOM 6499 C CA . TYR B 1 373 ? -11.56100 -7.70100 18.10400 1.000 26.78742 373 TYR B CA 1
ATOM 6500 C C . TYR B 1 373 ? -11.89100 -8.27100 19.47500 1.000 30.01412 373 TYR B C 1
ATOM 6501 O O . TYR B 1 373 ? -11.47000 -7.71300 20.49100 1.000 35.45425 373 TYR B O 1
ATOM 6510 N N . THR B 1 374 ? -12.60200 -9.39100 19.51700 1.000 33.68825 374 THR B N 1
ATOM 6511 C CA . THR B 1 374 ? -12.74900 -10.15100 20.76000 1.000 37.45975 374 THR B CA 1
ATOM 6512 C C . THR B 1 374 ? -11.74600 -11.29200 20.71300 1.000 37.51502 374 THR B C 1
ATOM 6513 O O . THR B 1 374 ? -11.80600 -12.13400 19.81600 1.000 45.98183 374 THR B O 1
ATOM 6517 N N . ILE B 1 375 ? -10.83800 -11.33100 21.67400 1.000 31.26164 375 ILE B N 1
ATOM 6518 C CA . ILE B 1 375 ? -9.67000 -12.19300 21.59300 1.000 27.54278 375 ILE B CA 1
ATOM 6519 C C . ILE B 1 375 ? -9.79800 -13.30900 22.62000 1.000 31.09320 375 ILE B C 1
ATOM 6520 O O . ILE B 1 375 ? -9.89700 -13.05700 23.82500 1.000 40.79436 375 ILE B O 1
ATOM 6525 N N . ASP B 1 376 ? -9.80800 -14.54500 22.13600 1.000 30.02992 376 ASP B N 1
ATOM 6526 C CA . ASP B 1 376 ? -9.91500 -15.72100 22.98900 1.000 29.02190 376 ASP B CA 1
ATOM 6527 C C . ASP B 1 376 ? -8.56200 -15.97400 23.65800 1.000 35.13842 376 ASP B C 1
ATOM 6528 O O . ASP B 1 376 ? -7.63900 -15.15200 23.58100 1.000 42.59721 376 ASP B O 1
ATOM 6533 N N . ILE B 1 377 ? -8.44600 -17.10400 24.35100 1.000 35.40951 377 ILE B N 1
ATOM 6534 C CA . ILE B 1 377 ? -7.29600 -17.41700 25.19700 1.000 32.19333 377 ILE B CA 1
ATOM 6535 C C . ILE B 1 377 ? -6.38300 -18.38700 24.44600 1.000 39.55474 377 ILE B C 1
ATOM 6536 O O . ILE B 1 377 ? -6.70600 -19.57600 24.31000 1.000 37.45449 377 ILE B O 1
ATOM 6541 N N . GLY B 1 378 ? -5.24500 -17.91300 23.99100 1.000 42.71828 378 GLY B N 1
ATOM 6542 C CA . GLY B 1 378 ? -4.34500 -18.79400 23.28700 1.000 39.50210 378 GLY B CA 1
ATOM 6543 C C . GLY B 1 378 ? -3.13500 -18.02400 22.85400 1.000 39.09153 378 GLY B C 1
ATOM 6544 O O . GLY B 1 378 ? -3.03200 -16.81500 23.08100 1.000 45.56336 378 GLY B O 1
ATOM 6545 N N . GLU B 1 379 ? -2.19600 -18.71600 22.23600 1.000 47.11354 379 GLU B N 1
ATOM 6546 C CA . GLU B 1 379 ? -1.01500 -17.99400 21.78700 1.000 44.47902 379 GLU B CA 1
ATOM 6547 C C . GLU B 1 379 ? -1.24000 -16.77700 20.88200 1.000 42.73670 379 GLU B C 1
ATOM 6548 O O . GLU B 1 379 ? -0.51200 -15.86800 20.94000 1.000 50.99559 379 GLU B O 1
ATOM 6554 N N . PHE B 1 380 ? -2.27200 -16.75100 20.07400 1.000 38.86255 380 PHE B N 1
ATOM 6555 C CA . PHE B 1 380 ? -2.55400 -15.61500 19.28000 1.000 39.51263 380 PHE B CA 1
ATOM 6556 C C . PHE B 1 380 ? -2.81500 -14.35700 20.04700 1.000 46.56085 380 PHE B C 1
ATOM 6557 O O . PHE B 1 380 ? -2.80700 -13.31600 19.50100 1.000 55.15398 380 PHE B O 1
ATOM 6565 N N . MET B 1 381 ? -3.07800 -14.45800 21.31900 1.000 39.33366 381 MET B N 1
ATOM 6566 C CA . MET B 1 381 ? -3.36900 -13.31900 22.18500 1.000 42.12084 381 MET B CA 1
ATOM 6567 C C . MET B 1 381 ? -2.17600 -12.36200 22.25600 1.000 39.59948 381 MET B C 1
ATOM 6568 O O . MET B 1 381 ? -2.32100 -11.14600 22.10300 1.000 31.11426 381 MET B O 1
ATOM 6573 N N . SER B 1 382 ? -0.97300 -12.91600 22.43100 1.000 41.24179 382 SER B N 1
ATOM 6574 C CA . SER B 1 382 ? 0.24800 -12.12900 22.52400 1.000 35.67796 382 SER B CA 1
ATOM 6575 C C . SER B 1 382 ? 0.51600 -11.34300 21.24800 1.000 43.47100 382 SER B C 1
ATOM 6576 O O . SER B 1 382 ? 0.92100 -10.17600 21.30200 1.000 40.46538 382 SER B O 1
ATOM 6579 N N . TYR B 1 383 ? 0.28300 -11.95400 20.09900 1.000 39.53895 383 TYR B N 1
ATOM 6580 C CA . TYR B 1 383 ? 0.47500 -11.25700 18.83700 1.000 34.11198 383 TYR B CA 1
ATOM 6581 C C . TYR B 1 383 ? -0.53400 -10.12700 18.68100 1.000 34.42781 383 TYR B C 1
ATOM 6582 O O . TYR B 1 383 ? -0.17600 -9.05300 18.19700 1.000 40.37326 383 TYR B O 1
ATOM 6591 N N . MET B 1 384 ? -1.80300 -10.35200 19.07200 1.000 36.51490 384 MET B N 1
ATOM 6592 C CA . MET B 1 384 ? -2.80800 -9.28200 19.03400 1.000 36.78336 384 MET B CA 1
ATOM 6593 C C . MET B 1 384 ? -2.37700 -8.10000 19.89200 1.000 38.73096 384 MET B C 1
ATOM 6594 O O . MET B 1 384 ? -2.39600 -6.95000 19.43600 1.000 41.53393 384 MET B O 1
ATOM 6599 N N . ILE B 1 385 ? -1.98400 -8.36300 21.14400 1.000 35.23844 385 ILE B N 1
ATOM 6600 C CA . ILE B 1 385 ? -1.60300 -7.27700 22.05800 1.000 38.68359 385 ILE B CA 1
ATOM 6601 C C . ILE B 1 385 ? -0.33000 -6.55800 21.57600 1.000 38.90466 385 ILE B C 1
ATOM 6602 O O . ILE B 1 385 ? -0.24700 -5.31800 21.57200 1.000 31.34850 385 ILE B O 1
ATOM 6607 N N . ASN B 1 386 ? 0.68500 -7.32800 21.17200 1.000 29.79831 386 ASN B N 1
ATOM 6608 C CA . ASN B 1 386 ? 1.98400 -6.73400 20.90600 1.000 36.62808 386 ASN B CA 1
ATOM 6609 C C . ASN B 1 386 ? 2.02600 -6.02000 19.56900 1.000 39.21523 386 ASN B C 1
ATOM 6610 O O . ASN B 1 386 ? 2.69400 -4.99300 19.46900 1.000 48.16893 386 ASN B O 1
ATOM 6615 N N . HIS B 1 387 ? 1.30300 -6.50900 18.55700 1.000 42.07083 387 HIS B N 1
ATOM 6616 C CA . HIS B 1 387 ? 1.54400 -6.14400 17.16000 1.000 42.24454 387 HIS B CA 1
ATOM 6617 C C . HIS B 1 387 ? 0.43600 -5.33300 16.49600 1.000 41.94713 387 HIS B C 1
ATOM 6618 O O . HIS B 1 387 ? 0.72800 -4.47000 15.66500 1.000 39.98637 387 HIS B O 1
ATOM 6625 N N . LEU B 1 388 ? -0.83400 -5.59500 16.78000 1.000 35.55163 388 LEU B N 1
ATOM 6626 C CA . LEU B 1 388 ? -1.83300 -4.87300 16.01400 1.000 39.20207 388 LEU B CA 1
ATOM 6627 C C . LEU B 1 388 ? -1.97600 -3.42600 16.50000 1.000 41.72342 388 LEU B C 1
ATOM 6628 O O . LEU B 1 388 ? -1.62900 -3.07100 17.62700 1.000 36.27014 388 LEU B O 1
ATOM 6633 N N . GLU B 1 389 ? -2.46500 -2.58000 15.60000 1.000 44.64219 389 GLU B N 1
ATOM 6634 C CA . GLU B 1 389 ? -2.62700 -1.15800 15.85800 1.000 45.10804 389 GLU B CA 1
ATOM 6635 C C . GLU B 1 389 ? -3.98100 -0.90900 16.52400 1.000 45.33175 389 GLU B C 1
ATOM 6636 O O . GLU B 1 389 ? -4.97700 -1.57600 16.20900 1.000 44.61324 389 GLU B O 1
ATOM 6642 N N . VAL B 1 390 ? -4.00700 0.01100 17.48800 1.000 38.02035 390 VAL B N 1
ATOM 6643 C CA . VAL B 1 390 ? -5.26900 0.45000 18.08500 1.000 45.11857 390 VAL B CA 1
ATOM 6644 C C . VAL B 1 390 ? -5.72900 1.64600 17.25400 1.000 47.53465 390 VAL B C 1
ATOM 6645 O O . VAL B 1 390 ? -5.22200 2.75400 17.41600 1.000 43.81052 390 VAL B O 1
ATOM 6649 N N . LYS B 1 391 ? -6.66100 1.40800 16.32100 1.000 42.97094 391 LYS B N 1
ATOM 6650 C CA . LYS B 1 391 ? -7.04700 2.45500 15.37700 1.000 39.24681 391 LYS B CA 1
ATOM 6651 C C . LYS B 1 391 ? -8.00100 3.46800 16.01000 1.000 43.58154 391 LYS B C 1
ATOM 6652 O O . LYS B 1 391 ? -7.90500 4.66900 15.74000 1.000 45.56599 391 LYS B O 1
ATOM 6658 N N . GLU B 1 392 ? -8.91600 3.01500 16.85900 1.000 38.45987 392 GLU B N 1
ATOM 6659 C CA . GLU B 1 392 ? -9.80800 3.91500 17.57500 1.000 40.87859 392 GLU B CA 1
ATOM 6660 C C . GLU B 1 392 ? -10.18000 3.23000 18.88800 1.000 40.92070 392 GLU B C 1
ATOM 6661 O O . GLU B 1 392 ? -9.92300 2.03500 19.07900 1.000 40.07059 392 GLU B O 1
ATOM 6667 N N . SER B 1 393 ? -10.78800 3.99000 19.80100 1.000 35.31476 393 SER B N 1
ATOM 6668 C CA . SER B 1 393 ? -11.07600 3.44100 21.12600 1.000 39.47315 393 SER B CA 1
ATOM 6669 C C . SER B 1 393 ? -12.16000 2.36100 21.08200 1.000 37.06497 393 SER B C 1
ATOM 6670 O O . SER B 1 393 ? -13.00000 2.31600 20.17600 1.000 40.65751 393 SER B O 1
ATOM 6673 N N . TYR B 1 394 ? -12.13400 1.49700 22.10500 1.000 33.47243 394 TYR B N 1
ATOM 6674 C CA . TYR B 1 394 ? -13.17200 0.49300 22.37700 1.000 33.06186 394 TYR B CA 1
ATOM 6675 C C . TYR B 1 394 ? -13.11100 -0.71000 21.43200 1.000 40.17061 394 TYR B C 1
ATOM 6676 O O . TYR B 1 394 ? -14.13900 -1.33800 21.14400 1.000 41.98135 394 TYR B O 1
ATOM 6685 N N . THR B 1 395 ? -11.91900 -1.08300 20.97200 1.000 41.36549 395 THR B N 1
ATOM 6686 C CA . THR B 1 395 ? -11.82400 -2.05900 19.89500 1.000 36.94654 395 THR B CA 1
ATOM 6687 C C . THR B 1 395 ? -11.10400 -3.35100 20.27800 1.000 34.21989 395 THR B C 1
ATOM 6688 O O . THR B 1 395 ? -10.92800 -4.20800 19.40900 1.000 33.67772 395 THR B O 1
ATOM 6692 N N . TYR B 1 396 ? -10.69600 -3.54000 21.53800 1.000 30.18520 396 TYR B N 1
ATOM 6693 C CA . TYR B 1 396 ? -9.96800 -4.75400 21.93200 1.000 26.56371 396 TYR B CA 1
ATOM 6694 C C . TYR B 1 396 ? -10.62600 -5.37000 23.17200 1.000 28.91926 396 TYR B C 1
ATOM 6695 O O . TYR B 1 396 ? -10.41200 -4.93600 24.30700 1.000 35.86746 396 TYR B O 1
ATOM 6704 N N . GLU B 1 397 ? -11.43800 -6.39300 22.95200 1.000 34.95682 397 GLU B N 1
ATOM 6705 C CA . GLU B 1 397 ? -12.00700 -7.18600 24.03200 1.000 30.99582 397 GLU B CA 1
ATOM 6706 C C . GLU B 1 397 ? -10.97400 -8.26300 24.34100 1.000 29.89569 397 GLU B C 1
ATOM 6707 O O . GLU B 1 397 ? -10.84400 -9.24700 23.61100 1.000 33.81721 397 GLU B O 1
ATOM 6713 N N . ILE B 1 398 ? -10.19000 -8.03300 25.38700 1.000 30.14572 398 ILE B N 1
ATOM 6714 C CA . ILE B 1 398 ? -9.10100 -8.90500 25.80600 1.000 31.44061 398 ILE B CA 1
ATOM 6715 C C . ILE B 1 398 ? -9.41200 -9.42300 27.20300 1.000 41.48655 398 ILE B C 1
ATOM 6716 O O . ILE B 1 398 ? -9.97400 -8.70600 28.04300 1.000 46.34766 398 ILE B O 1
ATOM 6721 N N . ASN B 1 399 ? -9.02200 -10.67400 27.46600 1.000 34.80154 399 ASN B N 1
ATOM 6722 C CA . ASN B 1 399 ? -9.05100 -11.19600 28.82600 1.000 39.06521 399 ASN B CA 1
ATOM 6723 C C . ASN B 1 399 ? -7.70900 -11.81400 29.16300 1.000 35.41477 399 ASN B C 1
ATOM 6724 O O . ASN B 1 399 ? -7.38700 -12.89500 28.67400 1.000 39.08627 399 ASN B O 1
ATOM 6729 N N . VAL B 1 400 ? -6.93400 -11.12600 29.99900 1.000 32.13806 400 VAL B N 1
ATOM 6730 C CA . VAL B 1 400 ? -5.67900 -11.66300 30.50400 1.000 33.63561 400 VAL B CA 1
ATOM 6731 C C . VAL B 1 400 ? -5.80000 -11.72500 32.01700 1.000 36.12538 400 VAL B C 1
ATOM 6732 O O . VAL B 1 400 ? -4.82600 -11.49200 32.73900 1.000 34.77785 400 VAL B O 1
ATOM 6736 N N . HIS B 1 401 ? -7.00200 -12.06200 32.50800 1.000 37.11761 401 HIS B N 1
ATOM 6737 C CA . HIS B 1 401 ? -7.25200 -12.16100 33.93900 1.000 30.09571 401 HIS B CA 1
ATOM 6738 C C . HIS B 1 401 ? -7.68700 -13.58300 34.26700 1.000 33.96723 401 HIS B C 1
ATOM 6739 O O . HIS B 1 401 ? -6.83600 -14.45800 34.48200 1.000 34.63836 401 HIS B O 1
ATOM 6746 N N . PHE B 1 402 ? -8.99100 -13.83500 34.39800 1.000 30.75632 402 PHE B N 1
ATOM 6747 C CA . PHE B 1 402 ? -9.47600 -15.19100 34.61300 1.000 19.44180 402 PHE B CA 1
ATOM 6748 C C . PHE B 1 402 ? -9.11900 -16.08300 33.42900 1.000 36.07275 402 PHE B C 1
ATOM 6749 O O . PHE B 1 402 ? -8.68200 -17.22800 33.61000 1.000 48.38475 402 PHE B O 1
ATOM 6757 N N . GLY B 1 403 ? -9.27500 -15.56700 32.21000 1.000 33.91986 403 GLY B N 1
ATOM 6758 C CA . GLY B 1 403 ? -8.86100 -16.24000 30.98900 1.000 31.46430 403 GLY B CA 1
ATOM 6759 C C . GLY B 1 403 ? -9.50100 -17.57300 30.66000 1.000 31.94330 403 GLY B C 1
ATOM 6760 O O . GLY B 1 403 ? -8.79000 -18.54700 30.39600 1.000 36.23592 403 GLY B O 1
ATOM 6761 N N . ALA B 1 404 ? -10.83300 -17.61600 30.62400 1.000 33.79089 404 ALA B N 1
ATOM 6762 C CA . ALA B 1 404 ? -11.55500 -18.83200 30.25400 1.000 34.49098 404 ALA B CA 1
ATOM 6763 C C . ALA B 1 404 ? -11.48700 -19.07300 28.74800 1.000 36.90969 404 ALA B C 1
ATOM 6764 O O . ALA B 1 404 ? -11.84300 -18.20100 27.94900 1.000 40.29694 404 ALA B O 1
ATOM 6766 N N . MET B 1 405 ? -11.01400 -20.24900 28.35200 1.000 35.59111 405 MET B N 1
ATOM 6767 C CA . MET B 1 405 ? -11.07000 -20.61900 26.94300 1.000 36.72019 405 MET B CA 1
ATOM 6768 C C . MET B 1 405 ? -12.50600 -20.57500 26.46400 1.000 39.21523 405 MET B C 1
ATOM 6769 O O . MET B 1 405 ? -13.39600 -21.14100 27.10200 1.000 48.55845 405 MET B O 1
ATOM 6774 N N . GLY B 1 406 ? -12.73000 -19.92900 25.32500 1.000 36.19118 406 GLY B N 1
ATOM 6775 C CA . GLY B 1 406 ? -14.06700 -19.74400 24.81700 1.000 31.91172 406 GLY B CA 1
ATOM 6776 C C . GLY B 1 406 ? -14.72300 -18.44400 25.21300 1.000 33.75931 406 GLY B C 1
ATOM 6777 O O . GLY B 1 406 ? -15.81200 -18.14700 24.70600 1.000 34.68311 406 GLY B O 1
ATOM 6778 N N . SER B 1 407 ? -14.11300 -17.67200 26.12200 1.000 34.73311 407 SER B N 1
ATOM 6779 C CA . SER B 1 407 ? -14.69100 -16.38700 26.50100 1.000 26.24262 407 SER B CA 1
ATOM 6780 C C . SER B 1 407 ? -14.57500 -15.38900 25.36300 1.000 30.77737 407 SER B C 1
ATOM 6781 O O . SER B 1 407 ? -15.38000 -14.45400 25.27100 1.000 38.99941 407 SER B O 1
ATOM 6784 N N . GLY B 1 408 ? -13.56600 -15.56100 24.50300 1.000 32.36441 408 GLY B N 1
ATOM 6785 C CA . GLY B 1 408 ? -13.49000 -14.76100 23.28400 1.000 34.70679 408 GLY B CA 1
ATOM 6786 C C . GLY B 1 408 ? -14.65900 -15.00600 22.34700 1.000 30.48787 408 GLY B C 1
ATOM 6787 O O . GLY B 1 408 ? -15.29000 -14.06700 21.85700 1.000 34.42255 408 GLY B O 1
ATOM 6788 N N . ILE B 1 409 ? -14.98700 -16.27700 22.11400 1.000 24.49504 409 ILE B N 1
ATOM 6789 C CA . ILE B 1 409 ? -16.17600 -16.59900 21.33400 1.000 28.10337 409 ILE B CA 1
ATOM 6790 C C . ILE B 1 409 ? -17.42000 -15.98200 21.98100 1.000 32.89342 409 ILE B C 1
ATOM 6791 O O . ILE B 1 409 ? -18.21300 -15.30400 21.32300 1.000 26.85322 409 ILE B O 1
ATOM 6796 N N . GLY B 1 410 ? -17.59700 -16.20000 23.28900 1.000 32.43284 410 GLY B N 1
ATOM 6797 C CA . GLY B 1 410 ? -18.74200 -15.63400 23.99100 1.000 33.11976 410 GLY B CA 1
ATOM 6798 C C . GLY B 1 410 ? -18.80100 -14.11600 23.91500 1.000 30.36417 410 GLY B C 1
ATOM 6799 O O . GLY B 1 410 ? -19.87200 -13.53200 23.71900 1.000 32.29071 410 GLY B O 1
ATOM 6800 N N . SER B 1 411 ? -17.64800 -13.46200 24.00800 1.000 29.90622 411 SER B N 1
ATOM 6801 C CA . SER B 1 411 ? -17.61200 -12.00700 24.07900 1.000 30.81685 411 SER B CA 1
ATOM 6802 C C . SER B 1 411 ? -18.01700 -11.36100 22.75500 1.000 36.34383 411 SER B C 1
ATOM 6803 O O . SER B 1 411 ? -18.61900 -10.28000 22.74000 1.000 35.57005 411 SER B O 1
ATOM 6806 N N . ALA B 1 412 ? -17.72900 -12.03000 21.64100 1.000 34.50151 412 ALA B N 1
ATOM 6807 C CA . ALA B 1 412 ? -18.19600 -11.57600 20.33600 1.000 32.54338 412 ALA B CA 1
ATOM 6808 C C . ALA B 1 412 ? -19.72200 -11.58300 20.25700 1.000 36.90442 412 ALA B C 1
ATOM 6809 O O . ALA B 1 412 ? -20.33800 -10.66000 19.70400 1.000 38.29933 412 ALA B O 1
ATOM 6811 N N . ILE B 1 413 ? -20.34800 -12.65400 20.74700 1.000 25.46621 413 ILE B N 1
ATOM 6812 C CA . ILE B 1 413 ? -21.79700 -12.71600 20.68700 1.000 27.37433 413 ILE B CA 1
ATOM 6813 C C . ILE B 1 413 ? -22.40800 -11.67200 21.60700 1.000 33.83300 413 ILE B C 1
ATOM 6814 O O . ILE B 1 413 ? -23.35800 -10.97000 21.23000 1.000 30.73263 413 ILE B O 1
ATOM 6819 N N . GLY B 1 414 ? -21.85800 -11.54200 22.81900 1.000 32.79604 414 GLY B N 1
ATOM 6820 C CA . GLY B 1 414 ? -22.31700 -10.50500 23.73400 1.000 37.08603 414 GLY B CA 1
ATOM 6821 C C . GLY B 1 414 ? -22.13300 -9.11200 23.15800 1.000 42.01030 414 GLY B C 1
ATOM 6822 O O . GLY B 1 414 ? -23.04200 -8.26900 23.24900 1.000 43.26571 414 GLY B O 1
ATOM 6823 N N . SER B 1 415 ? -20.97600 -8.87400 22.51500 1.000 32.63812 415 SER B N 1
ATOM 6824 C CA . SER B 1 415 ? -20.68200 -7.58100 21.90800 1.000 29.30615 415 SER B CA 1
ATOM 6825 C C . SER B 1 415 ? -21.63100 -7.25600 20.74700 1.000 36.03064 415 SER B C 1
ATOM 6826 O O . SER B 1 415 ? -22.14500 -6.14500 20.63800 1.000 38.70201 415 SER B O 1
ATOM 6829 N N . LYS B 1 416 ? -21.90700 -8.23200 19.90200 1.000 35.48320 416 LYS B N 1
ATOM 6830 C CA . LYS B 1 416 ? -22.73300 -7.96700 18.73300 1.000 30.36680 416 LYS B CA 1
ATOM 6831 C C . LYS B 1 416 ? -24.18000 -7.70500 19.12100 1.000 41.81291 416 LYS B C 1
ATOM 6832 O O . LYS B 1 416 ? -24.88600 -6.96400 18.42200 1.000 37.08603 416 LYS B O 1
ATOM 6838 N N . LEU B 1 417 ? -24.63200 -8.28700 20.23500 1.000 43.38415 417 LEU B N 1
ATOM 6839 C CA . LEU B 1 417 ? -25.99300 -8.05600 20.70600 1.000 39.34419 417 LEU B CA 1
ATOM 6840 C C . LEU B 1 417 ? -26.15900 -6.69200 21.35800 1.000 42.98936 417 LEU B C 1
ATOM 6841 O O . LEU B 1 417 ? -27.21300 -6.06400 21.22100 1.000 48.76637 417 LEU B O 1
ATOM 6846 N N . ALA B 1 418 ? -25.12600 -6.20300 22.03000 1.000 44.11318 418 ALA B N 1
ATOM 6847 C CA . ALA B 1 418 ? -25.21200 -4.95500 22.77000 1.000 33.63561 418 ALA B CA 1
ATOM 6848 C C . ALA B 1 418 ? -24.89800 -3.74100 21.92100 1.000 39.44683 418 ALA B C 1
ATOM 6849 O O . ALA B 1 418 ? -25.39100 -2.64400 22.20700 1.000 50.04284 418 ALA B O 1
ATOM 6851 N N . GLU B 1 419 ? -24.07700 -3.91900 20.89500 1.000 35.31213 419 GLU B N 1
ATOM 6852 C CA . GLU B 1 419 ? -23.58300 -2.82300 20.07000 1.000 37.44660 419 GLU B CA 1
ATOM 6853 C C . GLU B 1 419 ? -23.62900 -3.27800 18.61900 1.000 39.86794 419 GLU B C 1
ATOM 6854 O O . GLU B 1 419 ? -22.59600 -3.48700 17.97400 1.000 33.58297 419 GLU B O 1
ATOM 6860 N N . PRO B 1 420 ? -24.82800 -3.43800 18.06900 1.000 42.61827 420 PRO B N 1
ATOM 6861 C CA . PRO B 1 420 ? -24.94400 -4.06700 16.74300 1.000 39.59685 420 PRO B CA 1
ATOM 6862 C C . PRO B 1 420 ? -24.20900 -3.31800 15.64300 1.000 40.24956 420 PRO B C 1
ATOM 6863 O O . PRO B 1 420 ? -23.66400 -3.95600 14.73100 1.000 42.98936 420 PRO B O 1
ATOM 6867 N N . GLU B 1 421 ? -24.16300 -1.98300 15.71300 1.000 40.21535 421 GLU B N 1
ATOM 6868 C CA . GLU B 1 421 ? -23.58800 -1.13500 14.66300 1.000 47.21619 421 GLU B CA 1
ATOM 6869 C C . GLU B 1 421 ? -22.07500 -1.29000 14.53800 1.000 43.96053 421 GLU B C 1
ATOM 6870 O O . GLU B 1 421 ? -21.49800 -0.82900 13.54600 1.000 41.17336 421 GLU B O 1
ATOM 6876 N N . ARG B 1 422 ? -21.41000 -1.91700 15.54500 1.000 40.71804 422 ARG B N 1
ATOM 6877 C CA . ARG B 1 422 ? -19.97000 -2.07400 15.51500 1.000 36.15170 422 ARG B CA 1
ATOM 6878 C C . ARG B 1 422 ? -19.61600 -3.46700 15.01800 1.000 39.90215 422 ARG B C 1
ATOM 6879 O O . ARG B 1 422 ? -20.11200 -4.47700 15.55600 1.000 35.61480 422 ARG B O 1
ATOM 6887 N N . PRO B 1 423 ? -18.77300 -3.54700 13.99700 1.000 36.76493 423 PRO B N 1
ATOM 6888 C CA . PRO B 1 423 ? -18.34300 -4.85800 13.48700 1.000 32.16175 423 PRO B CA 1
ATOM 6889 C C . PRO B 1 423 ? -17.48800 -5.60300 14.51100 1.000 39.91268 423 PRO B C 1
ATOM 6890 O O . PRO B 1 423 ? -16.73100 -5.00000 15.27800 1.000 40.90227 423 PRO B O 1
ATOM 6894 N N . VAL B 1 424 ? -17.57600 -6.93800 14.49000 1.000 42.42614 424 VAL B N 1
ATOM 6895 C CA . VAL B 1 424 ? -16.86700 -7.78300 15.44900 1.000 36.00168 424 VAL B CA 1
ATOM 6896 C C . VAL B 1 424 ? -16.07300 -8.85200 14.71700 1.000 36.08591 424 VAL B C 1
ATOM 6897 O O . VAL B 1 424 ? -16.61700 -9.56500 13.86900 1.000 39.84162 424 VAL B O 1
ATOM 6901 N N . VAL B 1 425 ? -14.80000 -8.98900 15.08300 1.000 34.39886 425 VAL B N 1
ATOM 6902 C CA . VAL B 1 425 ? -13.97000 -10.11100 14.66300 1.000 32.52495 425 VAL B CA 1
ATOM 6903 C C . VAL B 1 425 ? -13.46100 -10.82500 15.91000 1.000 29.80884 425 VAL B C 1
ATOM 6904 O O . VAL B 1 425 ? -12.87800 -10.20200 16.81400 1.000 33.84090 425 VAL B O 1
ATOM 6908 N N . CYS B 1 426 ? -13.65800 -12.12900 15.94600 1.000 24.62401 426 CYS B N 1
ATOM 6909 C CA . CYS B 1 426 ? -13.19600 -12.94300 17.04700 1.000 27.05324 426 CYS B CA 1
ATOM 6910 C C . CYS B 1 426 ? -11.95500 -13.69500 16.58700 1.000 36.51490 426 CYS B C 1
ATOM 6911 O O . CYS B 1 426 ? -11.97600 -14.39600 15.55900 1.000 38.93098 426 CYS B O 1
ATOM 6914 N N . ILE B 1 427 ? -10.86700 -13.50400 17.31800 1.000 33.63298 427 ILE B N 1
ATOM 6915 C CA . ILE B 1 427 ? -9.61600 -14.20900 17.09700 1.000 23.72916 427 ILE B CA 1
ATOM 6916 C C . ILE B 1 427 ? -9.60300 -15.32600 18.12600 1.000 30.60893 427 ILE B C 1
ATOM 6917 O O . ILE B 1 427 ? -9.61900 -15.07400 19.33700 1.000 38.14405 427 ILE B O 1
ATOM 6922 N N . THR B 1 428 ? -9.65900 -16.54500 17.65300 1.000 30.61683 428 THR B N 1
ATOM 6923 C CA . THR B 1 428 ? -9.73400 -17.69500 18.49900 1.000 31.44061 428 THR B CA 1
ATOM 6924 C C . THR B 1 428 ? -8.84100 -18.81800 18.03100 1.000 39.02836 428 THR B C 1
ATOM 6925 O O . THR B 1 428 ? -8.11400 -18.66100 17.13500 1.000 39.67844 428 THR B O 1
ATOM 6929 N N . GLY B 1 429 ? -8.86800 -19.93500 18.74300 1.000 35.10947 429 GLY B N 1
ATOM 6930 C CA . GLY B 1 429 ? -8.02400 -21.05700 18.38900 1.000 25.33462 429 GLY B CA 1
ATOM 6931 C C . GLY B 1 429 ? -8.79900 -22.34900 18.34200 1.000 29.55354 429 GLY B C 1
ATOM 6932 O O . GLY B 1 429 ? -9.96200 -22.40300 18.74100 1.000 37.31763 429 GLY B O 1
ATOM 6933 N N . ASP B 1 430 ? -8.16000 -23.39600 17.82900 1.000 25.45832 430 ASP B N 1
ATOM 6934 C CA . ASP B 1 430 ? -8.80000 -24.70300 17.69800 1.000 26.75058 430 ASP B CA 1
ATOM 6935 C C . ASP B 1 430 ? -9.23900 -25.30000 19.03200 1.000 31.48535 430 ASP B C 1
ATOM 6936 O O . ASP B 1 430 ? -10.23100 -26.02600 19.09600 1.000 39.38104 430 ASP B O 1
ATOM 6941 N N . GLY B 1 431 ? -8.50100 -24.99300 20.09300 1.000 33.30662 431 GLY B N 1
ATOM 6942 C CA . GLY B 1 431 ? -8.81300 -25.50700 21.38300 1.000 28.61133 431 GLY B CA 1
ATOM 6943 C C . GLY B 1 431 ? -9.98400 -24.79000 21.92700 1.000 34.39360 431 GLY B C 1
ATOM 6944 O O . GLY B 1 431 ? -10.74600 -25.36600 22.58200 1.000 46.23449 431 GLY B O 1
ATOM 6945 N N . CYS B 1 432 ? -10.08100 -23.50700 21.69500 1.000 27.39802 432 CYS B N 1
ATOM 6946 C CA . CYS B 1 432 ? -11.25900 -22.76800 22.12400 1.000 34.43571 432 CYS B CA 1
ATOM 6947 C C . CYS B 1 432 ? -12.43400 -23.07800 21.23500 1.000 32.88552 432 CYS B C 1
ATOM 6948 O O . CYS B 1 432 ? -13.58200 -23.06100 21.69100 1.000 30.00097 432 CYS B O 1
ATOM 6951 N N . PHE B 1 433 ? -12.15900 -23.42200 19.98300 1.000 28.95084 433 PHE B N 1
ATOM 6952 C CA . PHE B 1 433 ? -13.24000 -23.85600 19.10300 1.000 34.18831 433 PHE B CA 1
ATOM 6953 C C . PHE B 1 433 ? -13.81300 -25.19900 19.53100 1.000 37.01760 433 PHE B C 1
ATOM 6954 O O . PHE B 1 433 ? -15.03200 -25.37800 19.49700 1.000 37.75979 433 PHE B O 1
ATOM 6962 N N . PHE B 1 434 ? -12.97800 -26.15100 19.96400 1.000 28.97716 434 PHE B N 1
ATOM 6963 C CA . PHE B 1 434 ? -13.57500 -27.40900 20.42200 1.000 27.65332 434 PHE B CA 1
ATOM 6964 C C . PHE B 1 434 ? -14.31600 -27.24800 21.74000 1.000 30.71421 434 PHE B C 1
ATOM 6965 O O . PHE B 1 434 ? -15.20900 -28.05500 22.04100 1.000 32.16175 434 PHE B O 1
ATOM 6973 N N . MET B 1 435 ? -13.96700 -26.23200 22.53600 1.000 29.87200 435 MET B N 1
ATOM 6974 C CA . MET B 1 435 ? -14.64300 -26.04300 23.81400 1.000 22.27636 435 MET B CA 1
ATOM 6975 C C . MET B 1 435 ? -15.99000 -25.34800 23.63300 1.000 22.44743 435 MET B C 1
ATOM 6976 O O . MET B 1 435 ? -17.00700 -25.81400 24.14400 1.000 26.57950 435 MET B O 1
ATOM 6981 N N . HIS B 1 436 ? -16.03000 -24.25300 22.87900 1.000 20.39455 436 HIS B N 1
ATOM 6982 C CA . HIS B 1 436 ? -17.25800 -23.47700 22.78000 1.000 28.34550 436 HIS B CA 1
ATOM 6983 C C . HIS B 1 436 ? -17.60300 -23.09200 21.34800 1.000 33.27504 436 HIS B C 1
ATOM 6984 O O . HIS B 1 436 ? -18.47000 -22.22400 21.13600 1.000 27.74543 436 HIS B O 1
ATOM 6991 N N . GLY B 1 437 ? -16.96200 -23.73000 20.36800 1.000 26.72689 437 GLY B N 1
ATOM 6992 C CA . GLY B 1 437 ? -17.24300 -23.42200 18.97800 1.000 25.37936 437 GLY B CA 1
ATOM 6993 C C . GLY B 1 437 ? -18.66000 -23.72200 18.55500 1.000 31.79329 437 GLY B C 1
ATOM 6994 O O . GLY B 1 437 ? -19.14900 -23.12200 17.58800 1.000 42.45509 437 GLY B O 1
ATOM 6995 N N . MET B 1 438 ? -19.36200 -24.59100 19.28600 1.000 22.74746 438 MET B N 1
ATOM 6996 C CA . MET B 1 438 ? -20.74800 -24.83300 18.91600 1.000 24.89772 438 MET B CA 1
ATOM 6997 C C . MET B 1 438 ? -21.57100 -23.55900 19.03800 1.000 32.53022 438 MET B C 1
ATOM 6998 O O . MET B 1 438 ? -22.63100 -23.45400 18.40800 1.000 32.46968 438 MET B O 1
ATOM 7003 N N . GLU B 1 439 ? -21.09000 -22.57700 19.81700 1.000 29.06664 439 GLU B N 1
ATOM 7004 C CA . GLU B 1 439 ? -21.81200 -21.32000 19.94500 1.000 26.84532 439 GLU B CA 1
ATOM 7005 C C . GLU B 1 439 ? -21.91700 -20.58800 18.61600 1.000 29.41142 439 GLU B C 1
ATOM 7006 O O . GLU B 1 439 ? -22.75000 -19.68500 18.49800 1.000 28.41393 439 GLU B O 1
ATOM 7012 N N . LEU B 1 440 ? -21.13000 -20.96400 17.59900 1.000 32.22228 440 LEU B N 1
ATOM 7013 C CA . LEU B 1 440 ? -21.36300 -20.38400 16.27600 1.000 23.95024 440 LEU B CA 1
ATOM 7014 C C . LEU B 1 440 ? -22.77100 -20.68900 15.79700 1.000 22.13950 440 LEU B C 1
ATOM 7015 O O . LEU B 1 440 ? -23.36300 -19.90300 15.04600 1.000 31.55115 440 LEU B O 1
ATOM 7020 N N . LEU B 1 441 ? -23.32200 -21.82900 16.21800 1.000 22.31847 441 LEU B N 1
ATOM 7021 C CA . LEU B 1 441 ? -24.71700 -22.11700 15.93000 1.000 28.61659 441 LEU B CA 1
ATOM 7022 C C . LEU B 1 441 ? -25.64300 -21.10300 16.60800 1.000 35.94905 441 LEU B C 1
ATOM 7023 O O . LEU B 1 441 ? -26.66700 -20.71200 16.03300 1.000 35.28318 441 LEU B O 1
ATOM 7028 N N . THR B 1 442 ? -25.27700 -20.62700 17.80200 1.000 32.15122 442 THR B N 1
ATOM 7029 C CA . THR B 1 442 ? -26.04100 -19.56400 18.44800 1.000 25.64781 442 THR B CA 1
ATOM 7030 C C . THR B 1 442 ? -25.96500 -18.26900 17.65200 1.000 26.73478 442 THR B C 1
ATOM 7031 O O . THR B 1 442 ? -26.98500 -17.60000 17.43900 1.000 38.72306 442 THR B O 1
ATOM 7035 N N . ALA B 1 443 ? -24.76800 -17.89500 17.20200 1.000 23.71863 443 ALA B N 1
ATOM 7036 C CA . ALA B 1 443 ? -24.67100 -16.71900 16.34100 1.000 31.67748 443 ALA B CA 1
ATOM 7037 C C . ALA B 1 443 ? -25.53800 -16.88600 15.09800 1.000 36.88074 443 ALA B C 1
ATOM 7038 O O . ALA B 1 443 ? -26.19100 -15.93300 14.65600 1.000 39.60475 443 ALA B O 1
ATOM 7040 N N . LYS B 1 444 ? -25.59200 -18.10500 14.54700 1.000 34.86997 444 LYS B N 1
ATOM 7041 C CA . LYS B 1 444 ? -26.40300 -18.37000 13.36200 1.000 28.86399 444 LYS B CA 1
ATOM 7042 C C . LYS B 1 444 ? -27.89500 -18.16400 13.64500 1.000 34.31201 444 LYS B C 1
ATOM 7043 O O . LYS B 1 444 ? -28.59300 -17.47300 12.88800 1.000 39.02310 444 LYS B O 1
ATOM 7049 N N . GLU B 1 445 ? -28.40000 -18.75800 14.74000 1.000 29.30351 445 GLU B N 1
ATOM 7050 C CA . GLU B 1 445 ? -29.81800 -18.65800 15.09300 1.000 32.70392 445 GLU B CA 1
ATOM 7051 C C . GLU B 1 445 ? -30.26900 -17.21200 15.23800 1.000 37.95718 445 GLU B C 1
ATOM 7052 O O . GLU B 1 445 ? -31.39900 -16.87400 14.87200 1.000 46.95563 445 GLU B O 1
ATOM 7058 N N . TYR B 1 446 ? -29.41600 -16.35300 15.79700 1.000 34.70153 446 TYR B N 1
ATOM 7059 C CA . TYR B 1 446 ? -29.77200 -14.96800 16.05900 1.000 32.79341 446 TYR B CA 1
ATOM 7060 C C . TYR B 1 446 ? -29.23200 -14.01000 14.99600 1.000 37.15182 446 TYR B C 1
ATOM 7061 O O . TYR B 1 446 ? -29.29200 -12.79000 15.18900 1.000 32.02489 446 TYR B O 1
ATOM 7070 N N . ASN B 1 447 ? -28.74000 -14.54200 13.86700 1.000 34.96735 447 ASN B N 1
ATOM 7071 C CA . ASN B 1 447 ? -28.34600 -13.74800 12.69600 1.000 42.91830 447 ASN B CA 1
ATOM 7072 C C . ASN B 1 447 ? -27.40000 -12.61400 13.07300 1.000 48.59793 447 ASN B C 1
ATOM 7073 O O . ASN B 1 447 ? -27.58900 -11.45800 12.68600 1.000 51.31931 447 ASN B O 1
ATOM 7078 N N . LEU B 1 448 ? -26.33700 -12.98100 13.80000 1.000 47.35041 448 LEU B N 1
ATOM 7079 C CA . LEU B 1 448 ? -25.31400 -12.06600 14.28400 1.000 38.56778 448 LEU B CA 1
ATOM 7080 C C . LEU B 1 448 ? -24.14200 -12.06400 13.32200 1.000 38.60726 448 LEU B C 1
ATOM 7081 O O . LEU B 1 448 ? -23.42000 -13.06500 13.25100 1.000 45.25016 448 LEU B O 1
ATOM 7086 N N . PRO B 1 449 ? -23.88400 -10.99300 12.59800 1.000 39.01257 449 PRO B N 1
ATOM 7087 C CA . PRO B 1 449 ? -22.70200 -10.99500 11.72500 1.000 35.99379 449 PRO B CA 1
ATOM 7088 C C . PRO B 1 449 ? -21.40100 -10.82800 12.51000 1.000 44.81853 449 PRO B C 1
ATOM 7089 O O . PRO B 1 449 ? -21.09800 -9.75200 13.03400 1.000 56.26201 449 PRO B O 1
ATOM 7093 N N . ILE B 1 450 ? -20.66500 -11.92900 12.65000 1.000 35.59637 450 ILE B N 1
ATOM 7094 C CA . ILE B 1 450 ? -19.37700 -11.99300 13.33200 1.000 32.94606 450 ILE B CA 1
ATOM 7095 C C . ILE B 1 450 ? -18.45000 -12.81400 12.45000 1.000 35.21475 450 ILE B C 1
ATOM 7096 O O . ILE B 1 450 ? -18.82500 -13.91100 12.01900 1.000 39.35735 450 ILE B O 1
ATOM 7101 N N . LEU B 1 451 ? -17.24000 -12.31100 12.19900 1.000 35.05157 451 LEU B N 1
ATOM 7102 C CA . LEU B 1 451 ? -16.21200 -13.11100 11.53800 1.000 35.13053 451 LEU B CA 1
ATOM 7103 C C . LEU B 1 451 ? -15.39200 -13.82200 12.61500 1.000 39.44157 451 LEU B C 1
ATOM 7104 O O . LEU B 1 451 ? -14.82800 -13.17200 13.50600 1.000 42.29718 451 LEU B O 1
ATOM 7109 N N . PHE B 1 452 ? -15.37800 -15.14700 12.57300 1.000 23.22910 452 PHE B N 1
ATOM 7110 C CA . PHE B 1 452 ? -14.59800 -15.94000 13.51900 1.000 29.78778 452 PHE B CA 1
ATOM 7111 C C . PHE B 1 452 ? -13.32000 -16.38100 12.80900 1.000 34.33043 452 PHE B C 1
ATOM 7112 O O . PHE B 1 452 ? -13.37200 -17.19900 11.87900 1.000 34.06198 452 PHE B O 1
ATOM 7120 N N . VAL B 1 453 ? -12.18000 -15.83700 13.23300 1.000 29.86674 453 VAL B N 1
ATOM 7121 C CA . VAL B 1 453 ? -10.87500 -16.22900 12.70700 1.000 27.10851 453 VAL B CA 1
ATOM 7122 C C . VAL B 1 453 ? -10.33400 -17.31400 13.64200 1.000 30.06939 453 VAL B C 1
ATOM 7123 O O . VAL B 1 453 ? -10.06600 -17.05600 14.81600 1.000 33.22240 453 VAL B O 1
ATOM 7127 N N . VAL B 1 454 ? -10.21000 -18.54600 13.14900 1.000 32.07490 454 VAL B N 1
ATOM 7128 C CA . VAL B 1 454 ? -9.80600 -19.66900 13.99000 1.000 32.77235 454 VAL B CA 1
ATOM 7129 C C . VAL B 1 454 ? -8.35700 -20.02000 13.65300 1.000 31.83013 454 VAL B C 1
ATOM 7130 O O . VAL B 1 454 ? -8.05500 -20.46000 12.53500 1.000 32.11174 454 VAL B O 1
ATOM 7134 N N . MET B 1 455 ? -7.46200 -19.78000 14.62300 1.000 28.65607 455 MET B N 1
ATOM 7135 C CA . MET B 1 455 ? -6.02300 -20.04100 14.50900 1.000 28.86925 455 MET B CA 1
ATOM 7136 C C . MET B 1 455 ? -5.78700 -21.49500 14.89000 1.000 36.58333 455 MET B C 1
ATOM 7137 O O . MET B 1 455 ? -5.67000 -21.83900 16.07300 1.000 45.57652 455 MET B O 1
ATOM 7142 N N . ASN B 1 456 ? -5.71700 -22.34800 13.88300 1.000 35.87799 456 ASN B N 1
ATOM 7143 C CA . ASN B 1 456 ? -5.72500 -23.79600 14.05200 1.000 31.92751 456 ASN B CA 1
ATOM 7144 C C . ASN B 1 456 ? -4.31400 -24.31100 13.82400 1.000 39.10206 456 ASN B C 1
ATOM 7145 O O . ASN B 1 456 ? -3.86100 -24.40200 12.68100 1.000 43.90263 456 ASN B O 1
ATOM 7150 N N . ASN B 1 457 ? -3.64300 -24.68500 14.89400 1.000 41.38654 457 ASN B N 1
ATOM 7151 C CA . ASN B 1 457 ? -2.33300 -25.27900 14.82700 1.000 36.51490 457 ASN B CA 1
ATOM 7152 C C . ASN B 1 457 ? -2.30200 -26.70000 15.25700 1.000 40.65224 457 ASN B C 1
ATOM 7153 O O . ASN B 1 457 ? -1.28400 -27.25100 15.41900 1.000 39.51526 457 ASN B O 1
ATOM 7158 N N . ALA B 1 458 ? -3.46600 -27.28100 15.43900 1.000 40.82595 458 ALA B N 1
ATOM 7159 C CA . ALA B 1 458 ? -3.69100 -28.64300 15.85800 1.000 39.11522 458 ALA B CA 1
ATOM 7160 C C . ALA B 1 458 ? -3.04800 -29.04800 17.14100 1.000 39.15469 458 ALA B C 1
ATOM 7161 O O . ALA B 1 458 ? -2.67700 -30.15600 17.32400 1.000 39.89163 458 ALA B O 1
ATOM 7163 N N . ARG B 1 459 ? -2.94800 -28.09300 17.99800 1.000 31.87487 459 ARG B N 1
ATOM 7164 C CA . ARG B 1 459 ? -2.41300 -28.30900 19.26200 1.000 33.42769 459 ARG B CA 1
ATOM 7165 C C . ARG B 1 459 ? -2.92300 -27.27000 20.16500 1.000 39.53106 459 ARG B C 1
ATOM 7166 O O . ARG B 1 459 ? -3.45000 -26.22800 19.77200 1.000 47.12407 459 ARG B O 1
ATOM 7174 N N . LEU B 1 460 ? -2.75400 -27.59400 21.41800 1.000 46.90036 460 LEU B N 1
ATOM 7175 C CA . LEU B 1 460 ? -3.10400 -26.75800 22.49400 1.000 47.87942 460 LEU B CA 1
ATOM 7176 C C . LEU B 1 460 ? -1.83100 -26.12800 22.84100 1.000 62.09429 460 LEU B C 1
ATOM 7177 O O . LEU B 1 460 ? -1.05700 -26.67800 23.54500 1.000 59.39660 460 LEU B O 1
ATOM 7182 N N . GLY B 1 461 ? -1.61900 -24.91000 22.40400 1.000 82.28881 461 GLY B N 1
ATOM 7183 C CA . GLY B 1 461 ? -0.39800 -24.19300 22.72500 1.000 96.78529 461 GLY B CA 1
ATOM 7184 C C . GLY B 1 461 ? -0.31700 -23.58900 24.12000 1.000 102.27016 461 GLY B C 1
ATOM 7185 O O . GLY B 1 461 ? -1.00900 -23.98400 25.04300 1.000 106.43381 461 GLY B O 1
ATOM 7186 N N . MET B 1 462 ? 0.59000 -22.64800 24.29300 1.000 30.00000 462 MET B N 1
ATOM 7187 C CA . MET B 1 462 ? 0.79600 -21.98900 25.58900 1.000 30.00000 462 MET B CA 1
ATOM 7188 C C . MET B 1 462 ? 0.99300 -22.96600 26.76900 1.000 30.00000 462 MET B C 1
ATOM 7189 O O . MET B 1 462 ? 1.59200 -24.03900 26.65200 1.000 30.00000 462 MET B O 1
ATOM 7194 N N . SER B 1 476 ? 2.89200 -34.89800 23.19300 1.000 66.94750 476 SER B N 1
ATOM 7195 C CA . SER B 1 476 ? 2.03200 -35.87800 22.53700 1.000 75.58011 476 SER B CA 1
ATOM 7196 C C . SER B 1 476 ? 0.56500 -35.66600 22.92200 1.000 79.05685 476 SER B C 1
ATOM 7197 O O . SER B 1 476 ? -0.34300 -35.79800 22.09000 1.000 77.01450 476 SER B O 1
ATOM 7200 N N . ALA B 1 477 ? 0.36600 -35.26700 24.18400 1.000 80.10434 477 ALA B N 1
ATOM 7201 C CA . ALA B 1 477 ? -0.95500 -34.88100 24.67300 1.000 77.67773 477 ALA B CA 1
ATOM 7202 C C . ALA B 1 477 ? -1.42100 -33.53300 24.12100 1.000 81.55452 477 ALA B C 1
ATOM 7203 O O . ALA B 1 477 ? -2.63200 -33.33200 23.93800 1.000 79.44900 477 ALA B O 1
ATOM 7205 N N . PHE B 1 478 ? -0.48800 -32.60200 23.85900 1.000 77.56456 478 PHE B N 1
ATOM 7206 C CA . PHE B 1 478 ? -0.84100 -31.25400 23.39500 1.000 72.49290 478 PHE B CA 1
ATOM 7207 C C . PHE B 1 478 ? -1.14800 -31.20300 21.90800 1.000 67.38703 478 PHE B C 1
ATOM 7208 O O . PHE B 1 478 ? -1.85200 -30.28900 21.46100 1.000 67.95288 478 PHE B O 1
ATOM 7216 N N . GLU B 1 479 ? -0.65500 -32.19000 21.17900 1.000 69.66888 479 GLU B N 1
ATOM 7217 C CA . GLU B 1 479 ? -0.69200 -32.31600 19.73600 1.000 69.07670 479 GLU B CA 1
ATOM 7218 C C . GLU B 1 479 ? -1.84000 -33.24300 19.36000 1.000 64.13927 479 GLU B C 1
ATOM 7219 O O . GLU B 1 479 ? -1.97800 -34.33200 19.92200 1.000 68.11869 479 GLU B O 1
ATOM 7225 N N . GLN B 1 480 ? -2.63400 -32.85300 18.37300 1.000 53.98805 480 GLN B N 1
ATOM 7226 C CA . GLN B 1 480 ? -3.77500 -33.66300 17.95700 1.000 37.22815 480 GLN B CA 1
ATOM 7227 C C . GLN B 1 480 ? -3.68800 -33.89700 16.46400 1.000 37.76505 480 GLN B C 1
ATOM 7228 O O . GLN B 1 480 ? -2.88900 -33.27800 15.75800 1.000 46.63454 480 GLN B O 1
ATOM 7234 N N . GLU B 1 481 ? -4.51400 -34.81000 15.98500 1.000 37.53345 481 GLU B N 1
ATOM 7235 C CA . GLU B 1 481 ? -4.70700 -34.89500 14.56100 1.000 41.75501 481 GLU B CA 1
ATOM 7236 C C . GLU B 1 481 ? -5.47600 -33.65900 14.10300 1.000 42.62616 481 GLU B C 1
ATOM 7237 O O . GLU B 1 481 ? -6.41900 -33.22400 14.77800 1.000 52.85107 481 GLU B O 1
ATOM 7243 N N . PRO B 1 482 ? -5.07000 -33.04600 13.00100 1.000 40.93912 482 PRO B N 1
ATOM 7244 C CA . PRO B 1 482 ? -5.72200 -31.80600 12.57400 1.000 33.39348 482 PRO B CA 1
ATOM 7245 C C . PRO B 1 482 ? -7.19000 -32.03400 12.20900 1.000 37.81769 482 PRO B C 1
ATOM 7246 O O . PRO B 1 482 ? -7.57000 -33.05000 11.61500 1.000 44.73957 482 PRO B O 1
ATOM 7250 N N . VAL B 1 483 ? -8.01200 -31.05100 12.54600 1.000 35.23844 483 VAL B N 1
ATOM 7251 C CA . VAL B 1 483 ? -9.42000 -31.00800 12.18300 1.000 33.12239 483 VAL B CA 1
ATOM 7252 C C . VAL B 1 483 ? -9.58000 -29.87500 11.18100 1.000 37.64136 483 VAL B C 1
ATOM 7253 O O . VAL B 1 483 ? -8.97800 -28.80400 11.33200 1.000 43.75525 483 VAL B O 1
ATOM 7257 N N . ASN B 1 484 ? -10.36100 -30.12200 10.14300 1.000 38.27038 484 ASN B N 1
ATOM 7258 C CA . ASN B 1 484 ? -10.68800 -29.10500 9.14700 1.000 33.77773 484 ASN B CA 1
ATOM 7259 C C . ASN B 1 484 ? -11.85000 -28.28400 9.70200 1.000 37.79664 484 ASN B C 1
ATOM 7260 O O . ASN B 1 484 ? -13.02700 -28.63300 9.55100 1.000 41.32338 484 ASN B O 1
ATOM 7265 N N . ILE B 1 485 ? -11.52200 -27.20900 10.41600 1.000 39.37577 485 ILE B N 1
ATOM 7266 C CA . ILE B 1 485 ? -12.57400 -26.43000 11.06400 1.000 38.92046 485 ILE B CA 1
ATOM 7267 C C . ILE B 1 485 ? -13.38800 -25.64900 10.02600 1.000 41.27863 485 ILE B C 1
ATOM 7268 O O . ILE B 1 485 ? -14.58700 -25.42800 10.19200 1.000 38.14405 485 ILE B O 1
ATOM 7273 N N . SER B 1 486 ? -12.76200 -25.22800 8.93600 1.000 39.33366 486 SER B N 1
ATOM 7274 C CA . SER B 1 486 ? -13.52300 -24.64300 7.83800 1.000 37.05707 486 SER B CA 1
ATOM 7275 C C . SER B 1 486 ? -14.55700 -25.62300 7.29600 1.000 33.83300 486 SER B C 1
ATOM 7276 O O . SER B 1 486 ? -15.68600 -25.22300 6.97200 1.000 41.25231 486 SER B O 1
ATOM 7279 N N . ALA B 1 487 ? -14.20100 -26.91900 7.18600 1.000 35.68586 487 ALA B N 1
ATOM 7280 C CA . ALA B 1 487 ? -15.17600 -27.90600 6.71500 1.000 35.73323 487 ALA B CA 1
ATOM 7281 C C . ALA B 1 487 ? -16.28100 -28.10100 7.74300 1.000 36.01748 487 ALA B C 1
ATOM 7282 O O . ALA B 1 487 ? -17.46200 -28.19300 7.38300 1.000 41.57341 487 ALA B O 1
ATOM 7284 N N . MET B 1 488 ? -15.92300 -28.15700 9.03300 1.000 31.96962 488 MET B N 1
ATOM 7285 C CA . MET B 1 488 ? -16.94500 -28.19500 10.07400 1.000 34.71995 488 MET B CA 1
ATOM 7286 C C . MET B 1 488 ? -17.89900 -27.01000 9.93700 1.000 42.46562 488 MET B C 1
ATOM 7287 O O . MET B 1 488 ? -19.12600 -27.18300 9.97200 1.000 46.91352 488 MET B O 1
ATOM 7292 N N . ALA B 1 489 ? -17.35400 -25.79800 9.74800 1.000 35.83851 489 ALA B N 1
ATOM 7293 C CA . ALA B 1 489 ? -18.21800 -24.63400 9.58000 1.000 36.71230 489 ALA B CA 1
ATOM 7294 C C . ALA B 1 489 ? -19.17900 -24.83000 8.41100 1.000 44.05528 489 ALA B C 1
ATOM 7295 O O . ALA B 1 489 ? -20.38800 -24.58600 8.53900 1.000 45.13962 489 ALA B O 1
ATOM 7297 N N . ALA B 1 490 ? -18.67300 -25.30700 7.27500 1.000 37.13866 490 ALA B N 1
ATOM 7298 C CA . ALA B 1 490 ? -19.55100 -25.48100 6.12500 1.000 35.69112 490 ALA B CA 1
ATOM 7299 C C . ALA B 1 490 ? -20.66400 -26.49700 6.41500 1.000 37.60451 490 ALA B C 1
ATOM 7300 O O . ALA B 1 490 ? -21.80700 -26.31100 5.98000 1.000 34.26990 490 ALA B O 1
ATOM 7302 N N . ALA B 1 491 ? -20.36100 -27.57500 7.15300 1.000 37.02812 491 ALA B N 1
ATOM 7303 C CA . ALA B 1 491 ? -21.40600 -28.54300 7.48700 1.000 41.18915 491 ALA B CA 1
ATOM 7304 C C . ALA B 1 491 ? -22.45500 -27.95700 8.43800 1.000 45.11330 491 ALA B C 1
ATOM 7305 O O . ALA B 1 491 ? -23.59000 -28.44900 8.46800 1.000 52.67474 491 ALA B O 1
ATOM 7307 N N . MET B 1 492 ? -22.09600 -26.94400 9.22600 1.000 34.54098 492 MET B N 1
ATOM 7308 C CA . MET B 1 492 ? -23.04600 -26.21100 10.04700 1.000 32.34598 492 MET B CA 1
ATOM 7309 C C . MET B 1 492 ? -23.82800 -25.16800 9.25000 1.000 32.03279 492 MET B C 1
ATOM 7310 O O . MET B 1 492 ? -24.56300 -24.38100 9.85400 1.000 37.81506 492 MET B O 1
ATOM 7315 N N . GLY B 1 493 ? -23.67600 -25.09800 7.92600 1.000 30.07466 493 GLY B N 1
ATOM 7316 C CA . GLY B 1 493 ? -24.33800 -24.02300 7.19200 1.000 33.74615 493 GLY B CA 1
ATOM 7317 C C . GLY B 1 493 ? -23.75400 -22.63100 7.39800 1.000 37.54661 493 GLY B C 1
ATOM 7318 O O . GLY B 1 493 ? -24.48600 -21.63800 7.36300 1.000 47.21882 493 GLY B O 1
ATOM 7319 N N . ILE B 1 494 ? -22.44900 -22.53400 7.61800 1.000 33.90933 494 ILE B N 1
ATOM 7320 C CA . ILE B 1 494 ? -21.77700 -21.28600 7.93500 1.000 32.04332 494 ILE B CA 1
ATOM 7321 C C . ILE B 1 494 ? -20.74200 -21.02000 6.85200 1.000 37.73610 494 ILE B C 1
ATOM 7322 O O . ILE B 1 494 ? -19.93000 -21.89600 6.56100 1.000 46.41346 494 ILE B O 1
ATOM 7327 N N . PRO B 1 495 ? -20.73900 -19.84800 6.22300 1.000 38.72570 495 PRO B N 1
ATOM 7328 C CA . PRO B 1 495 ? -19.67300 -19.53100 5.25700 1.000 33.90933 495 PRO B CA 1
ATOM 7329 C C . PRO B 1 495 ? -18.28200 -19.60400 5.88900 1.000 39.08627 495 PRO B C 1
ATOM 7330 O O . PRO B 1 495 ? -18.06000 -19.15400 7.02700 1.000 32.13806 495 PRO B O 1
ATOM 7334 N N . SER B 1 496 ? -17.32600 -20.14100 5.12400 1.000 31.76697 496 SER B N 1
ATOM 7335 C CA . SER B 1 496 ? -15.96100 -20.23900 5.62400 1.000 37.59924 496 SER B CA 1
ATOM 7336 C C . SER B 1 496 ? -14.98800 -20.30800 4.46000 1.000 42.52352 496 SER B C 1
ATOM 7337 O O . SER B 1 496 ? -15.34300 -20.71400 3.34900 1.000 36.87547 496 SER B O 1
ATOM 7340 N N . HIS B 1 497 ? -13.73500 -19.92800 4.75600 1.000 41.95503 497 HIS B N 1
ATOM 7341 C CA . HIS B 1 497 ? -12.58100 -20.14800 3.89600 1.000 42.00504 497 HIS B CA 1
ATOM 7342 C C . HIS B 1 497 ? -11.45600 -20.70600 4.74900 1.000 37.77558 497 HIS B C 1
ATOM 7343 O O . HIS B 1 497 ? -11.31900 -20.32500 5.91300 1.000 44.34216 497 HIS B O 1
ATOM 7350 N N . ARG B 1 498 ? -10.65500 -21.61000 4.17800 1.000 41.40496 498 ARG B N 1
ATOM 7351 C CA . ARG B 1 498 ? -9.45200 -22.11000 4.83700 1.000 38.38881 498 ARG B CA 1
ATOM 7352 C C . ARG B 1 498 ? -8.22600 -21.40400 4.27100 1.000 37.47555 498 ARG B C 1
ATOM 7353 O O . ARG B 1 498 ? -8.04300 -21.36400 3.05000 1.000 43.88684 498 ARG B O 1
ATOM 7361 N N . VAL B 1 499 ? -7.38500 -20.87100 5.17100 1.000 34.16989 499 VAL B N 1
ATOM 7362 C CA . VAL B 1 499 ? -6.09800 -20.25000 4.82800 1.000 35.38319 499 VAL B CA 1
ATOM 7363 C C . VAL B 1 499 ? -4.96800 -21.22400 5.18600 1.000 39.93374 499 VAL B C 1
ATOM 7364 O O . VAL B 1 499 ? -4.86600 -21.66700 6.33800 1.000 41.14704 499 VAL B O 1
ATOM 7368 N N . SER B 1 500 ? -4.11900 -21.58100 4.19200 1.000 41.16546 500 SER B N 1
ATOM 7369 C CA . SER B 1 500 ? -2.93000 -22.42600 4.39500 1.000 36.80178 500 SER B CA 1
ATOM 7370 C C . SER B 1 500 ? -1.64700 -21.79800 3.89400 1.000 41.31285 500 SER B C 1
ATOM 7371 O O . SER B 1 500 ? -0.58700 -22.42400 3.97200 1.000 53.53010 500 SER B O 1
ATOM 7374 N N . GLU B 1 501 ? -1.70700 -20.58100 3.40400 1.000 46.21080 501 GLU B N 1
ATOM 7375 C CA . GLU B 1 501 ? -0.58700 -19.96500 2.72400 1.000 52.71948 501 GLU B CA 1
ATOM 7376 C C . GLU B 1 501 ? -0.94100 -18.48600 2.70400 1.000 49.96915 501 GLU B C 1
ATOM 7377 O O . GLU B 1 501 ? -2.12000 -18.13500 2.74600 1.000 42.54721 501 GLU B O 1
ATOM 7383 N N . MET B 1 502 ? 0.05700 -17.61100 2.66400 1.000 53.83014 502 MET B N 1
ATOM 7384 C CA . MET B 1 502 ? -0.31700 -16.20600 2.79700 1.000 47.80836 502 MET B CA 1
ATOM 7385 C C . MET B 1 502 ? -1.19700 -15.76400 1.63700 1.000 43.16044 502 MET B C 1
ATOM 7386 O O . MET B 1 502 ? -2.09600 -14.93700 1.82300 1.000 41.25231 502 MET B O 1
ATOM 7391 N N . GLU B 1 503 ? -1.03000 -16.38100 0.46800 1.000 47.03985 503 GLU B N 1
ATOM 7392 C CA . GLU B 1 503 ? -1.83500 -16.04300 -0.70200 1.000 50.80609 503 GLU B CA 1
ATOM 7393 C C . GLU B 1 503 ? -3.32200 -16.32700 -0.48800 1.000 48.21104 503 GLU B C 1
ATOM 7394 O O . GLU B 1 503 ? -4.15700 -15.74800 -1.19200 1.000 47.90574 503 GLU B O 1
ATOM 7400 N N . ASP B 1 504 ? -3.67500 -17.21500 0.45000 1.000 42.43140 504 ASP B N 1
ATOM 7401 C CA . ASP B 1 504 ? -5.08500 -17.49200 0.67300 1.000 46.04236 504 ASP B CA 1
ATOM 7402 C C . ASP B 1 504 ? -5.79300 -16.36800 1.42800 1.000 44.17635 504 ASP B C 1
ATOM 7403 O O . ASP B 1 504 ? -7.02200 -16.28700 1.36100 1.000 47.16618 504 ASP B O 1
ATOM 7408 N N . LEU B 1 505 ? -5.05500 -15.48500 2.10900 1.000 41.79448 505 LEU B N 1
ATOM 7409 C CA . LEU B 1 505 ? -5.63800 -14.41000 2.91800 1.000 37.22552 505 LEU B CA 1
ATOM 7410 C C . LEU B 1 505 ? -5.75200 -13.15400 2.07200 1.000 41.35233 505 LEU B C 1
ATOM 7411 O O . LEU B 1 505 ? -4.86200 -12.30700 2.05000 1.000 51.48512 505 LEU B O 1
ATOM 7416 N N . THR B 1 506 ? -6.86400 -13.03700 1.36400 1.000 42.46562 506 THR B N 1
ATOM 7417 C CA . THR B 1 506 ? -7.07600 -11.95500 0.42200 1.000 42.91567 506 THR B CA 1
ATOM 7418 C C . THR B 1 506 ? -8.12300 -11.00400 0.97200 1.000 50.96664 506 THR B C 1
ATOM 7419 O O . THR B 1 506 ? -9.05500 -11.42400 1.67200 1.000 53.26428 506 THR B O 1
ATOM 7423 N N . GLU B 1 507 ? -8.01400 -9.72800 0.58600 1.000 58.64651 507 GLU B N 1
ATOM 7424 C CA . GLU B 1 507 ? -9.03300 -8.79200 1.03000 1.000 62.97597 507 GLU B CA 1
ATOM 7425 C C . GLU B 1 507 ? -10.43000 -9.18600 0.52300 1.000 56.20148 507 GLU B C 1
ATOM 7426 O O . GLU B 1 507 ? -11.39300 -9.09000 1.27600 1.000 45.69232 507 GLU B O 1
ATOM 7432 N N . GLU B 1 508 ? -10.52500 -9.71900 -0.66300 1.000 55.43559 508 GLU B N 1
ATOM 7433 C CA . GLU B 1 508 ? -11.77500 -10.09700 -1.23100 1.000 51.84043 508 GLU B CA 1
ATOM 7434 C C . GLU B 1 508 ? -12.50700 -11.07200 -0.41200 1.000 52.45629 508 GLU B C 1
ATOM 7435 O O . GLU B 1 508 ? -13.67400 -11.02000 -0.28900 1.000 56.65416 508 GLU B O 1
ATOM 7441 N N . ARG B 1 509 ? -11.77400 -11.99100 0.13900 1.000 49.38487 509 ARG B N 1
ATOM 7442 C CA . ARG B 1 509 ? -12.32100 -13.11000 0.92400 1.000 49.90598 509 ARG B CA 1
ATOM 7443 C C . ARG B 1 509 ? -12.76700 -12.68600 2.32100 1.000 50.51395 509 ARG B C 1
ATOM 7444 O O . ARG B 1 509 ? -13.78300 -13.19500 2.82200 1.000 55.72247 509 ARG B O 1
ATOM 7452 N N . VAL B 1 510 ? -11.95400 -11.86100 3.00800 1.000 46.46610 510 VAL B N 1
ATOM 7453 C CA . VAL B 1 510 ? -12.30700 -11.34700 4.33200 1.000 53.40114 510 VAL B CA 1
ATOM 7454 C C . VAL B 1 510 ? -13.59100 -10.55700 4.19800 1.000 56.06725 510 VAL B C 1
ATOM 7455 O O . VAL B 1 510 ? -14.51400 -10.63100 5.02100 1.000 60.87572 510 VAL B O 1
ATOM 7459 N N . GLN B 1 511 ? -13.63600 -9.78600 3.12100 1.000 56.07251 511 GLN B N 1
ATOM 7460 C CA . GLN B 1 511 ? -14.70000 -8.86300 2.76200 1.000 58.74389 511 GLN B CA 1
ATOM 7461 C C . GLN B 1 511 ? -15.96700 -9.59400 2.40200 1.000 51.95360 511 GLN B C 1
ATOM 7462 O O . GLN B 1 511 ? -17.02300 -9.23500 2.91800 1.000 51.32984 511 GLN B O 1
ATOM 7468 N N . GLU B 1 512 ? -15.87700 -10.69400 1.63100 1.000 48.02681 512 GLU B N 1
ATOM 7469 C CA . GLU B 1 512 ? -17.03400 -11.55300 1.35000 1.000 45.69232 512 GLU B CA 1
ATOM 7470 C C . GLU B 1 512 ? -17.57100 -12.23300 2.62400 1.000 47.80047 512 GLU B C 1
ATOM 7471 O O . GLU B 1 512 ? -18.78000 -12.44700 2.75400 1.000 50.04021 512 GLU B O 1
ATOM 7477 N N . LEU B 1 513 ? -16.70700 -12.52300 3.60500 1.000 46.11079 513 LEU B N 1
ATOM 7478 C CA . LEU B 1 513 ? -17.17600 -13.18700 4.81200 1.000 38.48619 513 LEU B CA 1
ATOM 7479 C C . LEU B 1 513 ? -17.89700 -12.22600 5.74300 1.000 43.04727 513 LEU B C 1
ATOM 7480 O O . LEU B 1 513 ? -18.86300 -12.62200 6.40000 1.000 50.43499 513 LEU B O 1
ATOM 7485 N N . LEU B 1 514 ? -17.41600 -11.01400 5.81800 1.000 47.14249 514 LEU B N 1
ATOM 7486 C CA . LEU B 1 514 ? -17.95500 -9.98500 6.64900 1.000 46.00552 514 LEU B CA 1
ATOM 7487 C C . LEU B 1 514 ? -19.21500 -9.43000 6.14400 1.000 57.73587 514 LEU B C 1
ATOM 7488 O O . LEU B 1 514 ? -19.87500 -8.68900 6.81600 1.000 61.73372 514 LEU B O 1
ATOM 7493 N N . SER B 1 515 ? -19.57000 -9.78300 4.93900 1.000 61.78899 515 SER B N 1
ATOM 7494 C CA . SER B 1 515 ? -20.74700 -9.26500 4.31400 1.000 64.68407 515 SER B CA 1
ATOM 7495 C C . SER B 1 515 ? -21.90900 -10.20200 4.41000 1.000 63.84713 515 SER B C 1
ATOM 7496 O O . SER B 1 515 ? -22.89700 -10.06200 3.74700 1.000 63.22074 515 SER B O 1
ATOM 7499 N N . HIS B 1 516 ? -21.79100 -11.16400 5.27200 1.000 56.25411 516 HIS B N 1
ATOM 7500 C CA . HIS B 1 516 ? -22.78300 -12.13000 5.42000 1.000 50.61133 516 HIS B CA 1
ATOM 7501 C C . HIS B 1 516 ? -23.63300 -11.78200 6.59400 1.000 53.27744 516 HIS B C 1
ATOM 7502 O O . HIS B 1 516 ? -23.19500 -11.20100 7.50400 1.000 55.63035 516 HIS B O 1
ATOM 7509 N N . ASN B 1 517 ? -24.89400 -12.08900 6.52000 1.000 53.43535 517 ASN B N 1
ATOM 7510 C CA . ASN B 1 517 ? -25.83800 -11.86800 7.63200 1.000 60.35987 517 ASN B CA 1
ATOM 7511 C C . ASN B 1 517 ? -25.93500 -13.06600 8.55500 1.000 63.08125 517 ASN B C 1
ATOM 7512 O O . ASN B 1 517 ? -26.91600 -13.82100 8.60600 1.000 75.09848 517 ASN B O 1
ATOM 7517 N N . GLY B 1 518 ? -24.87200 -13.17700 9.33500 1.000 54.06701 518 GLY B N 1
ATOM 7518 C CA . GLY B 1 518 ? -24.66700 -14.28700 10.22300 1.000 55.60404 518 GLY B CA 1
ATOM 7519 C C . GLY B 1 518 ? -23.18200 -14.48800 10.44800 1.000 51.99308 518 GLY B C 1
ATOM 7520 O O . GLY B 1 518 ? -22.33400 -13.70100 9.98700 1.000 37.52818 518 GLY B O 1
ATOM 7521 N N . PRO B 1 519 ? -22.84300 -15.54800 11.17900 1.000 44.88696 519 PRO B N 1
ATOM 7522 C CA . PRO B 1 519 ? -21.43400 -15.82700 11.45800 1.000 37.23868 519 PRO B CA 1
ATOM 7523 C C . PRO B 1 519 ? -20.73700 -16.33600 10.20300 1.000 37.96508 519 PRO B C 1
ATOM 7524 O O . PRO B 1 519 ? -21.36900 -16.79200 9.24800 1.000 49.85861 519 PRO B O 1
ATOM 7528 N N . ALA B 1 520 ? -19.41400 -16.19400 10.19200 1.000 33.05396 520 ALA B N 1
ATOM 7529 C CA . ALA B 1 520 ? -18.57100 -16.75300 9.14900 1.000 33.49612 520 ALA B CA 1
ATOM 7530 C C . ALA B 1 520 ? -17.22600 -17.12400 9.76600 1.000 35.22528 520 ALA B C 1
ATOM 7531 O O . ALA B 1 520 ? -16.77500 -16.47900 10.71800 1.000 37.84664 520 ALA B O 1
ATOM 7533 N N . VAL B 1 521 ? -16.57600 -18.14300 9.19500 1.000 29.46143 521 VAL B N 1
ATOM 7534 C CA . VAL B 1 521 ? -15.34300 -18.72100 9.73500 1.000 30.53261 521 VAL B CA 1
ATOM 7535 C C . VAL B 1 521 ? -14.21600 -18.54200 8.72300 1.000 38.12562 521 VAL B C 1
ATOM 7536 O O . VAL B 1 521 ? -14.32600 -18.98600 7.57400 1.000 39.45473 521 VAL B O 1
ATOM 7540 N N . LEU B 1 522 ? -13.13600 -17.89700 9.14900 1.000 41.43392 522 LEU B N 1
ATOM 7541 C CA . LEU B 1 522 ? -11.86400 -17.84800 8.41700 1.000 35.71744 522 LEU B CA 1
ATOM 7542 C C . LEU B 1 522 ? -10.87600 -18.69400 9.21300 1.000 36.38857 522 LEU B C 1
ATOM 7543 O O . LEU B 1 522 ? -10.41400 -18.27100 10.27800 1.000 43.95001 522 LEU B O 1
ATOM 7548 N N . GLU B 1 523 ? -10.58300 -19.90200 8.73700 1.000 31.86171 523 GLU B N 1
ATOM 7549 C CA . GLU B 1 523 ? -9.67200 -20.79600 9.44800 1.000 30.86423 523 GLU B CA 1
ATOM 7550 C C . GLU B 1 523 ? -8.25100 -20.60100 8.94400 1.000 32.96974 523 GLU B C 1
ATOM 7551 O O . GLU B 1 523 ? -7.97900 -20.77400 7.74800 1.000 40.13376 523 GLU B O 1
ATOM 7557 N N . VAL B 1 524 ? -7.34700 -20.26200 9.85100 1.000 31.59326 524 VAL B N 1
ATOM 7558 C CA . VAL B 1 524 ? -5.94300 -20.05300 9.52000 1.000 35.12790 524 VAL B CA 1
ATOM 7559 C C . VAL B 1 524 ? -5.20200 -21.29300 10.00800 1.000 33.07502 524 VAL B C 1
ATOM 7560 O O . VAL B 1 524 ? -4.88700 -21.41800 11.19300 1.000 34.31201 524 VAL B O 1
ATOM 7564 N N . PHE B 1 525 ? -4.97800 -22.24800 9.10900 1.000 26.29263 525 PHE B N 1
ATOM 7565 C CA . PHE B 1 525 ? -4.25200 -23.47400 9.44400 1.000 37.20183 525 PHE B CA 1
ATOM 7566 C C . PHE B 1 525 ? -2.76500 -23.16900 9.36900 1.000 34.41202 525 PHE B C 1
ATOM 7567 O O . PHE B 1 525 ? -2.21000 -23.02900 8.27900 1.000 37.33869 525 PHE B O 1
ATOM 7575 N N . LEU B 1 526 ? -2.11600 -23.09700 10.52700 1.000 44.59482 526 LEU B N 1
ATOM 7576 C CA . LEU B 1 526 ? -0.81400 -22.44700 10.65900 1.000 50.54553 526 LEU B CA 1
ATOM 7577 C C . LEU B 1 526 ? -0.09500 -23.08600 11.83200 1.000 55.01712 526 LEU B C 1
ATOM 7578 O O . LEU B 1 526 ? -0.46100 -22.82800 12.97700 1.000 64.00504 526 LEU B O 1
ATOM 7583 N N . LYS B 1 527 ? 0.91600 -23.91100 11.56200 1.000 61.71266 527 LYS B N 1
ATOM 7584 C CA . LYS B 1 527 ? 1.74800 -24.46300 12.63000 1.000 70.41371 527 LYS B CA 1
ATOM 7585 C C . LYS B 1 527 ? 3.00100 -23.59300 12.79000 1.000 78.70417 527 LYS B C 1
ATOM 7586 O O . LYS B 1 527 ? 4.11200 -23.95900 12.38900 1.000 85.67343 527 LYS B O 1
ATOM 7592 N N . ASP B 1 528 ? 2.79400 -22.41100 13.39600 1.000 79.78851 528 ASP B N 1
ATOM 7593 C CA . ASP B 1 528 ? 3.85900 -21.42800 13.61300 1.000 85.11810 528 ASP B CA 1
ATOM 7594 C C . ASP B 1 528 ? 4.62700 -21.73400 14.89600 1.000 86.92884 528 ASP B C 1
ATOM 7595 O O . ASP B 1 528 ? 4.04000 -21.80900 15.98500 1.000 81.01761 528 ASP B O 1
ATOM 7600 N N . ASN B 1 529 ? 5.94500 -21.90100 14.76100 1.000 93.12432 529 ASN B N 1
ATOM 7601 C CA . ASN B 1 529 ? 6.81300 -22.33400 15.85000 1.000 96.03520 529 ASN B CA 1
ATOM 7602 C C . ASN B 1 529 ? 7.74300 -21.21900 16.32000 1.000 94.58766 529 ASN B C 1
ATOM 7603 O O . ASN B 1 529 ? 8.71000 -21.48000 17.04300 1.000 92.82692 529 ASN B O 1
ATOM 7608 N N . SER B 1 530 ? 7.45000 -19.97400 15.94500 1.000 93.98495 530 SER B N 1
ATOM 7609 C CA . SER B 1 530 ? 8.17400 -18.81400 16.45200 1.000 91.82154 530 SER B CA 1
ATOM 7610 C C . SER B 1 530 ? 7.77000 -18.57800 17.91000 1.000 97.74067 530 SER B C 1
ATOM 7611 O O . SER B 1 530 ? 6.77100 -19.12200 18.39500 1.000 93.40594 530 SER B O 1
ATOM 7614 N N . THR B 1 531 ? 8.55600 -17.75100 18.61500 1.000 102.29648 531 THR B N 1
ATOM 7615 C CA . THR B 1 531 ? 8.08800 -17.58300 19.99700 1.000 101.71746 531 THR B CA 1
ATOM 7616 C C . THR B 1 531 ? 7.19100 -16.34100 20.14700 1.000 98.02754 531 THR B C 1
ATOM 7617 O O . THR B 1 531 ? 7.53000 -15.26100 19.63400 1.000 94.18761 531 THR B O 1
ATOM 7621 N N . PRO B 1 532 ? 6.06500 -16.53700 20.84000 1.000 90.86616 532 PRO B N 1
ATOM 7622 C CA . PRO B 1 532 ? 5.12300 -15.43200 21.06500 1.000 85.21548 532 PRO B CA 1
ATOM 7623 C C . PRO B 1 532 ? 5.78400 -14.28900 21.85100 1.000 82.64149 532 PRO B C 1
ATOM 7624 O O . PRO B 1 532 ? 6.73300 -14.52600 22.61300 1.000 88.30796 532 PRO B O 1
ATOM 7628 N N . PRO B 1 533 ? 5.31900 -13.03800 21.63400 1.000 67.46598 533 PRO B N 1
ATOM 7629 C CA . PRO B 1 533 ? 5.66000 -11.90800 22.52200 1.000 69.32937 533 PRO B CA 1
ATOM 7630 C C . PRO B 1 533 ? 5.10100 -12.09200 23.94400 1.000 71.41646 533 PRO B C 1
ATOM 7631 O O . PRO B 1 533 ? 5.73400 -11.74100 24.94900 1.000 73.21404 533 PRO B O 1
#

Sequence (1020 aa):
MKAARIVLDVLKQNGVQHMFGIPAGSVNAFFDELTQMDDITPVVTKHEGAAGYMAAAYAKYTNHLAVCIACSGPGGTNLVTGAANAMREHLPVVFLTGAVPVSTLGLNASQELDAEPIFRPVTKYSATVNDVANVVEEITKAVEIALSGVPGPVHIALPIDVQHQQVPDATLPAAAERNLITPDADVLDRVAEELIARESGYILAGQGIRNAVPALLELAEVLNWPVVTTPQAKGYLPASHPLVVGVYGFAGHEAASELVSGDAHNVALIIGSSLGETATNNYNAAITQDRFTVQLDFDASVFNRKYAVDEAVLGDITLSVPALVEAVKARKVKKQAPSEGGSEYTTKNVLLALQQSLPASTRYTIDIGEFMSYMINHLEVKESYTYEINVHFGAMGSGIGSAIGSKLAEPERPVVCITGDGCFFMHGMELLTAKEYNLPILFVVMNNARLGMSAFEQEPVNISAMAAAMGIPSHRVSEMEDLTEERVQELLSHNGPAVLEVFLKDNSTMKAARIVLDVLKQNGVQHMFGIPAGSVNAFFDELTQMDDITPVVTKHEGAAGYMAAAYAKYTNHLAVCIACSGPGGTNLVTGAANAMREHLPVVFLTGAVPVSTLGLNASQELDAEPIFRPVTKYSATVNDVANVVEEITKAVEIALSGVPGPVHIALPIDVQHQQVPDATLPAAAERNLITPDADVLDRVAEELIARESGYILAGQGIRNAVPALLELAEVLNWPVVTTPQAKGYLPASHPLVVGVYGFAGHEAASELVSGDAHNVALIIGSSLGETATNNYNAAITQDRFTVQLDFDASVFNRKYAVDEAVLGDITLSVPALVEAVKARKVKKQAPSEGGSEYTTKNVLLALQQSLPASTRYTIDIGEFMSYMINHLEVKESYTYEINVHFGAMGSGIGSAIGSKLAEPERPVVCITGDGCFFMHGMELLTAKEYNLPILFVVMNNARLGMSAFEQEPVNISAMAAAMGIPSHRVSEMEDLTEERVQELLSHNGPAVLEVFLKDNSTPP

InterPro domains:
  IPR000399 TPP-binding enzyme, conserved site [PS00187] (413-432)
  IPR011766 Thiamine pyrophosphate enzyme, TPP-binding [PF02775] (376-524)
  IPR012000 Thiamine pyrophosphate enzyme, central domain [PF00205] (188-324)
  IPR012001 Thiamine pyrophosphate enzyme, N-terminal TPP-binding domain [PF02776] (1-116)
  IPR029035 DHS-like NAD/FAD-binding domain superfamily [SSF52467] (153-332)
  IPR029061 Thiamin diphosphate-binding fold [SSF52518] (1-173)
  IPR029061 Thiamin diphosphate-binding fold [SSF52518] (358-533)
  IPR045229 Thiamine pyrophosphate enzyme [PTHR18968] (1-528)

Secondary structure (DSSP, 8-state):
-BHHHHHHHHHHHTT--EEEE---GGGHHHHHHHTT-TT-EEEE-SSHHHHHHHHHHHHHHTTS-EEEEE-TTHHHHHTHHHHHHHHHHT--EEEEEEE--GGGTTTT-TT----HHHHGGGSSEEEE--SGGGHHHHHHHHHHHHHSSS---EEEEEEHHHHHSBPS--PPPPPPPP-PPPP-HHHHHHHHHHHHHT--EEEEE-GGGTT-HHHHHHHHHHHT--EEE-GGGGGGS-TTSTTEEEE-STT--HHHHHHHHSS--SEEEEES----TTTTTTT-GGGTTTSEEEEEES-GGGTTSSS--SEEEES-HHHHHHHHHHHHHHT----PPPP---SS--HHHHHHHHHHTS-TTPEEEE-SSHHHHHHHHHS---SSS-EE---SS--TTHHHHHHHHHHHH-TTS-EEEEEEHHHHHHHGGGHHHHHHTT--EEEEEEE-SB-----SB-----HHHHHHHTT--EEEESSGGG--HHHHHHHHTSSS-EEEEEE------/-BHHHHHHHHHHHTT--EEEE---GGGHHHHHHHTT-SS-EEEE-SSHHHHHHHHHHHHHHTTS-EEEEE-TTHHHHHTHHHHHHHHHTT--EEEEEEE--GGGTTS--TT----HHHHGGGSSEEEE---GGGHHHHHHHHHHHHTSSS---EEEEEEHHHHHSBPS--PPPPPPPPP-PPPPHHHHHHHHHHHHHT--EEEEE-GGGGGGHHHHHHHHHHHT--EEE-GGGGGGS-TTSTTEEEE-STT--HHHHHHHHSS--SEEEEES----GGGTTTT-GGGTTTSEEEEEES-GGGTTSSS--SEEEES-HHHHHHHHHHHHHHT---PPPPP---SS--HHHHHHHHHTTS-TTPEEEE-SSTHHHHHHHHS---SSS-EE---SS--TTHHHHHHHHHHHH-TTS-EEEEEEHHHHHHHTTHHHHHHHTT--EEEEEEE-SB-----SB-----HHHHHHHTT--EEEE-SGGG--HHHHHHHHTSSSEEEEEEE----SPP-

Organism: NCBI:txid2020506